Protein AF-0000000082421556 (afdb_homodimer)

InterPro domains:
  IPR002347 Short-chain dehydrogenase/reductase SDR [PF00106] (40-236)
  IPR002347 Short-chain dehydrogenase/reductase SDR [PR00080] (119-130)
  IPR002347 Short-chain dehydrogenase/reductase SDR [PR00080] (172-180)
  IPR002347 Short-chain dehydrogenase/reductase SDR [PR00080] (192-211)
  IPR002347 Short-chain dehydrogenase/reductase SDR [PR00081] (41-58)
  IPR002347 Short-chain dehydrogenase/reductase SDR [PR00081] (119-130)
  IPR002347 Short-chain dehydrogenase/reductase SDR [PR00081] (166-182)
  IPR002347 Short-chain dehydrogenase/reductase SDR [PR00081] (192-211)
  IPR002347 Short-chain dehydrogenase/reductase SDR [PR00081] (214-231)
  IPR020904 Short-chain dehydrogenase/reductase, conserved site [PS00061] (179-207)
  IPR036291 NAD(P)-binding domain superfamily [SSF51735] (36-304)
  IPR053011 Dehydrogenase/reductase SDR family member 7 [PTHR44269] (34-312)

Solvent-accessible surface area (backbone atoms only — not comparable to full-atom values): 42767 Å² total; per-residue (Å²): 133,52,64,49,85,58,71,69,68,43,39,52,60,37,42,56,40,62,64,49,69,82,69,56,38,56,48,46,48,46,46,52,27,34,66,60,40,39,71,34,33,37,37,34,30,34,22,53,45,44,53,31,29,42,37,49,42,54,39,24,57,41,47,27,28,35,36,40,21,24,73,53,53,69,44,38,52,52,48,50,53,51,28,43,71,67,26,89,55,54,76,88,39,46,44,82,42,74,42,56,51,69,48,58,86,49,34,56,60,52,49,49,51,48,32,70,74,68,70,50,65,41,29,42,36,44,48,45,65,56,53,43,55,35,49,73,93,66,34,43,68,67,38,44,53,51,37,37,38,36,44,29,53,17,46,53,50,43,45,50,55,51,46,56,54,20,60,75,68,46,35,28,35,43,34,37,54,54,24,45,42,31,76,39,47,43,52,35,21,30,53,37,12,11,24,25,10,18,45,47,16,24,49,51,4,47,50,22,65,38,64,91,29,78,54,44,44,59,25,37,35,18,41,43,66,54,42,50,87,69,49,59,62,29,39,31,36,38,86,86,45,61,54,86,73,72,54,86,50,81,80,32,41,55,33,64,60,55,29,52,54,49,48,46,34,59,56,64,64,40,55,58,34,57,50,52,57,83,67,60,41,54,49,52,50,30,44,48,72,35,43,55,59,31,51,53,48,41,38,59,49,20,52,52,28,51,49,29,43,75,70,74,42,44,48,66,56,77,79,52,67,67,80,73,66,69,75,70,72,78,72,70,72,77,81,70,83,78,78,74,77,74,70,82,64,67,79,74,74,77,82,79,81,70,75,75,72,75,69,78,68,71,72,84,65,86,72,84,67,84,81,76,89,78,90,76,88,87,73,92,71,92,73,83,91,78,90,71,95,86,134,121,71,58,43,79,45,66,70,64,46,39,52,60,42,44,56,38,62,65,48,68,84,71,56,35,57,46,45,49,47,46,52,27,33,67,61,39,38,70,33,31,34,38,33,30,32,24,54,46,46,52,31,30,42,36,50,41,54,40,23,57,42,46,26,29,35,37,39,21,24,73,52,54,70,43,38,52,51,49,49,54,51,27,44,70,66,26,88,53,54,75,88,39,46,44,82,44,72,41,55,51,69,47,60,86,49,34,56,61,52,49,49,51,48,32,70,73,67,70,48,66,42,29,41,35,46,47,45,67,55,53,44,56,36,48,73,93,65,35,42,69,64,37,45,50,52,39,35,39,36,44,29,52,17,46,54,49,42,46,50,56,51,45,55,54,20,59,74,68,47,36,28,34,43,34,36,54,55,25,45,42,30,78,38,48,43,51,34,20,30,52,36,12,11,24,24,10,18,45,48,15,24,50,51,4,48,49,22,66,37,64,91,30,78,54,43,43,59,26,39,36,18,41,44,66,55,42,50,88,69,50,60,58,28,41,32,37,37,86,86,44,62,53,86,73,74,54,86,50,81,82,34,42,56,33,63,59,54,30,51,54,50,47,46,35,60,54,63,65,40,55,52,38,43,46,46,56,82,67,59,43,55,50,53,50,28,44,46,73,35,45,59,59,31,53,54,49,41,38,60,49,22,53,53,28,51,49,27,43,76,69,73,41,43,48,66,57,78,79,53,68,67,79,75,67,71,76,71,74,79,74,70,73,75,83,70,82,77,77,77,72,75,72,84,64,68,80,72,75,76,82,79,79,73,75,76,73,78,73,66,82,75,72,90,69,89,71,88,71,89,92,85,86,94,85,92,86,91,78,93,76,96,81,84,94,82,85,89,91,88,133

Structure (mmCIF, N/CA/C/O backbone):
data_AF-0000000082421556-model_v1
#
loop_
_entity.id
_entity.type
_entity.pdbx_description
1 polymer 'Dehydrogenase/reductase SDR family member 7'
#
loop_
_atom_site.group_PDB
_atom_site.id
_atom_site.type_symbol
_atom_site.label_atom_id
_atom_site.label_alt_id
_atom_site.label_comp_id
_atom_site.label_asym_id
_atom_site.label_entity_id
_atom_site.label_seq_id
_atom_site.pdbx_PDB_ins_code
_atom_site.Cartn_x
_atom_site.Cartn_y
_atom_site.Cartn_z
_atom_site.occupancy
_atom_site.B_iso_or_equiv
_atom_site.auth_seq_id
_atom_site.auth_comp_id
_atom_site.auth_asym_id
_atom_site.auth_atom_id
_atom_site.pdbx_PDB_model_num
ATOM 1 N N . MET A 1 1 ? 5.141 24.812 -11 1 21.94 1 MET A N 1
ATOM 2 C CA . MET A 1 1 ? 3.713 24.625 -10.758 1 21.94 1 MET A CA 1
ATOM 3 C C . MET A 1 1 ? 3.369 23.141 -10.633 1 21.94 1 MET A C 1
ATOM 5 O O . MET A 1 1 ? 3.85 22.328 -11.414 1 21.94 1 MET A O 1
ATOM 9 N N . VAL A 1 2 ? 2.598 22.766 -9.484 1 32.03 2 VAL A N 1
ATOM 10 C CA . VAL A 1 2 ? 2.359 21.641 -8.578 1 32.03 2 VAL A CA 1
ATOM 11 C C . VAL A 1 2 ? 1.288 20.719 -9.164 1 32.03 2 VAL A C 1
ATOM 13 O O . VAL A 1 2 ? 0.97 19.688 -8.586 1 32.03 2 VAL A O 1
ATOM 16 N N . VAL A 1 3 ? 0.206 21.25 -9.891 1 31.28 3 VAL A N 1
ATOM 17 C CA . VAL A 1 3 ? -0.8 20.234 -10.172 1 31.28 3 VAL A CA 1
ATOM 18 C C . VAL A 1 3 ? -0.165 19.078 -10.938 1 31.28 3 VAL A C 1
ATOM 20 O O . VAL A 1 3 ? 0.344 19.266 -12.047 1 31.28 3 VAL A O 1
ATOM 23 N N . HIS A 1 4 ? 0.408 18.312 -10.883 1 32.22 4 HIS A N 1
ATOM 24 C CA . HIS A 1 4 ? 0.378 17.453 -12.055 1 32.22 4 HIS A CA 1
ATOM 25 C C . HIS A 1 4 ? -0.972 16.766 -12.195 1 32.22 4 HIS A C 1
ATOM 27 O O . HIS A 1 4 ? -1.429 16.5 -13.312 1 32.22 4 HIS A O 1
ATOM 33 N N . HIS A 1 5 ? -1.738 15.898 -11.617 1 33.72 5 HIS A N 1
ATOM 34 C CA . HIS A 1 5 ? -2.205 14.93 -12.594 1 33.72 5 HIS A CA 1
ATOM 35 C C . HIS A 1 5 ? -3.182 15.562 -13.578 1 33.72 5 HIS A C 1
ATOM 37 O O . HIS A 1 5 ? -3.561 14.938 -14.57 1 33.72 5 HIS A O 1
ATOM 43 N N . GLY A 1 6 ? -4.461 16.109 -13.109 1 30.66 6 GLY A N 1
ATOM 44 C CA . GLY A 1 6 ? -5.492 16.656 -13.984 1 30.66 6 GLY A CA 1
ATOM 45 C C . GLY A 1 6 ? -4.988 17.75 -14.891 1 30.66 6 GLY A C 1
ATOM 46 O O . GLY A 1 6 ? -4.488 18.781 -14.414 1 30.66 6 GLY A O 1
ATOM 47 N N . VAL A 1 7 ? -4.617 17.625 -16.219 1 30.66 7 VAL A N 1
ATOM 48 C CA . VAL A 1 7 ? -4.094 18.516 -17.266 1 30.66 7 VAL A CA 1
ATOM 49 C C . VAL A 1 7 ? -4.793 19.859 -17.172 1 30.66 7 VAL A C 1
ATOM 51 O O . VAL A 1 7 ? -4.141 20.906 -17.219 1 30.66 7 VAL A O 1
ATOM 54 N N . GLY A 1 8 ? -6.207 19.984 -17.391 1 28.83 8 GLY A N 1
ATOM 55 C CA . GLY A 1 8 ? -6.898 21.203 -17.766 1 28.83 8 GLY A CA 1
ATOM 56 C C . GLY A 1 8 ? -6.922 22.234 -16.656 1 28.83 8 GLY A C 1
ATOM 57 O O . GLY A 1 8 ? -6.746 23.438 -16.906 1 28.83 8 GLY A O 1
ATOM 58 N N . MET A 1 9 ? -7.5 21.859 -15.5 1 28.67 9 MET A N 1
ATOM 59 C CA . MET A 1 9 ? -7.801 22.953 -14.594 1 28.67 9 MET A CA 1
ATOM 60 C C . MET A 1 9 ? -6.531 23.484 -13.938 1 28.67 9 MET A C 1
ATOM 62 O O . MET A 1 9 ? -6.496 24.625 -13.477 1 28.67 9 MET A O 1
ATOM 66 N N . ILE A 1 10 ? -5.598 22.703 -13.727 1 33.53 10 ILE A N 1
ATOM 67 C CA . ILE A 1 10 ? -4.469 23.344 -13.062 1 33.53 10 ILE A CA 1
ATOM 68 C C . ILE A 1 10 ? -3.709 24.203 -14.07 1 33.53 10 ILE A C 1
ATOM 70 O O . ILE A 1 10 ? -2.809 24.953 -13.688 1 33.53 10 ILE A O 1
ATOM 74 N N . VAL A 1 11 ? -3.906 23.969 -15.328 1 30.27 11 VAL A N 1
ATOM 75 C CA . VAL A 1 11 ? -3.266 24.938 -16.234 1 30.27 11 VAL A CA 1
ATOM 76 C C . VAL A 1 11 ? -3.797 26.328 -15.953 1 30.27 11 VAL A C 1
ATOM 78 O O . VAL A 1 11 ? -3.037 27.312 -15.969 1 30.27 11 VAL A O 1
ATOM 81 N N . ASP A 1 12 ? -5.125 26.359 -15.781 1 30.05 12 ASP A N 1
ATOM 82 C CA . ASP A 1 12 ? -5.625 27.734 -15.789 1 30.05 12 ASP A CA 1
ATOM 83 C C . ASP A 1 12 ? -5.164 28.5 -14.547 1 30.05 12 ASP A C 1
ATOM 85 O O . ASP A 1 12 ? -4.723 29.641 -14.641 1 30.05 12 ASP A O 1
ATOM 89 N N . LYS A 1 13 ? -5.352 27.844 -13.305 1 32.72 13 LYS A N 1
ATOM 90 C CA . LYS A 1 13 ? -4.938 28.688 -12.195 1 32.72 13 LYS A CA 1
ATOM 91 C C . LYS A 1 13 ? -3.416 28.719 -12.07 1 32.72 13 LYS A C 1
ATOM 93 O O . LYS A 1 13 ? -2.844 29.766 -11.719 1 32.72 13 LYS A O 1
ATOM 98 N N . TRP A 1 14 ? -2.77 27.547 -12.367 1 32.47 14 TRP A N 1
ATOM 99 C CA . TRP A 1 14 ? -1.311 27.594 -12.375 1 32.47 14 TRP A CA 1
ATOM 100 C C . TRP A 1 14 ? -0.802 28.391 -13.578 1 32.47 14 TRP A C 1
ATOM 102 O O . TRP A 1 14 ? 0.146 29.172 -13.461 1 32.47 14 TRP A O 1
ATOM 112 N N . GLU A 1 15 ? -1.258 28.062 -14.781 1 32.19 15 GLU A N 1
ATOM 113 C CA . GLU A 1 15 ? -0.904 28.938 -15.891 1 32.19 15 GLU A CA 1
ATOM 114 C C . GLU A 1 15 ? -1.267 30.391 -15.594 1 32.19 15 GLU A C 1
ATOM 116 O O . GLU A 1 15 ? -0.528 31.312 -15.961 1 32.19 15 GLU A O 1
ATOM 121 N N . GLN A 1 16 ? -2.438 30.547 -15.094 1 30.45 16 GLN A N 1
ATOM 122 C CA . GLN A 1 16 ? -2.664 31.922 -14.656 1 30.45 16 GLN A CA 1
ATOM 123 C C . GLN A 1 16 ? -1.648 32.344 -13.594 1 30.45 16 GLN A C 1
ATOM 125 O O . GLN A 1 16 ? -1.215 33.5 -13.562 1 30.45 16 GLN A O 1
ATOM 130 N N . ALA A 1 17 ? -1.314 31.328 -12.703 1 30.91 17 ALA A N 1
ATOM 131 C CA . ALA A 1 17 ? -0.295 31.734 -11.742 1 30.91 17 ALA A CA 1
ATOM 132 C C . ALA A 1 17 ? 1.082 31.797 -12.398 1 30.91 17 ALA A C 1
ATOM 134 O O . ALA A 1 17 ? 1.901 32.656 -12.047 1 30.91 17 ALA A O 1
ATOM 135 N N . LEU A 1 18 ? 1.42 30.781 -13.258 1 31.25 18 LEU A N 1
ATOM 136 C CA . LEU A 1 18 ? 2.76 30.844 -13.836 1 31.25 18 LEU A CA 1
ATOM 137 C C . LEU A 1 18 ? 2.883 31.984 -14.82 1 31.25 18 LEU A C 1
ATOM 139 O O . LEU A 1 18 ? 3.99 32.469 -15.102 1 31.25 18 LEU A O 1
ATOM 143 N N . SER A 1 19 ? 2.029 32.094 -15.633 1 29.03 19 SER A N 1
ATOM 144 C CA . SER A 1 19 ? 2.334 33.094 -16.656 1 29.03 19 SER A CA 1
ATOM 145 C C . SER A 1 19 ? 2.48 34.5 -16.047 1 29.03 19 SER A C 1
ATOM 147 O O . SER A 1 19 ? 2.793 35.438 -16.75 1 29.03 19 SER A O 1
ATOM 149 N N . ALA A 1 20 ? 1.714 34.938 -15.07 1 26.95 20 ALA A N 1
ATOM 150 C CA . ALA A 1 20 ? 1.894 36.375 -14.867 1 26.95 20 ALA A CA 1
ATOM 151 C C . ALA A 1 20 ? 3.309 36.688 -14.398 1 26.95 20 ALA A C 1
ATOM 153 O O . ALA A 1 20 ? 4.008 35.812 -13.883 1 26.95 20 ALA A O 1
ATOM 154 N N . GLU A 1 21 ? 3.857 38 -14.156 1 30.45 21 GLU A N 1
ATOM 155 C CA . GLU A 1 21 ? 5.074 38.625 -13.672 1 30.45 21 GLU A CA 1
ATOM 156 C C . GLU A 1 21 ? 5.621 37.938 -12.438 1 30.45 21 GLU A C 1
ATOM 158 O O . GLU A 1 21 ? 4.852 37.469 -11.594 1 30.45 21 GLU A O 1
ATOM 163 N N . GLU A 1 22 ? 6.973 37.406 -12.305 1 37.06 22 GLU A N 1
ATOM 164 C CA . GLU A 1 22 ? 7.812 36.75 -11.312 1 37.06 22 GLU A CA 1
ATOM 165 C C . GLU A 1 22 ? 7.355 37.062 -9.891 1 37.06 22 GLU A C 1
ATOM 167 O O . GLU A 1 22 ? 7.379 36.188 -9.016 1 37.06 22 GLU A O 1
ATOM 172 N N . TYR A 1 23 ? 7.391 38.406 -9.508 1 35.5 23 TYR A N 1
ATOM 173 C CA . TYR A 1 23 ? 7.07 38.969 -8.195 1 35.5 23 TYR A CA 1
ATOM 174 C C . TYR A 1 23 ? 5.734 38.406 -7.688 1 35.5 23 TYR A C 1
ATOM 176 O O . TYR A 1 23 ? 5.609 38.062 -6.52 1 35.5 23 TYR A O 1
ATOM 184 N N . THR A 1 24 ? 4.527 38.625 -8.406 1 42.56 24 THR A N 1
ATOM 185 C CA . THR A 1 24 ? 3.16 38.812 -7.938 1 42.56 24 THR A CA 1
ATOM 186 C C . THR A 1 24 ? 2.512 37.5 -7.605 1 42.56 24 THR A C 1
ATOM 188 O O . THR A 1 24 ? 1.737 37.375 -6.648 1 42.56 24 THR A O 1
ATOM 191 N N . GLU A 1 25 ? 2.67 36.531 -8.336 1 42.5 25 GLU A N 1
ATOM 192 C CA . GLU A 1 25 ? 1.974 35.281 -8.102 1 42.5 25 GLU A CA 1
ATOM 193 C C . GLU A 1 25 ? 2.551 34.531 -6.891 1 42.5 25 GLU A C 1
ATOM 195 O O . GLU A 1 25 ? 1.807 33.969 -6.09 1 42.5 25 GLU A O 1
ATOM 200 N N . GLN A 1 26 ? 3.971 34.531 -6.895 1 50.16 26 GLN A N 1
ATOM 201 C CA . GLN A 1 26 ? 4.582 33.969 -5.695 1 50.16 26 GLN A CA 1
ATOM 202 C C . GLN A 1 26 ? 4.102 34.688 -4.441 1 50.16 26 GLN A C 1
ATOM 204 O O . GLN A 1 26 ? 3.863 34.062 -3.41 1 50.16 26 GLN A O 1
ATOM 209 N N . ASP A 1 27 ? 4.105 36.031 -4.742 1 50.75 27 ASP A N 1
ATOM 210 C CA . ASP A 1 27 ? 3.637 36.812 -3.604 1 50.75 27 ASP A CA 1
ATOM 211 C C . ASP A 1 27 ? 2.18 36.5 -3.277 1 50.75 27 ASP A C 1
ATOM 213 O O . ASP A 1 27 ? 1.804 36.406 -2.107 1 50.75 27 ASP A O 1
ATOM 217 N N . ALA A 1 28 ? 1.426 36.312 -4.387 1 48.62 28 ALA A N 1
ATOM 218 C CA . ALA A 1 28 ? 0.016 36 -4.18 1 48.62 28 ALA A CA 1
ATOM 219 C C . ALA A 1 28 ? -0.148 34.594 -3.562 1 48.62 28 ALA A C 1
ATOM 221 O O . ALA A 1 28 ? -0.976 34.406 -2.67 1 48.62 28 ALA A O 1
ATOM 222 N N . LEU A 1 29 ? 0.657 33.719 -3.988 1 57.75 29 LEU A N 1
ATOM 223 C CA . LEU A 1 29 ? 0.629 32.344 -3.438 1 57.75 29 LEU A CA 1
ATOM 224 C C . LEU A 1 29 ? 1.067 32.344 -1.978 1 57.75 29 LEU A C 1
ATOM 226 O O . LEU A 1 29 ? 0.479 31.656 -1.149 1 57.75 29 LEU A O 1
ATOM 230 N N . ASN A 1 30 ? 1.984 33.219 -1.865 1 64.44 30 ASN A N 1
ATOM 231 C CA . ASN A 1 30 ? 2.469 33.344 -0.494 1 64.44 30 ASN A CA 1
ATOM 232 C C . ASN A 1 30 ? 1.43 34 0.414 1 64.44 30 ASN A C 1
ATOM 234 O O . ASN A 1 30 ? 1.252 33.594 1.56 1 64.44 30 ASN A O 1
ATOM 238 N N . PHE A 1 31 ? 0.765 34.969 -0.278 1 64.62 31 PHE A N 1
ATOM 239 C CA . PHE A 1 31 ? -0.247 35.656 0.518 1 64.62 31 PHE A CA 1
ATOM 240 C C . PHE A 1 31 ? -1.407 34.719 0.84 1 64.62 31 PHE A C 1
ATOM 242 O O . PHE A 1 31 ? -1.89 34.688 1.974 1 64.62 31 PHE A O 1
ATOM 249 N N . SER A 1 32 ? -1.819 34 -0.097 1 75.12 32 SER A N 1
ATOM 250 C CA . SER A 1 32 ? -2.93 33.062 0.118 1 75.12 32 SER A CA 1
ATOM 251 C C . SER A 1 32 ? -2.553 31.969 1.11 1 75.12 32 SER A C 1
ATOM 253 O O . SER A 1 32 ? -3.352 31.609 1.978 1 75.12 32 SER A O 1
ATOM 255 N N . THR A 1 33 ? -1.363 31.594 1.096 1 83.94 33 THR A N 1
ATOM 256 C CA . THR A 1 33 ? -0.878 30.578 2.016 1 83.94 33 THR A CA 1
ATOM 257 C C . THR A 1 33 ? -0.815 31.109 3.441 1 83.94 33 THR A C 1
ATOM 259 O O . THR A 1 33 ? -1.215 30.438 4.387 1 83.94 33 THR A O 1
ATOM 262 N N . GLU A 1 34 ? -0.324 32.406 3.457 1 83 34 GLU A N 1
ATOM 263 C CA . GLU A 1 34 ? -0.219 33.031 4.77 1 83 34 GLU A CA 1
ATOM 264 C C . GLU A 1 34 ? -1.593 33.219 5.406 1 83 34 GLU A C 1
ATOM 266 O O . GLU A 1 34 ? -1.784 32.906 6.586 1 83 34 GLU A O 1
ATOM 271 N N . HIS A 1 35 ? -2.48 33.625 4.609 1 85.25 35 HIS A N 1
ATOM 272 C CA . HIS A 1 35 ? -3.82 33.875 5.125 1 85.25 35 HIS A CA 1
ATOM 273 C C . HIS A 1 35 ? -4.484 32.562 5.57 1 85.25 35 HIS A C 1
ATOM 275 O O . HIS A 1 35 ? -5.191 32.531 6.582 1 85.25 35 HIS A O 1
ATOM 281 N N . GLU A 1 36 ? -4.207 31.562 4.91 1 91.06 36 GLU A N 1
ATOM 282 C CA . GLU A 1 36 ? -4.879 30.297 5.168 1 91.06 36 GLU A CA 1
ATOM 283 C C . GLU A 1 36 ? -4.266 29.578 6.371 1 91.06 36 GLU A C 1
ATOM 285 O O . GLU A 1 36 ? -4.953 28.844 7.078 1 91.06 36 GLU A O 1
ATOM 290 N N . LEU A 1 37 ? -2.975 29.844 6.68 1 96.56 37 LEU A N 1
ATOM 291 C CA . LEU A 1 37 ? -2.285 29 7.664 1 96.56 37 LEU A CA 1
ATOM 292 C C . LEU A 1 37 ? -2.014 29.797 8.945 1 96.56 37 LEU A C 1
ATOM 294 O O . LEU A 1 37 ? -1.749 29.203 9.992 1 96.56 37 LEU A O 1
ATOM 298 N N . ARG A 1 38 ? -2.068 31.156 8.859 1 96.81 38 ARG A N 1
ATOM 299 C CA . ARG A 1 38 ? -1.822 31.969 10.039 1 96.81 38 ARG A CA 1
ATOM 300 C C . ARG A 1 38 ? -2.82 31.656 11.148 1 96.81 38 ARG A C 1
ATOM 302 O O . ARG A 1 38 ? -4.027 31.594 10.906 1 96.81 38 ARG A O 1
ATOM 309 N N . GLY A 1 39 ? -2.342 31.406 12.328 1 97.56 39 GLY A N 1
ATOM 310 C CA . GLY A 1 39 ? -3.193 31.188 13.484 1 97.56 39 GLY A CA 1
ATOM 311 C C . GLY A 1 39 ? -3.729 29.766 13.555 1 97.56 39 GLY A C 1
ATOM 312 O O . GLY A 1 39 ? -4.363 29.391 14.547 1 97.56 39 GLY A O 1
ATOM 313 N N . LYS A 1 40 ? -3.514 28.984 12.539 1 98.56 40 LYS A N 1
ATOM 314 C CA . LYS A 1 40 ? -3.945 27.594 12.555 1 98.56 40 LYS A CA 1
ATOM 315 C C . LYS A 1 40 ? -3.023 26.734 13.43 1 98.56 40 LYS A C 1
ATOM 317 O O . LYS A 1 40 ? -1.823 27 13.516 1 98.56 40 LYS A O 1
ATOM 322 N N . VAL A 1 41 ? -3.598 25.75 14.062 1 98.88 41 VAL A N 1
ATOM 323 C CA . VAL A 1 41 ? -2.814 24.797 14.836 1 98.88 41 VAL A CA 1
ATOM 324 C C . VAL A 1 41 ? -2.393 23.625 13.938 1 98.88 41 VAL A C 1
ATOM 326 O O . VAL A 1 41 ? -3.234 22.859 13.477 1 98.88 41 VAL A O 1
ATOM 329 N N . VAL A 1 42 ? -1.082 23.5 13.719 1 98.94 42 VAL A N 1
ATOM 330 C CA . VAL A 1 42 ? -0.538 22.469 12.836 1 98.94 42 VAL A CA 1
ATOM 331 C C . VAL A 1 42 ? 0.314 21.5 13.648 1 98.94 42 VAL A C 1
ATOM 333 O O . VAL A 1 42 ? 1.23 21.906 14.359 1 98.94 42 VAL A O 1
ATOM 336 N N . TRP A 1 43 ? -0.03 20.234 13.641 1 98.94 43 TRP A N 1
ATOM 337 C CA . TRP A 1 43 ? 0.765 19.172 14.258 1 98.94 43 TRP A CA 1
ATOM 338 C C . TRP A 1 43 ? 1.614 18.453 13.211 1 98.94 43 TRP A C 1
ATOM 340 O O . TRP A 1 43 ? 1.081 17.797 12.32 1 98.94 43 TRP A O 1
ATOM 350 N N . VAL A 1 44 ? 2.943 18.562 13.312 1 98.94 44 VAL A N 1
ATOM 351 C CA . VAL A 1 44 ? 3.879 17.984 12.359 1 98.94 44 VAL A CA 1
ATOM 352 C C . VAL A 1 44 ? 4.621 16.812 13.016 1 98.94 44 VAL A C 1
ATOM 354 O O . VAL A 1 44 ? 5.316 17 14.016 1 98.94 44 VAL A O 1
ATOM 357 N N . THR A 1 45 ? 4.492 15.625 12.469 1 98.75 45 THR A N 1
ATOM 358 C CA . THR A 1 45 ? 5.301 14.5 12.914 1 98.75 45 THR A CA 1
ATOM 359 C C . THR A 1 45 ? 6.594 14.406 12.117 1 98.75 45 THR A C 1
ATOM 361 O O . THR A 1 45 ? 6.656 14.859 10.969 1 98.75 45 THR A O 1
ATOM 364 N N . GLY A 1 46 ? 7.617 13.766 12.695 1 97 46 GLY A N 1
ATOM 365 C CA . GLY A 1 46 ? 8.922 13.734 12.047 1 97 46 GLY A CA 1
ATOM 366 C C . GLY A 1 46 ? 9.531 15.117 11.883 1 97 46 GLY A C 1
ATOM 367 O O . GLY A 1 46 ? 10.094 15.43 10.828 1 97 46 GLY A O 1
ATOM 368 N N . ALA A 1 47 ? 9.422 15.93 12.867 1 97.81 47 ALA A N 1
ATOM 369 C CA . ALA A 1 47 ? 9.75 17.344 12.742 1 97.81 47 ALA A CA 1
ATOM 370 C C . ALA A 1 47 ? 11.203 17.609 13.133 1 97.81 47 ALA A C 1
ATOM 372 O O . ALA A 1 47 ? 11.68 18.734 13.055 1 97.81 47 ALA A O 1
ATOM 373 N N . SER A 1 48 ? 11.953 16.594 13.5 1 95.38 48 SER A N 1
ATOM 374 C CA . SER A 1 48 ? 13.297 16.797 14.031 1 95.38 48 SER A CA 1
ATOM 375 C C . SER A 1 48 ? 14.32 16.969 12.922 1 95.38 48 SER A C 1
ATOM 377 O O . SER A 1 48 ? 15.461 17.359 13.172 1 95.38 48 SER A O 1
ATOM 379 N N . SER A 1 49 ? 13.945 16.609 11.664 1 92.62 49 SER A N 1
ATOM 380 C CA . SER A 1 49 ? 14.891 16.703 10.555 1 92.62 49 SER A CA 1
ATOM 381 C C . SER A 1 49 ? 14.164 16.75 9.211 1 92.62 49 SER A C 1
ATOM 383 O O . SER A 1 49 ? 12.938 16.641 9.164 1 92.62 49 SER A O 1
ATOM 385 N N . GLY A 1 50 ? 14.906 17.125 8.219 1 92.94 50 GLY A N 1
ATOM 386 C CA . GLY A 1 50 ? 14.43 16.984 6.852 1 92.94 50 GLY A CA 1
ATOM 387 C C . GLY A 1 50 ? 13.242 17.875 6.543 1 92.94 50 GLY A C 1
ATOM 388 O O . GLY A 1 50 ? 13.242 19.062 6.879 1 92.94 50 GLY A O 1
ATOM 389 N N . ILE A 1 51 ? 12.336 17.281 5.871 1 95.75 51 ILE A N 1
ATOM 390 C CA . ILE A 1 51 ? 11.156 17.984 5.391 1 95.75 51 ILE A CA 1
ATOM 391 C C . ILE A 1 51 ? 10.352 18.5 6.582 1 95.75 51 ILE A C 1
ATOM 393 O O . ILE A 1 51 ? 9.898 19.656 6.578 1 95.75 51 ILE A O 1
ATOM 397 N N . GLY A 1 52 ? 10.195 17.672 7.625 1 97.25 52 GLY A N 1
ATOM 398 C CA . GLY A 1 52 ? 9.422 18.062 8.797 1 97.25 52 GLY A CA 1
ATOM 399 C C . GLY A 1 52 ? 10 19.266 9.516 1 97.25 52 GLY A C 1
ATOM 400 O O . GLY A 1 52 ? 9.258 20.156 9.953 1 97.25 52 GLY A O 1
ATOM 401 N N . GLU A 1 53 ? 11.297 19.266 9.594 1 97.25 53 GLU A N 1
ATOM 402 C CA . GLU A 1 53 ? 11.992 20.406 10.195 1 97.25 53 GLU A CA 1
ATOM 403 C C . GLU A 1 53 ? 11.758 21.688 9.398 1 97.25 53 GLU A C 1
ATOM 405 O O . GLU A 1 53 ? 11.398 22.719 9.961 1 97.25 53 GLU A O 1
ATOM 410 N N . GLU A 1 54 ? 11.938 21.578 8.117 1 97.62 54 GLU A N 1
ATOM 411 C CA . GLU A 1 54 ? 11.766 22.75 7.258 1 97.62 54 GLU A CA 1
ATOM 412 C C . GLU A 1 54 ? 10.312 23.203 7.234 1 97.62 54 GLU A C 1
ATOM 414 O O . GLU A 1 54 ? 10.039 24.406 7.191 1 97.62 54 GLU A O 1
ATOM 419 N N . LEU A 1 55 ? 9.391 22.266 7.25 1 98.31 55 LEU A N 1
ATOM 420 C CA . LEU A 1 55 ? 7.98 22.609 7.348 1 98.31 55 LEU A CA 1
ATOM 421 C C . LEU A 1 55 ? 7.707 23.422 8.617 1 98.31 55 LEU A C 1
ATOM 423 O O . LEU A 1 55 ? 6.98 24.422 8.578 1 98.31 55 LEU A O 1
ATOM 427 N N . SER A 1 56 ? 8.273 23 9.711 1 98.75 56 SER A N 1
ATOM 428 C CA . SER A 1 56 ? 8.094 23.703 10.977 1 98.75 56 SER A CA 1
ATOM 429 C C . SER A 1 56 ? 8.586 25.141 10.898 1 98.75 56 SER A C 1
ATOM 431 O O . SER A 1 56 ? 7.914 26.062 11.359 1 98.75 56 SER A O 1
ATOM 433 N N . TYR A 1 57 ? 9.742 25.344 10.266 1 98.62 57 TYR A N 1
ATOM 434 C CA . TYR A 1 57 ? 10.297 26.688 10.117 1 98.62 57 TYR A CA 1
ATOM 435 C C . TYR A 1 57 ? 9.375 27.578 9.305 1 98.62 57 TYR A C 1
ATOM 437 O O . TYR A 1 57 ? 9.062 28.703 9.719 1 98.62 57 TYR A O 1
ATOM 445 N N . GLN A 1 58 ? 8.922 27.062 8.195 1 98.19 58 GLN A N 1
ATOM 446 C 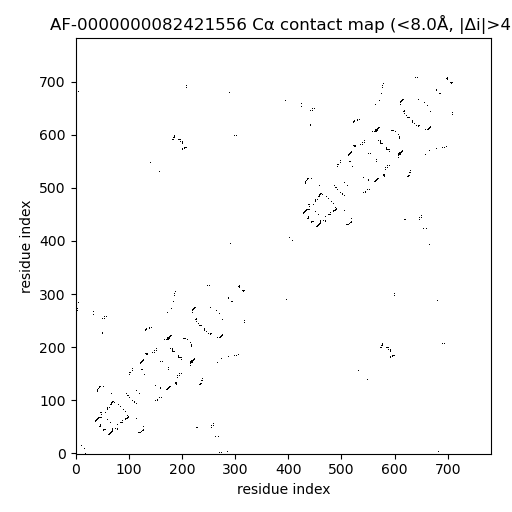CA . GLN A 1 58 ? 8.102 27.891 7.305 1 98.19 58 GLN A CA 1
ATOM 447 C C . GLN A 1 58 ? 6.723 28.141 7.898 1 98.19 58 GLN A C 1
ATOM 449 O O . GLN A 1 58 ? 6.164 29.234 7.75 1 98.19 58 GLN A O 1
ATOM 454 N N . LEU A 1 59 ? 6.199 27.188 8.586 1 98.62 59 LEU A N 1
ATOM 455 C CA . LEU A 1 59 ? 4.922 27.359 9.266 1 98.62 59 LEU A CA 1
ATOM 456 C C . LEU A 1 59 ? 5.031 28.406 10.367 1 98.62 59 LEU A C 1
ATOM 458 O O . LEU A 1 59 ? 4.133 29.234 10.531 1 98.62 59 LEU A O 1
ATOM 462 N N . ALA A 1 60 ? 6.121 28.375 11.102 1 98.5 60 ALA A N 1
ATOM 463 C CA . ALA A 1 60 ? 6.355 29.375 12.141 1 98.5 60 ALA A CA 1
ATOM 464 C C . ALA A 1 60 ? 6.406 30.781 11.555 1 98.5 60 ALA A C 1
ATOM 466 O O . ALA A 1 60 ? 5.789 31.703 12.086 1 98.5 60 ALA A O 1
ATOM 467 N N . LYS A 1 61 ? 7.117 30.891 10.438 1 97.69 61 LYS A N 1
ATOM 468 C CA . LYS A 1 61 ? 7.242 32.188 9.766 1 97.69 61 LYS A CA 1
ATOM 469 C C . LYS A 1 61 ? 5.879 32.688 9.32 1 97.69 61 LYS A C 1
ATOM 471 O O . LYS A 1 61 ? 5.645 33.906 9.297 1 97.69 61 LYS A O 1
ATOM 476 N N . LEU A 1 62 ? 5.008 31.781 9.016 1 96.88 62 LEU A N 1
ATOM 477 C CA . LEU A 1 62 ? 3.68 32.156 8.531 1 96.88 62 LEU A CA 1
ATOM 478 C C . LEU A 1 62 ? 2.748 32.469 9.695 1 96.88 62 LEU A C 1
ATOM 480 O O . LEU A 1 62 ? 1.621 32.906 9.484 1 96.88 62 LEU A O 1
ATOM 484 N N . GLY A 1 63 ? 3.164 32.156 10.93 1 97.69 63 GLY A N 1
ATOM 485 C CA . GLY A 1 63 ? 2.377 32.5 12.102 1 97.69 63 GLY A CA 1
ATOM 486 C C . GLY A 1 63 ? 1.465 31.391 12.555 1 97.69 63 GLY A C 1
ATOM 487 O O . GLY A 1 63 ? 0.508 31.625 13.297 1 97.69 63 GLY A O 1
ATOM 488 N N . ALA A 1 64 ? 1.671 30.188 12.125 1 98.5 64 ALA A N 1
ATOM 489 C CA . ALA A 1 64 ? 0.913 29.031 12.609 1 98.5 64 ALA A CA 1
ATOM 490 C C . ALA A 1 64 ? 1.376 28.609 14 1 98.5 64 ALA A C 1
ATOM 492 O O . ALA A 1 64 ? 2.541 28.797 14.352 1 98.5 64 ALA A O 1
ATOM 493 N N . LEU A 1 65 ? 0.44 28.109 14.773 1 98.75 65 LEU A N 1
ATOM 494 C CA . LEU A 1 65 ? 0.789 27.469 16.031 1 98.75 65 LEU A CA 1
ATOM 495 C C . LEU A 1 65 ? 1.22 26.016 15.797 1 98.75 65 LEU A C 1
ATOM 497 O O . LEU A 1 65 ? 0.645 25.328 14.961 1 98.75 65 LEU A O 1
ATOM 501 N N . LEU A 1 66 ? 2.264 25.609 16.562 1 98.88 66 LEU A N 1
ATOM 502 C CA . LEU A 1 66 ? 2.91 24.359 16.141 1 98.88 66 LEU A CA 1
ATOM 503 C C . LEU A 1 66 ? 2.939 23.359 17.281 1 98.88 66 LEU A C 1
ATOM 505 O O . LEU A 1 66 ? 3.26 23.703 18.422 1 98.88 66 LEU A O 1
ATOM 509 N N . ALA A 1 67 ? 2.516 22.172 17.047 1 98.94 67 ALA A N 1
ATOM 510 C CA . ALA A 1 67 ? 2.953 20.984 17.766 1 98.94 67 ALA A CA 1
ATOM 511 C C . ALA A 1 67 ? 3.951 20.172 16.938 1 98.94 67 ALA A C 1
ATOM 513 O O . ALA A 1 67 ? 3.67 19.812 15.789 1 98.94 67 ALA A O 1
ATOM 514 N N . ILE A 1 68 ? 5.148 19.953 17.453 1 98.94 68 ILE A N 1
ATOM 515 C CA . ILE A 1 68 ? 6.172 19.25 16.703 1 98.94 68 ILE A CA 1
ATOM 516 C C . ILE A 1 68 ? 6.559 17.969 17.438 1 98.94 68 ILE A C 1
ATOM 518 O O . ILE A 1 68 ? 6.781 17.984 18.656 1 98.94 68 ILE A O 1
ATOM 522 N N . SER A 1 69 ? 6.555 16.859 16.688 1 98.88 69 SER A N 1
ATOM 523 C CA . SER A 1 69 ? 6.793 15.562 17.328 1 98.88 69 SER A CA 1
ATOM 524 C C . SER A 1 69 ? 7.844 14.758 16.562 1 98.88 69 SER A C 1
ATOM 526 O O . SER A 1 69 ? 7.922 14.828 15.336 1 98.88 69 SER A O 1
ATOM 528 N N . ALA A 1 70 ? 8.602 14.047 17.219 1 97.75 70 ALA A N 1
ATOM 529 C CA . ALA A 1 70 ? 9.594 13.055 16.812 1 97.75 70 ALA A CA 1
ATOM 530 C C . ALA A 1 70 ? 10.094 12.25 18.016 1 97.75 70 ALA A C 1
ATOM 532 O O . ALA A 1 70 ? 9.602 12.43 19.141 1 97.75 70 ALA A O 1
ATOM 533 N N . ARG A 1 71 ? 10.992 11.383 17.766 1 95.81 71 ARG A N 1
ATOM 534 C CA . ARG A 1 71 ? 11.516 10.562 18.844 1 95.81 71 ARG A CA 1
ATOM 535 C C . ARG A 1 71 ? 12.609 11.289 19.609 1 95.81 71 ARG A C 1
ATOM 537 O O . ARG A 1 71 ? 12.797 11.062 20.812 1 95.81 71 ARG A O 1
ATOM 544 N N . ARG A 1 72 ? 13.359 12.148 18.953 1 94.75 72 ARG A N 1
ATOM 545 C CA . ARG A 1 72 ? 14.5 12.836 19.547 1 94.75 72 ARG A CA 1
ATOM 546 C C . ARG A 1 72 ? 14.086 14.203 20.094 1 94.75 72 ARG A C 1
ATOM 548 O O . ARG A 1 72 ? 14.102 15.195 19.375 1 94.75 72 ARG A O 1
ATOM 555 N N . GLU A 1 73 ? 13.945 14.25 21.344 1 97.19 73 GLU A N 1
ATOM 556 C CA . GLU A 1 73 ? 13.406 15.453 21.969 1 97.19 73 GLU A CA 1
ATOM 557 C C . GLU A 1 73 ? 14.398 16.609 21.891 1 97.19 73 GLU A C 1
ATOM 559 O O . GLU A 1 73 ? 14 17.766 21.734 1 97.19 73 GLU A O 1
ATOM 564 N N . ASP A 1 74 ? 15.68 16.328 22.016 1 97.69 74 ASP A N 1
ATOM 565 C CA . ASP A 1 74 ? 16.688 17.375 21.953 1 97.69 74 ASP A CA 1
ATOM 566 C C . ASP A 1 74 ? 16.656 18.078 20.594 1 97.69 74 ASP A C 1
ATOM 568 O O . ASP A 1 74 ? 16.781 19.297 20.516 1 97.69 74 ASP A O 1
ATOM 572 N N . GLU A 1 75 ? 16.5 17.281 19.594 1 96.88 75 GLU A N 1
ATOM 573 C CA . GLU A 1 75 ? 16.406 17.859 18.25 1 96.88 75 GLU A CA 1
ATOM 574 C C . GLU A 1 75 ? 15.133 18.688 18.094 1 96.88 75 GLU A C 1
ATOM 576 O O . GLU A 1 75 ? 15.133 19.703 17.391 1 96.88 75 GLU A O 1
ATOM 581 N N . LEU A 1 76 ? 14.094 18.281 18.734 1 98.5 76 LEU A N 1
ATOM 582 C CA . LEU A 1 76 ? 12.852 19.031 18.688 1 98.5 76 LEU A CA 1
ATOM 583 C C . LEU A 1 76 ? 13.016 20.391 19.375 1 98.5 76 LEU A C 1
ATOM 585 O O . LEU A 1 76 ? 12.5 21.406 18.891 1 98.5 76 LEU A O 1
ATOM 589 N N . GLN A 1 77 ? 13.727 20.375 20.453 1 98.62 77 GLN A N 1
ATOM 590 C CA . GLN A 1 77 ? 13.984 21.641 21.156 1 98.62 77 GLN A CA 1
ATOM 591 C C . GLN A 1 77 ? 14.836 22.578 20.312 1 98.62 77 GLN A C 1
ATOM 593 O O . GLN A 1 77 ? 14.617 23.797 20.312 1 98.62 77 GLN A O 1
ATOM 598 N N . ARG A 1 78 ? 15.766 21.969 19.609 1 98.5 78 ARG A N 1
ATOM 599 C CA . ARG A 1 78 ? 16.562 22.766 18.672 1 98.5 78 ARG A CA 1
ATOM 600 C C . ARG A 1 78 ? 15.68 23.391 17.594 1 98.5 78 ARG A C 1
ATOM 602 O O . ARG A 1 78 ? 15.82 24.578 17.281 1 98.5 78 ARG A O 1
ATOM 609 N N . VAL A 1 79 ? 14.781 22.625 17.047 1 98.56 79 VAL A N 1
ATOM 610 C CA . VAL A 1 79 ? 13.867 23.125 16.016 1 98.56 79 VAL A CA 1
ATOM 611 C C . VAL A 1 79 ? 12.977 24.219 16.594 1 98.56 79 VAL A C 1
ATOM 613 O O . VAL A 1 79 ? 12.766 25.25 15.969 1 98.56 79 VAL A O 1
ATOM 616 N N . LYS A 1 80 ? 12.484 24.016 17.812 1 98.81 80 LYS A N 1
ATOM 617 C CA . LYS A 1 80 ? 11.656 25.016 18.469 1 98.81 80 LYS A CA 1
ATOM 618 C C . LYS A 1 80 ? 12.422 26.328 18.641 1 98.81 80 LYS A C 1
ATOM 620 O O . LYS A 1 80 ? 11.883 27.406 18.359 1 98.81 80 LYS A O 1
ATOM 625 N N . LYS A 1 81 ? 13.609 26.25 19.109 1 98.75 81 LYS A N 1
ATOM 626 C CA . LYS A 1 81 ? 14.43 27.438 19.312 1 98.75 81 LYS A CA 1
ATOM 627 C C . LYS A 1 81 ? 14.594 28.234 18.016 1 98.75 81 LYS A C 1
ATOM 629 O O . LYS A 1 81 ? 14.469 29.453 18.016 1 98.75 81 LYS A O 1
ATOM 634 N N . LYS A 1 82 ? 14.891 27.484 16.969 1 98.69 82 LYS A N 1
ATOM 635 C CA . LYS A 1 82 ? 15.055 28.141 15.664 1 98.69 82 LYS A CA 1
ATOM 636 C C . LYS A 1 82 ? 13.742 28.781 15.203 1 98.69 82 LYS A C 1
ATOM 638 O O . LYS A 1 82 ? 13.734 29.891 14.664 1 98.69 82 LYS A O 1
ATOM 643 N N . CYS A 1 83 ? 12.648 28.094 15.352 1 98.75 83 CYS A N 1
ATOM 644 C CA . CYS A 1 83 ? 11.344 28.641 15 1 98.75 83 CYS A CA 1
ATOM 645 C C . CYS A 1 83 ? 11.086 29.953 15.727 1 98.75 83 CYS A C 1
ATOM 647 O O . CYS A 1 83 ? 10.609 30.906 15.125 1 98.75 83 CYS A O 1
ATOM 649 N N . LEU A 1 84 ? 11.422 30.016 17.016 1 98.62 84 LEU A N 1
ATOM 650 C CA . LEU A 1 84 ? 11.203 31.203 17.828 1 98.62 84 LEU A CA 1
ATOM 651 C C . LEU A 1 84 ? 12.102 32.344 17.359 1 98.62 84 LEU A C 1
ATOM 653 O O . LEU A 1 84 ? 11.688 33.5 17.375 1 98.62 84 LEU A O 1
ATOM 657 N N . GLN A 1 85 ? 13.234 32.031 16.875 1 98.44 85 GLN A N 1
ATOM 658 C CA . GLN A 1 85 ? 14.203 33 16.406 1 98.44 85 GLN A CA 1
ATOM 659 C C . GLN A 1 85 ? 13.75 33.656 15.102 1 98.44 85 GLN A C 1
ATOM 661 O O . GLN A 1 85 ? 13.969 34.844 14.867 1 98.44 85 GLN A O 1
ATOM 666 N N . ILE A 1 86 ? 13.109 32.906 14.266 1 98.06 86 ILE A N 1
ATOM 667 C CA . ILE A 1 86 ? 12.898 33.344 12.898 1 98.06 86 ILE A CA 1
ATOM 668 C C . ILE A 1 86 ? 11.453 33.812 12.727 1 98.06 86 ILE A C 1
ATOM 670 O O . ILE A 1 86 ? 11.023 34.125 11.617 1 98.06 86 ILE A O 1
ATOM 674 N N . SER A 1 87 ? 10.703 33.781 13.812 1 97.25 87 SER A N 1
ATOM 675 C CA . SER A 1 87 ? 9.289 34.125 13.719 1 97.25 87 SER A CA 1
ATOM 676 C C . SER A 1 87 ? 8.859 35 14.883 1 97.25 87 SER A C 1
ATOM 678 O O . SER A 1 87 ? 9.672 35.375 15.727 1 97.25 87 SER A O 1
ATOM 680 N N . SER A 1 88 ? 7.531 35.406 14.867 1 96.69 88 SER A N 1
ATOM 681 C CA . SER A 1 88 ? 6.984 36.25 15.938 1 96.69 88 SER A CA 1
ATOM 682 C C . SER A 1 88 ? 6.281 35.406 17 1 96.69 88 SER A C 1
ATOM 684 O O . SER A 1 88 ? 5.594 35.938 17.859 1 96.69 88 SER A O 1
ATOM 686 N N . LEU A 1 89 ? 6.469 34.094 16.938 1 97.94 89 LEU A N 1
ATOM 687 C CA . LEU A 1 89 ? 5.797 33.188 17.859 1 97.94 89 LEU A CA 1
ATOM 688 C C . LEU A 1 89 ? 6.43 33.25 19.25 1 97.94 89 LEU A C 1
ATOM 690 O O . LEU A 1 89 ? 7.609 33.594 19.375 1 97.94 89 LEU A O 1
ATOM 694 N N . SER A 1 90 ? 5.621 32.938 20.234 1 98.06 90 SER A N 1
ATOM 695 C CA . SER A 1 90 ? 6.094 32.812 21.609 1 98.06 90 SER A CA 1
ATOM 696 C C . SER A 1 90 ? 6.262 31.359 22 1 98.06 90 SER A C 1
ATOM 698 O O . SER A 1 90 ? 5.871 30.453 21.266 1 98.06 90 SER A O 1
ATOM 700 N N . GLU A 1 91 ? 6.801 31.109 23.141 1 97.94 91 GLU A N 1
ATOM 701 C CA . GLU A 1 91 ? 7.086 29.781 23.656 1 97.94 91 GLU A CA 1
ATOM 702 C C . GLU A 1 91 ? 5.828 28.922 23.688 1 97.94 91 GLU A C 1
ATOM 704 O O . GLU A 1 91 ? 5.875 27.734 23.391 1 97.94 91 GLU A O 1
ATOM 709 N N . ASN A 1 92 ? 4.711 29.562 24 1 98.06 92 ASN A N 1
ATOM 710 C CA . ASN A 1 92 ? 3.467 28.828 24.172 1 98.06 92 ASN A CA 1
ATOM 711 C C . ASN A 1 92 ? 2.818 28.516 22.828 1 98.06 92 ASN A C 1
ATOM 713 O O . ASN A 1 92 ? 1.872 27.734 22.75 1 98.06 92 ASN A O 1
ATOM 717 N N . ASP A 1 93 ? 3.355 29.094 21.781 1 98.75 93 ASP A N 1
ATOM 718 C CA . ASP A 1 93 ? 2.811 28.875 20.438 1 98.75 93 ASP A CA 1
ATOM 719 C C . ASP A 1 93 ? 3.402 27.625 19.812 1 98.75 93 ASP A C 1
ATOM 721 O O . ASP A 1 93 ? 2.961 27.188 18.75 1 98.75 93 ASP A O 1
ATOM 725 N N . ILE A 1 94 ? 4.391 27.031 20.469 1 98.88 94 ILE A N 1
ATOM 726 C CA . ILE A 1 94 ? 5.035 25.828 19.969 1 98.88 94 ILE A CA 1
ATOM 727 C C . ILE A 1 94 ? 5.074 24.766 21.062 1 98.88 94 ILE A C 1
ATOM 729 O O . ILE A 1 94 ? 5.664 24.984 22.125 1 98.88 94 ILE A O 1
ATOM 733 N N . LEU A 1 95 ? 4.473 23.672 20.844 1 98.88 95 LEU A N 1
ATOM 734 C CA . LEU A 1 95 ? 4.469 22.531 21.766 1 98.88 95 LEU A CA 1
ATOM 735 C C . LEU A 1 95 ? 5.398 21.438 21.266 1 98.88 95 LEU A C 1
ATOM 737 O O . LEU A 1 95 ? 5.215 20.906 20.172 1 98.88 95 LEU A O 1
ATOM 741 N N . VAL A 1 96 ? 6.402 21.172 22.031 1 98.88 96 VAL A N 1
ATOM 742 C CA . VAL A 1 96 ? 7.258 20.016 21.766 1 98.88 96 VAL A CA 1
ATOM 743 C C . VAL A 1 96 ? 6.652 18.766 22.406 1 98.88 96 VAL A C 1
ATOM 745 O O . VAL A 1 96 ? 6.445 18.719 23.609 1 98.88 96 VAL A O 1
ATOM 748 N N . LEU A 1 97 ? 6.328 17.797 21.609 1 98.69 97 LEU A N 1
ATOM 749 C CA . LEU A 1 97 ? 5.723 16.547 22.078 1 98.69 97 LEU A CA 1
ATOM 750 C C . LEU A 1 97 ? 6.484 15.344 21.547 1 98.69 97 LEU A C 1
ATOM 752 O O . LEU A 1 97 ? 6.367 15 20.359 1 98.69 97 LEU A O 1
ATOM 756 N N . ARG A 1 98 ? 7.285 14.727 22.406 1 98.44 98 ARG A N 1
ATOM 757 C CA . ARG A 1 98 ? 7.988 13.516 22 1 98.44 98 ARG A CA 1
ATOM 758 C C . ARG A 1 98 ? 7.004 12.414 21.609 1 98.44 98 ARG A C 1
ATOM 760 O O . ARG A 1 98 ? 6.031 12.164 22.328 1 98.44 98 ARG A O 1
ATOM 767 N N . LEU A 1 99 ? 7.254 11.773 20.469 1 98.38 99 LEU A N 1
ATOM 768 C CA . LEU A 1 99 ? 6.309 10.773 19.984 1 98.38 99 LEU A CA 1
ATOM 769 C C . LEU A 1 99 ? 7.027 9.695 19.172 1 98.38 99 LEU A C 1
ATOM 771 O O . LEU A 1 99 ? 7.816 10.016 18.281 1 98.38 99 LEU A O 1
ATOM 775 N N . ASP A 1 100 ? 6.84 8.469 19.562 1 97.94 100 ASP A N 1
ATOM 776 C CA . ASP A 1 100 ? 7.199 7.305 18.766 1 97.94 100 ASP A CA 1
ATOM 777 C C . ASP A 1 100 ? 5.984 6.758 18.016 1 97.94 100 ASP A C 1
ATOM 779 O O . ASP A 1 100 ? 5.086 6.172 18.625 1 97.94 100 ASP A O 1
ATOM 783 N N . LEU A 1 101 ? 6.035 6.855 16.734 1 97.75 101 LEU A N 1
ATOM 784 C CA . LEU A 1 101 ? 4.883 6.484 15.906 1 97.75 101 LEU A CA 1
ATOM 785 C C . LEU A 1 101 ? 4.602 4.988 16.016 1 97.75 101 LEU A C 1
ATOM 787 O O . LEU A 1 101 ? 3.496 4.539 15.711 1 97.75 101 LEU A O 1
ATOM 791 N N . THR A 1 102 ? 5.562 4.191 16.375 1 97.62 102 THR A N 1
ATOM 792 C CA . THR A 1 102 ? 5.355 2.75 16.469 1 97.62 102 THR A CA 1
ATOM 793 C C . THR A 1 102 ? 4.684 2.391 17.797 1 97.62 102 THR A C 1
ATOM 795 O O . THR A 1 102 ? 4.184 1.276 17.969 1 97.62 102 THR A O 1
ATOM 798 N N . ASP A 1 103 ? 4.684 3.318 18.75 1 98.25 103 ASP A N 1
ATOM 799 C CA . ASP A 1 103 ? 3.957 3.121 20 1 98.25 103 ASP A CA 1
ATOM 800 C C . ASP A 1 103 ? 2.518 3.619 19.875 1 98.25 103 ASP A C 1
ATOM 802 O O . ASP A 1 103 ? 2.168 4.664 20.438 1 98.25 103 ASP A O 1
ATOM 806 N N . ARG A 1 104 ? 1.727 2.85 19.344 1 97.94 104 ARG A N 1
ATOM 807 C CA . ARG A 1 104 ? 0.373 3.256 18.984 1 97.94 104 ARG A CA 1
ATOM 808 C C . ARG A 1 104 ? -0.479 3.498 20.219 1 97.94 104 ARG A C 1
ATOM 810 O O . ARG A 1 104 ? -1.449 4.258 20.188 1 97.94 104 ARG A O 1
ATOM 817 N N . SER A 1 105 ? -0.145 2.92 21.328 1 97.44 105 SER A N 1
ATOM 818 C CA . SER A 1 105 ? -0.893 3.1 22.562 1 97.44 105 SER A CA 1
ATOM 819 C C . SER A 1 105 ? -0.749 4.52 23.094 1 97.44 105 SER A C 1
ATOM 821 O O . SER A 1 105 ? -1.546 4.965 23.922 1 97.44 105 SER A O 1
ATOM 823 N N . SER A 1 106 ? 0.247 5.266 22.609 1 98.31 106 SER A N 1
ATOM 824 C CA . SER A 1 106 ? 0.516 6.613 23.109 1 98.31 106 SER A CA 1
ATOM 825 C C . SER A 1 106 ? -0.212 7.664 22.281 1 98.31 106 SER A C 1
ATOM 827 O O . SER A 1 106 ? -0.269 8.836 22.656 1 98.31 106 SER A O 1
ATOM 829 N N . HIS A 1 107 ? -0.829 7.344 21.203 1 98.69 107 HIS A N 1
ATOM 830 C CA . HIS A 1 107 ? -1.309 8.312 20.234 1 98.69 107 HIS A CA 1
ATOM 831 C C . HIS A 1 107 ? -2.52 9.07 20.75 1 98.69 107 HIS A C 1
ATOM 833 O O . HIS A 1 107 ? -2.676 10.266 20.469 1 98.69 107 HIS A O 1
ATOM 839 N N . GLU A 1 108 ? -3.342 8.383 21.453 1 98.38 108 GLU A N 1
ATOM 840 C CA . GLU A 1 108 ? -4.496 9.055 22.031 1 98.38 108 GLU A CA 1
ATOM 841 C C . GLU A 1 108 ? -4.066 10.125 23.031 1 98.38 108 GLU A C 1
ATOM 843 O O . GLU A 1 108 ? -4.547 11.258 22.984 1 98.38 108 GLU A O 1
ATOM 848 N N . ALA A 1 109 ? -3.213 9.711 23.922 1 98.62 109 ALA A N 1
ATOM 849 C CA . ALA A 1 109 ? -2.713 10.656 24.922 1 98.62 109 ALA A CA 1
ATOM 850 C C . ALA A 1 109 ? -1.994 11.828 24.266 1 98.62 109 ALA A C 1
ATOM 852 O O . ALA A 1 109 ? -2.111 12.969 24.719 1 98.62 109 ALA A O 1
ATOM 853 N N . ALA A 1 110 ? -1.21 11.547 23.25 1 98.81 110 ALA A N 1
ATOM 854 C CA . ALA A 1 110 ? -0.52 12.609 22.516 1 98.81 110 ALA A CA 1
ATOM 855 C C . ALA A 1 110 ? -1.514 13.586 21.891 1 98.81 110 ALA A C 1
ATOM 857 O O . ALA A 1 110 ? -1.337 14.805 21.984 1 98.81 110 ALA A O 1
ATOM 858 N N . THR A 1 111 ? -2.551 13.039 21.266 1 98.88 111 THR A N 1
ATOM 859 C CA . THR A 1 111 ? -3.59 13.875 20.672 1 98.88 111 THR A CA 1
ATOM 860 C C . THR A 1 111 ? -4.258 14.75 21.719 1 98.88 111 THR A C 1
ATOM 862 O O . THR A 1 111 ? -4.445 15.945 21.516 1 98.88 111 THR A O 1
ATOM 865 N N . ASN A 1 112 ? -4.535 14.172 22.828 1 98.75 112 ASN A N 1
ATOM 866 C CA . ASN A 1 112 ? -5.156 14.906 23.922 1 98.75 112 ASN A CA 1
ATOM 867 C C . ASN A 1 112 ? -4.25 16.031 24.438 1 98.75 112 ASN A C 1
ATOM 869 O O . ASN A 1 112 ? -4.73 17.094 24.828 1 98.75 112 ASN A O 1
ATOM 873 N N . SER A 1 113 ? -2.971 15.805 24.438 1 98.81 113 SER A N 1
ATOM 874 C CA . SER A 1 113 ? -2.021 16.828 24.875 1 98.81 113 SER A CA 1
ATOM 875 C C . SER A 1 113 ? -2.055 18.047 23.953 1 98.81 113 SER A C 1
ATOM 877 O O . SER A 1 113 ? -2.02 19.188 24.422 1 98.81 113 SER A O 1
ATOM 879 N N . VAL A 1 114 ? -2.119 17.781 22.688 1 98.88 114 VAL A N 1
ATOM 880 C CA . VAL A 1 114 ? -2.182 18.875 21.734 1 98.88 114 VAL A CA 1
ATOM 881 C C . VAL A 1 114 ? -3.498 19.641 21.891 1 98.88 114 VAL A C 1
ATOM 883 O O . VAL A 1 114 ? -3.518 20.859 21.906 1 98.88 114 VAL A O 1
ATOM 886 N N . LEU A 1 115 ? -4.586 18.922 22.094 1 98.75 115 LEU A N 1
ATOM 887 C CA . LEU A 1 115 ? -5.906 19.516 22.266 1 98.75 115 LEU A CA 1
ATOM 888 C C . LEU A 1 115 ? -5.977 20.328 23.562 1 98.75 115 LEU A C 1
ATOM 890 O O . LEU A 1 115 ? -6.578 21.406 23.594 1 98.75 115 LEU A O 1
ATOM 894 N N . LYS A 1 116 ? -5.387 19.797 24.578 1 98.69 116 LYS A N 1
ATOM 895 C CA . LYS A 1 116 ? -5.363 20.5 25.844 1 98.69 116 LYS A CA 1
ATOM 896 C C . LYS A 1 116 ? -4.586 21.812 25.734 1 98.69 116 LYS A C 1
ATOM 898 O O . LYS A 1 116 ? -4.973 22.828 26.328 1 98.69 116 LYS A O 1
ATOM 903 N N . HIS A 1 117 ? -3.543 21.797 24.984 1 98.75 117 HIS A N 1
ATOM 904 C CA . HIS A 1 117 ? -2.66 22.953 24.875 1 98.75 117 HIS A CA 1
ATOM 905 C C . HIS A 1 117 ? -3.264 24.016 23.984 1 98.75 117 HIS A C 1
ATOM 907 O O . HIS A 1 117 ? -3.217 25.203 24.312 1 98.75 117 HIS A O 1
ATOM 913 N N . PHE A 1 118 ? -3.877 23.625 22.828 1 98.69 118 PHE A N 1
ATOM 914 C CA . PHE A 1 118 ? -4.266 24.609 21.812 1 98.69 118 PHE A CA 1
ATOM 915 C C . PHE A 1 118 ? -5.781 24.688 21.703 1 98.69 118 PHE A C 1
ATOM 917 O O . PHE A 1 118 ? -6.312 25.625 21.094 1 98.69 118 PHE A O 1
ATOM 924 N N . GLY A 1 119 ? -6.516 23.625 22.188 1 98.25 119 GLY A N 1
ATOM 925 C CA . GLY A 1 119 ? -7.969 23.578 22.094 1 98.25 119 GLY A CA 1
ATOM 926 C C . GLY A 1 119 ? -8.461 22.938 20.812 1 98.25 119 GLY A C 1
ATOM 927 O O . GLY A 1 119 ? -9.633 22.562 20.719 1 98.25 119 GLY A O 1
ATOM 928 N N . LYS A 1 120 ? -7.582 22.828 19.828 1 98.5 120 LYS A N 1
ATOM 929 C CA . LYS A 1 120 ? -7.957 22.25 18.531 1 98.5 120 LYS A CA 1
ATOM 930 C C . LYS A 1 120 ? -6.723 21.797 17.75 1 98.5 120 LYS A C 1
ATOM 932 O O . LYS A 1 120 ? -5.594 22.109 18.141 1 98.5 120 LYS A O 1
ATOM 937 N N . ILE A 1 121 ? -6.961 21.016 16.766 1 98.88 121 ILE A N 1
ATOM 938 C CA . ILE A 1 121 ? -5.988 20.672 15.727 1 98.88 121 ILE A CA 1
ATOM 939 C C . ILE A 1 121 ? -6.57 20.969 14.352 1 98.88 121 ILE A C 1
ATOM 941 O O . ILE A 1 121 ? -7.496 20.297 13.898 1 98.88 121 ILE A O 1
ATOM 945 N N . ASP A 1 122 ? -6.012 21.938 13.68 1 98.88 122 ASP A N 1
ATOM 946 C CA . ASP A 1 122 ? -6.531 22.328 12.375 1 98.88 122 ASP A CA 1
ATOM 947 C C . ASP A 1 122 ? -5.941 21.453 11.266 1 98.88 122 ASP A C 1
ATOM 949 O O . ASP A 1 122 ? -6.633 21.109 10.305 1 98.88 122 ASP A O 1
ATOM 953 N N . ILE A 1 123 ? -4.645 21.156 11.391 1 98.94 123 ILE A N 1
ATOM 954 C CA . ILE A 1 123 ? -3.934 20.422 10.352 1 98.94 123 ILE A CA 1
ATOM 955 C C . ILE A 1 123 ? -3.016 19.391 10.992 1 98.94 123 ILE A C 1
ATOM 957 O O . ILE A 1 123 ? -2.223 19.703 11.875 1 98.94 123 ILE A O 1
ATOM 961 N N . LEU A 1 124 ? -3.197 18.141 10.641 1 98.94 124 LEU A N 1
ATOM 962 C CA . LEU A 1 124 ? -2.234 17.094 10.945 1 98.94 124 LEU A CA 1
ATOM 963 C C . LEU A 1 124 ? -1.343 16.797 9.75 1 98.94 124 LEU A C 1
ATOM 965 O O . LEU A 1 124 ? -1.837 16.469 8.664 1 98.94 124 LEU A O 1
ATOM 969 N N . VAL A 1 125 ? -0.045 17.016 9.906 1 98.94 125 VAL A N 1
ATOM 970 C CA . VAL A 1 125 ? 0.92 16.672 8.867 1 98.94 125 VAL A CA 1
ATOM 971 C C . VAL A 1 125 ? 1.639 15.375 9.234 1 98.94 125 VAL A C 1
ATOM 973 O O . VAL A 1 125 ? 2.596 15.383 10.016 1 98.94 125 VAL A O 1
ATOM 976 N N . ASN A 1 126 ? 1.133 14.305 8.656 1 98.88 126 ASN A N 1
ATOM 977 C CA . ASN A 1 126 ? 1.82 13.023 8.75 1 98.88 126 ASN A CA 1
ATOM 978 C C . ASN A 1 126 ? 3.08 12.992 7.895 1 98.88 126 ASN A C 1
ATOM 980 O O . ASN A 1 126 ? 3.014 12.703 6.695 1 98.88 126 ASN A O 1
ATOM 984 N N . ASN A 1 127 ? 4.18 13.219 8.531 1 98.25 127 ASN A N 1
ATOM 985 C CA . ASN A 1 127 ? 5.441 13.312 7.805 1 98.25 127 ASN A CA 1
ATOM 986 C C . ASN A 1 127 ? 6.453 12.289 8.305 1 98.25 127 ASN A C 1
ATOM 988 O O . ASN A 1 127 ? 7.402 11.945 7.594 1 98.25 127 ASN A O 1
ATOM 992 N N . GLY A 1 128 ? 6.219 11.766 9.484 1 95.94 128 GLY A N 1
ATOM 993 C CA . GLY A 1 128 ? 7.141 10.781 10.023 1 95.94 128 GLY A CA 1
ATOM 994 C C . GLY A 1 128 ? 7.219 9.516 9.195 1 95.94 128 GLY A C 1
ATOM 995 O O . GLY A 1 128 ? 6.203 9.039 8.688 1 95.94 128 GLY A O 1
ATOM 996 N N . GLY A 1 129 ? 8.391 8.969 9.031 1 94.56 129 GLY A N 1
ATOM 997 C CA . GLY A 1 129 ? 8.641 7.75 8.281 1 94.56 129 GLY A CA 1
ATOM 998 C C . GLY A 1 129 ? 10.109 7.523 7.984 1 94.56 129 GLY A C 1
ATOM 999 O O . GLY A 1 129 ? 10.953 8.359 8.32 1 94.56 129 GLY A O 1
ATOM 1000 N N . ARG A 1 130 ? 10.383 6.352 7.41 1 93.94 130 ARG A N 1
ATOM 1001 C CA . ARG A 1 130 ? 11.742 5.996 7.027 1 93.94 130 ARG A CA 1
ATOM 1002 C C . ARG A 1 130 ? 11.766 5.277 5.68 1 93.94 130 ARG A C 1
ATOM 1004 O O . ARG A 1 130 ? 10.875 4.48 5.383 1 93.94 130 ARG A O 1
ATOM 1011 N N . SER A 1 131 ? 12.781 5.598 4.934 1 94.12 131 SER A N 1
ATOM 1012 C CA . SER A 1 131 ? 12.977 4.965 3.633 1 94.12 131 SER A CA 1
ATOM 1013 C C . SER A 1 131 ? 13.75 3.662 3.76 1 94.12 131 SER A C 1
ATOM 1015 O O . SER A 1 131 ? 13.977 3.17 4.867 1 94.12 131 SER A O 1
ATOM 1017 N N . GLN A 1 132 ? 14.07 3.064 2.557 1 95.06 132 GLN A N 1
ATOM 1018 C CA . GLN A 1 132 ? 14.766 1.783 2.484 1 95.06 132 GLN A CA 1
ATOM 1019 C C . GLN A 1 132 ? 15.82 1.795 1.387 1 95.06 132 GLN A C 1
ATOM 1021 O O . GLN A 1 132 ? 15.641 2.424 0.344 1 95.06 132 GLN A O 1
ATOM 1026 N N . ARG A 1 133 ? 16.938 1.089 1.654 1 93.5 133 ARG A N 1
ATOM 1027 C CA . ARG A 1 133 ? 17.953 0.862 0.635 1 93.5 133 ARG A CA 1
ATOM 1028 C C . ARG A 1 133 ? 18.516 -0.551 0.729 1 93.5 133 ARG A C 1
ATOM 1030 O O . ARG A 1 133 ? 19.562 -0.771 1.362 1 93.5 133 ARG A O 1
ATOM 1037 N N . SER A 1 134 ? 17.969 -1.436 0.046 1 95.5 134 SER A N 1
ATOM 1038 C CA . SER A 1 134 ? 18.422 -2.822 0.009 1 95.5 134 SER A CA 1
ATOM 1039 C C . SER A 1 134 ? 17.609 -3.641 -0.99 1 95.5 134 SER A C 1
ATOM 1041 O O . SER A 1 134 ? 16.469 -3.301 -1.296 1 95.5 134 SER A O 1
ATOM 1043 N N . LEU A 1 135 ? 18.188 -4.66 -1.527 1 96.81 135 LEU A N 1
ATOM 1044 C CA . LEU A 1 135 ? 17.5 -5.605 -2.4 1 96.81 135 LEU A CA 1
ATOM 1045 C C . LEU A 1 135 ? 16.625 -6.562 -1.59 1 96.81 135 LEU A C 1
ATOM 1047 O O . LEU A 1 135 ? 17.016 -6.969 -0.489 1 96.81 135 LEU A O 1
ATOM 1051 N N . PHE A 1 136 ? 15.531 -7.016 -2.143 1 98.31 136 PHE A N 1
ATOM 1052 C CA . PHE A 1 136 ? 14.602 -7.891 -1.446 1 98.31 136 PHE A CA 1
ATOM 1053 C C . PHE A 1 136 ? 15.281 -9.18 -1.01 1 98.31 136 PHE A C 1
ATOM 1055 O O . PHE A 1 136 ? 15.141 -9.609 0.137 1 98.31 136 PHE A O 1
ATOM 1062 N N . VAL A 1 137 ? 16.109 -9.711 -1.852 1 96.81 137 VAL A N 1
ATOM 1063 C CA . VAL A 1 137 ? 16.719 -11.008 -1.607 1 96.81 137 VAL A CA 1
ATOM 1064 C C . VAL A 1 137 ? 17.688 -10.906 -0.433 1 96.81 137 VAL A C 1
ATOM 1066 O O . VAL A 1 137 ? 17.922 -11.891 0.269 1 96.81 137 VAL A O 1
ATOM 1069 N N . ASP A 1 138 ? 18.141 -9.695 -0.161 1 96.31 138 ASP A N 1
ATOM 1070 C CA . ASP A 1 138 ? 19.156 -9.492 0.87 1 96.31 138 ASP A CA 1
ATOM 1071 C C . ASP A 1 138 ? 18.547 -8.922 2.145 1 96.31 138 ASP A C 1
ATOM 1073 O O . ASP A 1 138 ? 19.234 -8.703 3.137 1 96.31 138 ASP A O 1
ATOM 1077 N N . THR A 1 139 ? 17.266 -8.641 2.139 1 97.81 139 THR A N 1
ATOM 1078 C CA . THR A 1 139 ? 16.641 -7.906 3.232 1 97.81 139 THR A CA 1
ATOM 1079 C C . THR A 1 139 ? 15.883 -8.852 4.156 1 97.81 139 THR A C 1
ATOM 1081 O O . THR A 1 139 ? 15.086 -9.672 3.693 1 97.81 139 THR A O 1
ATOM 1084 N N . ASN A 1 140 ? 16.141 -8.711 5.406 1 97.62 140 ASN A N 1
ATOM 1085 C CA . ASN A 1 140 ? 15.391 -9.492 6.395 1 97.62 140 ASN A CA 1
ATOM 1086 C C . ASN A 1 140 ? 13.922 -9.086 6.434 1 97.62 140 ASN A C 1
ATOM 1088 O O . ASN A 1 140 ? 13.594 -7.906 6.324 1 97.62 140 ASN A O 1
ATOM 1092 N N . LEU A 1 141 ? 13.07 -10.039 6.734 1 97.69 141 LEU A N 1
ATOM 1093 C CA . LEU A 1 141 ? 11.633 -9.797 6.742 1 97.69 141 LEU A CA 1
ATOM 1094 C C . LEU A 1 141 ? 11.25 -8.836 7.863 1 97.69 141 LEU A C 1
ATOM 1096 O O . LEU A 1 141 ? 10.258 -8.109 7.75 1 97.69 141 LEU A O 1
ATOM 1100 N N . ASP A 1 142 ? 12 -8.859 8.922 1 97.62 142 ASP A N 1
ATOM 1101 C CA . ASP A 1 142 ? 11.688 -7.965 10.031 1 97.62 142 ASP A CA 1
ATOM 1102 C C . ASP A 1 142 ? 11.797 -6.5 9.609 1 97.62 142 ASP A C 1
ATOM 1104 O O . ASP A 1 142 ? 11.164 -5.629 10.203 1 97.62 142 ASP A O 1
ATOM 1108 N N . VAL A 1 143 ? 12.648 -6.184 8.609 1 98 143 VAL A N 1
ATOM 1109 C CA . VAL A 1 143 ? 12.758 -4.832 8.07 1 98 143 VAL A CA 1
ATOM 1110 C C . VAL A 1 143 ? 11.43 -4.414 7.449 1 98 143 VAL A C 1
ATOM 1112 O O . VAL A 1 143 ? 10.969 -3.289 7.652 1 98 143 VAL A O 1
ATOM 1115 N N . TYR A 1 144 ? 10.812 -5.316 6.734 1 98.62 144 TYR A N 1
ATOM 1116 C CA . TYR A 1 144 ? 9.523 -5.035 6.125 1 98.62 144 TYR A CA 1
ATOM 1117 C C . TYR A 1 144 ? 8.461 -4.789 7.191 1 98.62 144 TYR A C 1
ATOM 1119 O O . TYR A 1 144 ? 7.617 -3.902 7.039 1 98.62 144 TYR A O 1
ATOM 1127 N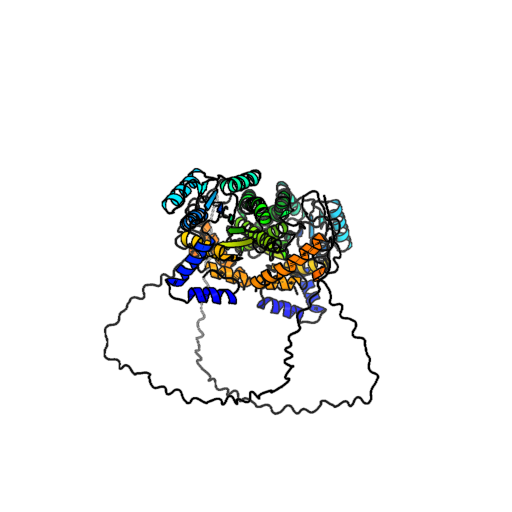 N . ASN A 1 145 ? 8.516 -5.551 8.25 1 98.19 145 ASN A N 1
ATOM 1128 C CA . ASN A 1 145 ? 7.625 -5.328 9.383 1 98.19 145 ASN A CA 1
ATOM 1129 C C . ASN A 1 145 ? 7.84 -3.947 10 1 98.19 145 ASN A C 1
ATOM 1131 O O . ASN A 1 145 ? 6.875 -3.24 10.297 1 98.19 145 ASN A O 1
ATOM 1135 N N . ALA A 1 146 ? 9.062 -3.602 10.164 1 97.88 146 ALA A N 1
ATOM 1136 C CA . ALA A 1 146 ? 9.398 -2.318 10.781 1 97.88 146 ALA A CA 1
ATOM 1137 C C . ALA A 1 146 ? 8.922 -1.155 9.914 1 97.88 146 ALA A C 1
ATOM 1139 O O . ALA A 1 146 ? 8.367 -0.179 10.422 1 97.88 146 ALA A O 1
ATOM 1140 N N . ILE A 1 147 ? 9.062 -1.273 8.633 1 98.31 147 ILE A N 1
ATOM 1141 C CA . ILE A 1 147 ? 8.703 -0.207 7.703 1 98.31 147 ILE A CA 1
ATOM 1142 C C . ILE A 1 147 ? 7.191 -0.006 7.715 1 98.31 147 ILE A C 1
ATOM 1144 O O . ILE A 1 147 ? 6.707 1.122 7.844 1 98.31 147 ILE A O 1
ATOM 1148 N N . ILE A 1 148 ? 6.453 -1.085 7.621 1 98.75 148 ILE A N 1
ATOM 1149 C CA . ILE A 1 148 ? 5.004 -0.978 7.516 1 98.75 148 ILE A CA 1
ATOM 1150 C C . ILE A 1 148 ? 4.422 -0.516 8.852 1 98.75 148 ILE A C 1
ATOM 1152 O O . ILE A 1 148 ? 3.424 0.208 8.883 1 98.75 148 ILE A O 1
ATOM 1156 N N . GLU A 1 149 ? 5.027 -0.904 9.945 1 98.44 149 GLU A N 1
ATOM 1157 C CA . GLU A 1 149 ? 4.605 -0.483 11.273 1 98.44 149 GLU A CA 1
ATOM 1158 C C . GLU A 1 149 ? 4.773 1.022 11.461 1 98.44 149 GLU A C 1
ATOM 1160 O O . GLU A 1 149 ? 3.881 1.691 11.984 1 98.44 149 GLU A O 1
ATOM 1165 N N . LEU A 1 150 ? 5.824 1.492 11.031 1 98 150 LEU A N 1
ATOM 1166 C CA . LEU A 1 150 ? 6.16 2.898 11.219 1 98 150 LEU A CA 1
ATOM 1167 C C . LEU A 1 150 ? 5.441 3.77 10.195 1 98 150 LEU A C 1
ATOM 1169 O O . LEU A 1 150 ? 4.688 4.672 10.562 1 98 150 LEU A O 1
ATOM 1173 N N . ASN A 1 151 ? 5.664 3.484 8.883 1 98.5 151 ASN A N 1
ATOM 1174 C CA . ASN A 1 151 ? 5.223 4.359 7.805 1 98.5 151 ASN A CA 1
ATOM 1175 C C . ASN A 1 151 ? 3.705 4.32 7.641 1 98.5 151 ASN A C 1
ATOM 1177 O O . ASN A 1 151 ? 3.1 5.305 7.215 1 98.5 151 ASN A O 1
ATOM 1181 N N . TYR A 1 152 ? 3.119 3.221 7.961 1 98.81 152 TYR A N 1
ATOM 1182 C CA . TYR A 1 152 ? 1.702 3.047 7.664 1 98.81 152 TYR A CA 1
ATOM 1183 C C . TYR A 1 152 ? 0.886 2.938 8.945 1 98.81 152 TYR A C 1
ATOM 1185 O O . TYR A 1 152 ? 0.135 3.854 9.289 1 98.81 152 TYR A O 1
ATOM 1193 N N . LEU A 1 153 ? 1.088 1.883 9.781 1 98.88 153 LEU A N 1
ATOM 1194 C CA . LEU A 1 153 ? 0.237 1.639 10.938 1 98.88 153 LEU A CA 1
ATOM 1195 C C . LEU A 1 153 ? 0.345 2.783 11.945 1 98.88 153 LEU A C 1
ATOM 1197 O O . LEU A 1 153 ? -0.662 3.219 12.508 1 98.88 153 LEU A O 1
ATOM 1201 N N . GLY A 1 154 ? 1.556 3.215 12.188 1 98.81 154 GLY A N 1
ATOM 1202 C CA . GLY A 1 154 ? 1.727 4.363 13.062 1 98.81 154 GLY A CA 1
ATOM 1203 C C . GLY A 1 154 ? 0.998 5.602 12.57 1 98.81 154 GLY A C 1
ATOM 1204 O O . GLY A 1 154 ? 0.367 6.309 13.359 1 98.81 154 GLY A O 1
ATOM 1205 N N . THR A 1 155 ? 1.043 5.84 11.281 1 98.88 155 THR A N 1
ATOM 1206 C CA . THR A 1 155 ? 0.435 7.008 10.656 1 98.88 155 THR A CA 1
ATOM 1207 C C . THR A 1 155 ? -1.086 6.957 10.781 1 98.88 155 THR A C 1
ATOM 1209 O O . THR A 1 155 ? -1.716 7.938 11.18 1 98.88 155 THR A O 1
ATOM 1212 N N . ILE A 1 156 ? -1.696 5.812 10.477 1 98.69 156 ILE A N 1
ATOM 1213 C CA . ILE A 1 156 ? -3.154 5.766 10.469 1 98.69 156 ILE A CA 1
ATOM 1214 C C . ILE A 1 156 ? -3.678 5.754 11.906 1 98.69 156 ILE A C 1
ATOM 1216 O O . ILE A 1 156 ? -4.766 6.266 12.18 1 98.69 156 ILE A O 1
ATOM 1220 N N . SER A 1 157 ? -2.861 5.215 12.828 1 98.75 157 SER A N 1
ATOM 1221 C CA . SER A 1 157 ? -3.244 5.25 14.234 1 98.75 157 SER A CA 1
ATOM 1222 C C . SER A 1 157 ? -3.371 6.684 14.734 1 98.75 157 SER A C 1
ATOM 1224 O O . SER A 1 157 ? -4.391 7.055 15.32 1 98.75 157 SER A O 1
ATOM 1226 N N . LEU A 1 158 ? -2.365 7.449 14.508 1 98.88 158 LEU A N 1
ATOM 1227 C CA . LEU A 1 158 ? -2.408 8.844 14.93 1 98.88 158 LEU A CA 1
ATOM 1228 C C . LEU A 1 158 ? -3.547 9.586 14.234 1 98.88 158 LEU A C 1
ATOM 1230 O O . LEU A 1 158 ? -4.273 10.352 14.875 1 98.88 158 LEU A O 1
ATOM 1234 N N . THR A 1 159 ? -3.697 9.359 12.938 1 98.94 159 THR A N 1
ATOM 1235 C CA . THR A 1 159 ? -4.746 9.977 12.141 1 98.94 159 THR A CA 1
ATOM 1236 C C . THR A 1 159 ? -6.121 9.695 12.742 1 98.94 159 THR A C 1
ATOM 1238 O O . THR A 1 159 ? -6.984 10.578 12.766 1 98.94 159 THR A O 1
ATOM 1241 N N . LYS A 1 160 ? -6.328 8.484 13.211 1 98.75 160 LYS A N 1
ATOM 1242 C CA . LYS A 1 160 ? -7.633 8.102 13.75 1 98.75 160 LYS A CA 1
ATOM 1243 C C . LYS A 1 160 ? -8.039 9.008 14.906 1 98.75 160 LYS A C 1
ATOM 1245 O O . LYS A 1 160 ? -9.172 9.5 14.945 1 98.75 160 LYS A O 1
ATOM 1250 N N . HIS A 1 161 ? -7.172 9.234 15.828 1 98.56 161 HIS A N 1
ATOM 1251 C CA . HIS A 1 161 ? -7.484 10.023 17.016 1 98.56 161 HIS A CA 1
ATOM 1252 C C . HIS A 1 161 ? -7.699 11.492 16.656 1 98.56 161 HIS A C 1
ATOM 1254 O O . HIS A 1 161 ? -8.609 12.141 17.172 1 98.56 161 HIS A O 1
ATOM 1260 N N . VAL A 1 162 ? -6.938 12.008 15.719 1 98.88 162 VAL A N 1
ATOM 1261 C CA . VAL A 1 162 ? -7.074 13.406 15.312 1 98.88 162 VAL A CA 1
ATOM 1262 C C . VAL A 1 162 ? -8.352 13.578 14.492 1 98.88 162 VAL A C 1
ATOM 1264 O O . VAL A 1 162 ? -9.078 14.562 14.672 1 98.88 162 VAL A O 1
ATOM 1267 N N . LEU A 1 163 ? -8.586 12.602 13.586 1 98.81 163 LEU A N 1
ATOM 1268 C CA . LEU A 1 163 ? -9.75 12.664 12.711 1 98.81 163 LEU A CA 1
ATOM 1269 C C . LEU A 1 163 ? -11.039 12.688 13.531 1 98.81 163 LEU A C 1
ATOM 1271 O O . LEU A 1 163 ? -11.984 13.398 13.188 1 98.81 163 LEU A O 1
ATOM 1275 N N . ASN A 1 164 ? -11.109 11.891 14.586 1 98 164 ASN A N 1
ATOM 1276 C CA . ASN A 1 164 ? -12.281 11.883 15.453 1 98 164 ASN A CA 1
ATOM 1277 C C . ASN A 1 164 ? -12.609 13.281 15.969 1 98 164 ASN A C 1
ATOM 1279 O O . ASN A 1 164 ? -13.773 13.68 15.984 1 98 164 ASN A O 1
ATOM 1283 N N . HIS A 1 165 ? -11.625 13.992 16.281 1 97.88 165 HIS A N 1
ATOM 1284 C CA . HIS A 1 165 ? -11.805 15.367 16.75 1 97.88 165 HIS A CA 1
ATOM 1285 C C . HIS A 1 165 ? -12.234 16.281 15.617 1 97.88 165 HIS A C 1
ATOM 1287 O O . HIS A 1 165 ? -13.078 17.172 15.812 1 97.88 165 HIS A O 1
ATOM 1293 N N . MET A 1 166 ? -11.656 16.094 14.469 1 98.69 166 MET A N 1
ATOM 1294 C CA . MET A 1 166 ? -11.992 16.906 13.305 1 98.69 166 MET A CA 1
ATOM 1295 C C . MET A 1 166 ? -13.43 16.688 12.867 1 98.69 166 MET A C 1
ATOM 1297 O O . MET A 1 166 ? -14.102 17.609 12.406 1 98.69 166 MET A O 1
ATOM 1301 N N . ILE A 1 167 ? -13.852 15.461 12.969 1 98.12 167 ILE A N 1
ATOM 1302 C CA . ILE A 1 167 ? -15.227 15.117 12.609 1 98.12 167 ILE A CA 1
ATOM 1303 C C . ILE A 1 167 ? -16.203 15.82 13.547 1 98.12 167 ILE A C 1
ATOM 1305 O O . ILE A 1 167 ? -17.219 16.359 13.109 1 98.12 167 ILE A O 1
ATOM 1309 N N . GLN A 1 168 ? -15.883 15.867 14.812 1 97.44 168 GLN A N 1
ATOM 1310 C CA . GLN A 1 168 ? -16.719 16.547 15.789 1 97.44 168 GLN A CA 1
ATOM 1311 C C . GLN A 1 168 ? -16.828 18.047 15.477 1 97.44 168 GLN A C 1
ATOM 1313 O O . GLN A 1 168 ? -17.891 18.641 15.594 1 97.44 168 GLN A O 1
ATOM 1318 N N . ARG A 1 169 ? -15.797 18.594 15.016 1 97.69 169 ARG A N 1
ATOM 1319 C CA . ARG A 1 169 ? -15.758 20.016 14.688 1 97.69 169 ARG A CA 1
ATOM 1320 C C . ARG A 1 169 ? -16.172 20.25 13.234 1 97.69 169 ARG A C 1
ATOM 1322 O O . ARG A 1 169 ? -16.359 21.406 12.828 1 97.69 169 ARG A O 1
ATOM 1329 N N . ARG A 1 170 ? -16.188 19.172 12.438 1 98.06 170 ARG A N 1
ATOM 1330 C CA . ARG A 1 170 ? -16.547 19.172 11.023 1 98.06 170 ARG A CA 1
ATOM 1331 C C . ARG A 1 170 ? -15.586 20.016 10.203 1 98.06 170 ARG A C 1
ATOM 1333 O O . ARG A 1 170 ? -15.992 20.703 9.266 1 98.06 170 ARG A O 1
ATOM 1340 N N . LYS A 1 171 ? -14.352 20.078 10.68 1 98.44 171 LYS A N 1
ATOM 1341 C CA . LYS A 1 171 ? -13.328 20.875 10 1 98.44 171 LYS A CA 1
ATOM 1342 C C . LYS A 1 171 ? -11.93 20.344 10.297 1 98.44 171 LYS A C 1
ATOM 1344 O O . LYS A 1 171 ? -11.641 19.938 11.43 1 98.44 171 LYS A O 1
ATOM 1349 N N . GLY A 1 172 ? -11.07 20.375 9.32 1 98.56 172 GLY A N 1
ATOM 1350 C CA . GLY A 1 172 ? -9.695 19.969 9.516 1 98.56 172 GLY A CA 1
ATOM 1351 C C . GLY A 1 172 ? -9.008 19.516 8.234 1 98.56 172 GLY A C 1
ATOM 1352 O O . GLY A 1 172 ? -9.656 19.406 7.191 1 98.56 172 GLY A O 1
ATOM 1353 N N . LYS A 1 173 ? -7.668 19.406 8.258 1 98.75 173 LYS A N 1
ATOM 1354 C CA . LYS A 1 173 ? -6.879 18.906 7.137 1 98.75 173 LYS A CA 1
ATOM 1355 C C . LYS A 1 173 ? -5.945 17.781 7.586 1 98.75 173 LYS A C 1
ATOM 1357 O O . LYS A 1 173 ? -5.234 17.922 8.586 1 98.75 173 LYS A O 1
ATOM 1362 N N . ILE A 1 174 ? -6.066 16.688 6.953 1 98.88 174 ILE A N 1
ATOM 1363 C CA . ILE A 1 174 ? -5.102 15.609 7.113 1 98.88 174 ILE A CA 1
ATOM 1364 C C . ILE A 1 174 ? -4.141 15.594 5.93 1 98.88 174 ILE A C 1
ATOM 1366 O O . ILE A 1 174 ? -4.535 15.289 4.801 1 98.88 174 ILE A O 1
ATOM 1370 N N . VAL A 1 175 ? -2.924 15.977 6.18 1 98.88 175 VAL A N 1
ATOM 1371 C CA . VAL A 1 175 ? -1.864 16.016 5.176 1 98.88 175 VAL A CA 1
ATOM 1372 C C . VAL A 1 175 ? -0.91 14.844 5.391 1 98.88 175 VAL A C 1
ATOM 1374 O O . VAL A 1 175 ? -0.378 14.656 6.488 1 98.88 175 VAL A O 1
ATOM 1377 N N . THR A 1 176 ? -0.754 14.023 4.395 1 98.88 176 THR A N 1
ATOM 1378 C CA . THR A 1 176 ? 0.165 12.891 4.496 1 98.88 176 THR A CA 1
ATOM 1379 C C . THR A 1 176 ? 1.282 13.008 3.463 1 98.88 176 THR A C 1
ATOM 1381 O O . THR A 1 176 ? 1.017 13.141 2.266 1 98.88 176 THR A O 1
ATOM 1384 N N . VAL A 1 177 ? 2.52 13 4.012 1 98.31 177 VAL A N 1
ATOM 1385 C CA . VAL A 1 177 ? 3.688 13.008 3.135 1 98.31 177 VAL A CA 1
ATOM 1386 C C . VAL A 1 177 ? 4.008 11.578 2.695 1 98.31 177 VAL A C 1
ATOM 1388 O O . VAL A 1 177 ? 4.609 10.812 3.451 1 98.31 177 VAL A O 1
ATOM 1391 N N . SER A 1 178 ? 3.584 11.281 1.543 1 97.75 178 SER A N 1
ATOM 1392 C CA . SER A 1 178 ? 3.926 10.016 0.897 1 97.75 178 SER A CA 1
ATOM 1393 C C . SER A 1 178 ? 5.242 10.125 0.134 1 97.75 178 SER A C 1
ATOM 1395 O O . SER A 1 178 ? 6.262 10.523 0.698 1 97.75 178 SER A O 1
ATOM 1397 N N . SER A 1 179 ? 5.27 9.781 -1.141 1 97 179 SER A N 1
ATOM 1398 C CA . SER A 1 179 ? 6.418 9.812 -2.039 1 97 179 SER A CA 1
ATOM 1399 C C . SER A 1 179 ? 6.004 9.508 -3.475 1 97 179 SER A C 1
ATOM 1401 O O . SER A 1 179 ? 4.953 8.914 -3.713 1 97 179 SER A O 1
ATOM 1403 N N . VAL A 1 180 ? 6.844 9.961 -4.371 1 94.94 180 VAL A N 1
ATOM 1404 C CA . VAL A 1 180 ? 6.645 9.492 -5.738 1 94.94 180 VAL A CA 1
ATOM 1405 C C . VAL A 1 180 ? 6.754 7.969 -5.781 1 94.94 180 VAL A C 1
ATOM 1407 O O . VAL A 1 180 ? 6.184 7.324 -6.664 1 94.94 180 VAL A O 1
ATOM 1410 N N . MET A 1 181 ? 7.355 7.418 -4.797 1 96 181 MET A N 1
ATOM 1411 C CA . MET A 1 181 ? 7.477 5.965 -4.691 1 96 181 MET A CA 1
ATOM 1412 C C . MET A 1 181 ? 6.191 5.352 -4.152 1 96 181 MET A C 1
ATOM 1414 O O . MET A 1 181 ? 6.098 4.133 -3.996 1 96 181 MET A O 1
ATOM 1418 N N . GLY A 1 182 ? 5.219 6.148 -3.822 1 96.69 182 GLY A N 1
ATOM 1419 C CA . GLY A 1 182 ? 3.863 5.691 -3.561 1 96.69 182 GLY A CA 1
ATOM 1420 C C . GLY A 1 182 ? 3.021 5.57 -4.816 1 96.69 182 GLY A C 1
ATOM 1421 O O . GLY A 1 182 ? 1.888 5.086 -4.766 1 96.69 182 GLY A O 1
ATOM 1422 N N . ILE A 1 183 ? 3.623 6 -5.887 1 92.38 183 ILE A N 1
ATOM 1423 C CA . ILE A 1 183 ? 2.977 5.977 -7.191 1 92.38 183 ILE A CA 1
ATOM 1424 C C . ILE A 1 183 ? 3.67 4.957 -8.094 1 92.38 183 ILE A C 1
ATOM 1426 O O . ILE A 1 183 ? 3.01 4.156 -8.758 1 92.38 183 ILE A O 1
ATOM 1430 N N . MET A 1 184 ? 4.961 4.918 -7.984 1 92.69 184 MET A N 1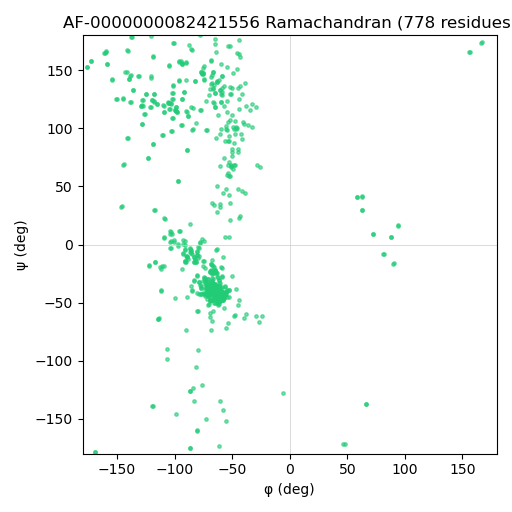
ATOM 1431 C CA . MET A 1 184 ? 5.738 4.035 -8.852 1 92.69 184 MET A CA 1
ATOM 1432 C C . MET A 1 184 ? 6.508 3.004 -8.031 1 92.69 184 MET A C 1
ATOM 1434 O O . MET A 1 184 ? 6.68 3.168 -6.824 1 92.69 184 MET A O 1
ATOM 1438 N N . GLY A 1 185 ? 6.945 1.913 -8.719 1 93.25 185 GLY A N 1
ATOM 1439 C CA . GLY A 1 185 ? 7.859 0.947 -8.133 1 93.25 185 GLY A CA 1
ATOM 1440 C C . GLY A 1 185 ? 9.312 1.199 -8.5 1 93.25 185 GLY A C 1
ATOM 1441 O O . GLY A 1 185 ? 9.617 1.581 -9.633 1 93.25 185 GLY A O 1
ATOM 1442 N N . ALA A 1 186 ? 10.203 1 -7.539 1 93.31 186 ALA A N 1
ATOM 1443 C CA . ALA A 1 186 ? 11.633 1.205 -7.77 1 93.31 186 ALA A CA 1
ATOM 1444 C C . ALA A 1 186 ? 12.461 0.147 -7.051 1 93.31 186 ALA A C 1
ATOM 1446 O O . ALA A 1 186 ? 12.094 -0.301 -5.961 1 93.31 186 ALA A O 1
ATOM 1447 N N . PRO A 1 187 ? 13.609 -0.234 -7.605 1 95.5 187 PRO A N 1
ATOM 1448 C CA . PRO A 1 187 ? 14.469 -1.201 -6.926 1 95.5 187 PRO A CA 1
ATOM 1449 C C . PRO A 1 187 ? 15.094 -0.638 -5.652 1 95.5 187 PRO A C 1
ATOM 1451 O O . PRO A 1 187 ? 15.125 0.581 -5.461 1 95.5 187 PRO A O 1
ATOM 1454 N N . LEU A 1 188 ? 15.516 -1.501 -4.754 1 95.5 188 LEU A N 1
ATOM 1455 C CA . LEU A 1 188 ? 16.219 -1.192 -3.514 1 95.5 188 LEU A CA 1
ATOM 1456 C C . LEU A 1 188 ? 15.273 -0.552 -2.498 1 95.5 188 LEU A C 1
ATOM 1458 O O . LEU A 1 188 ? 15.727 -0.015 -1.482 1 95.5 188 LEU A O 1
ATOM 1462 N N . ALA A 1 189 ? 13.953 -0.548 -2.822 1 97.06 189 ALA A N 1
ATOM 1463 C CA . ALA A 1 189 ? 13 0.138 -1.954 1 97.06 189 ALA A CA 1
ATOM 1464 C C . ALA A 1 189 ? 11.656 -0.587 -1.933 1 97.06 189 ALA A C 1
ATOM 1466 O O . ALA A 1 189 ? 10.602 0.048 -1.857 1 97.06 189 ALA A O 1
ATOM 1467 N N . THR A 1 190 ? 11.648 -1.897 -2.049 1 98.56 190 THR A N 1
ATOM 1468 C CA . THR A 1 190 ? 10.422 -2.674 -2.178 1 98.56 190 THR A CA 1
ATOM 1469 C C . THR A 1 190 ? 9.508 -2.438 -0.979 1 98.56 190 THR A C 1
ATOM 1471 O O . THR A 1 190 ? 8.305 -2.221 -1.144 1 98.56 190 THR A O 1
ATOM 1474 N N . GLY A 1 191 ? 10.102 -2.494 0.267 1 98.69 191 GLY A N 1
ATOM 1475 C CA . GLY A 1 191 ? 9.305 -2.262 1.464 1 98.69 191 GLY A CA 1
ATOM 1476 C C . GLY A 1 191 ? 8.828 -0.828 1.592 1 98.69 191 GLY A C 1
ATOM 1477 O O . GLY A 1 191 ? 7.691 -0.583 2.008 1 98.69 191 GLY A O 1
ATOM 1478 N N . TYR A 1 192 ? 9.695 0.106 1.268 1 98.19 192 TYR A N 1
ATOM 1479 C CA . TYR A 1 192 ? 9.328 1.518 1.297 1 98.19 192 TYR A CA 1
ATOM 1480 C C . TYR A 1 192 ? 8.219 1.812 0.298 1 98.19 192 TYR A C 1
ATOM 1482 O O . TYR A 1 192 ? 7.219 2.445 0.643 1 98.19 192 TYR A O 1
ATOM 1490 N N . CYS A 1 193 ? 8.359 1.329 -0.977 1 98.5 193 CYS A N 1
ATOM 1491 C CA . CYS A 1 193 ? 7.316 1.497 -1.986 1 98.5 193 CYS A CA 1
ATOM 1492 C C . CYS A 1 193 ? 5.996 0.898 -1.516 1 98.5 193 CYS A C 1
ATOM 1494 O O . CYS A 1 193 ? 4.941 1.515 -1.668 1 98.5 193 CYS A O 1
ATOM 1496 N N . ALA A 1 194 ? 6.059 -0.251 -0.938 1 98.88 194 ALA A N 1
ATOM 1497 C CA . ALA A 1 194 ? 4.852 -0.893 -0.422 1 98.88 194 ALA A CA 1
ATOM 1498 C C . ALA A 1 194 ? 4.16 -0.008 0.61 1 98.88 194 ALA A C 1
ATOM 1500 O O . ALA A 1 194 ? 2.945 0.203 0.541 1 98.88 194 ALA A O 1
ATOM 1501 N N . SER A 1 195 ? 4.902 0.522 1.542 1 98.81 195 SER A N 1
ATOM 1502 C CA . SER A 1 195 ? 4.336 1.309 2.631 1 98.81 195 SER A CA 1
ATOM 1503 C C . SER A 1 195 ? 3.713 2.602 2.113 1 98.81 195 SER A C 1
ATOM 1505 O O . SER A 1 195 ? 2.646 3.014 2.576 1 98.81 195 SER A O 1
ATOM 1507 N N . LYS A 1 196 ? 4.391 3.236 1.171 1 98.75 196 LYS A N 1
ATOM 1508 C CA . LYS A 1 196 ? 3.873 4.492 0.633 1 98.75 196 LYS A CA 1
ATOM 1509 C C . LYS A 1 196 ? 2.676 4.246 -0.279 1 98.75 196 LYS A C 1
ATOM 1511 O O . LYS A 1 196 ? 1.753 5.062 -0.335 1 98.75 196 LYS A O 1
ATOM 1516 N N . HIS A 1 197 ? 2.678 3.129 -0.991 1 98.62 197 HIS A N 1
ATOM 1517 C CA . HIS A 1 197 ? 1.471 2.727 -1.706 1 98.62 197 HIS A CA 1
ATOM 1518 C C . HIS A 1 197 ? 0.319 2.467 -0.742 1 98.62 197 HIS A C 1
ATOM 1520 O O . HIS A 1 197 ? -0.83 2.805 -1.035 1 98.62 197 HIS A O 1
ATOM 1526 N N . ALA A 1 198 ? 0.624 1.828 0.34 1 98.88 198 ALA A N 1
ATOM 1527 C CA . ALA A 1 198 ? -0.412 1.581 1.341 1 98.88 198 ALA A CA 1
ATOM 1528 C C . ALA A 1 198 ? -1.062 2.887 1.791 1 98.88 198 ALA A C 1
ATOM 1530 O O . ALA A 1 198 ? -2.285 2.965 1.929 1 98.88 198 ALA A O 1
ATOM 1531 N N . LEU A 1 199 ? -0.243 3.898 1.989 1 98.81 199 LEU A N 1
ATOM 1532 C CA . LEU A 1 199 ? -0.765 5.207 2.369 1 98.81 199 LEU A CA 1
ATOM 1533 C C . LEU A 1 199 ? -1.683 5.762 1.284 1 98.81 199 LEU A C 1
ATOM 1535 O O . LEU A 1 199 ? -2.75 6.301 1.585 1 98.81 199 LEU A O 1
ATOM 1539 N N . GLN A 1 200 ? -1.268 5.598 0.038 1 98.06 200 GLN A N 1
ATOM 1540 C CA . GLN A 1 200 ? -2.084 6.07 -1.075 1 98.06 200 GLN A CA 1
ATOM 1541 C C . GLN A 1 200 ? -3.443 5.375 -1.094 1 98.06 200 GLN A C 1
ATOM 1543 O O . GLN A 1 200 ? -4.48 6.035 -1.21 1 98.06 200 GLN A O 1
ATOM 1548 N N . GLY A 1 201 ? -3.406 4.125 -0.961 1 98.31 201 GLY A N 1
ATOM 1549 C CA . GLY A 1 201 ? -4.652 3.373 -0.949 1 98.31 201 GLY A CA 1
ATOM 1550 C C . GLY A 1 201 ? -5.559 3.736 0.212 1 98.31 201 GLY A C 1
ATOM 1551 O O . GLY A 1 201 ? -6.766 3.9 0.035 1 98.31 201 GLY A O 1
ATOM 1552 N N . PHE A 1 202 ? -4.988 3.896 1.414 1 98.88 202 PHE A N 1
ATOM 1553 C CA . PHE A 1 202 ? -5.754 4.199 2.617 1 98.88 202 PHE A CA 1
ATOM 1554 C C . PHE A 1 202 ? -6.41 5.57 2.512 1 98.88 202 PHE A C 1
ATOM 1556 O O . PHE A 1 202 ? -7.629 5.691 2.654 1 98.88 202 PHE A O 1
ATOM 1563 N N . PHE A 1 203 ? -5.645 6.543 2.166 1 98.62 203 PHE A N 1
ATOM 1564 C CA . PHE A 1 203 ? -6.145 7.906 2.27 1 98.62 203 PHE A CA 1
ATOM 1565 C C . PHE A 1 203 ? -7.059 8.242 1.096 1 98.62 203 PHE A C 1
ATOM 1567 O O . PHE A 1 203 ? -8.008 9.016 1.24 1 98.62 203 PHE A O 1
ATOM 1574 N N . ASN A 1 204 ? -6.805 7.684 -0.076 1 97.12 204 ASN A N 1
ATOM 1575 C CA . ASN A 1 204 ? -7.766 7.82 -1.164 1 97.12 204 ASN A CA 1
ATOM 1576 C C . ASN A 1 204 ? -9.109 7.199 -0.806 1 97.12 204 ASN A C 1
ATOM 1578 O O . ASN A 1 204 ? -10.156 7.691 -1.228 1 97.12 204 ASN A O 1
ATOM 1582 N N . SER A 1 205 ? -9.07 6.109 -0.081 1 97.94 205 SER A N 1
ATOM 1583 C CA . SER A 1 205 ? -10.297 5.469 0.365 1 97.94 205 SER A CA 1
ATOM 1584 C C . SER A 1 205 ? -10.969 6.273 1.473 1 97.94 205 SER A C 1
ATOM 1586 O O . SER A 1 205 ? -12.195 6.418 1.487 1 97.94 205 SER A O 1
ATOM 1588 N N . LEU A 1 206 ? -10.148 6.773 2.391 1 98.31 206 LEU A N 1
ATOM 1589 C CA . LEU A 1 206 ? -10.672 7.57 3.496 1 98.31 206 LEU A CA 1
ATOM 1590 C C . LEU A 1 206 ? -11.422 8.797 2.98 1 98.31 206 LEU A C 1
ATOM 1592 O O . LEU A 1 206 ? -12.469 9.156 3.518 1 98.31 206 LEU A O 1
ATOM 1596 N N . ARG A 1 207 ? -10.906 9.438 1.964 1 96.75 207 ARG A N 1
ATOM 1597 C CA . ARG A 1 207 ? -11.523 10.625 1.388 1 96.75 207 ARG A CA 1
ATOM 1598 C C . ARG A 1 207 ? -12.984 10.367 1.027 1 96.75 207 ARG A C 1
ATOM 1600 O O . ARG A 1 207 ? -13.852 11.211 1.278 1 96.75 207 ARG A O 1
ATOM 1607 N N . THR A 1 208 ? -13.266 9.188 0.521 1 95.88 208 THR A N 1
ATOM 1608 C CA . THR A 1 208 ? -14.617 8.859 0.071 1 95.88 208 THR A CA 1
ATOM 1609 C C . THR A 1 208 ? -15.531 8.602 1.262 1 95.88 208 THR A C 1
ATOM 1611 O O . THR A 1 208 ? -16.75 8.594 1.117 1 95.88 208 THR A O 1
ATOM 1614 N N . GLU A 1 209 ? -14.992 8.43 2.389 1 96.88 209 GLU A N 1
ATOM 1615 C CA . GLU A 1 209 ? -15.789 8.195 3.586 1 96.88 209 GLU A CA 1
ATOM 1616 C C . GLU A 1 209 ? -16.156 9.508 4.27 1 96.88 209 GLU A C 1
ATOM 1618 O O . GLU A 1 209 ? -16.969 9.531 5.191 1 96.88 209 GLU A O 1
ATOM 1623 N N . LEU A 1 210 ? -15.547 10.57 3.822 1 96.38 210 LEU A N 1
ATOM 1624 C CA . LEU A 1 210 ? -15.703 11.844 4.516 1 96.38 210 LEU A CA 1
ATOM 1625 C C . LEU A 1 210 ? -16.547 12.812 3.688 1 96.38 210 LEU A C 1
ATOM 1627 O O . LEU A 1 210 ? -16.484 14.023 3.893 1 96.38 210 LEU A O 1
ATOM 1631 N N . THR A 1 211 ? -17.344 12.328 2.818 1 92.19 211 THR A N 1
ATOM 1632 C CA . THR A 1 211 ? -18.125 13.164 1.924 1 92.19 211 THR A CA 1
ATOM 1633 C C . THR A 1 211 ? -19.141 13.984 2.709 1 92.19 211 THR A C 1
ATOM 1635 O O . THR A 1 211 ? -19.531 15.078 2.285 1 92.19 211 THR A O 1
ATOM 1638 N N . ASP A 1 212 ? -19.531 13.523 3.889 1 92.25 212 ASP A N 1
ATOM 1639 C CA . ASP A 1 212 ? -20.469 14.258 4.738 1 92.25 212 ASP A CA 1
ATOM 1640 C C . ASP A 1 212 ? -19.766 15.367 5.504 1 92.25 212 ASP A C 1
ATOM 1642 O O . ASP A 1 212 ? -20.406 16.172 6.188 1 92.25 212 ASP A O 1
ATOM 1646 N N . TYR A 1 213 ? -18.5 15.406 5.375 1 95.56 213 TYR A N 1
ATOM 1647 C CA . TYR A 1 213 ? -17.688 16.422 6.02 1 95.56 213 TYR A CA 1
ATOM 1648 C C . TYR A 1 213 ? -16.859 17.188 4.996 1 95.56 213 TYR A C 1
ATOM 1650 O O . TYR A 1 213 ? -15.633 17.062 4.973 1 95.56 213 TYR A O 1
ATOM 1658 N N . PRO A 1 214 ? -17.438 18.047 4.234 1 93.62 214 PRO A N 1
ATOM 1659 C CA . PRO A 1 214 ? -16.766 18.672 3.098 1 93.62 214 PRO A CA 1
ATOM 1660 C C . PRO A 1 214 ? -15.625 19.609 3.527 1 93.62 214 PRO A C 1
ATOM 1662 O O . PRO A 1 214 ? -14.766 19.953 2.715 1 93.62 214 PRO A O 1
ATOM 1665 N N . GLU A 1 215 ? -15.625 20.016 4.789 1 97.69 215 GLU A N 1
ATOM 1666 C CA . GLU A 1 215 ? -14.586 20.938 5.25 1 97.69 215 GLU A CA 1
ATOM 1667 C C . GLU A 1 215 ? -13.398 20.172 5.832 1 97.69 215 GLU A C 1
ATOM 1669 O O . GLU A 1 215 ? -12.469 20.766 6.375 1 97.69 215 GLU A O 1
ATOM 1674 N N . ILE A 1 216 ? -13.406 18.875 5.789 1 98.25 216 ILE A N 1
ATOM 1675 C CA . ILE A 1 216 ? -12.25 18.047 6.129 1 98.25 216 ILE A CA 1
ATOM 1676 C C . ILE A 1 216 ? -11.547 17.609 4.852 1 98.25 216 ILE A C 1
ATOM 1678 O O . ILE A 1 216 ? -12.125 16.891 4.031 1 98.25 216 ILE A O 1
ATOM 1682 N N . SER A 1 217 ? -10.328 18.062 4.691 1 98 217 SER A N 1
ATOM 1683 C CA . SER A 1 217 ? -9.547 17.75 3.5 1 98 217 SER A CA 1
ATOM 1684 C C . SER A 1 217 ? -8.539 16.641 3.781 1 98 217 SER A C 1
ATOM 1686 O O . SER A 1 217 ? -7.941 16.594 4.859 1 98 217 SER A O 1
ATOM 1688 N N . VAL A 1 218 ? -8.438 15.719 2.867 1 98.19 218 VAL A N 1
ATOM 1689 C CA . VAL A 1 218 ? -7.387 14.711 2.854 1 98.19 218 VAL A CA 1
ATOM 1690 C C . VAL A 1 218 ? -6.414 14.992 1.711 1 98.19 218 VAL A C 1
ATOM 1692 O O . VAL A 1 218 ? -6.789 14.93 0.538 1 98.19 218 VAL A O 1
ATOM 1695 N N . ILE A 1 219 ? -5.152 15.344 2.057 1 98.12 219 ILE A N 1
ATOM 1696 C CA . ILE A 1 219 ? -4.168 15.812 1.09 1 98.12 219 ILE A CA 1
ATOM 1697 C C . ILE A 1 219 ? -2.959 14.875 1.09 1 98.12 219 ILE A C 1
ATOM 1699 O O . ILE A 1 219 ? -2.387 14.594 2.145 1 98.12 219 ILE A O 1
ATOM 1703 N N . GLN A 1 220 ? -2.619 14.344 -0.05 1 97.88 220 GLN A N 1
ATOM 1704 C CA . GLN A 1 220 ? -1.431 13.516 -0.196 1 97.88 220 GLN A CA 1
ATOM 1705 C C . GLN A 1 220 ? -0.315 14.266 -0.916 1 97.88 220 GLN A C 1
ATOM 1707 O O . GLN A 1 220 ? -0.505 14.742 -2.035 1 97.88 220 GLN A O 1
ATOM 1712 N N . ILE A 1 221 ? 0.839 14.391 -0.276 1 98.31 221 ILE A N 1
ATOM 1713 C CA . ILE A 1 221 ? 2.035 15.008 -0.841 1 98.31 221 ILE A CA 1
ATOM 1714 C C . ILE A 1 221 ? 3.014 13.922 -1.284 1 98.31 221 ILE A C 1
ATOM 1716 O O . ILE A 1 221 ? 3.371 13.039 -0.499 1 98.31 221 ILE A O 1
ATOM 1720 N N . CYS A 1 222 ? 3.42 13.938 -2.488 1 97.38 222 CYS A N 1
ATOM 1721 C CA . CYS A 1 222 ? 4.328 12.938 -3.035 1 97.38 222 CYS A CA 1
ATOM 1722 C C . CYS A 1 222 ? 5.625 13.578 -3.508 1 97.38 222 CYS A C 1
ATOM 1724 O O . CYS A 1 222 ? 5.805 13.82 -4.703 1 97.38 222 CYS A O 1
ATOM 1726 N N . PRO A 1 223 ? 6.598 13.734 -2.596 1 96.81 223 PRO A N 1
ATOM 1727 C CA . PRO A 1 223 ? 7.887 14.305 -2.992 1 96.81 223 PRO A CA 1
ATOM 1728 C C . PRO A 1 223 ? 8.766 13.305 -3.748 1 96.81 223 PRO A C 1
ATOM 1730 O O . PRO A 1 223 ? 8.68 12.094 -3.506 1 96.81 223 PRO A O 1
ATOM 1733 N N . GLY A 1 224 ? 9.539 13.852 -4.684 1 94.12 224 GLY A N 1
ATOM 1734 C CA . GLY A 1 224 ? 10.672 13.109 -5.207 1 94.12 224 GLY A CA 1
ATOM 1735 C C . GLY A 1 224 ? 11.891 13.164 -4.301 1 94.12 224 GLY A C 1
ATOM 1736 O O . GLY A 1 224 ? 11.766 13.383 -3.096 1 94.12 224 GLY A O 1
ATOM 1737 N N . PRO A 1 225 ? 13.047 12.898 -4.801 1 91.12 225 PRO A N 1
ATOM 1738 C CA . PRO A 1 225 ? 14.258 12.992 -3.982 1 91.12 225 PRO A CA 1
ATOM 1739 C C . PRO A 1 225 ? 14.492 14.391 -3.414 1 91.12 225 PRO A C 1
ATOM 1741 O O . PRO A 1 225 ? 14.508 15.367 -4.164 1 91.12 225 PRO A O 1
ATOM 1744 N N . VAL A 1 226 ? 14.578 14.438 -2.125 1 92.25 226 VAL A N 1
ATOM 1745 C CA . VAL A 1 226 ? 14.789 15.695 -1.421 1 92.25 226 VAL A CA 1
ATOM 1746 C C . VAL A 1 226 ? 16.078 15.625 -0.609 1 92.25 226 VAL A C 1
ATOM 1748 O O . VAL A 1 226 ? 16.391 14.586 -0.022 1 92.25 226 VAL A O 1
ATOM 1751 N N . GLN A 1 227 ? 16.75 16.719 -0.557 1 86.75 227 GLN A N 1
ATOM 1752 C CA . GLN A 1 227 ? 17.969 16.781 0.234 1 86.75 227 GLN A CA 1
ATOM 1753 C C . GLN A 1 227 ? 17.672 16.625 1.724 1 86.75 227 GLN A C 1
ATOM 1755 O O . GLN A 1 227 ? 16.688 17.188 2.223 1 86.75 227 GLN A O 1
ATOM 1760 N N . SER A 1 228 ? 18.266 15.648 2.309 1 75.69 228 SER A N 1
ATOM 1761 C CA . SER A 1 228 ? 18.078 15.492 3.746 1 75.69 228 SER A CA 1
ATOM 1762 C C . SER A 1 228 ? 19.391 15.188 4.453 1 75.69 228 SER A C 1
ATOM 1764 O O . SER A 1 228 ? 20.281 14.586 3.869 1 75.69 228 SER A O 1
ATOM 1766 N N . GLN A 1 229 ? 19.578 15.891 5.5 1 64.19 229 GLN A N 1
ATOM 1767 C CA . GLN A 1 229 ? 20.766 15.609 6.285 1 64.19 229 GLN A CA 1
ATOM 1768 C C . GLN A 1 229 ? 20.688 14.234 6.941 1 64.19 229 GLN A C 1
ATOM 1770 O O . GLN A 1 229 ? 21.703 13.672 7.352 1 64.19 229 GLN A O 1
ATOM 1775 N N . ILE A 1 230 ? 19.484 13.758 7.145 1 56.62 230 ILE A N 1
ATOM 1776 C CA . ILE A 1 230 ? 19.391 12.57 7.988 1 56.62 230 ILE A CA 1
ATOM 1777 C C . ILE A 1 230 ? 19.312 11.32 7.113 1 56.62 230 ILE A C 1
ATOM 1779 O O . ILE A 1 230 ? 18.234 10.844 6.777 1 56.62 230 ILE A O 1
ATOM 1783 N N . ILE A 1 231 ? 20.219 11.055 6.195 1 54.81 231 ILE A N 1
ATOM 1784 C CA . ILE A 1 231 ? 20.281 9.812 5.434 1 54.81 231 ILE A CA 1
ATOM 1785 C C . ILE A 1 231 ? 20.562 8.648 6.379 1 54.81 231 ILE A C 1
ATOM 1787 O O . ILE A 1 231 ? 20.25 7.5 6.07 1 54.81 231 ILE A O 1
ATOM 1791 N N . GLN A 1 232 ? 20.812 8.953 7.723 1 60.5 232 GLN A N 1
ATOM 1792 C CA . GLN A 1 232 ? 21.203 7.902 8.656 1 60.5 232 GLN A CA 1
ATOM 1793 C C . GLN A 1 232 ? 19.984 7.074 9.086 1 60.5 232 GLN A C 1
ATOM 1795 O O . GLN A 1 232 ? 20.141 5.961 9.594 1 60.5 232 GLN A O 1
ATOM 1800 N N . ASN A 1 233 ? 18.844 7.363 8.57 1 75.88 233 ASN A N 1
ATOM 1801 C CA . ASN A 1 233 ? 17.688 6.668 9.109 1 75.88 233 ASN A CA 1
ATOM 1802 C C . ASN A 1 233 ? 17 5.812 8.047 1 75.88 233 ASN A C 1
ATOM 1804 O O . ASN A 1 233 ? 15.812 5.484 8.18 1 75.88 233 ASN A O 1
ATOM 1808 N N . VAL A 1 234 ? 17.812 5.375 7.141 1 87.56 234 VAL A N 1
ATOM 1809 C CA . VAL A 1 234 ? 17.281 4.516 6.09 1 87.56 234 VAL A CA 1
ATOM 1810 C C . VAL A 1 234 ? 17.406 3.053 6.5 1 87.56 234 VAL A C 1
ATOM 1812 O O . VAL A 1 234 ? 18.453 2.645 7.031 1 87.56 234 VAL A O 1
ATOM 1815 N N . PHE A 1 235 ? 16.344 2.305 6.359 1 92.31 235 PHE A N 1
ATOM 1816 C CA . PHE A 1 235 ? 16.438 0.868 6.582 1 92.31 235 PHE A CA 1
ATOM 1817 C C . PHE A 1 235 ? 17.281 0.207 5.5 1 92.31 235 PHE A C 1
ATOM 1819 O O . PHE A 1 235 ? 17.188 0.561 4.324 1 92.31 235 PHE A O 1
ATOM 1826 N N . THR A 1 236 ? 18.094 -0.687 5.938 1 93.69 236 THR A N 1
ATOM 1827 C CA . THR A 1 236 ? 18.875 -1.467 4.988 1 93.69 236 THR A CA 1
ATOM 1828 C C . THR A 1 236 ? 18.547 -2.951 5.102 1 93.69 236 THR A C 1
ATOM 1830 O O . THR A 1 236 ? 17.375 -3.326 5.227 1 93.69 236 THR A O 1
ATOM 1833 N N . GLU A 1 237 ? 19.484 -3.793 5.035 1 93.62 237 GLU A N 1
ATOM 1834 C CA . GLU A 1 237 ? 19.219 -5.227 4.945 1 93.62 237 GLU A CA 1
ATOM 1835 C C . GLU A 1 237 ? 18.75 -5.789 6.277 1 93.62 237 GLU A C 1
ATOM 1837 O O . GLU A 1 237 ? 18.078 -6.824 6.32 1 93.62 237 GLU A O 1
ATOM 1842 N N . ASN A 1 238 ? 19.172 -5.195 7.305 1 93.5 238 ASN A N 1
ATOM 1843 C CA . ASN A 1 238 ? 18.688 -5.559 8.633 1 93.5 238 ASN A CA 1
ATOM 1844 C C . ASN A 1 238 ? 18.5 -4.324 9.516 1 93.5 238 ASN A C 1
ATOM 1846 O O . ASN A 1 238 ? 18.906 -3.225 9.148 1 93.5 238 ASN A O 1
ATOM 1850 N N . LEU A 1 239 ? 17.859 -4.426 10.617 1 90.38 239 LEU A N 1
ATOM 1851 C CA . LEU A 1 239 ? 17.438 -3.299 11.438 1 90.38 239 LEU A CA 1
ATOM 1852 C C . LEU A 1 239 ? 18.625 -2.609 12.086 1 90.38 239 LEU A C 1
ATOM 1854 O O . LEU A 1 239 ? 18.578 -1.42 12.398 1 90.38 239 LEU A O 1
ATOM 1858 N N . ALA A 1 240 ? 19.703 -3.289 12.234 1 84.62 240 ALA A N 1
ATOM 1859 C CA . ALA A 1 240 ? 20.875 -2.781 12.961 1 84.62 240 ALA A CA 1
ATOM 1860 C C . ALA A 1 240 ? 21.844 -2.068 12.016 1 84.62 240 ALA A C 1
ATOM 1862 O O . ALA A 1 240 ? 22.703 -1.319 12.461 1 84.62 240 ALA A O 1
ATOM 1863 N N . LYS A 1 241 ? 21.656 -2.262 10.727 1 83.19 241 LYS A N 1
ATOM 1864 C CA . LYS A 1 241 ? 22.594 -1.731 9.75 1 83.19 241 LYS A CA 1
ATOM 1865 C C . LYS A 1 241 ? 22.156 -0.37 9.227 1 83.19 241 LYS A C 1
ATOM 1867 O O . LYS A 1 241 ? 20.984 -0.191 8.875 1 83.19 241 LYS A O 1
ATOM 1872 N N . SER A 1 242 ? 23 0.65 9.312 1 77.81 242 SER A N 1
ATOM 1873 C CA . SER A 1 242 ? 22.703 1.984 8.797 1 77.81 242 SER A CA 1
ATOM 1874 C C . SER A 1 242 ? 23.469 2.258 7.508 1 77.81 242 SER A C 1
ATOM 1876 O O . SER A 1 242 ? 24.453 1.578 7.215 1 77.81 242 SER A O 1
ATOM 1878 N N . LEU A 1 243 ? 22.906 3.154 6.719 1 74.56 243 LEU A N 1
ATOM 1879 C CA . LEU A 1 243 ? 23.594 3.578 5.508 1 74.56 243 LEU A CA 1
ATOM 1880 C C . LEU A 1 243 ? 24.703 4.582 5.836 1 74.56 243 LEU A C 1
ATOM 1882 O O . LEU A 1 243 ? 24.469 5.551 6.562 1 74.56 243 LEU A O 1
ATOM 1886 N N . GLU A 1 244 ? 25.922 4.289 5.617 1 64.38 244 GLU A N 1
ATOM 1887 C CA . GLU A 1 244 ? 27.078 5.098 6.02 1 64.38 244 GLU A CA 1
ATOM 1888 C C . GLU A 1 244 ? 27.172 6.367 5.18 1 64.38 244 GLU A C 1
ATOM 1890 O O . GLU A 1 244 ? 27.547 7.426 5.688 1 64.38 244 GLU A O 1
ATOM 1895 N N . ASN A 1 245 ? 26.969 6.301 3.832 1 64.44 245 ASN A N 1
ATOM 1896 C CA . ASN A 1 245 ? 27.25 7.465 3.002 1 64.44 245 ASN A CA 1
ATOM 1897 C C . ASN A 1 245 ? 26.062 7.828 2.117 1 64.44 245 ASN A C 1
ATOM 1899 O O . ASN A 1 245 ? 25.5 6.965 1.439 1 64.44 245 ASN A O 1
ATOM 1903 N N . SER A 1 246 ? 25.562 9.109 2.361 1 61.47 246 SER A N 1
ATOM 1904 C CA . SER A 1 246 ? 24.438 9.547 1.541 1 61.47 246 SER A CA 1
ATOM 1905 C C . SER A 1 246 ? 24.906 9.93 0.136 1 61.47 246 SER A C 1
ATOM 1907 O O . SER A 1 246 ? 24.094 9.93 -0.802 1 61.47 246 SER A O 1
ATOM 1909 N N . GLY A 1 247 ? 26.047 9.758 -0.167 1 65.44 247 GLY A N 1
ATOM 1910 C CA . GLY A 1 247 ? 26.594 10.195 -1.44 1 65.44 247 GLY A CA 1
ATOM 1911 C C . GLY A 1 247 ? 26.203 11.609 -1.807 1 65.44 247 GLY A C 1
ATOM 1912 O O . GLY A 1 247 ? 25.688 12.352 -0.97 1 65.44 247 GLY A O 1
ATOM 1913 N N . ASP A 1 248 ? 26.469 12.141 -3.021 1 71.75 248 ASP A N 1
ATOM 1914 C CA . ASP A 1 248 ? 26.156 13.453 -3.576 1 71.75 248 ASP A CA 1
ATOM 1915 C C . ASP A 1 248 ? 24.656 13.648 -3.711 1 71.75 248 ASP A C 1
ATOM 1917 O O . ASP A 1 248 ? 23.969 12.844 -4.344 1 71.75 248 ASP A O 1
ATOM 1921 N N . GLN A 1 249 ? 24.156 14.672 -2.979 1 78.31 249 GLN A N 1
ATOM 1922 C CA . GLN A 1 249 ? 22.719 14.93 -2.982 1 78.31 249 GLN A CA 1
ATOM 1923 C C . GLN A 1 249 ? 22.375 16.125 -3.855 1 78.31 249 GLN A C 1
ATOM 1925 O O . GLN A 1 249 ? 21.25 16.641 -3.812 1 78.31 249 GLN A O 1
ATOM 1930 N N . SER A 1 250 ? 23.297 16.578 -4.605 1 76.25 250 SER A N 1
ATOM 1931 C CA . SER A 1 250 ? 23.125 17.828 -5.355 1 76.25 250 SER A CA 1
ATOM 1932 C C . SER A 1 250 ? 22.016 17.688 -6.398 1 76.25 250 SER A C 1
ATOM 1934 O O . SER A 1 250 ? 21.422 18.688 -6.805 1 76.25 250 SER A O 1
ATOM 1936 N N . HIS A 1 251 ? 21.703 16.547 -6.781 1 78.81 251 HIS A N 1
ATOM 1937 C CA . HIS A 1 251 ? 20.703 16.344 -7.816 1 78.81 251 HIS A CA 1
ATOM 1938 C C . HIS A 1 251 ? 19.297 16.297 -7.215 1 78.81 251 HIS A C 1
ATOM 1940 O O . HIS A 1 251 ? 18.312 16.328 -7.941 1 78.81 251 HIS A O 1
ATOM 1946 N N . LYS A 1 252 ? 19.266 16.375 -5.926 1 87.56 252 LYS A N 1
ATOM 1947 C CA . LYS A 1 252 ? 17.969 16.281 -5.242 1 87.56 252 LYS A CA 1
ATOM 1948 C C . LYS A 1 252 ? 17.375 17.656 -5 1 87.56 252 LYS A C 1
ATOM 1950 O O . LYS A 1 252 ? 18.109 18.656 -4.926 1 87.56 252 LYS A O 1
ATOM 1955 N N . MET A 1 253 ? 16.109 17.766 -4.875 1 90.81 253 MET A N 1
ATOM 1956 C CA . MET A 1 253 ? 15.414 19.016 -4.598 1 90.81 253 MET A CA 1
ATOM 1957 C C . MET A 1 253 ? 15.75 19.531 -3.201 1 90.81 253 MET A C 1
ATOM 1959 O O . MET A 1 253 ? 15.781 18.75 -2.244 1 90.81 253 MET A O 1
ATOM 1963 N N . PRO A 1 254 ? 16.047 20.859 -3.127 1 91.81 254 PRO A N 1
ATOM 1964 C CA . PRO A 1 254 ? 16.266 21.422 -1.79 1 91.81 254 PRO A CA 1
ATOM 1965 C C . PRO A 1 254 ? 15.039 21.25 -0.888 1 91.81 254 PRO A C 1
ATOM 1967 O O . PRO A 1 254 ? 13.906 21.375 -1.354 1 91.81 254 PRO A O 1
ATOM 1970 N N . THR A 1 255 ? 15.281 21.047 0.35 1 94.38 255 THR A N 1
ATOM 1971 C CA . THR A 1 255 ? 14.234 20.781 1.326 1 94.38 255 THR A CA 1
ATOM 1972 C C . THR A 1 255 ? 13.297 21.984 1.455 1 94.38 255 THR A C 1
ATOM 1974 O O . THR A 1 255 ? 12.094 21.828 1.642 1 94.38 255 THR A O 1
ATOM 1977 N N . ASP A 1 256 ? 13.844 23.188 1.351 1 94.81 256 ASP A N 1
ATOM 1978 C CA . ASP A 1 256 ? 13.055 24.406 1.49 1 94.81 256 ASP A CA 1
ATOM 1979 C C . ASP A 1 256 ? 12.008 24.516 0.38 1 94.81 256 ASP A C 1
ATOM 1981 O O . ASP A 1 256 ? 10.867 24.906 0.63 1 94.81 256 ASP A O 1
ATOM 1985 N N . ARG A 1 257 ? 12.391 24.156 -0.85 1 94.38 257 ARG A N 1
ATOM 1986 C CA . ARG A 1 257 ? 11.461 24.188 -1.97 1 94.38 257 ARG A CA 1
ATOM 1987 C C . ARG A 1 257 ? 10.344 23.156 -1.773 1 94.38 257 ARG A C 1
ATOM 1989 O O . ARG A 1 257 ? 9.172 23.453 -2.006 1 94.38 257 ARG A O 1
ATOM 1996 N N . CYS A 1 258 ? 10.703 21.984 -1.35 1 95.25 258 CYS A N 1
ATOM 1997 C CA . CYS A 1 258 ? 9.719 20.953 -1.091 1 95.25 258 CYS A CA 1
ATOM 1998 C C . CYS A 1 258 ? 8.711 21.406 -0.044 1 95.25 258 CYS A C 1
ATOM 2000 O O . CYS A 1 258 ? 7.5 21.25 -0.237 1 95.25 258 CYS A O 1
ATOM 2002 N N . ALA A 1 259 ? 9.18 21.984 1.03 1 96.88 259 ALA A N 1
ATOM 2003 C CA . ALA A 1 259 ? 8.32 22.453 2.111 1 96.88 259 ALA A CA 1
ATOM 2004 C C . ALA A 1 259 ? 7.383 23.547 1.624 1 96.88 259 ALA A C 1
ATOM 2006 O O . ALA A 1 259 ? 6.188 23.531 1.927 1 96.88 259 ALA A O 1
ATOM 2007 N N . ARG A 1 260 ? 7.898 24.469 0.856 1 95.75 260 ARG A N 1
ATOM 2008 C CA . ARG A 1 260 ? 7.102 25.578 0.337 1 95.75 260 ARG A CA 1
ATOM 2009 C C . ARG A 1 260 ? 5.957 25.062 -0.531 1 95.75 260 ARG A C 1
ATOM 2011 O O . ARG A 1 260 ? 4.809 25.484 -0.368 1 95.75 260 ARG A O 1
ATOM 2018 N N . LEU A 1 261 ? 6.273 24.156 -1.399 1 95 261 LEU A N 1
ATOM 2019 C CA . LEU A 1 261 ? 5.262 23.625 -2.307 1 95 261 LEU A CA 1
ATOM 2020 C C . LEU A 1 261 ? 4.246 22.781 -1.548 1 95 261 LEU A C 1
ATOM 2022 O O . LEU A 1 261 ? 3.066 22.75 -1.904 1 95 261 LEU A O 1
ATOM 2026 N N . THR A 1 262 ? 4.699 22.094 -0.525 1 97.44 262 THR A N 1
ATOM 2027 C CA . THR A 1 262 ? 3.785 21.359 0.346 1 97.44 262 THR A CA 1
ATOM 2028 C C . THR A 1 262 ? 2.779 22.312 0.989 1 97.44 262 THR A C 1
ATOM 2030 O O . THR A 1 262 ? 1.572 22.062 0.944 1 97.44 262 THR A O 1
ATOM 2033 N N . LEU A 1 263 ? 3.252 23.453 1.519 1 97.56 263 LEU A N 1
ATOM 2034 C CA . LEU A 1 263 ? 2.379 24.391 2.219 1 97.56 263 LEU A CA 1
ATOM 2035 C C . LEU A 1 263 ? 1.413 25.062 1.248 1 97.56 263 LEU A C 1
ATOM 2037 O O . LEU A 1 263 ? 0.257 25.328 1.595 1 97.56 263 LEU A O 1
ATOM 2041 N N . VAL A 1 264 ? 1.847 25.328 0.02 1 95.31 264 VAL A N 1
ATOM 2042 C CA . VAL A 1 264 ? 0.955 25.859 -1.004 1 95.31 264 VAL A CA 1
ATOM 2043 C C . VAL A 1 264 ? -0.155 24.859 -1.299 1 95.31 264 VAL A C 1
ATOM 2045 O O . VAL A 1 264 ? -1.322 25.234 -1.432 1 95.31 264 VAL A O 1
ATOM 2048 N N . SER A 1 265 ? 0.237 23.578 -1.369 1 95.88 265 SER A N 1
ATOM 2049 C CA . SER A 1 265 ? -0.735 22.531 -1.633 1 95.88 265 SER A CA 1
ATOM 2050 C C . SER A 1 265 ? -1.75 22.406 -0.5 1 95.88 265 SER A C 1
ATOM 2052 O O . SER A 1 265 ? -2.945 22.234 -0.745 1 95.88 265 SER A O 1
ATOM 2054 N N . VAL A 1 266 ? -1.263 22.531 0.671 1 97.25 266 VAL A N 1
ATOM 2055 C CA . VAL A 1 266 ? -2.115 22.438 1.852 1 97.25 266 VAL A CA 1
ATOM 2056 C C . VAL A 1 266 ? -3.092 23.609 1.881 1 97.25 266 VAL A C 1
ATOM 2058 O O . VAL A 1 266 ? -4.293 23.422 2.096 1 97.25 266 VAL A O 1
ATOM 2061 N N . ALA A 1 267 ? -2.604 24.828 1.631 1 95.56 267 ALA A N 1
ATOM 2062 C CA . ALA A 1 267 ? -3.416 26.031 1.672 1 95.56 267 ALA A CA 1
ATOM 2063 C C . ALA A 1 267 ? -4.516 26 0.612 1 95.56 267 ALA A C 1
ATOM 2065 O O . ALA A 1 267 ? -5.582 26.594 0.792 1 95.56 267 ALA A O 1
ATOM 2066 N N . ASN A 1 268 ? -4.262 25.219 -0.423 1 93.38 268 ASN A N 1
ATOM 2067 C CA . ASN A 1 268 ? -5.207 25.203 -1.534 1 93.38 268 ASN A CA 1
ATOM 2068 C C . ASN A 1 268 ? -5.977 23.891 -1.597 1 93.38 268 ASN A C 1
ATOM 2070 O O . ASN A 1 268 ? -6.66 23.609 -2.584 1 93.38 268 ASN A O 1
ATOM 2074 N N . ASP A 1 269 ? -5.852 23.016 -0.684 1 94.88 269 ASP A N 1
ATOM 2075 C CA . ASP A 1 269 ? -6.574 21.75 -0.533 1 94.88 269 ASP A CA 1
ATOM 2076 C C . ASP A 1 269 ? -6.387 20.859 -1.757 1 94.88 269 ASP A C 1
ATOM 2078 O O . ASP A 1 269 ? -7.348 20.281 -2.266 1 94.88 269 ASP A O 1
ATOM 2082 N N . VAL A 1 270 ? -5.152 20.875 -2.236 1 93.62 270 VAL A N 1
ATOM 2083 C CA . VAL A 1 270 ? -4.844 19.969 -3.338 1 93.62 270 VAL A CA 1
ATOM 2084 C C . VAL A 1 270 ? -4.957 18.516 -2.859 1 93.62 270 VAL A C 1
ATOM 2086 O O . VAL A 1 270 ? -4.395 18.156 -1.824 1 93.62 270 VAL A O 1
ATOM 2089 N N . LYS A 1 271 ? -5.684 17.672 -3.592 1 94.69 271 LYS A N 1
ATOM 2090 C CA . LYS A 1 271 ? -5.902 16.297 -3.137 1 94.69 271 LYS A CA 1
ATOM 2091 C C . LYS A 1 271 ? -4.609 15.492 -3.186 1 94.69 271 LYS A C 1
ATOM 2093 O O . LYS A 1 271 ? -4.336 14.695 -2.289 1 94.69 271 LYS A O 1
ATOM 2098 N N . GLU A 1 272 ? -3.859 15.656 -4.215 1 95.31 272 GLU A N 1
ATOM 2099 C CA . GLU A 1 272 ? -2.582 14.969 -4.406 1 95.31 272 GLU A CA 1
ATOM 2100 C C . GLU A 1 272 ? -1.578 15.875 -5.121 1 95.31 272 GLU A C 1
ATOM 2102 O O . GLU A 1 272 ? -1.873 16.422 -6.184 1 95.31 272 GLU A O 1
ATOM 2107 N N . ALA A 1 273 ? -0.396 16.078 -4.551 1 95.75 273 ALA A N 1
ATOM 2108 C CA . ALA A 1 273 ? 0.647 16.922 -5.133 1 95.75 273 ALA A CA 1
ATOM 2109 C C . ALA A 1 273 ? 1.927 16.125 -5.367 1 95.75 273 ALA A C 1
ATOM 2111 O O . ALA A 1 273 ? 2.473 15.531 -4.434 1 95.75 273 ALA A O 1
ATOM 2112 N N . TRP A 1 274 ? 2.355 16.016 -6.59 1 95.31 274 TRP A N 1
ATOM 2113 C CA . TRP A 1 274 ? 3.668 15.469 -6.926 1 95.31 274 TRP A CA 1
ATOM 2114 C C . TRP A 1 274 ? 4.73 16.562 -6.922 1 95.31 274 TRP A C 1
ATOM 2116 O O . TRP A 1 274 ? 4.723 17.453 -7.785 1 95.31 274 TRP A O 1
ATOM 2126 N N . ILE A 1 275 ? 5.613 16.531 -5.973 1 94.62 275 ILE A N 1
ATOM 2127 C CA . ILE A 1 275 ? 6.617 17.578 -5.793 1 94.62 275 ILE A CA 1
ATOM 2128 C C . ILE A 1 275 ? 8 17.031 -6.148 1 94.62 275 ILE A C 1
ATOM 2130 O O . ILE A 1 275 ? 8.656 16.406 -5.316 1 94.62 275 ILE A O 1
ATOM 2134 N N . SER A 1 276 ? 8.375 17.234 -7.336 1 91.62 276 SER A N 1
ATOM 2135 C CA . SER A 1 276 ? 9.656 16.719 -7.797 1 91.62 276 SER A CA 1
ATOM 2136 C C . SER A 1 276 ? 10.156 17.469 -9.023 1 91.62 276 SER A C 1
ATOM 2138 O O . SER A 1 276 ? 9.359 18.078 -9.75 1 91.62 276 SER A O 1
ATOM 2140 N N . ASP A 1 277 ? 11.445 17.438 -9.188 1 86.94 277 ASP A N 1
ATOM 2141 C CA . ASP A 1 277 ? 12.047 17.922 -10.422 1 86.94 277 ASP A CA 1
ATOM 2142 C C . ASP A 1 277 ? 12.07 16.844 -11.492 1 86.94 277 ASP A C 1
ATOM 2144 O O . ASP A 1 277 ? 11.789 15.672 -11.203 1 86.94 277 ASP A O 1
ATOM 2148 N N . HIS A 1 278 ? 12.367 17.344 -12.742 1 85.56 278 HIS A N 1
ATOM 2149 C CA . HIS A 1 278 ? 12.656 16.375 -13.789 1 85.56 278 HIS A CA 1
ATOM 2150 C C . HIS A 1 278 ? 14.039 15.758 -13.602 1 85.56 278 HIS A C 1
ATOM 2152 O O . HIS A 1 278 ? 14.945 16.406 -13.07 1 85.56 278 HIS A O 1
ATOM 2158 N N . PRO A 1 279 ? 14.219 14.484 -13.867 1 85.38 279 PRO A N 1
ATOM 2159 C CA . PRO A 1 279 ? 13.352 13.633 -14.68 1 85.38 279 PRO A CA 1
ATOM 2160 C C . PRO A 1 279 ? 12.375 12.812 -13.844 1 85.38 279 PRO A C 1
ATOM 2162 O O . PRO A 1 279 ? 11.539 12.094 -14.398 1 85.38 279 PRO A O 1
ATOM 2165 N N . TYR A 1 280 ? 12.375 12.914 -12.562 1 84.88 280 TYR A N 1
ATOM 2166 C CA . TYR A 1 280 ? 11.539 12.086 -11.703 1 84.88 280 TYR A CA 1
ATOM 2167 C C . TYR A 1 280 ? 10.062 12.367 -11.938 1 84.88 280 TYR A C 1
ATOM 2169 O O . TYR A 1 280 ? 9.242 11.453 -11.961 1 84.88 280 TYR A O 1
ATOM 2177 N N . LEU A 1 281 ? 9.789 13.586 -12.125 1 88.5 281 LEU A N 1
ATOM 2178 C CA . LEU A 1 281 ? 8.406 13.961 -12.375 1 88.5 281 LEU A CA 1
ATOM 2179 C C . LEU A 1 281 ? 7.898 13.336 -13.68 1 88.5 281 LEU A C 1
ATOM 2181 O O . LEU A 1 281 ? 6.75 12.891 -13.75 1 88.5 281 LEU A O 1
ATOM 2185 N N . ALA A 1 282 ? 8.781 13.297 -14.664 1 88.75 282 ALA A N 1
ATOM 2186 C CA . ALA A 1 282 ? 8.422 12.688 -15.945 1 88.75 282 ALA A CA 1
ATOM 2187 C C . ALA A 1 282 ? 8.102 11.203 -15.773 1 88.75 282 ALA A C 1
ATOM 2189 O O . ALA A 1 282 ? 7.188 10.68 -16.406 1 88.75 282 ALA A O 1
ATOM 2190 N N . VAL A 1 283 ? 8.844 10.617 -14.945 1 89.38 283 VAL A N 1
ATOM 2191 C CA . VAL A 1 283 ? 8.633 9.195 -14.703 1 89.38 283 VAL A CA 1
ATOM 2192 C C . VAL A 1 283 ? 7.277 8.977 -14.039 1 89.38 283 VAL A C 1
ATOM 2194 O O . VAL A 1 283 ? 6.574 8.016 -14.352 1 89.38 283 VAL A O 1
ATOM 2197 N N . CYS A 1 284 ? 6.898 9.82 -13.133 1 89.56 284 CYS A N 1
ATOM 2198 C CA . CYS A 1 284 ? 5.586 9.734 -12.5 1 89.56 284 CYS A CA 1
ATOM 2199 C C . CYS A 1 284 ? 4.473 9.852 -13.531 1 89.56 284 CYS A C 1
ATOM 2201 O O . CYS A 1 284 ? 3.502 9.094 -13.5 1 89.56 284 CYS A O 1
ATOM 2203 N N . TYR A 1 285 ? 4.66 10.789 -14.484 1 89.81 285 TYR A N 1
ATOM 2204 C CA . TYR A 1 285 ? 3.668 10.953 -15.539 1 89.81 285 TYR A CA 1
ATOM 2205 C C . TYR A 1 285 ? 3.598 9.703 -16.422 1 89.81 285 TYR A C 1
ATOM 2207 O O . TYR A 1 285 ? 2.512 9.273 -16.812 1 89.81 285 TYR A O 1
ATOM 2215 N N . LEU A 1 286 ? 4.738 9.195 -16.688 1 91.31 286 LEU A N 1
ATOM 2216 C CA . LEU A 1 286 ? 4.762 7.98 -17.5 1 91.31 286 LEU A CA 1
ATOM 2217 C C . LEU A 1 286 ? 4.043 6.84 -16.781 1 91.31 286 LEU A C 1
ATOM 2219 O O . LEU A 1 286 ? 3.289 6.09 -17.406 1 91.31 286 LEU A O 1
ATOM 2223 N N . TRP A 1 287 ? 4.273 6.77 -15.5 1 90.31 287 TRP A N 1
ATOM 2224 C CA . TRP A 1 287 ? 3.639 5.711 -14.719 1 90.31 287 TRP A CA 1
ATOM 2225 C C . TRP A 1 287 ? 2.121 5.859 -14.734 1 90.31 287 TRP A C 1
ATOM 2227 O O . TRP A 1 287 ? 1.393 4.867 -14.797 1 90.31 287 TRP A O 1
ATOM 2237 N N . GLN A 1 288 ? 1.665 7.078 -14.695 1 88.69 288 GLN A N 1
ATOM 2238 C CA . GLN A 1 288 ? 0.237 7.367 -14.625 1 88.69 288 GLN A CA 1
ATOM 2239 C C . GLN A 1 288 ? -0.427 7.184 -15.992 1 88.69 288 GLN A C 1
ATOM 2241 O O . GLN A 1 288 ? -1.502 6.586 -16.094 1 88.69 288 GLN A O 1
ATOM 2246 N N . TYR A 1 289 ? 0.267 7.555 -17.078 1 88.75 289 TYR A N 1
ATOM 2247 C CA . TYR A 1 289 ? -0.458 7.691 -18.328 1 88.75 289 TYR A CA 1
ATOM 2248 C C . TYR A 1 289 ? 0.053 6.695 -19.375 1 88.75 289 TYR A C 1
ATOM 2250 O O . TYR A 1 289 ? -0.596 6.465 -20.391 1 88.75 289 TYR A O 1
ATOM 2258 N N . ALA A 1 290 ? 1.235 6.152 -19.062 1 90.88 290 ALA A N 1
ATOM 2259 C CA . ALA A 1 290 ? 1.807 5.141 -19.938 1 90.88 290 ALA A CA 1
ATOM 2260 C C . ALA A 1 290 ? 2.549 4.07 -19.141 1 90.88 290 ALA A C 1
ATOM 2262 O O . ALA A 1 290 ? 3.758 3.895 -19.312 1 90.88 290 ALA A O 1
ATOM 2263 N N . PRO A 1 291 ? 1.815 3.275 -18.406 1 88.62 291 PRO A N 1
ATOM 2264 C CA . PRO A 1 291 ? 2.436 2.35 -17.453 1 88.62 291 PRO A CA 1
ATOM 2265 C C . PRO A 1 291 ? 3.332 1.318 -18.141 1 88.62 291 PRO A C 1
ATOM 2267 O O . PRO A 1 291 ? 4.367 0.933 -17.594 1 88.62 291 PRO A O 1
ATOM 2270 N N . THR A 1 292 ? 3.027 0.857 -19.266 1 88.75 292 THR A N 1
ATOM 2271 C CA . THR A 1 292 ? 3.863 -0.107 -19.984 1 88.75 292 THR A CA 1
ATOM 2272 C C . THR A 1 292 ? 5.246 0.477 -20.25 1 88.75 292 THR A C 1
ATOM 2274 O O . THR A 1 292 ? 6.262 -0.195 -20.047 1 88.75 292 THR A O 1
ATOM 2277 N N . TRP A 1 293 ? 5.195 1.734 -20.688 1 90.38 293 TRP A N 1
ATOM 2278 C CA . TRP A 1 293 ? 6.461 2.41 -20.938 1 90.38 293 TRP A CA 1
ATOM 2279 C C . TRP A 1 293 ? 7.215 2.676 -19.641 1 90.38 293 TRP A C 1
ATOM 2281 O O . TRP A 1 293 ? 8.445 2.619 -19.609 1 90.38 293 TRP A O 1
ATOM 2291 N N . ALA A 1 294 ? 6.453 2.959 -18.672 1 91.44 294 ALA A N 1
ATOM 2292 C CA . ALA A 1 294 ? 7.074 3.174 -17.375 1 91.44 294 ALA A CA 1
ATOM 2293 C C . ALA A 1 294 ? 7.777 1.91 -16.875 1 91.44 294 ALA A C 1
ATOM 2295 O O . ALA A 1 294 ? 8.914 1.97 -16.391 1 91.44 294 ALA A O 1
ATOM 2296 N N . TRP A 1 295 ? 7.102 0.757 -17.047 1 90.31 295 TRP A N 1
ATOM 2297 C CA . TRP A 1 295 ? 7.691 -0.513 -16.625 1 90.31 295 TRP A CA 1
ATOM 2298 C C . TRP A 1 295 ? 8.961 -0.805 -17.422 1 90.31 295 TRP A C 1
ATOM 2300 O O . TRP A 1 295 ? 9.969 -1.231 -16.844 1 90.31 295 TRP A O 1
ATOM 2310 N N . TRP A 1 296 ? 8.875 -0.562 -18.672 1 89.75 296 TRP A N 1
ATOM 2311 C CA . TRP A 1 296 ? 10.031 -0.77 -19.531 1 89.75 296 TRP A CA 1
ATOM 2312 C C . TRP A 1 296 ? 11.195 0.122 -19.094 1 89.75 296 TRP A C 1
ATOM 2314 O O . TRP A 1 296 ? 12.328 -0.349 -18.953 1 89.75 296 TRP A O 1
ATOM 2324 N N . LEU A 1 297 ? 10.922 1.361 -18.891 1 89.88 297 LEU A N 1
ATOM 2325 C CA . LEU A 1 297 ? 11.93 2.33 -18.484 1 89.88 297 LEU A CA 1
ATOM 2326 C C . LEU A 1 297 ? 12.531 1.959 -17.141 1 89.88 297 LEU A C 1
ATOM 2328 O O . LEU A 1 297 ? 13.75 2.014 -16.953 1 89.88 297 LEU A O 1
ATOM 2332 N N . MET A 1 298 ? 11.711 1.604 -16.203 1 89.88 298 MET A N 1
ATOM 2333 C CA . MET A 1 298 ? 12.18 1.294 -14.859 1 89.88 298 MET A CA 1
ATOM 2334 C C . MET A 1 298 ? 13.031 0.031 -14.852 1 89.88 298 MET A C 1
ATOM 2336 O O . MET A 1 298 ? 13.977 -0.084 -14.062 1 89.88 298 MET A O 1
ATOM 2340 N N . ASN A 1 299 ? 12.656 -0.938 -15.703 1 89.06 299 ASN A N 1
ATOM 2341 C CA . ASN A 1 299 ? 13.484 -2.129 -15.836 1 89.06 299 ASN A CA 1
ATOM 2342 C C . ASN A 1 299 ? 14.875 -1.787 -16.359 1 89.06 299 ASN A C 1
ATOM 2344 O O . ASN A 1 299 ? 15.875 -2.307 -15.867 1 89.06 299 ASN A O 1
ATOM 2348 N N . ARG A 1 300 ? 14.93 -0.899 -17.266 1 88.25 300 ARG A N 1
ATOM 2349 C CA . ARG A 1 300 ? 16.203 -0.484 -17.828 1 88.25 300 ARG A CA 1
ATOM 2350 C C . ARG A 1 300 ? 17.031 0.313 -16.828 1 88.25 300 ARG A C 1
ATOM 2352 O O . ARG A 1 300 ? 18.219 0.054 -16.641 1 88.25 300 ARG A O 1
ATOM 2359 N N . MET A 1 301 ? 16.406 1.182 -16.172 1 87.44 301 MET A N 1
ATOM 2360 C CA . MET A 1 301 ? 17.062 2.037 -15.195 1 87.44 301 MET A CA 1
ATOM 2361 C C . MET A 1 301 ? 17.406 1.253 -13.93 1 87.44 301 MET A C 1
ATOM 2363 O O . MET A 1 301 ? 18.391 1.566 -13.25 1 87.44 301 MET A O 1
ATOM 2367 N N . GLY A 1 302 ? 16.594 0.285 -13.672 1 86.5 302 GLY A N 1
ATOM 2368 C CA . GLY A 1 302 ? 16.781 -0.508 -12.469 1 86.5 302 GLY A CA 1
ATOM 2369 C C . GLY A 1 302 ? 18.109 -1.253 -12.453 1 86.5 302 GLY A C 1
ATOM 2370 O O . GLY A 1 302 ? 18.766 -1.328 -11.414 1 86.5 302 GLY A O 1
ATOM 2371 N N . LYS A 1 303 ? 18.5 -1.704 -13.539 1 87.88 303 LYS A N 1
ATOM 2372 C CA . LYS A 1 303 ? 19.766 -2.402 -13.641 1 87.88 303 LYS A CA 1
ATOM 2373 C C . LYS A 1 303 ? 20.938 -1.484 -13.266 1 87.88 303 LYS A C 1
ATOM 2375 O O . LYS A 1 303 ? 21.812 -1.868 -12.492 1 87.88 303 LYS A O 1
ATOM 2380 N N . ARG A 1 304 ? 20.859 -0.35 -13.781 1 86.44 304 ARG A N 1
ATOM 2381 C CA . ARG A 1 304 ? 21.906 0.621 -13.5 1 86.44 304 ARG A CA 1
ATOM 2382 C C . ARG A 1 304 ? 21.891 1.042 -12.039 1 86.44 304 ARG A C 1
ATOM 2384 O O . ARG A 1 304 ? 22.953 1.182 -11.414 1 86.44 304 ARG A O 1
ATOM 2391 N N . ARG A 1 305 ? 20.75 1.242 -11.531 1 87.19 305 ARG A N 1
ATOM 2392 C CA . ARG A 1 305 ? 20.594 1.637 -10.141 1 87.19 305 ARG A CA 1
ATOM 2393 C C . ARG A 1 305 ? 21.156 0.574 -9.203 1 87.19 305 ARG A C 1
ATOM 2395 O O . ARG A 1 305 ? 21.844 0.896 -8.234 1 87.19 305 ARG A O 1
ATOM 2402 N N . ILE A 1 306 ? 20.969 -0.621 -9.539 1 89.62 306 ILE A N 1
ATOM 2403 C CA . ILE A 1 306 ? 21.422 -1.734 -8.719 1 89.62 306 ILE A CA 1
ATOM 2404 C C . ILE A 1 306 ? 22.953 -1.85 -8.828 1 89.62 306 ILE A C 1
ATOM 2406 O O . ILE A 1 306 ? 23.625 -2.076 -7.824 1 89.62 306 ILE A O 1
ATOM 2410 N N . GLN A 1 307 ? 23.406 -1.614 -9.992 1 87.88 307 GLN A N 1
ATOM 2411 C CA . GLN A 1 307 ? 24.844 -1.648 -10.188 1 87.88 307 GLN A CA 1
ATOM 2412 C C . GLN A 1 307 ? 25.531 -0.538 -9.398 1 87.88 307 GLN A C 1
ATOM 2414 O O . GLN A 1 307 ? 26.578 -0.765 -8.781 1 87.88 307 GLN A O 1
ATOM 2419 N N . ASN A 1 308 ? 24.938 0.604 -9.492 1 82.38 308 ASN A N 1
ATOM 2420 C CA . ASN A 1 308 ? 25.469 1.718 -8.719 1 82.38 308 ASN A CA 1
ATOM 2421 C C . ASN A 1 308 ? 25.469 1.405 -7.223 1 82.38 308 ASN A C 1
ATOM 2423 O O . ASN A 1 308 ? 26.469 1.646 -6.535 1 82.38 308 ASN A O 1
ATOM 2427 N N . PHE A 1 309 ? 24.5 0.844 -6.816 1 82.94 309 PHE A N 1
ATOM 2428 C CA . PHE A 1 309 ? 24.359 0.49 -5.406 1 82.94 309 PHE A CA 1
ATOM 2429 C C . PHE A 1 309 ? 25.406 -0.541 -5.004 1 82.94 309 PHE A C 1
ATOM 2431 O O . PHE A 1 309 ? 26.078 -0.392 -3.973 1 82.94 309 PHE A O 1
ATOM 2438 N N . LYS A 1 310 ? 25.609 -1.487 -5.742 1 85.5 310 LYS A N 1
ATOM 2439 C CA . LYS A 1 310 ? 26.578 -2.541 -5.453 1 85.5 310 LYS A CA 1
ATOM 2440 C C . LYS A 1 310 ? 28 -2.004 -5.504 1 85.5 310 LYS A C 1
ATOM 2442 O O . LYS A 1 310 ? 28.891 -2.531 -4.832 1 85.5 310 LYS A O 1
ATOM 2447 N N . SER A 1 311 ? 28.125 -0.899 -6.246 1 82.25 311 SER A N 1
ATOM 2448 C CA . SER A 1 311 ? 29.453 -0.306 -6.395 1 82.25 311 SER A CA 1
ATOM 2449 C C . SER A 1 311 ? 29.719 0.732 -5.309 1 82.25 311 SER A C 1
ATOM 2451 O O . SER A 1 311 ? 30.781 1.359 -5.285 1 82.25 311 SER A O 1
ATOM 2453 N N . GLY A 1 312 ? 28.719 0.989 -4.5 1 76.38 312 GLY A N 1
ATOM 2454 C CA . GLY A 1 312 ? 28.906 1.903 -3.385 1 76.38 312 GLY A CA 1
ATOM 2455 C C . GLY A 1 312 ? 28.641 3.354 -3.75 1 76.38 312 GLY A C 1
ATOM 2456 O O . GLY A 1 312 ? 29.016 4.262 -3.008 1 76.38 312 GLY A O 1
ATOM 2457 N N . ILE A 1 313 ? 28.172 3.592 -4.918 1 73.94 313 ILE A N 1
ATOM 2458 C CA . ILE A 1 313 ? 27.828 4.945 -5.34 1 73.94 313 ILE A CA 1
ATOM 2459 C C . ILE A 1 313 ? 26.328 5.191 -5.121 1 73.94 313 ILE A C 1
ATOM 2461 O O . ILE A 1 313 ? 25.562 4.242 -4.961 1 73.94 313 ILE A O 1
ATOM 2465 N N . ASP A 1 314 ? 26.016 6.484 -5.008 1 73.62 314 ASP A N 1
ATOM 2466 C CA . ASP A 1 314 ? 24.594 6.805 -4.871 1 73.62 314 ASP A CA 1
ATOM 2467 C C . ASP A 1 314 ? 23.766 6.125 -5.961 1 73.62 314 ASP A C 1
ATOM 2469 O O . ASP A 1 314 ? 24.094 6.234 -7.148 1 73.62 314 ASP A O 1
ATOM 2473 N N . ALA A 1 315 ? 22.797 5.492 -5.582 1 72.31 315 ALA A N 1
ATOM 2474 C CA . ALA A 1 315 ? 21.969 4.719 -6.5 1 72.31 315 ALA A CA 1
ATOM 2475 C C . ALA A 1 315 ? 21.375 5.609 -7.59 1 72.31 315 ALA A C 1
ATOM 2477 O O . ALA A 1 315 ? 21.109 5.145 -8.703 1 72.31 315 ALA A O 1
ATOM 2478 N N . ASP A 1 316 ? 21.188 6.883 -7.305 1 70.44 316 ASP A N 1
ATOM 2479 C CA . ASP A 1 316 ? 20.531 7.785 -8.242 1 70.44 316 ASP A CA 1
ATOM 2480 C C . ASP A 1 316 ? 21.547 8.688 -8.945 1 70.44 316 ASP A C 1
ATOM 2482 O O . ASP A 1 316 ? 21.172 9.633 -9.633 1 70.44 316 ASP A O 1
ATOM 2486 N N . ALA A 1 317 ? 22.812 8.461 -8.789 1 60.25 317 ALA A N 1
ATOM 2487 C CA . ALA A 1 317 ? 23.891 9.281 -9.344 1 60.25 317 ALA A CA 1
ATOM 2488 C C . ALA A 1 317 ? 23.828 9.32 -10.867 1 60.25 317 ALA A C 1
ATOM 2490 O O . ALA A 1 317 ? 24.141 10.344 -11.477 1 60.25 317 ALA A O 1
ATOM 2491 N N . SER A 1 318 ? 23.406 8.305 -11.484 1 54.34 318 SER A N 1
ATOM 2492 C CA . SER A 1 318 ? 23.484 8.18 -12.938 1 54.34 318 SER A CA 1
ATOM 2493 C C . SER A 1 318 ? 22.312 8.914 -13.609 1 54.34 318 SER A C 1
ATOM 2495 O O . SER A 1 318 ? 22.375 9.219 -14.805 1 54.34 318 SER A O 1
ATOM 2497 N N . TYR A 1 319 ? 21.406 9.242 -12.859 1 56.69 319 TYR A N 1
ATOM 2498 C CA . TYR A 1 319 ? 20.25 9.844 -13.508 1 56.69 319 TYR A CA 1
ATOM 2499 C C . TYR A 1 319 ? 20.406 11.352 -13.617 1 56.69 319 TYR A C 1
ATOM 2501 O O . TYR A 1 319 ? 19.625 12.016 -14.297 1 56.69 319 TYR A O 1
ATOM 2509 N N . SER A 1 320 ? 21.438 11.844 -12.922 1 49.59 320 SER A N 1
ATOM 2510 C CA . SER A 1 320 ? 21.656 13.281 -12.906 1 49.59 320 SER A CA 1
ATOM 2511 C C . SER A 1 320 ? 22.75 13.703 -13.875 1 49.59 320 SER A C 1
ATOM 2513 O O . SER A 1 320 ? 23.344 14.773 -13.719 1 49.59 320 SER A O 1
ATOM 2515 N N . ARG A 1 321 ? 23.406 12.898 -14.68 1 43.66 321 ARG A N 1
ATOM 2516 C CA . ARG A 1 321 ? 24.438 13.523 -15.492 1 43.66 321 ARG A CA 1
ATOM 2517 C C . ARG A 1 321 ? 23.891 14.719 -16.266 1 43.66 321 ARG A C 1
ATOM 2519 O O . ARG A 1 321 ? 23 14.57 -17.109 1 43.66 321 ARG A O 1
ATOM 2526 N N . LYS A 1 322 ? 24.016 15.719 -15.57 1 39.47 322 LYS A N 1
ATOM 2527 C CA . LYS A 1 322 ? 23.969 16.969 -16.328 1 39.47 322 LYS A CA 1
ATOM 2528 C C . LYS A 1 322 ? 24.859 16.891 -17.562 1 39.47 322 LYS A C 1
ATOM 2530 O O . LYS A 1 322 ? 25.969 16.359 -17.516 1 39.47 322 LYS A O 1
ATOM 2535 N N . ASN A 1 323 ? 24.375 16.625 -18.812 1 35.03 323 ASN A N 1
ATOM 2536 C CA . ASN A 1 323 ? 25.125 16.906 -20.031 1 35.03 323 ASN A CA 1
ATOM 2537 C C . ASN A 1 323 ? 26.125 18.031 -19.844 1 35.03 323 ASN A C 1
ATOM 2539 O O . ASN A 1 323 ? 25.75 19.203 -19.75 1 35.03 323 ASN A O 1
ATOM 2543 N N . ASN A 1 324 ? 27.094 17.906 -19.109 1 28.94 324 ASN A N 1
ATOM 2544 C CA . ASN A 1 324 ? 28.156 18.859 -19.375 1 28.94 324 ASN A CA 1
ATOM 2545 C C . ASN A 1 324 ? 28.562 18.859 -20.844 1 28.94 324 ASN A C 1
ATOM 2547 O O . ASN A 1 324 ? 29.328 18.016 -21.281 1 28.94 324 ASN A O 1
ATOM 2551 N N . LYS A 1 325 ? 27.797 19.109 -21.781 1 33.22 325 LYS A N 1
ATOM 2552 C CA . LYS A 1 325 ? 28.25 19.531 -23.094 1 33.22 325 LYS A CA 1
ATOM 2553 C C . LYS A 1 325 ? 29.5 20.406 -23 1 33.22 325 LYS A C 1
ATOM 2555 O O . LYS A 1 325 ? 29.578 21.281 -22.125 1 33.22 325 LYS A O 1
ATOM 2560 N N . LYS A 1 326 ? 30.578 19.938 -23.531 1 32.97 326 LYS A N 1
ATOM 2561 C CA . LYS A 1 326 ? 31.781 20.719 -23.781 1 32.97 326 LYS A CA 1
ATOM 2562 C C . LYS A 1 326 ? 31.438 22.188 -24.031 1 32.97 326 LYS A C 1
ATOM 2564 O O . LYS A 1 326 ? 30.469 22.5 -24.719 1 32.97 326 LYS A O 1
ATOM 2569 N N . PRO A 1 327 ? 31.891 23.078 -23.25 1 27.08 327 PRO A N 1
ATOM 2570 C CA . PRO A 1 327 ? 31.719 24.469 -23.688 1 27.08 327 PRO A CA 1
ATOM 2571 C C . PRO A 1 327 ? 32 24.656 -25.172 1 27.08 327 PRO A C 1
ATOM 2573 O O . PRO A 1 327 ? 33 24.125 -25.688 1 27.08 327 PRO A O 1
ATOM 2576 N N . VAL A 1 328 ? 30.984 24.531 -26.047 1 28.64 328 VAL A N 1
ATOM 2577 C CA . VAL A 1 328 ? 31.297 24.922 -27.422 1 28.64 328 VAL A CA 1
ATOM 2578 C C . VAL A 1 328 ? 32.312 26.062 -27.422 1 28.64 328 VAL A C 1
ATOM 2580 O O . VAL A 1 328 ? 32.156 27.031 -26.672 1 28.64 328 VAL A O 1
ATOM 2583 N N . PRO A 1 329 ? 33.531 25.719 -27.672 1 28.59 329 PRO A N 1
ATOM 2584 C CA . PRO A 1 329 ? 34.5 26.812 -27.75 1 28.59 329 PRO A CA 1
ATOM 2585 C C . PRO A 1 329 ? 33.938 28.047 -28.453 1 28.59 329 PRO A C 1
ATOM 2587 O O . PRO A 1 329 ? 33.156 27.922 -29.391 1 28.59 329 PRO A O 1
ATOM 2590 N N . ASN A 1 330 ? 33.594 29.031 -27.688 1 26.22 330 ASN A N 1
ATOM 2591 C CA . ASN A 1 330 ? 33.188 30.328 -28.234 1 26.22 330 ASN A CA 1
ATOM 2592 C C . ASN A 1 330 ? 34.031 30.719 -29.438 1 26.22 330 ASN A C 1
ATOM 2594 O O . ASN A 1 330 ? 35.156 31.234 -29.297 1 26.22 330 ASN A O 1
ATOM 2598 N N . LEU A 1 331 ? 34.281 29.766 -30.375 1 25.91 331 LEU A N 1
ATOM 2599 C CA . LEU A 1 331 ? 34.969 30.312 -31.531 1 25.91 331 LEU A CA 1
ATOM 2600 C C . LEU A 1 331 ? 34.281 31.562 -32.031 1 25.91 331 LEU A C 1
ATOM 2602 O O . LEU A 1 331 ? 33.219 31.484 -32.656 1 25.91 331 LEU A O 1
ATOM 2606 N N . LEU A 1 332 ? 34.281 32.656 -31.203 1 23.67 332 LEU A N 1
ATOM 2607 C CA . LEU A 1 332 ? 33.844 33.969 -31.672 1 23.67 332 LEU A CA 1
ATOM 2608 C C . LEU A 1 332 ? 34.5 34.344 -33 1 23.67 332 LEU A C 1
ATOM 2610 O O . LEU A 1 332 ? 35.719 34.5 -33.031 1 23.67 332 LEU A O 1
ATOM 2614 N N . PRO A 1 333 ? 34.156 33.656 -34.062 1 23.2 333 PRO A N 1
ATOM 2615 C CA . PRO A 1 333 ? 34.781 34.219 -35.281 1 23.2 333 PRO A CA 1
ATOM 2616 C C . PRO A 1 333 ? 34.719 35.75 -35.312 1 23.2 333 PRO A C 1
ATOM 2618 O O . PRO A 1 333 ? 33.844 36.344 -34.656 1 23.2 333 PRO A O 1
ATOM 2621 N N . ALA A 1 334 ? 35.812 36.406 -35.688 1 23.98 334 ALA A N 1
ATOM 2622 C CA . ALA A 1 334 ? 36.062 37.844 -35.844 1 23.98 334 ALA A CA 1
ATOM 2623 C C . ALA A 1 334 ? 34.938 38.531 -36.594 1 23.98 334 ALA A C 1
ATOM 2625 O O . ALA A 1 334 ? 34.156 37.844 -37.281 1 23.98 334 ALA A O 1
ATOM 2626 N N . GLU A 1 335 ? 34.812 39.812 -36.594 1 24.16 335 GLU A N 1
ATOM 2627 C CA . GLU A 1 335 ? 33.906 40.906 -36.875 1 24.16 335 GLU A CA 1
ATOM 2628 C C . GLU A 1 335 ? 33.531 40.938 -38.375 1 24.16 335 GLU A C 1
ATOM 2630 O O . GLU A 1 335 ? 32.875 41.875 -38.812 1 24.16 335 GLU A O 1
ATOM 2635 N N . GLY A 1 336 ? 33.531 39.812 -39.094 1 20.42 336 GLY A N 1
ATOM 2636 C CA . GLY A 1 336 ? 33.531 40.25 -40.5 1 20.42 336 GLY A CA 1
ATOM 2637 C C . GLY A 1 336 ? 32.438 41.25 -40.812 1 20.42 336 GLY A C 1
ATOM 2638 O O . GLY A 1 336 ? 31.484 41.375 -40.031 1 20.42 336 GLY A O 1
ATOM 2639 N N . PRO A 1 337 ? 32.5 41.875 -42.094 1 21.73 337 PRO A N 1
ATOM 2640 C CA . PRO A 1 337 ? 31.938 43.125 -42.594 1 21.73 337 PRO A CA 1
ATOM 2641 C C . PRO A 1 337 ? 30.422 43.219 -42.406 1 21.73 337 PRO A C 1
ATOM 2643 O O . PRO A 1 337 ? 29.781 42.25 -42 1 21.73 337 PRO A O 1
ATOM 2646 N N . GLY A 1 338 ? 29.703 44 -43.312 1 20.23 338 GLY A N 1
ATOM 2647 C CA . GLY A 1 338 ? 28.594 44.938 -43.438 1 20.23 338 GLY A CA 1
ATOM 2648 C C . GLY A 1 338 ? 27.25 44.219 -43.625 1 20.23 338 GLY A C 1
ATOM 2649 O O . GLY A 1 338 ? 26.25 44.875 -43.938 1 20.23 338 GLY A O 1
ATOM 2650 N N . GLN A 1 339 ? 27.172 42.969 -43.312 1 19.62 339 GLN A N 1
ATOM 2651 C CA . GLN A 1 339 ? 26.078 42.312 -44.031 1 19.62 339 GLN A CA 1
ATOM 2652 C C . GLN A 1 339 ? 24.75 43.031 -43.812 1 19.62 339 GLN A C 1
ATOM 2654 O O . GLN A 1 339 ? 24.422 43.375 -42.688 1 19.62 339 GLN A O 1
ATOM 2659 N N . HIS A 1 340 ? 24.219 43.625 -44.938 1 19.94 340 HIS A N 1
ATOM 2660 C CA . HIS A 1 340 ? 23.047 44.375 -45.344 1 19.94 340 HIS A CA 1
ATOM 2661 C C . HIS A 1 340 ? 21.766 43.719 -44.844 1 19.94 340 HIS A C 1
ATOM 2663 O O . HIS A 1 340 ? 21.672 42.469 -44.844 1 19.94 340 HIS A O 1
ATOM 2669 N N . HIS A 1 341 ? 21.156 44.312 -43.844 1 19.72 341 HIS A N 1
ATOM 2670 C CA . HIS A 1 341 ? 19.922 44.094 -43.125 1 19.72 341 HIS A CA 1
ATOM 2671 C C . HIS A 1 341 ? 18.75 43.812 -44.062 1 19.72 341 HIS A C 1
ATOM 2673 O O . HIS A 1 341 ? 18.234 44.75 -44.656 1 19.72 341 HIS A O 1
ATOM 2679 N N . LEU A 1 342 ? 19.094 42.812 -45.062 1 18.7 342 LEU A N 1
ATOM 2680 C CA . LEU A 1 342 ? 17.953 42.688 -45.969 1 18.7 342 LEU A CA 1
ATOM 2681 C C . LEU A 1 342 ? 16.641 42.531 -45.188 1 18.7 342 LEU A C 1
ATOM 2683 O O . LEU A 1 342 ? 16.516 41.625 -44.344 1 18.7 342 LEU A O 1
ATOM 2687 N N . CYS A 1 343 ? 16.094 43.719 -44.875 1 18.95 343 CYS A N 1
ATOM 2688 C CA . CYS A 1 343 ? 14.805 43.938 -44.219 1 18.95 343 CYS A CA 1
ATOM 2689 C C . CYS A 1 343 ? 13.727 43.062 -44.812 1 18.95 343 CYS A C 1
ATOM 2691 O O . CYS A 1 343 ? 13.469 43.094 -46.031 1 18.95 343 CYS A O 1
ATOM 2693 N N . ALA A 1 344 ? 13.773 41.812 -44.344 1 18.59 344 ALA A N 1
ATOM 2694 C CA . ALA A 1 344 ? 12.805 40.781 -44.719 1 18.59 344 ALA A CA 1
ATOM 2695 C C . ALA A 1 344 ? 11.383 41.344 -44.719 1 18.59 344 ALA A C 1
ATOM 2697 O O . ALA A 1 344 ? 10.578 41.031 -43.844 1 18.59 344 ALA A O 1
ATOM 2698 N N . LYS A 1 345 ? 11.297 42.688 -44.906 1 20.17 345 LYS A N 1
ATOM 2699 C CA . LYS A 1 345 ? 9.969 43.25 -44.625 1 20.17 345 LYS A CA 1
ATOM 2700 C C . LYS A 1 345 ? 8.914 42.594 -45.531 1 20.17 345 LYS A C 1
ATOM 2702 O O . LYS A 1 345 ? 7.73 42.562 -45.188 1 20.17 345 LYS A O 1
ATOM 2707 N N . ASP A 1 346 ? 9.219 42.406 -46.75 1 19.12 346 ASP A N 1
ATOM 2708 C CA . ASP A 1 346 ? 8.141 42.812 -47.688 1 19.12 346 ASP A CA 1
ATOM 2709 C C . ASP A 1 346 ? 7.07 41.719 -47.75 1 19.12 346 ASP A C 1
ATOM 2711 O O . ASP A 1 346 ? 6.191 41.781 -48.625 1 19.12 346 ASP A O 1
ATOM 2715 N N . MET A 1 347 ? 7.348 40.531 -47.188 1 19.42 347 MET A N 1
ATOM 2716 C CA . MET A 1 347 ? 6.473 39.594 -47.906 1 19.42 347 MET A CA 1
ATOM 2717 C C . MET A 1 347 ? 5.008 40 -47.719 1 19.42 347 MET A C 1
ATOM 2719 O O . MET A 1 347 ? 4.551 40.156 -46.594 1 19.42 347 MET A O 1
ATOM 2723 N N . HIS A 1 348 ? 4.391 40.688 -48.688 1 18.66 348 HIS A N 1
ATOM 2724 C CA . HIS A 1 348 ? 3.043 41.219 -48.875 1 18.66 348 HIS A CA 1
ATOM 2725 C C . HIS A 1 348 ? 1.997 40.125 -48.656 1 18.66 348 HIS A C 1
ATOM 2727 O O . HIS A 1 348 ? 1.988 39.125 -49.375 1 18.66 348 HIS A O 1
ATOM 2733 N N . TRP A 1 349 ? 1.788 39.688 -47.469 1 18.97 349 TRP A N 1
ATOM 2734 C CA . TRP A 1 349 ? 0.802 38.656 -47.188 1 18.97 349 TRP A CA 1
ATOM 2735 C C . TRP A 1 349 ? -0.538 39 -47.844 1 18.97 349 TRP A C 1
ATOM 2737 O O . TRP A 1 349 ? -1.034 40.125 -47.719 1 18.97 349 TRP A O 1
ATOM 2747 N N . PRO A 1 350 ? -0.805 38.375 -48.938 1 19.12 350 PRO A N 1
ATOM 2748 C CA . PRO A 1 350 ? -1.993 38.719 -49.719 1 19.12 350 PRO A CA 1
ATOM 2749 C C . PRO A 1 350 ? -3.236 38.906 -48.875 1 19.12 350 PRO A C 1
ATOM 2751 O O . PRO A 1 350 ? -3.24 38.5 -47.688 1 19.12 350 PRO A O 1
ATOM 2754 N N . GLY A 1 351 ? -4.391 39.312 -49.5 1 17.12 351 GLY A N 1
ATOM 2755 C CA . GLY A 1 351 ? -5.637 40.031 -49.281 1 17.12 351 GLY A CA 1
ATOM 2756 C C . GLY A 1 351 ? -6.586 39.281 -48.344 1 17.12 351 GLY A C 1
ATOM 2757 O O . GLY A 1 351 ? -6.438 38.094 -48.125 1 17.12 351 GLY A O 1
ATOM 2758 N N . THR A 1 352 ? -7.324 40.031 -47.5 1 18.94 352 THR A N 1
ATOM 2759 C CA . THR A 1 352 ? -8.289 40.031 -46.406 1 18.94 352 THR A CA 1
ATOM 2760 C C . THR A 1 352 ? -9.562 39.281 -46.812 1 18.94 352 THR A C 1
ATOM 2762 O O . THR A 1 352 ? -10.57 39.938 -47.156 1 18.94 352 THR A O 1
ATOM 2765 N N . ALA A 1 353 ? -9.469 38.094 -47.469 1 18.22 353 ALA A N 1
ATOM 2766 C CA . ALA A 1 353 ? -10.781 37.719 -47.969 1 18.22 353 ALA A CA 1
ATOM 2767 C C . ALA A 1 353 ? -11.82 37.688 -46.844 1 18.22 353 ALA A C 1
ATOM 2769 O O . ALA A 1 353 ? -11.594 37.094 -45.781 1 18.22 353 ALA A O 1
ATOM 2770 N N . THR A 1 354 ? -12.641 38.75 -46.781 1 18.53 354 THR A N 1
ATOM 2771 C CA . THR A 1 354 ? -13.734 39.219 -45.938 1 18.53 354 THR A CA 1
ATOM 2772 C C . THR A 1 354 ? -14.82 38.156 -45.844 1 18.53 354 THR A C 1
ATOM 2774 O O . THR A 1 354 ? -15.445 37.781 -46.844 1 18.53 354 THR A O 1
ATOM 2777 N N . LEU A 1 355 ? -14.469 36.969 -45.344 1 18.03 355 LEU A N 1
ATOM 2778 C CA . LEU A 1 355 ? -15.586 36.031 -45.344 1 18.03 355 LEU A CA 1
ATOM 2779 C C . LEU A 1 355 ? -16.844 36.719 -44.781 1 18.03 355 LEU A C 1
ATOM 2781 O O . LEU A 1 355 ? -16.797 37.281 -43.688 1 18.03 355 LEU A O 1
ATOM 2785 N N . ARG A 1 356 ? -17.719 37.125 -45.656 1 17.36 356 ARG A N 1
ATOM 2786 C CA . ARG A 1 356 ? -19.016 37.781 -45.469 1 17.36 356 ARG A CA 1
ATOM 2787 C C . ARG A 1 356 ? -19.891 36.969 -44.531 1 17.36 356 ARG A C 1
ATOM 2789 O O . ARG A 1 356 ? -20.234 35.812 -44.844 1 17.36 356 ARG A O 1
ATOM 2796 N N . VAL A 1 357 ? -19.516 36.906 -43.281 1 18.22 357 VAL A N 1
ATOM 2797 C CA . VAL A 1 357 ? -20.406 36.25 -42.312 1 18.22 357 VAL A CA 1
ATOM 2798 C C . VAL A 1 357 ? -21.812 36.812 -42.438 1 18.22 357 VAL A C 1
ATOM 2800 O O . VAL A 1 357 ? -22.031 38.031 -42.375 1 18.22 357 VAL A O 1
ATOM 2803 N N . THR A 1 358 ? -22.531 36.344 -43.531 1 17.66 358 THR A N 1
ATOM 2804 C CA . THR A 1 358 ? -23.906 36.781 -43.688 1 17.66 358 THR A CA 1
ATOM 2805 C C . THR A 1 358 ? -24.641 36.719 -42.344 1 17.66 358 THR A C 1
ATOM 2807 O O . THR A 1 358 ? -24.453 35.781 -41.562 1 17.66 358 THR A O 1
ATOM 2810 N N . PRO A 1 359 ? -25.078 37.906 -41.844 1 18.61 359 PRO A N 1
ATOM 2811 C CA . PRO A 1 359 ? -25.719 38.312 -40.562 1 18.61 359 PRO A CA 1
ATOM 2812 C C . PRO A 1 359 ? -27 37.531 -40.281 1 18.61 359 PRO A C 1
ATOM 2814 O O . PRO A 1 359 ? -27.594 37.688 -39.219 1 18.61 359 PRO A O 1
ATOM 2817 N N . ASP A 1 360 ? -27.328 36.531 -41.094 1 17.81 360 ASP A N 1
ATOM 2818 C CA . ASP A 1 360 ? -28.781 36.531 -41.062 1 17.81 360 ASP A CA 1
ATOM 2819 C C . ASP A 1 360 ? -29.312 36.125 -39.688 1 17.81 360 ASP A C 1
ATOM 2821 O O . ASP A 1 360 ? -29.375 34.938 -39.344 1 17.81 360 ASP A O 1
ATOM 2825 N N . LEU A 1 361 ? -28.641 36.5 -38.625 1 17.67 361 LEU A N 1
ATOM 2826 C CA . LEU A 1 361 ? -29.25 36.125 -37.375 1 17.67 361 LEU A CA 1
ATOM 2827 C C . LEU A 1 361 ? -30.719 36.562 -37.312 1 17.67 361 LEU A C 1
ATOM 2829 O O . LEU A 1 361 ? -31 37.781 -37.25 1 17.67 361 LEU A O 1
ATOM 2833 N N . GLN A 1 362 ? -31.5 36.062 -38.281 1 16.25 362 GLN A N 1
ATOM 2834 C CA . GLN A 1 362 ? -32.906 36.5 -38.188 1 16.25 362 GLN A CA 1
ATOM 2835 C C . GLN A 1 362 ? -33.375 36.562 -36.75 1 16.25 362 GLN A C 1
ATOM 2837 O O . GLN A 1 362 ? -32.844 35.812 -35.906 1 16.25 362 GLN A O 1
ATOM 2842 N N . ARG A 1 363 ? -34.188 37.688 -36.438 1 17.55 363 ARG A N 1
ATOM 2843 C CA . ARG A 1 363 ? -34.969 38.344 -35.406 1 17.55 363 ARG A CA 1
ATOM 2844 C C . ARG A 1 363 ? -35.969 37.375 -34.781 1 17.55 363 ARG A C 1
ATOM 2846 O O . ARG A 1 363 ? -37.156 37.438 -35.031 1 17.55 363 ARG A O 1
ATOM 2853 N N . MET A 1 364 ? -35.594 36.094 -34.625 1 16.52 364 MET A N 1
ATOM 2854 C CA . MET A 1 364 ? -36.875 35.5 -34.25 1 16.52 364 MET A CA 1
ATOM 2855 C C . MET A 1 364 ? -37.5 36.281 -33.094 1 16.52 364 MET A C 1
ATOM 2857 O O . MET A 1 364 ? -36.875 36.5 -32.062 1 16.52 364 MET A O 1
ATOM 2861 N N . GLU A 1 365 ? -38.594 37.094 -33.375 1 16.2 365 GLU A N 1
ATOM 2862 C CA . GLU A 1 365 ? -39.531 38.031 -32.781 1 16.2 365 GLU A CA 1
ATOM 2863 C C . GLU A 1 365 ? -40.156 37.469 -31.5 1 16.2 365 GLU A C 1
ATOM 2865 O O . GLU A 1 365 ? -40.625 38.219 -30.641 1 16.2 365 GLU A O 1
ATOM 2870 N N . GLY A 1 366 ? -40.281 36.156 -31.297 1 16.28 366 GLY A N 1
ATOM 2871 C CA . GLY A 1 366 ? -41.625 36.062 -30.781 1 16.28 366 GLY A CA 1
ATOM 2872 C C . GLY A 1 366 ? -41.875 36.875 -29.547 1 16.28 366 GLY A C 1
ATOM 2873 O O . GLY A 1 366 ? -40.969 37.156 -28.766 1 16.28 366 GLY A O 1
ATOM 2874 N N . ALA A 1 367 ? -43.094 37.625 -29.484 1 16.03 367 ALA A N 1
ATOM 2875 C CA . ALA A 1 367 ? -43.875 38.688 -28.875 1 16.03 367 ALA A CA 1
ATOM 2876 C C . ALA A 1 367 ? -44.062 38.438 -27.391 1 16.03 367 ALA A C 1
ATOM 2878 O O . ALA A 1 367 ? -44 39.375 -26.578 1 16.03 367 ALA A O 1
ATOM 2879 N N . GLN A 1 368 ? -44.469 37.219 -26.891 1 16.34 368 GLN A N 1
ATOM 2880 C CA . GLN A 1 368 ? -45.719 37.469 -26.172 1 16.34 368 GLN A CA 1
ATOM 2881 C C . GLN A 1 368 ? -45.469 38.25 -24.891 1 16.34 368 GLN A C 1
ATOM 2883 O O . GLN A 1 368 ? -44.438 38.062 -24.234 1 16.34 368 GLN A O 1
ATOM 2888 N N . THR A 1 369 ? -46.219 39.375 -24.672 1 15.72 369 THR A N 1
ATOM 2889 C CA . THR A 1 369 ? -46.469 40.469 -23.75 1 15.72 369 THR A CA 1
ATOM 2890 C C . THR A 1 369 ? -46.719 39.969 -22.344 1 15.72 369 THR A C 1
ATOM 2892 O O . THR A 1 369 ? -46.781 40.75 -21.391 1 15.72 369 THR A O 1
ATOM 2895 N N . PHE A 1 370 ? -46.344 38.75 -21.844 1 16.53 370 PHE A N 1
ATOM 2896 C CA . PHE A 1 370 ? -47.281 38.562 -20.75 1 16.53 370 PHE A CA 1
ATOM 2897 C C . PHE A 1 370 ? -47.281 39.781 -19.828 1 16.53 370 PHE A C 1
ATOM 2899 O O . PHE A 1 370 ? -46.25 40.406 -19.609 1 16.53 370 PHE A O 1
ATOM 2906 N N . ASP A 1 371 ? -48.562 40.188 -19.469 1 15.59 371 ASP A N 1
ATOM 2907 C CA . ASP A 1 371 ? -49.312 41.25 -18.797 1 15.59 371 ASP A CA 1
ATOM 2908 C C . ASP A 1 371 ? -48.688 41.562 -17.438 1 15.59 371 ASP A C 1
ATOM 2910 O O . ASP A 1 371 ? -48.062 40.719 -16.828 1 15.59 371 ASP A O 1
ATOM 2914 N N . SER A 1 372 ? -48.844 42.875 -17.125 1 15.74 372 SER A N 1
ATOM 2915 C CA . SER A 1 372 ? -48.469 43.938 -16.203 1 15.74 372 SER A CA 1
ATOM 2916 C C . SER A 1 372 ? -49 43.656 -14.797 1 15.74 372 SER A C 1
ATOM 2918 O O . SER A 1 372 ? -48.562 44.312 -13.844 1 15.74 372 SER A O 1
ATOM 2920 N N . HIS A 1 373 ? -50.062 42.75 -14.57 1 16.16 373 HIS A N 1
ATOM 2921 C CA . HIS A 1 373 ? -51 43.406 -13.664 1 16.16 373 HIS A CA 1
ATOM 2922 C C . HIS A 1 373 ? -50.344 43.781 -12.352 1 16.16 373 HIS A C 1
ATOM 2924 O O . HIS A 1 373 ? -49.469 43.062 -11.859 1 16.16 373 HIS A O 1
ATOM 2930 N N . HIS A 1 374 ? -50.562 45.094 -11.914 1 15.93 374 HIS A N 1
ATOM 2931 C CA . HIS A 1 374 ? -50.281 46.125 -10.93 1 15.93 374 HIS A CA 1
ATOM 2932 C C . HIS A 1 374 ? -50.594 45.656 -9.523 1 15.93 374 HIS A C 1
ATOM 2934 O O . HIS A 1 374 ? -49.781 45.812 -8.602 1 15.93 374 HIS A O 1
ATOM 2940 N N . ALA A 1 375 ? -52 45.5 -9.148 1 15.56 375 ALA A N 1
ATOM 2941 C CA . ALA A 1 375 ? -52.656 46.469 -8.281 1 15.56 375 ALA A CA 1
ATOM 2942 C C . ALA A 1 375 ? -52.281 46.25 -6.82 1 15.56 375 ALA A C 1
ATOM 2944 O O . ALA A 1 375 ? -51.781 45.156 -6.453 1 15.56 375 ALA A O 1
ATOM 2945 N N . GLY A 1 376 ? -52.875 47.156 -5.883 1 15.55 376 GLY A N 1
ATOM 2946 C CA . GLY A 1 376 ? -52.938 48.062 -4.734 1 15.55 376 GLY A CA 1
ATOM 2947 C C . GLY A 1 376 ? -53.375 47.344 -3.455 1 15.55 376 GLY A C 1
ATOM 2948 O O . GLY A 1 376 ? -53.344 47.938 -2.379 1 15.55 376 GLY A O 1
ATOM 2949 N N . ASP A 1 377 ? -54.031 46.188 -3.447 1 15.34 377 ASP A N 1
ATOM 2950 C CA . ASP A 1 377 ? -55.125 46.312 -2.512 1 15.34 377 ASP A CA 1
ATOM 2951 C C . ASP A 1 377 ? -54.656 46.625 -1.101 1 15.34 377 ASP A C 1
ATOM 2953 O O . ASP A 1 377 ? -53.531 46.219 -0.732 1 15.34 377 ASP A O 1
ATOM 2957 N N . LYS A 1 378 ? -55.625 47.312 -0.201 1 15.86 378 LYS A N 1
ATOM 2958 C CA . LYS A 1 378 ? -56.156 48.094 0.914 1 15.86 378 LYS A CA 1
ATOM 2959 C C . LYS A 1 378 ? -55.844 47.438 2.25 1 15.86 378 LYS A C 1
ATOM 2961 O O . LYS A 1 378 ? -55.531 46.25 2.291 1 15.86 378 LYS A O 1
ATOM 2966 N N . ASP A 1 379 ? -56.469 48.094 3.311 1 14.91 379 ASP A N 1
ATOM 2967 C CA . ASP A 1 379 ? -56.469 48.625 4.66 1 14.91 379 ASP A CA 1
ATOM 2968 C C . ASP A 1 379 ? -56.938 47.594 5.68 1 14.91 379 ASP A C 1
ATOM 2970 O O . ASP A 1 379 ? -57.062 47.906 6.867 1 14.91 379 ASP A O 1
ATOM 2974 N N . LYS A 1 380 ? -57.469 46.438 5.352 1 15.64 380 LYS A N 1
ATOM 2975 C CA . LYS A 1 380 ? -58.594 46.156 6.266 1 15.64 380 LYS A CA 1
ATOM 2976 C C . LYS A 1 380 ? -58.156 46.344 7.719 1 15.64 380 LYS A C 1
ATOM 2978 O O . LYS A 1 380 ? -57.062 45.938 8.109 1 15.64 380 LYS A O 1
ATOM 2983 N N . ALA A 1 381 ? -59.031 47.094 8.695 1 14.63 381 ALA A N 1
ATOM 2984 C CA . ALA A 1 381 ? -59.656 47.75 9.844 1 14.63 381 ALA A CA 1
ATOM 2985 C C . ALA A 1 381 ? -59.594 46.875 11.078 1 14.63 381 ALA A C 1
ATOM 2987 O O . ALA A 1 381 ? -59.5 47.344 12.203 1 14.63 381 ALA A O 1
ATOM 2988 N N . GLY A 1 382 ? -60.031 45.562 11.117 1 15.02 382 GLY A N 1
ATOM 2989 C CA . GLY A 1 382 ? -61.062 45.469 12.133 1 15.02 382 GLY A CA 1
ATOM 2990 C C . GLY A 1 382 ? -60.562 45.781 13.531 1 15.02 382 GLY A C 1
ATOM 2991 O O . GLY A 1 382 ? -59.375 45.594 13.82 1 15.02 382 GLY A O 1
ATOM 2992 N N . ARG A 1 383 ? -61.375 46.594 14.523 1 15.12 383 ARG A N 1
ATOM 2993 C CA . ARG A 1 383 ? -61.812 47.219 15.773 1 15.12 383 ARG A CA 1
ATOM 2994 C C . ARG A 1 383 ? -61.719 46.25 16.938 1 15.12 383 ARG A C 1
ATOM 2996 O O . ARG A 1 383 ? -61.531 46.625 18.078 1 15.12 383 ARG A O 1
ATOM 3003 N N . ALA A 1 384 ? -62.156 45 16.969 1 15.12 384 ALA A N 1
ATOM 3004 C CA . ALA A 1 384 ? -63.094 44.875 18.078 1 15.12 384 ALA A CA 1
ATOM 3005 C C . ALA A 1 384 ? -62.406 45.188 19.406 1 15.12 384 ALA A C 1
ATOM 3007 O O . ALA A 1 384 ? -61.188 45.312 19.484 1 15.12 384 ALA A O 1
ATOM 3008 N N . ILE A 1 385 ? -62.656 44.312 20.484 1 16.23 385 ILE A N 1
ATOM 3009 C CA . ILE A 1 385 ? -63.469 44.406 21.688 1 16.23 385 ILE A CA 1
ATOM 3010 C C . ILE A 1 385 ? -62.656 44.906 22.859 1 16.23 385 ILE A C 1
ATOM 3012 O O . ILE A 1 385 ? -61.438 44.719 22.891 1 16.23 385 ILE A O 1
ATOM 3016 N N . ALA A 1 386 ? -63.344 45.562 23.969 1 15.68 386 ALA A N 1
ATOM 3017 C CA . ALA A 1 386 ? -63.844 46.156 25.203 1 15.68 386 ALA A CA 1
ATOM 3018 C C . ALA A 1 386 ? -63.281 45.469 26.422 1 15.68 386 ALA A C 1
ATOM 3020 O O . ALA A 1 386 ? -62.969 46.094 27.438 1 15.68 386 ALA A O 1
ATOM 3021 N N . GLU A 1 387 ? -63.562 44.25 26.734 1 17.8 387 GLU A N 1
ATOM 3022 C CA . GLU A 1 387 ? -64.188 44.25 28.078 1 17.8 387 GLU A CA 1
ATOM 3023 C C . GLU A 1 387 ? -63.125 44.531 29.141 1 17.8 387 GLU A C 1
ATOM 3025 O O . GLU A 1 387 ? -61.906 44.5 28.875 1 17.8 387 GLU A O 1
ATOM 3030 N N . GLU A 1 388 ? -63.188 44.031 30.484 1 17.83 388 GLU A N 1
ATOM 3031 C CA . GLU A 1 388 ? -63.531 44.281 31.875 1 17.83 388 GLU A CA 1
ATOM 3032 C C . GLU A 1 388 ? -62.281 44.281 32.75 1 17.83 388 GLU A C 1
ATOM 3034 O O . GLU A 1 388 ? -62.188 45.031 33.719 1 17.83 388 GLU A O 1
ATOM 3039 N N . ARG A 1 389 ? -61.312 43.344 33.094 1 20.95 389 ARG A N 1
ATOM 3040 C CA . ARG A 1 389 ? -61.312 43.062 34.531 1 20.95 389 ARG A CA 1
ATOM 3041 C C . ARG A 1 389 ? -60.844 44.281 35.312 1 20.95 389 ARG A C 1
ATOM 3043 O O . ARG A 1 389 ? -60.094 45.094 34.812 1 20.95 389 ARG A O 1
ATOM 3050 N N . ARG A 1 390 ? -61.469 44.594 36.75 1 21.08 390 ARG A N 1
ATO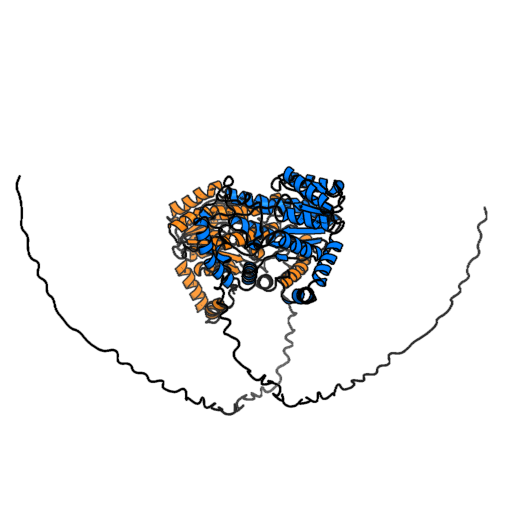M 3051 C CA . ARG A 1 390 ? -61.531 44.844 38.188 1 21.08 390 ARG A CA 1
ATOM 3052 C C . ARG A 1 390 ? -60.156 44.656 38.844 1 21.08 390 ARG A C 1
ATOM 3054 O O . ARG A 1 390 ? -59.219 44.125 38.219 1 21.08 390 ARG A O 1
ATOM 3061 N N . ALA A 1 391 ? -60 43.719 40.094 1 21.62 391 ALA A N 1
ATOM 3062 C CA . ALA A 1 391 ? -59.25 43.75 41.344 1 21.62 391 ALA A CA 1
ATOM 3063 C C . ALA A 1 391 ? -57.781 43.438 41.125 1 21.62 391 ALA A C 1
ATOM 3065 O O . ALA A 1 391 ? -57.438 42.594 40.312 1 21.62 391 ALA A O 1
ATOM 3066 N N . MET B 1 1 ? -12.602 -9.133 -21.875 1 22.36 1 MET B N 1
ATOM 3067 C CA . MET B 1 1 ? -11.516 -8.273 -22.344 1 22.36 1 MET B CA 1
ATOM 3068 C C . MET B 1 1 ? -10.586 -7.91 -21.188 1 22.36 1 MET B C 1
ATOM 3070 O O . MET B 1 1 ? -11.023 -7.344 -20.188 1 22.36 1 MET B O 1
ATOM 3074 N N . VAL B 1 2 ? -9.695 -8.727 -20.984 1 31.78 2 VAL B N 1
ATOM 3075 C CA . VAL B 1 2 ? -8.594 -8.539 -20.047 1 31.78 2 VAL B CA 1
ATOM 3076 C C . VAL B 1 2 ? -7.766 -7.32 -20.453 1 31.78 2 VAL B C 1
ATOM 3078 O O . VAL B 1 2 ? -7.176 -7.297 -21.531 1 31.78 2 VAL B O 1
ATOM 3081 N N . VAL B 1 3 ? -8.219 -6.066 -20.406 1 32.16 3 VAL B N 1
ATOM 3082 C CA . VAL B 1 3 ? -7.582 -4.863 -20.922 1 32.16 3 VAL B CA 1
ATOM 3083 C C . VAL B 1 3 ? -6.277 -4.602 -20.172 1 32.16 3 VAL B C 1
ATOM 3085 O O . VAL B 1 3 ? -6.262 -4.523 -18.953 1 32.16 3 VAL B O 1
ATOM 3088 N N . HIS B 1 4 ? -5.227 -5.152 -20.75 1 36.19 4 HIS B N 1
ATOM 3089 C CA . HIS B 1 4 ? -3.879 -4.734 -20.375 1 36.19 4 HIS B CA 1
ATOM 3090 C C . HIS B 1 4 ? -3.715 -3.225 -20.516 1 36.19 4 HIS B C 1
ATOM 3092 O O . HIS B 1 4 ? -4.285 -2.609 -21.422 1 36.19 4 HIS B O 1
ATOM 3098 N N . HIS B 1 5 ? -3.381 -2.496 -19.641 1 36.81 5 HIS B N 1
ATOM 3099 C CA . HIS B 1 5 ? -3.172 -1.065 -19.828 1 36.81 5 HIS B CA 1
ATOM 3100 C C . HIS B 1 5 ? -2.332 -0.789 -21.078 1 36.81 5 HIS B C 1
ATOM 3102 O O . HIS B 1 5 ? -1.958 0.358 -21.328 1 36.81 5 HIS B O 1
ATOM 3108 N N . GLY B 1 6 ? -1.277 -1.561 -21.469 1 31.23 6 GLY B N 1
ATOM 3109 C CA . GLY B 1 6 ? -0.697 -1.202 -22.75 1 31.23 6 GLY B CA 1
ATOM 3110 C C . GLY B 1 6 ? -1.703 -1.22 -23.875 1 31.23 6 GLY B C 1
ATOM 3111 O O . GLY B 1 6 ? -2.244 -2.273 -24.219 1 31.23 6 GLY B O 1
ATOM 3112 N N . VAL B 1 7 ? -2.441 -0.186 -24.219 1 30.69 7 VAL B N 1
ATOM 3113 C CA . VAL B 1 7 ? -3.391 -0.024 -25.312 1 30.69 7 VAL B CA 1
ATOM 3114 C C . VAL B 1 7 ? -2.871 -0.741 -26.547 1 30.69 7 VAL B C 1
ATOM 3116 O O . VAL B 1 7 ? -3.617 -1.462 -27.219 1 30.69 7 VAL B O 1
ATOM 3119 N N . GLY B 1 8 ? -1.653 -0.371 -27.109 1 28.89 8 GLY B N 1
ATOM 3120 C CA . GLY B 1 8 ? -1.286 -0.772 -28.453 1 28.89 8 GLY B CA 1
ATOM 3121 C C . GLY B 1 8 ? -1.069 -2.268 -28.594 1 28.89 8 GLY B C 1
ATOM 3122 O O . GLY B 1 8 ? -1.469 -2.867 -29.594 1 28.89 8 GLY B O 1
ATOM 3123 N N . MET B 1 9 ? -0.147 -2.816 -27.797 1 28.31 9 MET B N 1
ATOM 3124 C CA . MET B 1 9 ? 0.23 -4.172 -28.188 1 28.31 9 MET B CA 1
ATOM 3125 C C . MET B 1 9 ? -0.857 -5.172 -27.797 1 28.31 9 MET B C 1
ATOM 3127 O O . MET B 1 9 ? -0.941 -6.258 -28.375 1 28.31 9 MET B O 1
ATOM 3131 N N . ILE B 1 10 ? -1.528 -4.934 -26.781 1 34.38 10 ILE B N 1
ATOM 3132 C CA . ILE B 1 10 ? -2.496 -5.996 -26.531 1 34.38 10 ILE B CA 1
ATOM 3133 C C . ILE B 1 10 ? -3.637 -5.906 -27.547 1 34.38 10 ILE B C 1
ATOM 3135 O O . ILE B 1 10 ? -4.488 -6.797 -27.594 1 34.38 10 ILE B O 1
ATOM 3139 N N . VAL B 1 11 ? -3.816 -4.785 -28.156 1 30.62 11 VAL B N 1
ATOM 3140 C CA . VAL B 1 11 ? -4.836 -4.832 -29.188 1 30.62 11 VAL B CA 1
ATOM 3141 C C . VAL B 1 11 ? -4.461 -5.879 -30.234 1 30.62 11 VAL B C 1
ATOM 3143 O O . VAL B 1 11 ? -5.324 -6.602 -30.734 1 30.62 11 VAL B O 1
ATOM 3146 N N . ASP B 1 12 ? -3.166 -5.844 -30.531 1 29.89 12 ASP B N 1
ATOM 3147 C CA . ASP B 1 12 ? -2.896 -6.684 -31.688 1 29.89 12 ASP B CA 1
ATOM 3148 C C . ASP B 1 12 ? -3.09 -8.164 -31.359 1 29.89 12 ASP B C 1
ATOM 3150 O O . ASP B 1 12 ? -3.705 -8.906 -32.125 1 29.89 12 ASP B O 1
ATOM 3154 N N . LYS B 1 13 ? -2.463 -8.609 -30.156 1 32.66 13 LYS B N 1
ATOM 3155 C CA . LYS B 1 13 ? -2.652 -10.047 -29.984 1 32.66 13 LYS B CA 1
ATOM 3156 C C . LYS B 1 13 ? -4.059 -10.352 -29.469 1 32.66 13 LYS B C 1
ATOM 3158 O O . LYS B 1 13 ? -4.637 -11.383 -29.828 1 32.66 13 LYS B O 1
ATOM 3163 N N . TRP B 1 14 ? -4.582 -9.445 -28.609 1 33.09 14 TRP B N 1
ATOM 3164 C CA . TRP B 1 14 ? -5.969 -9.656 -28.203 1 33.09 14 TRP B CA 1
ATOM 3165 C C . TRP B 1 14 ? -6.926 -9.383 -29.359 1 33.09 14 TRP B C 1
ATOM 3167 O O . TRP B 1 14 ? -7.898 -10.117 -29.562 1 33.09 14 TRP B O 1
ATOM 3177 N N . GLU B 1 15 ? -6.805 -8.211 -30.016 1 32.34 15 GLU B N 1
ATOM 3178 C CA . GLU B 1 15 ? -7.594 -8.023 -31.219 1 32.34 15 GLU B CA 1
ATOM 3179 C C . GLU B 1 15 ? -7.359 -9.156 -32.219 1 32.34 15 GLU B C 1
ATOM 3181 O O . GLU B 1 15 ? -8.289 -9.602 -32.906 1 32.34 15 GLU B O 1
ATOM 3186 N N . GLN B 1 16 ? -6.113 -9.461 -32.375 1 30.36 16 GLN B N 1
ATOM 3187 C CA . GLN B 1 16 ? -5.957 -10.664 -33.188 1 30.36 16 GLN B CA 1
ATOM 3188 C C . GLN B 1 16 ? -6.668 -11.859 -32.562 1 30.36 16 GLN B C 1
ATOM 3190 O O . GLN B 1 16 ? -7.23 -12.695 -33.25 1 30.36 16 GLN B O 1
ATOM 3195 N N . ALA B 1 17 ? -6.605 -11.883 -31.172 1 31.06 17 ALA B N 1
ATOM 3196 C CA . ALA B 1 17 ? -7.34 -12.992 -30.578 1 31.06 17 ALA B CA 1
ATOM 3197 C C . ALA B 1 17 ? -8.844 -12.742 -30.609 1 31.06 17 ALA B C 1
ATOM 3199 O O . ALA B 1 17 ? -9.633 -13.68 -30.781 1 31.06 17 ALA B O 1
ATOM 3200 N N . LEU B 1 18 ? -9.297 -11.484 -30.312 1 31.45 18 LEU B N 1
ATOM 3201 C CA . LEU B 1 18 ? -10.742 -11.266 -30.297 1 31.45 18 LEU B CA 1
ATOM 3202 C C . LEU B 1 18 ? -11.305 -11.344 -31.719 1 31.45 18 LEU B C 1
ATOM 3204 O O . LEU B 1 18 ? -12.492 -11.625 -31.906 1 31.45 18 LEU B O 1
ATOM 3208 N N . SER B 1 19 ? -10.727 -10.727 -32.562 1 29.11 19 SER B N 1
ATOM 3209 C CA . SER B 1 19 ? -11.438 -10.695 -33.844 1 29.11 19 SER B CA 1
ATOM 3210 C C . SER B 1 19 ? -11.57 -12.094 -34.438 1 29.11 19 SER B C 1
ATOM 3212 O O . SER B 1 19 ? -12.18 -12.273 -35.469 1 29.11 19 SER B O 1
ATOM 3214 N N . ALA B 1 20 ? -10.633 -13.016 -34.344 1 27.47 20 ALA B N 1
ATOM 3215 C CA . ALA B 1 20 ? -10.93 -14.172 -35.188 1 27.47 20 ALA B CA 1
ATOM 3216 C C . ALA B 1 20 ? -12.18 -14.898 -34.719 1 27.47 20 ALA B C 1
ATOM 3218 O O . ALA B 1 20 ? -12.578 -14.773 -33.562 1 27.47 20 ALA B O 1
ATOM 3219 N N . GLU B 1 21 ? -12.867 -15.969 -35.344 1 30.72 21 GLU B N 1
ATOM 3220 C CA . GLU B 1 21 ? -14 -16.875 -35.156 1 30.72 21 GLU B CA 1
ATOM 3221 C C . GLU B 1 21 ? -14.062 -17.359 -33.719 1 30.72 21 GLU B C 1
ATOM 3223 O O . GLU B 1 21 ? -13.031 -17.578 -33.062 1 30.72 21 GLU B O 1
ATOM 3228 N N . GLU B 1 22 ? -15.25 -17.312 -32.875 1 37.31 22 GLU B N 1
ATOM 3229 C CA . GLU B 1 22 ? -15.656 -17.688 -31.516 1 37.31 22 GLU B CA 1
ATOM 3230 C C . GLU B 1 22 ? -14.844 -18.875 -31.016 1 37.31 22 GLU B C 1
ATOM 3232 O O . GLU B 1 22 ? -14.484 -18.938 -29.828 1 37.31 22 GLU B O 1
ATOM 3237 N N . TYR B 1 23 ? -14.961 -20.094 -31.75 1 35.66 23 TYR B N 1
ATOM 3238 C CA . TYR B 1 23 ? -14.32 -21.375 -31.438 1 35.66 23 TYR B CA 1
ATOM 3239 C C . TYR B 1 23 ? -12.836 -21.172 -31.141 1 35.66 23 TYR B C 1
ATOM 3241 O O . TYR B 1 23 ? -12.297 -21.766 -30.203 1 35.66 23 TYR B O 1
ATOM 3249 N N . THR B 1 24 ? -11.961 -20.625 -32.125 1 43.09 24 THR B N 1
ATOM 3250 C CA . THR B 1 24 ? -10.555 -20.875 -32.406 1 43.09 24 THR B CA 1
ATOM 3251 C C . THR B 1 24 ? -9.656 -20.141 -31.422 1 43.09 24 THR B C 1
ATOM 3253 O O . THR B 1 24 ? -8.609 -20.656 -31.031 1 43.09 24 THR B O 1
ATOM 3256 N N . GLU B 1 25 ? -9.922 -19 -31.109 1 42.84 25 GLU B N 1
ATOM 3257 C CA . GLU B 1 25 ? -9.031 -18.219 -30.25 1 42.84 25 GLU B CA 1
ATOM 3258 C C . GLU B 1 25 ? -9.078 -18.719 -28.812 1 42.84 25 GLU B C 1
ATOM 3260 O O . GLU B 1 25 ? -8.047 -18.812 -28.141 1 42.84 25 GLU B O 1
ATOM 3265 N N . GLN B 1 26 ? -10.414 -18.906 -28.359 1 50.31 26 GLN B N 1
ATOM 3266 C CA . GLN B 1 26 ? -10.523 -19.5 -27.031 1 50.31 26 GLN B CA 1
ATOM 3267 C C . GLN B 1 26 ? -9.781 -20.828 -26.969 1 50.31 26 GLN B C 1
ATOM 3269 O O . GLN B 1 26 ? -9.133 -21.141 -25.953 1 50.31 26 GLN B O 1
ATOM 3274 N N . ASP B 1 27 ? -10.07 -21.5 -28.125 1 51.09 27 ASP B N 1
ATOM 3275 C CA . ASP B 1 27 ? -9.383 -22.781 -28.156 1 51.09 27 ASP B CA 1
ATOM 3276 C C . ASP B 1 27 ? -7.871 -22.594 -28.188 1 51.09 27 ASP B C 1
ATOM 3278 O O . ASP B 1 27 ? -7.133 -23.344 -27.531 1 51.09 27 ASP B O 1
ATOM 3282 N N . ALA B 1 28 ? -7.48 -21.562 -28.969 1 49.19 28 ALA B N 1
ATOM 3283 C CA . ALA B 1 28 ? -6.051 -21.297 -29.047 1 49.19 28 ALA B CA 1
ATOM 3284 C C . ALA B 1 28 ? -5.504 -20.797 -27.719 1 49.19 28 ALA B C 1
ATOM 3286 O O . ALA B 1 28 ? -4.418 -21.203 -27.297 1 49.19 28 ALA B O 1
ATOM 3287 N N . LEU B 1 29 ? -6.266 -20 -27.062 1 57.66 29 LEU B N 1
ATOM 3288 C CA . LEU B 1 29 ? -5.875 -19.5 -25.75 1 57.66 29 LEU B CA 1
ATOM 3289 C C . LEU B 1 29 ? -5.82 -20.625 -24.734 1 57.66 29 LEU B C 1
ATOM 3291 O O . LEU B 1 29 ? -4.902 -20.688 -23.906 1 57.66 29 LEU B O 1
ATOM 3295 N N . ASN B 1 30 ? -6.773 -21.422 -25.031 1 64.56 30 ASN B N 1
ATOM 3296 C CA . ASN B 1 30 ? -6.809 -22.578 -24.125 1 64.56 30 ASN B CA 1
ATOM 3297 C C . ASN B 1 30 ? -5.637 -23.531 -24.391 1 64.56 30 ASN B C 1
ATOM 3299 O O . ASN B 1 30 ? -5.051 -24.062 -23.453 1 64.56 30 ASN B O 1
ATOM 3303 N N . PHE B 1 31 ? -5.375 -23.578 -25.734 1 64.94 31 PHE B N 1
ATOM 3304 C CA . PHE B 1 31 ? -4.273 -24.469 -26.078 1 64.94 31 PHE B CA 1
ATOM 3305 C C . PHE B 1 31 ? -2.947 -23.906 -25.562 1 64.94 31 PHE B C 1
ATOM 3307 O O . PHE B 1 31 ? -2.133 -24.656 -25 1 64.94 31 PHE B O 1
ATOM 3314 N N . SER B 1 32 ? -2.75 -22.672 -25.719 1 75.19 32 SER B N 1
ATOM 3315 C CA . SER B 1 32 ? -1.51 -22.047 -25.266 1 75.19 32 SER B CA 1
ATOM 3316 C C . SER B 1 32 ? -1.39 -22.109 -23.734 1 75.19 32 SER B C 1
ATOM 3318 O O . SER B 1 32 ? -0.314 -22.375 -23.203 1 75.19 32 SER B O 1
ATOM 3320 N N . THR B 1 33 ? -2.461 -22.016 -23.109 1 83.88 33 THR B N 1
ATOM 3321 C CA . THR B 1 33 ? -2.477 -22.078 -21.656 1 83.88 33 THR B CA 1
ATOM 3322 C C . THR B 1 33 ? -2.166 -23.484 -21.172 1 83.88 33 THR B C 1
ATOM 3324 O O . THR B 1 33 ? -1.39 -23.672 -20.219 1 83.88 33 THR B O 1
ATOM 3327 N N . GLU B 1 34 ? -2.811 -24.422 -21.938 1 83.06 34 GLU B N 1
ATOM 3328 C CA . GLU B 1 34 ? -2.588 -25.812 -21.562 1 83.06 34 GLU B CA 1
ATOM 3329 C C . GLU B 1 34 ? -1.125 -26.219 -21.75 1 83.06 34 GLU B C 1
ATOM 3331 O O . GLU B 1 34 ? -0.528 -26.844 -20.875 1 83.06 34 GLU B O 1
ATOM 3336 N N . HIS B 1 35 ? -0.606 -25.781 -22.812 1 85.25 35 HIS B N 1
ATOM 3337 C CA . HIS B 1 35 ? 0.779 -26.125 -23.109 1 85.25 35 HIS B CA 1
ATOM 3338 C C . HIS B 1 35 ? 1.732 -25.5 -22.109 1 85.25 35 HIS B C 1
ATOM 3340 O O . HIS B 1 35 ? 2.719 -26.109 -21.703 1 85.25 35 HIS B O 1
ATOM 3346 N N . GLU B 1 36 ? 1.408 -24.375 -21.672 1 91 36 GLU B N 1
ATOM 3347 C CA . GLU B 1 36 ? 2.307 -23.625 -20.812 1 91 36 GLU B CA 1
ATOM 3348 C C . GLU B 1 36 ? 2.215 -24.125 -19.359 1 91 36 GLU B C 1
ATOM 3350 O O . GLU B 1 36 ? 3.193 -24.047 -18.625 1 91 36 GLU B O 1
ATOM 3355 N N . LEU B 1 37 ? 1.067 -24.688 -18.953 1 96.5 37 LEU B N 1
ATOM 3356 C CA . LEU B 1 37 ? 0.852 -24.953 -17.531 1 96.5 37 LEU B CA 1
ATOM 3357 C C . LEU B 1 37 ? 0.891 -26.453 -17.25 1 96.5 37 LEU B C 1
ATOM 3359 O O . LEU B 1 37 ? 1.062 -26.859 -16.094 1 96.5 37 LEU B O 1
ATOM 3363 N N . ARG B 1 38 ? 0.714 -27.281 -18.312 1 96.81 38 ARG B N 1
ATOM 3364 C CA . ARG B 1 38 ? 0.738 -28.734 -18.125 1 96.81 38 ARG B CA 1
ATOM 3365 C C . ARG B 1 38 ? 2.072 -29.188 -17.531 1 96.81 38 ARG B C 1
ATOM 3367 O O . ARG B 1 38 ? 3.135 -28.797 -18.016 1 96.81 38 ARG B O 1
ATOM 3374 N N . GLY B 1 39 ? 2.031 -29.953 -16.484 1 97.56 39 GLY B N 1
ATOM 3375 C CA . GLY B 1 39 ? 3.229 -30.531 -15.891 1 97.56 39 GLY B CA 1
ATOM 3376 C C . GLY B 1 39 ? 3.961 -29.562 -14.984 1 97.56 39 GLY B C 1
ATOM 3377 O O . GLY B 1 39 ? 4.922 -29.938 -14.312 1 97.56 39 GLY B O 1
ATOM 3378 N N . LYS B 1 40 ? 3.553 -28.312 -14.961 1 98.56 40 LYS B N 1
ATOM 3379 C CA . LYS B 1 40 ? 4.168 -27.344 -14.07 1 98.56 40 LYS B CA 1
ATOM 3380 C C . LYS B 1 40 ? 3.703 -27.547 -12.633 1 98.56 40 LYS B C 1
ATOM 3382 O O . LYS B 1 40 ? 2.566 -27.953 -12.391 1 98.56 40 LYS B O 1
ATOM 3387 N N . VAL B 1 41 ? 4.582 -27.266 -11.703 1 98.88 41 VAL B N 1
ATOM 3388 C CA . VAL B 1 41 ? 4.234 -27.297 -10.289 1 98.88 41 VAL B CA 1
ATOM 3389 C C . VAL B 1 41 ? 3.723 -25.938 -9.844 1 98.88 41 VAL B C 1
ATOM 3391 O O . VAL B 1 41 ? 4.477 -24.953 -9.828 1 98.88 41 VAL B O 1
ATOM 3394 N N . VAL B 1 42 ? 2.443 -25.875 -9.469 1 98.94 42 VAL B N 1
ATOM 3395 C CA . VAL B 1 42 ? 1.804 -24.625 -9.07 1 98.94 42 VAL B CA 1
ATOM 3396 C C . VAL B 1 42 ? 1.404 -24.688 -7.602 1 98.94 42 VAL B C 1
ATOM 3398 O O . VAL B 1 42 ? 0.712 -25.625 -7.18 1 98.94 42 VAL B O 1
ATOM 3401 N N . TRP B 1 43 ? 1.917 -23.781 -6.801 1 98.94 43 TRP B N 1
ATOM 3402 C CA . TRP B 1 43 ? 1.521 -23.641 -5.402 1 98.94 43 TRP B CA 1
ATOM 3403 C C . TRP B 1 43 ? 0.499 -22.531 -5.234 1 98.94 43 TRP B C 1
ATOM 3405 O O . TRP B 1 43 ? 0.811 -21.359 -5.461 1 98.94 43 TRP B O 1
ATOM 3415 N N . VAL B 1 44 ? -0.732 -22.859 -4.836 1 98.94 44 VAL B N 1
ATOM 3416 C CA . VAL B 1 44 ? -1.829 -21.922 -4.688 1 98.94 44 VAL B CA 1
ATOM 3417 C C . VAL B 1 44 ? -2.152 -21.719 -3.207 1 98.94 44 VAL B C 1
ATOM 3419 O O . VAL B 1 44 ? -2.514 -22.688 -2.516 1 98.94 44 VAL B O 1
ATOM 3422 N N . THR B 1 45 ? -2.033 -20.516 -2.711 1 98.75 45 THR B N 1
ATOM 3423 C CA . THR B 1 45 ? -2.48 -20.203 -1.357 1 98.75 45 THR B CA 1
ATOM 3424 C C . THR B 1 45 ? -3.936 -19.75 -1.359 1 98.75 45 THR B C 1
ATOM 3426 O O . THR B 1 45 ? -4.426 -19.219 -2.363 1 98.75 45 THR B O 1
ATOM 3429 N N . GLY B 1 46 ? -4.613 -19.906 -0.218 1 97 46 GLY B N 1
ATOM 3430 C CA . GLY B 1 46 ? -6.035 -19.594 -0.174 1 97 46 GLY B CA 1
ATOM 3431 C C . GLY B 1 46 ? -6.863 -20.484 -1.088 1 97 46 GLY B C 1
ATOM 3432 O O . GLY B 1 46 ? -7.777 -20.016 -1.76 1 97 46 GLY B O 1
ATOM 3433 N N . ALA B 1 47 ? -6.562 -21.719 -1.127 1 97.81 47 ALA B N 1
ATOM 3434 C CA . ALA B 1 47 ? -7.121 -22.625 -2.131 1 97.81 47 ALA B CA 1
ATOM 3435 C C . ALA B 1 47 ? -8.398 -23.281 -1.624 1 97.81 47 ALA B C 1
ATOM 3437 O O . ALA B 1 47 ? -9.039 -24.062 -2.348 1 97.81 47 ALA B O 1
ATOM 3438 N N . SER B 1 48 ? -8.828 -22.984 -0.424 1 95.44 48 SER B N 1
ATOM 3439 C CA . SER B 1 48 ? -9.938 -23.719 0.179 1 95.44 48 SER B CA 1
ATOM 3440 C C . SER B 1 48 ? -11.281 -23.172 -0.298 1 95.44 48 SER B C 1
ATOM 3442 O O . SER B 1 48 ? -12.32 -23.781 -0.062 1 95.44 48 SER B O 1
ATOM 3444 N N . SER B 1 49 ? -11.289 -21.953 -0.912 1 92.69 49 SER B N 1
ATOM 3445 C CA . SER B 1 49 ? -12.539 -21.359 -1.356 1 92.69 49 SER B CA 1
ATOM 3446 C C . SER B 1 49 ? -12.289 -20.297 -2.428 1 92.69 49 SER B C 1
ATOM 3448 O O . SER B 1 49 ? -11.141 -20 -2.766 1 92.69 49 SER B O 1
ATOM 3450 N N . GLY B 1 50 ? -13.352 -19.922 -3.061 1 92.94 50 GLY B N 1
ATOM 3451 C CA . GLY B 1 50 ? -13.312 -18.75 -3.936 1 92.94 50 GLY B CA 1
ATOM 3452 C C . GLY B 1 50 ? -12.43 -18.953 -5.152 1 92.94 50 GLY B C 1
ATOM 3453 O O . GLY B 1 50 ? -12.492 -19.984 -5.812 1 92.94 50 GLY B O 1
ATOM 3454 N N . ILE B 1 51 ? -11.711 -17.938 -5.406 1 95.75 51 ILE B N 1
ATOM 3455 C CA . ILE B 1 51 ? -10.867 -17.891 -6.594 1 95.75 51 ILE B CA 1
ATOM 3456 C C . ILE B 1 51 ? -9.805 -18.984 -6.512 1 95.75 51 ILE B C 1
ATOM 3458 O O . ILE B 1 51 ? -9.555 -19.688 -7.492 1 95.75 51 ILE B O 1
ATOM 3462 N N . GLY B 1 52 ? -9.203 -19.156 -5.32 1 97.31 52 GLY B N 1
ATOM 3463 C CA . GLY B 1 52 ? -8.164 -20.172 -5.145 1 97.31 52 GLY B CA 1
ATOM 3464 C C . GLY B 1 52 ? -8.656 -21.578 -5.406 1 97.31 52 GLY B C 1
ATOM 3465 O O . GLY B 1 52 ? -7.953 -22.391 -6.02 1 97.31 52 GLY B O 1
ATOM 3466 N N . GLU B 1 53 ? -9.844 -21.828 -4.941 1 97.25 53 GLU B N 1
ATOM 3467 C CA . GLU B 1 53 ? -10.469 -23.125 -5.184 1 97.25 53 GLU B CA 1
ATOM 3468 C C . GLU B 1 53 ? -10.688 -23.359 -6.676 1 97.25 53 GLU B C 1
ATOM 3470 O O . GLU B 1 53 ? -10.328 -24.422 -7.203 1 97.25 53 GLU B O 1
ATOM 3475 N N . GLU B 1 54 ? -11.25 -22.391 -7.312 1 97.62 54 GLU B N 1
ATOM 3476 C CA . GLU B 1 54 ? -11.531 -22.516 -8.742 1 97.62 54 GLU B CA 1
ATOM 3477 C C . GLU B 1 54 ? -10.242 -22.594 -9.555 1 97.62 54 GLU B C 1
ATOM 3479 O O . GLU B 1 54 ? -10.172 -23.328 -10.547 1 97.62 54 GLU B O 1
ATOM 3484 N N . LEU B 1 55 ? -9.242 -21.844 -9.156 1 98.31 55 LEU B N 1
ATOM 3485 C CA . LEU B 1 55 ? -7.941 -21.938 -9.805 1 98.31 55 LEU B CA 1
ATOM 3486 C C . LEU B 1 55 ? -7.398 -23.359 -9.711 1 98.31 55 LEU B C 1
ATOM 3488 O O . LEU B 1 55 ? -6.879 -23.906 -10.695 1 98.31 55 LEU B O 1
ATOM 3492 N N . SER B 1 56 ? -7.512 -23.969 -8.57 1 98.75 56 SER B N 1
ATOM 3493 C CA . SER B 1 56 ? -7.039 -25.328 -8.359 1 98.75 56 SER B CA 1
ATOM 3494 C C . SER B 1 56 ? -7.738 -26.312 -9.305 1 98.75 56 SER B C 1
ATOM 3496 O O . SER B 1 56 ? -7.094 -27.156 -9.914 1 98.75 56 SER B O 1
ATOM 3498 N N . TYR B 1 57 ? -9.047 -26.156 -9.484 1 98.62 57 TYR B N 1
ATOM 3499 C CA . TYR B 1 57 ? -9.812 -27.031 -10.367 1 98.62 57 TYR B CA 1
ATOM 3500 C C . TYR B 1 57 ? -9.336 -26.891 -11.805 1 98.62 57 TYR B C 1
ATOM 3502 O O . TYR B 1 57 ? -9.07 -27.891 -12.477 1 98.62 57 TYR B O 1
ATOM 3510 N N . GLN B 1 58 ? -9.195 -25.672 -12.242 1 98.19 58 GLN B N 1
ATOM 3511 C CA . GLN B 1 58 ? -8.828 -25.438 -13.641 1 98.19 58 GLN B CA 1
ATOM 3512 C C . GLN B 1 58 ? -7.387 -25.844 -13.906 1 98.19 58 GLN B C 1
ATOM 3514 O O . GLN B 1 58 ? -7.07 -26.391 -14.969 1 98.19 58 GLN B O 1
ATOM 3519 N N . LEU B 1 59 ? -6.535 -25.625 -12.961 1 98.62 59 LEU B N 1
ATOM 3520 C CA . LEU B 1 59 ? -5.148 -26.062 -13.086 1 98.62 59 LEU B CA 1
ATOM 3521 C C . LEU B 1 59 ? -5.055 -27.578 -13.148 1 98.62 59 LEU B C 1
ATOM 3523 O O . LEU B 1 59 ? -4.281 -28.125 -13.945 1 98.62 59 LEU B O 1
ATOM 3527 N N . ALA B 1 60 ? -5.828 -28.25 -12.336 1 98.5 60 ALA B N 1
ATOM 3528 C CA . ALA B 1 60 ? -5.859 -29.719 -12.359 1 98.5 60 ALA B CA 1
ATOM 3529 C C . ALA B 1 60 ? -6.305 -30.234 -13.727 1 98.5 60 ALA B C 1
ATOM 3531 O O . ALA B 1 60 ? -5.688 -31.141 -14.273 1 98.5 60 ALA B O 1
ATOM 3532 N N . LYS B 1 61 ? -7.344 -29.594 -14.25 1 97.69 61 LYS B N 1
ATOM 3533 C CA . LYS B 1 61 ? -7.863 -29.984 -15.555 1 97.69 61 LYS B CA 1
ATOM 3534 C C . LYS B 1 61 ? -6.805 -29.797 -16.641 1 97.69 61 LYS B C 1
ATOM 3536 O O . LYS B 1 61 ? -6.773 -30.562 -17.609 1 97.69 61 LYS B O 1
ATOM 3541 N N . LEU B 1 62 ? -5.949 -28.844 -16.438 1 96.88 62 LEU B N 1
ATOM 3542 C CA . LEU B 1 62 ? -4.914 -28.547 -17.422 1 96.88 62 LEU B CA 1
ATOM 3543 C C . LEU B 1 62 ? -3.717 -29.484 -17.25 1 96.88 62 LEU B C 1
ATOM 3545 O O . LEU B 1 62 ? -2.795 -29.469 -18.062 1 96.88 62 LEU B O 1
ATOM 3549 N N . GLY B 1 63 ? -3.674 -30.234 -16.156 1 97.69 63 GLY B N 1
ATOM 3550 C CA . GLY B 1 63 ? -2.611 -31.203 -15.953 1 97.69 63 GLY B CA 1
ATOM 3551 C C . GLY B 1 63 ? -1.451 -30.656 -15.148 1 97.69 63 GLY B C 1
ATOM 3552 O O . GLY B 1 63 ? -0.353 -31.219 -15.172 1 97.69 63 GLY B O 1
ATOM 3553 N N . ALA B 1 64 ? -1.608 -29.562 -14.453 1 98.5 64 ALA B N 1
ATOM 3554 C CA . ALA B 1 64 ? -0.581 -29.047 -13.562 1 98.5 64 ALA B CA 1
ATOM 3555 C C . ALA B 1 64 ? -0.512 -29.844 -12.266 1 98.5 64 ALA B C 1
ATOM 3557 O O . ALA B 1 64 ? -1.521 -30.391 -11.812 1 98.5 64 ALA B O 1
ATOM 3558 N N . LEU B 1 65 ? 0.686 -29.938 -11.727 1 98.75 65 LEU B N 1
ATOM 3559 C CA . LEU B 1 65 ? 0.854 -30.484 -10.383 1 98.75 65 LEU B CA 1
ATOM 3560 C C . LEU B 1 65 ? 0.584 -29.406 -9.328 1 98.75 65 LEU B C 1
ATOM 3562 O O . LEU B 1 65 ? 0.958 -28.25 -9.516 1 98.75 65 LEU B O 1
ATOM 3566 N N . LEU B 1 66 ? -0.09 -29.844 -8.234 1 98.88 66 LEU B N 1
ATOM 3567 C CA . LEU B 1 66 ? -0.648 -28.812 -7.375 1 98.88 66 LEU B CA 1
ATOM 3568 C C . LEU B 1 66 ? -0.162 -28.969 -5.938 1 98.88 66 LEU B C 1
ATOM 3570 O O . LEU B 1 66 ? -0.148 -30.078 -5.402 1 98.88 66 LEU B O 1
ATOM 3574 N N . ALA B 1 67 ? 0.33 -27.938 -5.359 1 98.94 67 ALA B N 1
ATOM 3575 C CA . ALA B 1 67 ? 0.325 -27.734 -3.914 1 98.94 67 ALA B CA 1
ATOM 3576 C C . ALA B 1 67 ? -0.756 -26.734 -3.506 1 98.94 67 ALA B C 1
ATOM 3578 O O . ALA B 1 67 ? -0.806 -25.609 -4.023 1 98.94 67 ALA B O 1
ATOM 3579 N N . ILE B 1 68 ? -1.684 -27.141 -2.66 1 98.94 68 ILE B N 1
ATOM 3580 C CA . ILE B 1 68 ? -2.777 -26.266 -2.264 1 98.94 68 ILE B CA 1
ATOM 3581 C C . ILE B 1 68 ? -2.717 -26 -0.759 1 98.94 68 ILE B C 1
ATOM 3583 O O . ILE B 1 68 ? -2.539 -26.938 0.028 1 98.94 68 ILE B O 1
ATOM 3587 N N . SER B 1 69 ? -2.787 -24.719 -0.408 1 98.88 69 SER B N 1
ATOM 3588 C CA . SER B 1 69 ? -2.623 -24.359 0.997 1 98.88 69 SER B CA 1
ATOM 3589 C C . SER B 1 69 ? -3.73 -23.422 1.462 1 98.88 69 SER B C 1
ATOM 3591 O O . SER B 1 69 ? -4.203 -22.578 0.694 1 98.88 69 SER B O 1
ATOM 3593 N N . ALA B 1 70 ? -4.133 -23.531 2.627 1 97.75 70 ALA B N 1
ATOM 3594 C CA . ALA B 1 70 ? -5.051 -22.719 3.42 1 97.75 70 ALA B CA 1
ATOM 3595 C C . ALA B 1 70 ? -5.023 -23.125 4.887 1 97.75 70 ALA B C 1
ATOM 3597 O O . ALA B 1 70 ? -4.238 -24 5.281 1 97.75 70 ALA B O 1
ATOM 3598 N N . ARG B 1 71 ? -5.812 -22.5 5.66 1 95.69 71 ARG B N 1
ATOM 3599 C CA . ARG B 1 71 ? -5.84 -22.828 7.086 1 95.69 71 ARG B CA 1
ATOM 3600 C C . ARG B 1 71 ? -6.734 -24.031 7.359 1 95.69 71 ARG B C 1
ATOM 3602 O O . ARG B 1 71 ? -6.496 -24.781 8.305 1 95.69 71 ARG B O 1
ATOM 3609 N N . ARG B 1 72 ? -7.777 -24.219 6.562 1 94.69 72 ARG B N 1
ATOM 3610 C CA . ARG B 1 72 ? -8.75 -25.281 6.785 1 94.69 72 ARG B CA 1
ATOM 3611 C C . ARG B 1 72 ? -8.391 -26.531 5.988 1 94.69 72 ARG B C 1
ATOM 3613 O O . ARG B 1 72 ? -8.773 -26.656 4.824 1 94.69 72 ARG B O 1
ATOM 3620 N N . GLU B 1 73 ? -7.867 -27.453 6.656 1 97.19 73 GLU B N 1
ATOM 3621 C CA . GLU B 1 73 ? -7.34 -28.641 5.988 1 97.19 73 GLU B CA 1
ATOM 3622 C C . GLU B 1 73 ? -8.461 -29.484 5.406 1 97.19 73 GLU B C 1
ATOM 3624 O O . GLU B 1 73 ? -8.312 -30.078 4.336 1 97.19 73 GLU B O 1
ATOM 3629 N N . ASP B 1 74 ? -9.578 -29.578 6.102 1 97.69 74 ASP B N 1
ATOM 3630 C CA . ASP B 1 74 ? -10.703 -30.375 5.621 1 97.69 74 ASP B CA 1
ATOM 3631 C C . ASP B 1 74 ? -11.203 -29.844 4.277 1 97.69 74 ASP B C 1
ATOM 3633 O O . ASP B 1 74 ? -11.516 -30.625 3.379 1 97.69 74 ASP B O 1
ATOM 3637 N N . GLU B 1 75 ? -11.25 -28.578 4.195 1 96.88 75 GLU B N 1
ATOM 3638 C CA . GLU B 1 75 ? -11.68 -27.969 2.939 1 96.88 75 GLU B CA 1
ATOM 3639 C C . GLU B 1 75 ? -10.656 -28.203 1.834 1 96.88 75 GLU B C 1
ATOM 3641 O O . GLU B 1 75 ? -11.023 -28.375 0.668 1 96.88 75 GLU B O 1
ATOM 3646 N N . LEU B 1 76 ? -9.422 -28.266 2.191 1 98.44 76 LEU B N 1
ATOM 3647 C CA . LEU B 1 76 ? -8.383 -28.547 1.211 1 98.44 76 LEU B CA 1
ATOM 3648 C C . LEU B 1 76 ? -8.516 -29.984 0.686 1 98.44 76 LEU B C 1
ATOM 3650 O O . LEU B 1 76 ? -8.336 -30.219 -0.51 1 98.44 76 LEU B O 1
ATOM 3654 N N . GLN B 1 77 ? -8.828 -30.859 1.575 1 98.62 77 GLN B N 1
ATOM 3655 C CA . GLN B 1 77 ? -9.023 -32.25 1.163 1 98.62 77 GLN B CA 1
ATOM 3656 C C . GLN B 1 77 ? -10.227 -32.375 0.232 1 98.62 77 GLN B C 1
ATOM 3658 O O . GLN B 1 77 ? -10.195 -33.156 -0.724 1 98.62 77 GLN B O 1
ATOM 3663 N N . ARG B 1 78 ? -11.234 -31.609 0.538 1 98.5 78 ARG B N 1
ATOM 3664 C CA . ARG B 1 78 ? -12.391 -31.562 -0.352 1 98.5 78 ARG B CA 1
ATOM 3665 C C . ARG B 1 78 ? -12 -31.078 -1.74 1 98.5 78 ARG B C 1
ATOM 3667 O O . ARG B 1 78 ? -12.406 -31.656 -2.748 1 98.5 78 ARG B O 1
ATOM 3674 N N . VAL B 1 79 ? -11.234 -30.016 -1.794 1 98.56 79 VAL B N 1
ATOM 3675 C CA . VAL B 1 79 ? -10.773 -29.469 -3.061 1 98.56 79 VAL B CA 1
ATOM 3676 C C . VAL B 1 79 ? -9.914 -30.5 -3.795 1 98.56 79 VAL B C 1
ATOM 3678 O O . VAL B 1 79 ? -10.07 -30.688 -5.004 1 98.56 79 VAL B O 1
ATOM 3681 N N . LYS B 1 80 ? -9.031 -31.172 -3.076 1 98.81 80 LYS B N 1
ATOM 3682 C CA . LYS B 1 80 ? -8.188 -32.188 -3.672 1 98.81 80 LYS B CA 1
ATOM 3683 C C . LYS B 1 80 ? -9.039 -33.312 -4.285 1 98.81 80 LYS B C 1
ATOM 3685 O O . LYS B 1 80 ? -8.781 -33.75 -5.41 1 98.81 80 LYS B O 1
ATOM 3690 N N . LYS B 1 81 ? -9.992 -33.781 -3.566 1 98.75 81 LYS B N 1
ATOM 3691 C CA . LYS B 1 81 ? -10.867 -34.844 -4.051 1 98.75 81 LYS B CA 1
ATOM 3692 C C . LYS B 1 81 ? -11.547 -34.438 -5.355 1 98.75 81 LYS B C 1
ATOM 3694 O O . LYS B 1 81 ? -11.609 -35.219 -6.301 1 98.75 81 LYS B O 1
ATOM 3699 N N . LYS B 1 82 ? -12.055 -33.219 -5.355 1 98.69 82 LYS B N 1
ATOM 3700 C CA . LYS B 1 82 ? -12.711 -32.75 -6.566 1 98.69 82 LYS B CA 1
ATOM 3701 C C . LYS B 1 82 ? -11.727 -32.625 -7.723 1 98.69 82 LYS B C 1
ATOM 3703 O O . LYS B 1 82 ? -12.055 -32.969 -8.859 1 98.69 82 LYS B O 1
ATOM 3708 N N . CYS B 1 83 ? -10.555 -32.125 -7.48 1 98.75 83 CYS B N 1
ATOM 3709 C CA . CYS B 1 83 ? -9.523 -32.031 -8.508 1 98.75 83 CYS B CA 1
ATOM 3710 C C . CYS B 1 83 ? -9.242 -33.406 -9.109 1 98.75 83 CYS B C 1
ATOM 3712 O O . CYS B 1 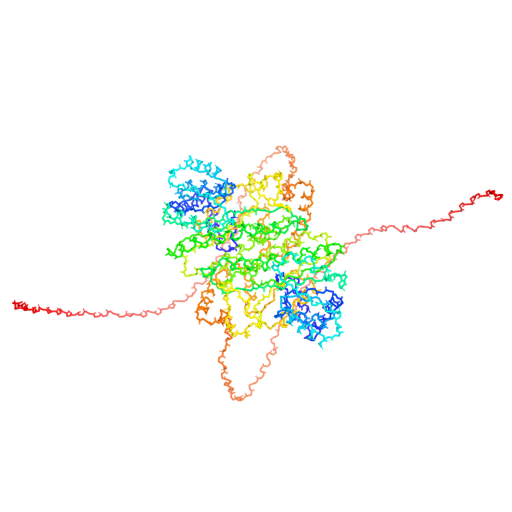83 ? -9.125 -33.531 -10.328 1 98.75 83 CYS B O 1
ATOM 3714 N N . LEU B 1 84 ? -9.148 -34.438 -8.266 1 98.62 84 LEU B N 1
ATOM 3715 C CA . LEU B 1 84 ? -8.859 -35.781 -8.719 1 98.62 84 LEU B CA 1
ATOM 3716 C C . LEU B 1 84 ? -10.016 -36.344 -9.555 1 98.62 84 LEU B C 1
ATOM 3718 O O . LEU B 1 84 ? -9.797 -37.062 -10.523 1 98.62 84 LEU B O 1
ATOM 3722 N N . GLN B 1 85 ? -11.188 -35.938 -9.242 1 98.44 85 GLN B N 1
ATOM 3723 C CA . GLN B 1 85 ? -12.375 -36.406 -9.938 1 98.44 85 GLN B CA 1
ATOM 3724 C C . GLN B 1 85 ? -12.461 -35.812 -11.344 1 98.44 85 GLN B C 1
ATOM 3726 O O . GLN B 1 85 ? -12.914 -36.469 -12.281 1 98.44 85 GLN B O 1
ATOM 3731 N N . ILE B 1 86 ? -12.023 -34.594 -11.492 1 98.06 86 ILE B N 1
ATOM 3732 C CA . ILE B 1 86 ? -12.328 -33.875 -12.727 1 98.06 86 ILE B CA 1
ATOM 3733 C C . ILE B 1 86 ? -11.094 -33.844 -13.625 1 98.06 86 ILE B C 1
ATOM 3735 O O . ILE B 1 86 ? -11.086 -33.188 -14.664 1 98.06 86 ILE B O 1
ATOM 3739 N N . SER B 1 87 ? -10.039 -34.5 -13.18 1 97.25 87 SER B N 1
ATOM 3740 C CA . SER B 1 87 ? -8.797 -34.469 -13.938 1 97.25 87 SER B CA 1
ATOM 3741 C C . SER B 1 87 ? -8.148 -35.844 -14.023 1 97.25 87 SER B C 1
ATOM 3743 O O . SER B 1 87 ? -8.695 -36.812 -13.508 1 97.25 87 SER B O 1
ATOM 3745 N N . SER B 1 88 ? -6.969 -35.906 -14.75 1 96.69 88 SER B N 1
ATOM 3746 C CA . SER B 1 88 ? -6.238 -37.156 -14.883 1 96.69 88 SER B CA 1
ATOM 3747 C C . SER B 1 88 ? -5.125 -37.281 -13.852 1 96.69 88 SER B C 1
ATOM 3749 O O . SER B 1 88 ? -4.273 -38.156 -13.93 1 96.69 88 SER B O 1
ATOM 3751 N N . LEU B 1 89 ? -5.125 -36.406 -12.867 1 97.88 89 LEU B N 1
ATOM 3752 C CA . LEU B 1 89 ? -4.074 -36.375 -11.859 1 97.88 89 LEU B CA 1
ATOM 3753 C C . LEU B 1 89 ? -4.234 -37.5 -10.867 1 97.88 89 LEU B C 1
ATOM 3755 O O . LEU B 1 89 ? -5.344 -38 -10.656 1 97.88 89 LEU B O 1
ATOM 3759 N N . SER B 1 90 ? -3.123 -37.906 -10.312 1 98.06 90 SER B N 1
ATOM 3760 C CA . SER B 1 90 ? -3.111 -38.875 -9.242 1 98.06 90 SER B CA 1
ATOM 3761 C C . SER B 1 90 ? -2.928 -38.219 -7.875 1 98.06 90 SER B C 1
ATOM 3763 O O . SER B 1 90 ? -2.66 -37.031 -7.793 1 98.06 90 SER B O 1
ATOM 3765 N N . GLU B 1 91 ? -3.037 -38.969 -6.836 1 97.94 91 GLU B N 1
ATOM 3766 C CA . GLU B 1 91 ? -2.947 -38.5 -5.457 1 97.94 91 GLU B CA 1
ATOM 3767 C C . GLU B 1 91 ? -1.629 -37.781 -5.211 1 97.94 91 GLU B C 1
ATOM 3769 O O . GLU B 1 91 ? -1.596 -36.781 -4.5 1 97.94 91 GLU B O 1
ATOM 3774 N N . ASN B 1 92 ? -0.579 -38.281 -5.855 1 98.06 92 ASN B N 1
ATOM 3775 C CA . ASN B 1 92 ? 0.748 -37.719 -5.609 1 98.06 92 ASN B CA 1
ATOM 3776 C C . ASN B 1 92 ? 0.971 -36.438 -6.402 1 98.06 92 ASN B C 1
ATOM 3778 O O . ASN B 1 92 ? 1.951 -35.719 -6.176 1 98.06 92 ASN B O 1
ATOM 3782 N N . ASP B 1 93 ? 0.061 -36.156 -7.289 1 98.75 93 ASP B N 1
ATOM 3783 C CA . ASP B 1 93 ? 0.176 -34.938 -8.109 1 98.75 93 ASP B CA 1
ATOM 3784 C C . ASP B 1 93 ? -0.395 -33.719 -7.379 1 98.75 93 ASP B C 1
ATOM 3786 O O . ASP B 1 93 ? -0.261 -32.594 -7.852 1 98.75 93 ASP B O 1
ATOM 3790 N N . ILE B 1 94 ? -1.03 -33.969 -6.246 1 98.88 94 ILE B N 1
ATOM 3791 C CA . ILE B 1 94 ? -1.62 -32.875 -5.461 1 98.88 94 ILE B CA 1
ATOM 3792 C C . ILE B 1 94 ? -1.153 -32.969 -4.012 1 98.88 94 ILE B C 1
ATOM 3794 O O . ILE B 1 94 ? -1.397 -34 -3.342 1 98.88 94 ILE B O 1
ATOM 3798 N N . LEU B 1 95 ? -0.5 -31.984 -3.533 1 98.88 95 LEU B N 1
ATOM 3799 C CA . LEU B 1 95 ? -0.041 -31.906 -2.15 1 98.88 95 LEU B CA 1
ATOM 3800 C C . LEU B 1 95 ? -0.911 -30.938 -1.348 1 98.88 95 LEU B C 1
ATOM 3802 O O . LEU B 1 95 ? -1.013 -29.766 -1.687 1 98.88 95 LEU B O 1
ATOM 3806 N N . VAL B 1 96 ? -1.584 -31.469 -0.377 1 98.88 96 VAL B N 1
ATOM 3807 C CA . VAL B 1 96 ? -2.305 -30.641 0.577 1 98.88 96 VAL B CA 1
ATOM 3808 C C . VAL B 1 96 ? -1.358 -30.172 1.684 1 98.88 96 VAL B C 1
ATOM 3810 O O . VAL B 1 96 ? -0.778 -31 2.393 1 98.88 96 VAL B O 1
ATOM 3813 N N . LEU B 1 97 ? -1.158 -28.906 1.809 1 98.69 97 LEU B N 1
ATOM 3814 C CA . LEU B 1 97 ? -0.265 -28.328 2.809 1 98.69 97 LEU B CA 1
ATOM 3815 C C . LEU B 1 97 ? -0.976 -27.234 3.611 1 98.69 97 LEU B C 1
ATOM 3817 O O . LEU B 1 97 ? -1.19 -26.125 3.111 1 98.69 97 LEU B O 1
ATOM 3821 N N . ARG B 1 98 ? -1.363 -27.578 4.84 1 98.44 98 ARG B N 1
ATOM 3822 C CA . ARG B 1 98 ? -1.974 -26.578 5.707 1 98.44 98 ARG B CA 1
ATOM 3823 C C . ARG B 1 98 ? -1.015 -25.422 5.965 1 98.44 98 ARG B C 1
ATOM 3825 O O . ARG B 1 98 ? 0.159 -25.625 6.273 1 98.44 98 ARG B O 1
ATOM 3832 N N . LEU B 1 99 ? -1.512 -24.188 5.832 1 98.38 99 LEU B N 1
ATOM 3833 C CA . LEU B 1 99 ? -0.638 -23.031 5.965 1 98.38 99 LEU B CA 1
ATOM 3834 C C . LEU B 1 99 ? -1.41 -21.828 6.488 1 98.38 99 LEU B C 1
ATOM 3836 O O . LEU B 1 99 ? -2.479 -21.5 5.969 1 98.38 99 LEU B O 1
ATOM 3840 N N . ASP B 1 100 ? -0.934 -21.266 7.559 1 97.88 100 ASP B N 1
ATOM 3841 C CA . ASP B 1 100 ? -1.358 -19.953 8.039 1 97.88 100 ASP B CA 1
ATOM 3842 C C . ASP B 1 100 ? -0.378 -18.875 7.605 1 97.88 100 ASP B C 1
ATOM 3844 O O . ASP B 1 100 ? 0.743 -18.797 8.117 1 97.88 100 ASP B O 1
ATOM 3848 N N . LEU B 1 101 ? -0.84 -18 6.773 1 97.75 101 LEU B N 1
ATOM 3849 C CA . LEU B 1 101 ? 0.03 -16.984 6.184 1 97.75 101 LEU B CA 1
ATOM 3850 C C . LEU B 1 101 ? 0.548 -16.031 7.254 1 97.75 101 LEU B C 1
ATOM 3852 O O . LEU B 1 101 ? 1.544 -15.336 7.039 1 97.75 101 LEU B O 1
ATOM 3856 N N . THR B 1 102 ? -0.127 -15.906 8.359 1 97.56 102 THR B N 1
ATOM 3857 C CA . THR B 1 102 ? 0.31 -14.984 9.406 1 97.56 102 THR B CA 1
ATOM 3858 C C . THR B 1 102 ? 1.414 -15.617 10.25 1 97.56 102 THR B C 1
ATOM 3860 O O . THR B 1 102 ? 2.096 -14.922 11.008 1 97.56 102 THR B O 1
ATOM 3863 N N . ASP B 1 103 ? 1.585 -16.922 10.141 1 98.19 103 ASP B N 1
ATOM 3864 C CA . ASP B 1 103 ? 2.693 -17.609 10.805 1 98.19 103 ASP B CA 1
ATOM 3865 C C . ASP B 1 103 ? 3.932 -17.641 9.914 1 98.19 103 ASP B C 1
ATOM 3867 O O . ASP B 1 103 ? 4.281 -18.688 9.367 1 98.19 103 ASP B O 1
ATOM 3871 N N . ARG B 1 104 ? 4.617 -16.625 9.898 1 97.88 104 ARG B N 1
ATOM 3872 C CA . ARG B 1 104 ? 5.711 -16.438 8.953 1 97.88 104 ARG B CA 1
ATOM 3873 C C . ARG B 1 104 ? 6.867 -17.375 9.25 1 97.88 104 ARG B C 1
ATOM 3875 O O . ARG B 1 104 ? 7.648 -17.719 8.359 1 97.88 104 ARG B O 1
ATOM 3882 N N . SER B 1 105 ? 6.988 -17.844 10.445 1 97.38 105 SER B N 1
ATOM 3883 C CA . SER B 1 105 ? 8.055 -18.766 10.82 1 97.38 105 SER B CA 1
ATOM 3884 C C . SER B 1 105 ? 7.883 -20.125 10.148 1 97.38 105 SER B C 1
ATOM 3886 O O . SER B 1 105 ? 8.828 -20.906 10.07 1 97.38 105 SER B O 1
ATOM 3888 N N . SER B 1 106 ? 6.695 -20.406 9.633 1 98.31 106 SER B N 1
ATOM 3889 C CA . SER B 1 106 ? 6.406 -21.703 9.031 1 98.31 106 SER B CA 1
ATOM 3890 C C . SER B 1 106 ? 6.668 -21.703 7.531 1 98.31 106 SER B C 1
ATOM 3892 O O . SER B 1 106 ? 6.672 -22.75 6.887 1 98.31 106 SER B O 1
ATOM 3894 N N . HIS B 1 107 ? 6.945 -20.609 6.926 1 98.69 107 HIS B N 1
ATOM 3895 C CA . HIS B 1 107 ? 6.941 -20.469 5.473 1 98.69 107 HIS B CA 1
ATOM 3896 C C . HIS B 1 107 ? 8.133 -21.188 4.848 1 98.69 107 HIS B C 1
ATOM 3898 O O . HIS B 1 107 ? 8.016 -21.766 3.762 1 98.69 107 HIS B O 1
ATOM 3904 N N . GLU B 1 108 ? 9.219 -21.109 5.512 1 98.31 108 GLU B N 1
ATOM 3905 C CA . GLU B 1 108 ? 10.391 -21.812 5 1 98.31 108 GLU B CA 1
ATOM 3906 C C . GLU B 1 108 ? 10.148 -23.328 4.961 1 98.31 108 GLU B C 1
ATOM 3908 O O . GLU B 1 108 ? 10.422 -23.984 3.953 1 98.31 108 GLU B O 1
ATOM 3913 N N . ALA B 1 109 ? 9.695 -23.828 6.074 1 98.62 109 ALA B N 1
ATOM 3914 C CA . ALA B 1 109 ? 9.406 -25.25 6.152 1 98.62 109 ALA B CA 1
ATOM 3915 C C . ALA B 1 109 ? 8.352 -25.656 5.125 1 98.62 109 ALA B C 1
ATOM 3917 O O . ALA B 1 109 ? 8.445 -26.734 4.527 1 98.62 109 ALA B O 1
ATOM 3918 N N . ALA B 1 110 ? 7.344 -24.859 4.957 1 98.81 110 ALA B N 1
ATOM 3919 C CA . ALA B 1 110 ? 6.309 -25.125 3.963 1 98.81 110 ALA B CA 1
ATOM 3920 C C . ALA B 1 110 ? 6.902 -25.188 2.557 1 98.81 110 ALA B C 1
ATOM 3922 O O . ALA B 1 110 ? 6.59 -26.094 1.781 1 98.81 110 ALA B O 1
ATOM 3923 N N . THR B 1 111 ? 7.75 -24.219 2.25 1 98.88 111 THR B N 1
ATOM 3924 C CA . THR B 1 111 ? 8.414 -24.172 0.951 1 98.88 111 THR B CA 1
ATOM 3925 C C . THR B 1 111 ? 9.25 -25.438 0.736 1 98.88 111 THR B C 1
ATOM 3927 O O . THR B 1 111 ? 9.18 -26.062 -0.327 1 98.88 111 THR B O 1
ATOM 3930 N N . ASN B 1 112 ? 9.938 -25.812 1.74 1 98.75 112 ASN B N 1
ATOM 3931 C CA . ASN B 1 112 ? 10.758 -27.016 1.665 1 98.75 112 ASN B CA 1
ATOM 3932 C C . ASN B 1 112 ? 9.906 -28.266 1.443 1 98.75 112 ASN B C 1
ATOM 3934 O O . ASN B 1 112 ? 10.328 -29.203 0.75 1 98.75 112 ASN B O 1
ATOM 3938 N N . SER B 1 113 ? 8.75 -28.312 2.012 1 98.81 113 SER B N 1
ATOM 3939 C CA . SER B 1 113 ? 7.848 -29.453 1.832 1 98.81 113 SER B CA 1
ATOM 3940 C C . SER B 1 113 ? 7.41 -29.578 0.377 1 98.81 113 SER B C 1
ATOM 3942 O O . SER B 1 113 ? 7.359 -30.688 -0.164 1 98.81 113 SER B O 1
ATOM 3944 N N . VAL B 1 114 ? 7.105 -28.453 -0.216 1 98.88 114 VAL B N 1
ATOM 3945 C CA . VAL B 1 114 ? 6.699 -28.484 -1.617 1 98.88 114 VAL B CA 1
ATOM 3946 C C . VAL B 1 114 ? 7.879 -28.922 -2.488 1 98.88 114 VAL B C 1
ATOM 3948 O O . VAL B 1 114 ? 7.719 -29.75 -3.389 1 98.88 114 VAL B O 1
ATOM 3951 N N . LEU B 1 115 ? 9.07 -28.438 -2.191 1 98.75 115 LEU B N 1
ATOM 3952 C CA . LEU B 1 115 ? 10.266 -28.766 -2.951 1 98.75 115 LEU B CA 1
ATOM 3953 C C . LEU B 1 115 ? 10.625 -30.234 -2.785 1 98.75 115 LEU B C 1
ATOM 3955 O O . LEU B 1 115 ? 11.039 -30.891 -3.744 1 98.75 115 LEU B O 1
ATOM 3959 N N . LYS B 1 116 ? 10.461 -30.719 -1.587 1 98.69 116 LYS B N 1
ATOM 3960 C CA . LYS B 1 116 ? 10.742 -32.125 -1.33 1 98.69 116 LYS B CA 1
ATOM 3961 C C . LYS B 1 116 ? 9.781 -33.031 -2.105 1 98.69 116 LYS B C 1
ATOM 3963 O O . LYS B 1 116 ? 10.18 -34.094 -2.619 1 98.69 116 LYS B O 1
ATOM 3968 N N . HIS B 1 117 ? 8.578 -32.625 -2.217 1 98.75 117 HIS B N 1
ATOM 3969 C CA . HIS B 1 117 ? 7.547 -33.438 -2.846 1 98.75 117 HIS B CA 1
ATOM 3970 C C . HIS B 1 117 ? 7.672 -33.406 -4.363 1 98.75 117 HIS B C 1
ATOM 3972 O O . HIS B 1 117 ? 7.555 -34.438 -5.02 1 98.75 117 HIS B O 1
ATOM 3978 N N . PHE B 1 118 ? 7.934 -32.219 -4.957 1 98.69 118 PHE B N 1
ATOM 3979 C CA . PHE B 1 118 ? 7.836 -32.062 -6.406 1 98.69 118 PHE B CA 1
ATOM 3980 C C . PHE B 1 118 ? 9.211 -31.828 -7.02 1 98.69 118 PHE B C 1
ATOM 3982 O O . PHE B 1 118 ? 9.375 -31.938 -8.234 1 98.69 118 PHE B O 1
ATOM 3989 N N . GLY B 1 119 ? 10.195 -31.359 -6.191 1 98.19 119 GLY B N 1
ATOM 3990 C CA . GLY B 1 119 ? 11.531 -31.062 -6.68 1 98.19 119 GLY B CA 1
ATOM 3991 C C . GLY B 1 119 ? 11.688 -29.625 -7.145 1 98.19 119 GLY B C 1
ATOM 3992 O O . GLY B 1 119 ? 12.805 -29.125 -7.301 1 98.19 119 GLY B O 1
ATOM 3993 N N . LYS B 1 120 ? 10.57 -28.953 -7.363 1 98.44 120 LYS B N 1
ATOM 3994 C CA . LYS B 1 120 ? 10.594 -27.578 -7.848 1 98.44 120 LYS B CA 1
ATOM 3995 C C . LYS B 1 120 ? 9.258 -26.875 -7.59 1 98.44 120 LYS B C 1
ATOM 3997 O O . LYS B 1 120 ? 8.273 -27.531 -7.23 1 98.44 120 LYS B O 1
ATOM 4002 N N . ILE B 1 121 ? 9.281 -25.594 -7.699 1 98.88 121 ILE B N 1
ATOM 4003 C CA . ILE B 1 121 ? 8.086 -24.75 -7.762 1 98.88 121 ILE B CA 1
ATOM 4004 C C . ILE B 1 121 ? 8.148 -23.859 -9 1 98.88 121 ILE B C 1
ATOM 4006 O O . ILE B 1 121 ? 8.977 -22.938 -9.078 1 98.88 121 ILE B O 1
ATOM 4010 N N . ASP B 1 122 ? 7.277 -24.109 -9.938 1 98.88 122 ASP B N 1
ATOM 4011 C CA . ASP B 1 122 ? 7.293 -23.328 -11.172 1 98.88 122 ASP B CA 1
ATOM 4012 C C . ASP B 1 122 ? 6.516 -22.031 -11.016 1 98.88 122 ASP B C 1
ATOM 4014 O O . ASP B 1 122 ? 6.906 -21 -11.57 1 98.88 122 ASP B O 1
ATOM 4018 N N . ILE B 1 123 ? 5.383 -22.109 -10.305 1 98.94 123 ILE B N 1
ATOM 4019 C CA . ILE B 1 123 ? 4.492 -20.953 -10.172 1 98.94 123 ILE B CA 1
ATOM 4020 C C . ILE B 1 123 ? 3.986 -20.859 -8.734 1 98.94 123 ILE B C 1
ATOM 4022 O O . ILE B 1 123 ? 3.475 -21.844 -8.188 1 98.94 123 ILE B O 1
ATOM 4026 N N . LEU B 1 124 ? 4.23 -19.75 -8.109 1 98.94 124 LEU B N 1
ATOM 4027 C CA . LEU B 1 124 ? 3.58 -19.406 -6.844 1 98.94 124 LEU B CA 1
ATOM 4028 C C . LEU B 1 124 ? 2.402 -18.469 -7.07 1 98.94 124 LEU B C 1
ATOM 4030 O O . LEU B 1 124 ? 2.568 -17.391 -7.645 1 98.94 124 LEU B O 1
ATOM 4034 N N . VAL B 1 125 ? 1.203 -18.922 -6.707 1 98.94 125 VAL B N 1
ATOM 4035 C CA . VAL B 1 125 ? 0.017 -18.062 -6.777 1 98.94 125 VAL B CA 1
ATOM 4036 C C . VAL B 1 125 ? -0.354 -17.578 -5.379 1 98.94 125 VAL B C 1
ATOM 4038 O O . VAL B 1 125 ? -1.01 -18.297 -4.621 1 98.94 125 VAL B O 1
ATOM 4041 N N . ASN B 1 126 ? 0.103 -16.375 -5.109 1 98.88 126 ASN B N 1
ATOM 4042 C CA . ASN B 1 126 ? -0.323 -15.688 -3.895 1 98.88 126 ASN B CA 1
ATOM 4043 C C . ASN B 1 126 ? -1.774 -15.227 -3.992 1 98.88 126 ASN B C 1
ATOM 4045 O O . ASN B 1 126 ? -2.053 -14.148 -4.527 1 98.88 126 ASN B O 1
ATOM 4049 N N . ASN B 1 127 ? -2.637 -15.992 -3.434 1 98.25 127 ASN B N 1
ATOM 4050 C CA . ASN B 1 127 ? -4.062 -15.703 -3.539 1 98.25 127 ASN B CA 1
ATOM 4051 C C . ASN B 1 127 ? -4.703 -15.539 -2.166 1 98.25 127 ASN B C 1
ATOM 4053 O O . ASN B 1 127 ? -5.773 -14.938 -2.047 1 98.25 127 ASN B O 1
ATOM 4057 N N . GLY B 1 128 ? -4.031 -16.016 -1.146 1 95.88 128 GLY B N 1
ATOM 4058 C CA . GLY B 1 128 ? -4.578 -15.883 0.195 1 95.88 128 GLY B CA 1
ATOM 4059 C C . GLY B 1 128 ? -4.738 -14.445 0.644 1 95.88 128 GLY B C 1
ATOM 4060 O O . GLY B 1 128 ? -3.887 -13.602 0.351 1 95.88 128 GLY B O 1
ATOM 4061 N N . GLY B 1 129 ? -5.801 -14.133 1.323 1 94.56 129 GLY B N 1
ATOM 4062 C CA . GLY B 1 129 ? -6.098 -12.805 1.838 1 94.56 129 GLY B CA 1
ATOM 4063 C C . GLY B 1 129 ? -7.539 -12.648 2.291 1 94.56 129 GLY B C 1
ATOM 4064 O O . GLY B 1 129 ? -8.344 -13.578 2.154 1 94.56 129 GLY B O 1
ATOM 4065 N N . ARG B 1 130 ? -7.805 -11.5 2.889 1 94 130 ARG B N 1
ATOM 4066 C CA . ARG B 1 130 ? -9.148 -11.18 3.35 1 94 130 ARG B CA 1
ATOM 4067 C C . ARG B 1 130 ? -9.492 -9.727 3.064 1 94 130 ARG B C 1
ATOM 4069 O O . ARG B 1 130 ? -8.641 -8.844 3.182 1 94 130 ARG B O 1
ATOM 4076 N N . SER B 1 131 ? -10.742 -9.539 2.697 1 94.19 131 SER B N 1
ATOM 4077 C CA . SER B 1 131 ? -11.242 -8.195 2.436 1 94.19 131 SER B CA 1
ATOM 4078 C C . SER B 1 131 ? -11.742 -7.535 3.713 1 94.19 131 SER B C 1
ATOM 4080 O O . SER B 1 131 ? -11.523 -8.047 4.812 1 94.19 131 SER B O 1
ATOM 4082 N N . GLN B 1 132 ? -12.328 -6.301 3.525 1 95.06 132 GLN B N 1
ATOM 4083 C CA . GLN B 1 132 ? -12.82 -5.496 4.641 1 95.06 132 GLN B CA 1
ATOM 4084 C C . GLN B 1 132 ? -14.164 -4.855 4.309 1 95.06 132 GLN B C 1
ATOM 4086 O O . GLN B 1 132 ? -14.414 -4.48 3.16 1 95.06 132 GLN B O 1
ATOM 4091 N N . ARG B 1 133 ? -15.016 -4.734 5.34 1 93.56 133 ARG B N 1
ATOM 4092 C CA . ARG B 1 133 ? -16.266 -3.982 5.219 1 93.56 133 ARG B CA 1
ATOM 4093 C C . ARG B 1 133 ? -16.547 -3.191 6.492 1 93.56 133 ARG B C 1
ATOM 4095 O O . ARG B 1 133 ? -17.281 -3.666 7.371 1 93.56 133 ARG B O 1
ATOM 4102 N N . SER B 1 134 ? -16.125 -2.021 6.551 1 95.56 134 SER B N 1
ATOM 4103 C CA . SER B 1 134 ? -16.359 -1.136 7.684 1 95.56 134 SER B CA 1
ATOM 4104 C C . SER B 1 134 ? -15.805 0.259 7.418 1 95.56 134 SER B C 1
ATOM 4106 O O . SER B 1 134 ? -14.875 0.422 6.621 1 95.56 134 SER B O 1
ATOM 4108 N N . LEU B 1 135 ? -16.375 1.251 8.023 1 96.88 135 LEU B N 1
ATOM 4109 C CA . LEU B 1 135 ? -15.867 2.619 7.965 1 96.88 135 LEU B CA 1
ATOM 4110 C C . LEU B 1 135 ? -14.656 2.793 8.875 1 96.88 135 LEU B C 1
ATOM 4112 O O . LEU B 1 135 ? -14.602 2.209 9.961 1 96.88 135 LEU B O 1
ATOM 4116 N N . PHE B 1 136 ? -13.742 3.652 8.523 1 98.38 136 PHE B N 1
ATOM 4117 C CA . PHE B 1 136 ? -12.516 3.865 9.289 1 98.38 136 PHE B CA 1
ATOM 4118 C C . PHE B 1 136 ? -12.828 4.309 10.711 1 98.38 136 PHE B C 1
ATOM 4120 O O . PHE B 1 136 ? -12.266 3.781 11.672 1 98.38 136 PHE B O 1
ATOM 4127 N N . VAL B 1 137 ? -13.789 5.156 10.852 1 96.94 137 VAL B N 1
ATOM 4128 C CA . VAL B 1 137 ? -14.102 5.754 12.148 1 96.94 137 VAL B CA 1
ATOM 4129 C C . VAL B 1 137 ? -14.648 4.688 13.094 1 96.94 137 VAL B C 1
ATOM 4131 O O . VAL B 1 137 ? -14.5 4.797 14.312 1 96.94 137 VAL B O 1
ATOM 4134 N N . ASP B 1 138 ? -15.172 3.615 12.508 1 96.44 138 ASP B N 1
ATOM 4135 C CA . ASP B 1 138 ? -15.82 2.582 13.312 1 96.44 138 ASP B CA 1
ATOM 4136 C C . ASP B 1 138 ? -14.922 1.359 13.469 1 96.44 138 ASP B C 1
ATOM 4138 O O . ASP B 1 138 ? -15.289 0.386 14.125 1 96.44 138 ASP B O 1
ATOM 4142 N N . THR B 1 139 ? -13.766 1.355 12.852 1 97.88 139 THR B N 1
ATOM 4143 C CA . THR B 1 139 ? -12.938 0.158 12.773 1 97.88 139 THR B CA 1
ATOM 4144 C C . THR B 1 139 ? -11.797 0.227 13.781 1 97.88 139 THR B C 1
ATOM 4146 O O . THR B 1 139 ? -11.078 1.229 13.852 1 97.88 139 THR B O 1
ATOM 4149 N N . ASN B 1 140 ? -11.648 -0.819 14.516 1 97.69 140 ASN B N 1
ATOM 4150 C CA . ASN B 1 140 ? -10.531 -0.913 15.445 1 97.69 140 ASN B CA 1
ATOM 4151 C C . ASN B 1 140 ? -9.195 -1 14.711 1 97.69 140 ASN B C 1
ATOM 4153 O O . ASN B 1 140 ? -9.094 -1.66 13.672 1 97.69 140 ASN B O 1
ATOM 4157 N N . LEU B 1 141 ? -8.164 -0.467 15.312 1 97.75 141 LEU B N 1
ATOM 4158 C CA . LEU B 1 141 ? -6.852 -0.426 14.688 1 97.75 141 LEU B CA 1
ATOM 4159 C C . LEU B 1 141 ? -6.273 -1.83 14.547 1 97.75 141 LEU B C 1
ATOM 4161 O O . LEU B 1 141 ? -5.48 -2.09 13.633 1 97.75 141 LEU B O 1
ATOM 4165 N N . ASP B 1 142 ? -6.648 -2.699 15.43 1 97.69 142 ASP B N 1
ATOM 4166 C CA . ASP B 1 142 ? -6.133 -4.062 15.352 1 97.69 142 ASP B CA 1
ATOM 4167 C C . ASP B 1 142 ? -6.582 -4.742 14.062 1 97.69 142 ASP B C 1
ATOM 4169 O O . ASP B 1 142 ? -5.922 -5.668 13.578 1 97.69 142 ASP B O 1
ATOM 4173 N N . VAL B 1 143 ? -7.734 -4.34 13.5 1 98 143 VAL B N 1
ATOM 4174 C CA . VAL B 1 143 ? -8.203 -4.863 12.219 1 98 143 VAL B CA 1
ATOM 4175 C C . VAL B 1 143 ? -7.215 -4.496 11.117 1 98 143 VAL B C 1
ATOM 4177 O O . VAL B 1 143 ? -6.883 -5.328 10.266 1 98 143 VAL B O 1
ATOM 4180 N N . TYR B 1 144 ? -6.738 -3.289 11.148 1 98.62 144 TYR B N 1
ATOM 4181 C CA . TYR B 1 144 ? -5.758 -2.842 10.164 1 98.62 144 TYR B CA 1
ATOM 4182 C C . TYR B 1 144 ? -4.465 -3.633 10.289 1 98.62 144 TYR B C 1
ATOM 4184 O O . TYR B 1 144 ? -3.85 -3.992 9.281 1 98.62 144 TYR B O 1
ATOM 4192 N N . ASN B 1 145 ? -4.062 -3.896 11.5 1 98.25 145 ASN B N 1
ATOM 4193 C CA . ASN B 1 145 ? -2.904 -4.746 11.742 1 98.25 145 ASN B CA 1
ATOM 4194 C C . ASN B 1 145 ? -3.107 -6.148 11.172 1 98.25 145 ASN B C 1
ATOM 4196 O O . ASN B 1 145 ? -2.213 -6.695 10.523 1 98.25 145 ASN B O 1
ATOM 4200 N N . ALA B 1 146 ? -4.258 -6.68 11.406 1 97.94 146 ALA B N 1
ATOM 4201 C CA . ALA B 1 146 ? -4.562 -8.031 10.945 1 97.94 146 ALA B CA 1
ATOM 4202 C C . ALA B 1 146 ? -4.559 -8.102 9.422 1 97.94 146 ALA B C 1
ATOM 4204 O O . ALA B 1 146 ? -4.016 -9.047 8.836 1 97.94 146 ALA B O 1
ATOM 4205 N N . ILE B 1 147 ? -5.082 -7.109 8.781 1 98.38 147 ILE B N 1
ATOM 4206 C CA . ILE B 1 147 ? -5.191 -7.094 7.324 1 98.38 147 ILE B CA 1
ATOM 4207 C C . ILE B 1 147 ? -3.799 -7.016 6.703 1 98.38 147 ILE B C 1
ATOM 4209 O O . ILE B 1 147 ? -3.471 -7.793 5.805 1 98.38 147 ILE B O 1
ATOM 4213 N N . ILE B 1 148 ? -2.984 -6.125 7.191 1 98.75 148 ILE B N 1
ATOM 4214 C CA . ILE B 1 148 ? -1.675 -5.91 6.59 1 98.75 148 ILE B CA 1
ATOM 4215 C C . ILE B 1 148 ? -0.771 -7.105 6.875 1 98.75 148 ILE B C 1
ATOM 4217 O O . ILE B 1 148 ? 0.066 -7.473 6.051 1 98.75 148 ILE B O 1
ATOM 4221 N N . GLU B 1 149 ? -0.932 -7.734 8.023 1 98.44 149 GLU B N 1
ATOM 4222 C CA . GLU B 1 149 ? -0.172 -8.922 8.383 1 98.44 149 GLU B CA 1
ATOM 4223 C C . GLU B 1 149 ? -0.49 -10.086 7.449 1 98.44 149 GLU B C 1
ATOM 4225 O O . GLU B 1 149 ? 0.414 -10.789 7 1 98.44 149 GLU B O 1
ATOM 4230 N N . LEU B 1 150 ? -1.677 -10.234 7.184 1 98 150 LEU B N 1
ATOM 4231 C CA . LEU B 1 150 ? -2.135 -11.359 6.375 1 98 150 LEU B CA 1
ATOM 4232 C C . LEU B 1 150 ? -1.914 -11.094 4.891 1 98 150 LEU B C 1
ATOM 4234 O O . LEU B 1 150 ? -1.221 -11.859 4.215 1 98 150 LEU B O 1
ATOM 4238 N N . ASN B 1 151 ? -2.506 -9.977 4.379 1 98.56 151 ASN B N 1
ATOM 4239 C CA . ASN B 1 151 ? -2.562 -9.711 2.945 1 98.56 151 ASN B CA 1
ATOM 4240 C C . ASN B 1 151 ? -1.188 -9.344 2.389 1 98.56 151 ASN B C 1
ATOM 4242 O O . ASN B 1 151 ? -0.9 -9.602 1.219 1 98.56 151 ASN B O 1
ATOM 4246 N N . TYR B 1 152 ? -0.373 -8.758 3.191 1 98.81 152 TYR B N 1
ATOM 4247 C CA . TYR B 1 152 ? 0.886 -8.219 2.688 1 98.81 152 TYR B CA 1
ATOM 4248 C C . TYR B 1 152 ? 2.074 -8.969 3.283 1 98.81 152 TYR B C 1
ATOM 4250 O O . TYR B 1 152 ? 2.754 -9.727 2.586 1 98.81 152 TYR B O 1
ATOM 4258 N N . LEU B 1 153 ? 2.295 -8.898 4.625 1 98.88 153 LEU B N 1
ATOM 4259 C CA . LEU B 1 153 ? 3.498 -9.461 5.234 1 98.88 153 LEU B CA 1
ATOM 4260 C C . LEU B 1 153 ? 3.553 -10.969 5.039 1 98.88 153 LEU B C 1
ATOM 4262 O O . LEU B 1 153 ? 4.613 -11.523 4.734 1 98.88 153 LEU B O 1
ATOM 4266 N N . GLY B 1 154 ? 2.439 -11.617 5.254 1 98.81 154 GLY B N 1
ATOM 4267 C CA . GLY B 1 154 ? 2.395 -13.047 4.996 1 98.81 154 GLY B CA 1
ATOM 4268 C C . GLY B 1 154 ? 2.742 -13.406 3.566 1 98.81 154 GLY B C 1
ATOM 4269 O O . GLY B 1 154 ? 3.48 -14.367 3.324 1 98.81 154 GLY B O 1
ATOM 4270 N N . THR B 1 155 ? 2.254 -12.633 2.637 1 98.88 155 THR B N 1
ATOM 4271 C CA . THR B 1 155 ? 2.457 -12.867 1.212 1 98.88 155 THR B CA 1
ATOM 4272 C C . THR B 1 155 ? 3.928 -12.703 0.839 1 98.88 155 THR B C 1
ATOM 4274 O O . THR B 1 155 ? 4.504 -13.555 0.161 1 98.88 155 THR B O 1
ATOM 4277 N N . ILE B 1 156 ? 4.562 -11.625 1.295 1 98.69 156 ILE B N 1
ATOM 4278 C CA . ILE B 1 156 ? 5.93 -11.375 0.86 1 98.69 156 ILE B CA 1
ATOM 4279 C C . ILE B 1 156 ? 6.879 -12.344 1.567 1 98.69 156 ILE B C 1
ATOM 4281 O O . ILE B 1 156 ? 7.914 -12.719 1.014 1 98.69 156 ILE B O 1
ATOM 4285 N N . SER B 1 157 ? 6.492 -12.773 2.783 1 98.75 157 SER B N 1
ATOM 4286 C CA . SER B 1 157 ? 7.293 -13.766 3.486 1 98.75 157 SER B CA 1
ATOM 4287 C C . SER B 1 157 ? 7.363 -15.078 2.701 1 98.75 157 SER B C 1
ATOM 4289 O O . SER B 1 157 ? 8.453 -15.602 2.453 1 98.75 157 SER B O 1
ATOM 4291 N N . LEU B 1 158 ? 6.238 -15.562 2.316 1 98.88 158 LEU B N 1
ATOM 4292 C CA . LEU B 1 158 ? 6.211 -16.797 1.535 1 98.88 158 LEU B CA 1
ATOM 4293 C C . LEU B 1 158 ? 6.949 -16.609 0.214 1 98.88 158 LEU B C 1
ATOM 4295 O O . LEU B 1 158 ? 7.723 -17.484 -0.193 1 98.88 158 LEU B O 1
ATOM 4299 N N . THR B 1 159 ? 6.711 -15.5 -0.446 1 98.94 159 THR B N 1
ATOM 4300 C CA . THR B 1 159 ? 7.352 -15.172 -1.717 1 98.94 159 THR B CA 1
ATOM 4301 C C . THR B 1 159 ? 8.867 -15.227 -1.588 1 98.94 159 THR B C 1
ATOM 4303 O O . THR B 1 159 ? 9.555 -15.711 -2.494 1 98.94 159 THR B O 1
ATOM 4306 N N . LYS B 1 160 ? 9.391 -14.734 -0.485 1 98.75 160 LYS B N 1
ATOM 4307 C CA . LYS B 1 160 ? 10.836 -14.68 -0.294 1 98.75 160 LYS B CA 1
ATOM 4308 C C . LYS B 1 160 ? 11.461 -16.062 -0.389 1 98.75 160 LYS B C 1
ATOM 4310 O O . LYS B 1 160 ? 12.453 -16.266 -1.089 1 98.75 160 LYS B O 1
ATOM 4315 N N . HIS B 1 161 ? 10.906 -17.016 0.275 1 98.56 161 HIS B N 1
ATOM 4316 C CA . HIS B 1 161 ? 11.461 -18.375 0.31 1 98.56 161 HIS B CA 1
ATOM 4317 C C . HIS B 1 161 ? 11.336 -19.047 -1.047 1 98.56 161 HIS B C 1
ATOM 4319 O O . HIS B 1 161 ? 12.258 -19.734 -1.491 1 98.56 161 HIS B O 1
ATOM 4325 N N . VAL B 1 162 ? 10.25 -18.828 -1.735 1 98.88 162 VAL B N 1
ATOM 4326 C CA . VAL B 1 162 ? 10.039 -19.438 -3.045 1 98.88 162 VAL B CA 1
ATOM 4327 C C . VAL B 1 162 ? 10.945 -18.781 -4.074 1 98.88 162 VAL B C 1
ATOM 4329 O O . VAL B 1 162 ? 11.539 -19.453 -4.918 1 98.88 162 VAL B O 1
ATOM 4332 N N . LEU B 1 163 ? 11.016 -17.438 -3.986 1 98.81 163 LEU B N 1
ATOM 4333 C CA . LEU B 1 163 ? 11.828 -16.672 -4.93 1 98.81 163 LEU B CA 1
ATOM 4334 C C . LEU B 1 163 ? 13.289 -17.094 -4.863 1 98.81 163 LEU B C 1
ATOM 4336 O O . LEU B 1 163 ? 13.961 -17.172 -5.895 1 98.81 163 LEU B O 1
ATOM 4340 N N . ASN B 1 164 ? 13.805 -17.328 -3.662 1 98 164 ASN B N 1
ATOM 4341 C CA . ASN B 1 164 ? 15.188 -17.781 -3.51 1 98 164 ASN B CA 1
ATOM 4342 C C . ASN B 1 164 ? 15.453 -19.031 -4.324 1 98 164 ASN B C 1
ATOM 4344 O O . ASN B 1 164 ? 16.484 -19.156 -4.98 1 98 164 ASN B O 1
ATOM 4348 N N . HIS B 1 165 ? 14.523 -19.891 -4.336 1 97.88 165 HIS B N 1
ATOM 4349 C CA . HIS B 1 165 ? 14.641 -21.125 -5.109 1 97.88 165 HIS B CA 1
ATOM 4350 C C . HIS B 1 165 ? 14.555 -20.844 -6.605 1 97.88 165 HIS B C 1
ATOM 4352 O O . HIS B 1 165 ? 15.281 -21.453 -7.398 1 97.88 165 HIS B O 1
ATOM 4358 N N . MET B 1 166 ? 13.672 -19.953 -6.973 1 98.69 166 MET B N 1
ATOM 4359 C CA . MET B 1 166 ? 13.492 -19.594 -8.383 1 98.69 166 MET B CA 1
ATOM 4360 C C . MET B 1 166 ? 14.734 -18.922 -8.938 1 98.69 166 MET B C 1
ATOM 4362 O O . MET B 1 166 ? 15.086 -19.109 -10.102 1 98.69 166 MET B O 1
ATOM 4366 N N . ILE B 1 167 ? 15.344 -18.109 -8.117 1 98.12 167 ILE B N 1
ATOM 4367 C CA . ILE B 1 167 ? 16.562 -17.422 -8.516 1 98.12 167 ILE B CA 1
ATOM 4368 C C . ILE B 1 167 ? 17.672 -18.438 -8.773 1 98.12 167 ILE B C 1
ATOM 4370 O O . ILE B 1 167 ? 18.406 -18.328 -9.75 1 98.12 167 ILE B O 1
ATOM 4374 N N . GLN B 1 168 ? 17.766 -19.438 -7.941 1 97.38 168 GLN B N 1
ATOM 4375 C CA . GLN B 1 168 ? 18.75 -20.5 -8.117 1 97.38 168 GLN B CA 1
ATOM 4376 C C . GLN B 1 168 ? 18.531 -21.25 -9.43 1 97.38 168 GLN B C 1
ATOM 4378 O O . GLN B 1 168 ? 19.5 -21.578 -10.125 1 97.38 168 GLN B O 1
ATOM 4383 N N . ARG B 1 169 ? 17.344 -21.422 -9.781 1 97.69 169 ARG B N 1
ATOM 4384 C CA . ARG B 1 169 ? 17 -22.141 -11 1 97.69 169 ARG B CA 1
ATOM 4385 C C . ARG B 1 169 ? 16.891 -21.172 -12.188 1 97.69 169 ARG B C 1
ATOM 4387 O O . ARG B 1 169 ? 16.781 -21.609 -13.336 1 97.69 169 ARG B O 1
ATOM 4394 N N . ARG B 1 170 ? 16.812 -19.875 -11.891 1 98.06 170 ARG B N 1
ATOM 4395 C CA . ARG B 1 170 ? 16.703 -18.781 -12.852 1 98.06 170 ARG B CA 1
ATOM 4396 C C . ARG B 1 170 ? 15.414 -18.891 -13.656 1 98.06 170 ARG B C 1
ATOM 4398 O O . ARG B 1 170 ? 15.398 -18.594 -14.852 1 98.06 170 ARG B O 1
ATOM 4405 N N . LYS B 1 171 ? 14.398 -19.453 -13.039 1 98.44 171 LYS B N 1
ATOM 4406 C CA . LYS B 1 171 ? 13.109 -19.641 -13.703 1 98.44 171 LYS B CA 1
ATOM 4407 C C . LYS B 1 171 ? 11.969 -19.703 -12.688 1 98.44 171 LYS B C 1
ATOM 4409 O O . LYS B 1 171 ? 12.117 -20.312 -11.617 1 98.44 171 LYS B O 1
ATOM 4414 N N . GLY B 1 172 ? 10.867 -19.125 -13.039 1 98.56 172 GLY B N 1
ATOM 4415 C CA . GLY B 1 172 ? 9.695 -19.203 -12.18 1 98.56 172 GLY B CA 1
ATOM 4416 C C . GLY B 1 172 ? 8.711 -18.062 -12.406 1 98.56 172 GLY B C 1
ATOM 4417 O O . GLY B 1 172 ? 9 -17.141 -13.156 1 98.56 172 GLY B O 1
ATOM 4418 N N . LYS B 1 173 ? 7.473 -18.203 -11.875 1 98.75 173 LYS B N 1
ATOM 4419 C CA . LYS B 1 173 ? 6.453 -17.172 -11.93 1 98.75 173 LYS B CA 1
ATOM 4420 C C . LYS B 1 173 ? 5.883 -16.891 -10.539 1 98.75 173 LYS B C 1
ATOM 4422 O O . LYS B 1 173 ? 5.52 -17.812 -9.812 1 98.75 173 LYS B O 1
ATOM 4427 N N . ILE B 1 174 ? 5.957 -15.672 -10.18 1 98.88 174 ILE B N 1
ATOM 4428 C CA . ILE B 1 174 ? 5.266 -15.211 -8.984 1 98.88 174 ILE B CA 1
ATOM 4429 C C . ILE B 1 174 ? 3.986 -14.469 -9.383 1 98.88 174 ILE B C 1
ATOM 4431 O O . ILE B 1 174 ? 4.043 -13.383 -9.961 1 98.88 174 ILE B O 1
ATOM 4435 N N . VAL B 1 175 ? 2.871 -15.086 -9.117 1 98.88 175 VAL B N 1
ATOM 4436 C CA . VAL B 1 175 ? 1.556 -14.531 -9.414 1 98.88 175 VAL B CA 1
ATOM 4437 C C . VAL B 1 175 ? 0.901 -14.039 -8.125 1 98.88 175 VAL B C 1
ATOM 4439 O O . VAL B 1 175 ? 0.783 -14.797 -7.156 1 98.88 175 VAL B O 1
ATOM 4442 N N . THR B 1 176 ? 0.556 -12.797 -8.078 1 98.88 176 THR B N 1
ATOM 4443 C CA . THR B 1 176 ? -0.111 -12.25 -6.898 1 98.88 176 THR B CA 1
ATOM 4444 C C . THR B 1 176 ? -1.503 -11.734 -7.254 1 98.88 176 THR B C 1
ATOM 4446 O O . THR B 1 176 ? -1.654 -10.914 -8.164 1 98.88 176 THR B O 1
ATOM 4449 N N . VAL B 1 177 ? -2.48 -12.297 -6.527 1 98.31 177 VAL B N 1
ATOM 4450 C CA . VAL B 1 177 ? -3.854 -11.836 -6.688 1 98.31 177 VAL B CA 1
ATOM 4451 C C . VAL B 1 177 ? -4.094 -10.609 -5.809 1 98.31 177 VAL B C 1
ATOM 4453 O O . VAL B 1 177 ? -4.297 -10.734 -4.602 1 98.31 177 VAL B O 1
ATOM 4456 N N . SER B 1 178 ? -4.012 -9.508 -6.422 1 97.75 178 SER B N 1
ATOM 4457 C CA . SER B 1 178 ? -4.359 -8.242 -5.781 1 97.75 178 SER B CA 1
ATOM 4458 C C . SER B 1 178 ? -5.848 -7.949 -5.906 1 97.75 178 SER B C 1
ATOM 4460 O O . SER B 1 178 ? -6.684 -8.773 -5.535 1 97.75 178 SER B O 1
ATOM 4462 N N . SER B 1 179 ? -6.23 -6.793 -6.414 1 97 179 SER B N 1
ATOM 4463 C CA . SER B 1 179 ? -7.602 -6.324 -6.613 1 97 179 SER B CA 1
ATOM 4464 C C . SER B 1 179 ? -7.629 -5.012 -7.387 1 97 179 SER B C 1
ATOM 4466 O O . SER B 1 179 ? -6.633 -4.285 -7.426 1 97 179 SER B O 1
ATOM 4468 N N . VAL B 1 180 ? -8.766 -4.777 -7.992 1 94.94 180 VAL B N 1
ATOM 4469 C CA . VAL B 1 180 ? -8.953 -3.436 -8.539 1 94.94 180 VAL B CA 1
ATOM 4470 C C . VAL B 1 180 ? -8.844 -2.406 -7.414 1 94.94 180 VAL B C 1
ATOM 4472 O O . VAL B 1 180 ? -8.5 -1.248 -7.656 1 94.94 180 VAL B O 1
ATOM 4475 N N . MET B 1 181 ? -9.023 -2.854 -6.223 1 96 181 MET B N 1
ATOM 4476 C CA . MET B 1 181 ? -8.891 -1.986 -5.055 1 96 181 MET B CA 1
ATOM 4477 C C . MET B 1 181 ? -7.43 -1.775 -4.691 1 96 181 MET B C 1
ATOM 4479 O O . MET B 1 181 ? -7.117 -1.056 -3.738 1 96 181 MET B O 1
ATOM 4483 N N . GLY B 1 182 ? -6.527 -2.408 -5.387 1 96.75 182 GLY B N 1
ATOM 4484 C CA . GLY B 1 182 ? -5.109 -2.096 -5.32 1 96.75 182 GLY B CA 1
ATOM 4485 C C . GLY B 1 182 ? -4.699 -0.978 -6.262 1 96.75 182 GLY B C 1
ATOM 4486 O O . GLY B 1 182 ? -3.551 -0.532 -6.242 1 96.75 182 GLY B O 1
ATOM 4487 N N . ILE B 1 183 ? -5.672 -0.567 -7.027 1 92.44 183 ILE B N 1
ATOM 4488 C CA . ILE B 1 183 ? -5.477 0.496 -8.008 1 92.44 183 ILE B CA 1
ATOM 4489 C C . ILE B 1 183 ? -6.262 1.735 -7.586 1 92.44 183 ILE B C 1
ATOM 4491 O O . ILE B 1 183 ? -5.738 2.852 -7.613 1 92.44 183 ILE B O 1
ATOM 4495 N N . MET B 1 184 ? -7.438 1.495 -7.082 1 92.81 184 MET B N 1
ATOM 4496 C CA . MET B 1 184 ? -8.312 2.607 -6.719 1 92.81 184 MET B CA 1
ATOM 4497 C C . MET B 1 184 ? -8.617 2.59 -5.227 1 92.81 184 MET B C 1
ATOM 4499 O O . MET B 1 184 ? -8.422 1.572 -4.559 1 92.81 184 MET B O 1
ATOM 4503 N N . GLY B 1 185 ? -9.086 3.744 -4.707 1 93.44 185 GLY B N 1
ATOM 4504 C CA . GLY B 1 185 ? -9.617 3.83 -3.355 1 93.44 185 GLY B CA 1
ATOM 4505 C C . GLY B 1 185 ? -11.133 3.711 -3.299 1 93.44 185 GLY B C 1
ATOM 4506 O O . GLY B 1 185 ? -11.828 4.23 -4.168 1 93.44 185 GLY B O 1
ATOM 4507 N N . ALA B 1 186 ? -11.633 3.033 -2.283 1 93.44 186 ALA B N 1
ATOM 4508 C CA . ALA B 1 186 ? -13.07 2.852 -2.117 1 93.44 186 ALA B CA 1
ATOM 4509 C C . ALA B 1 186 ? -13.461 2.91 -0.645 1 93.44 186 ALA B C 1
ATOM 4511 O O . ALA B 1 186 ? -12.711 2.471 0.224 1 93.44 186 ALA B O 1
ATOM 4512 N N . PRO B 1 187 ? -14.664 3.4 -0.339 1 95.62 187 PRO B N 1
ATOM 4513 C CA . PRO B 1 187 ? -15.117 3.424 1.055 1 95.62 187 PRO B CA 1
ATOM 4514 C C . PRO B 1 187 ? -15.375 2.025 1.613 1 95.62 187 PRO B C 1
ATOM 4516 O O . PRO B 1 187 ? -15.523 1.068 0.85 1 95.62 187 PRO B O 1
ATOM 4519 N N . LEU B 1 188 ? -15.352 1.877 2.926 1 95.56 188 LEU B N 1
ATOM 4520 C CA . LEU B 1 188 ? -15.656 0.663 3.674 1 95.56 188 LEU B CA 1
ATOM 4521 C C . LEU B 1 188 ? -14.547 -0.369 3.516 1 95.56 188 LEU B C 1
ATOM 4523 O O . LEU B 1 188 ? -14.719 -1.536 3.871 1 95.56 188 LEU B O 1
ATOM 4527 N N . ALA B 1 189 ? -13.406 0.061 2.895 1 97.12 189 ALA B N 1
ATOM 4528 C CA . ALA B 1 189 ? -12.344 -0.893 2.611 1 97.12 189 ALA B CA 1
ATOM 4529 C C . ALA B 1 189 ? -10.969 -0.23 2.725 1 97.12 189 ALA B C 1
ATOM 4531 O O . ALA B 1 189 ? -10.055 -0.557 1.97 1 97.12 189 ALA B O 1
ATOM 4532 N N . THR B 1 190 ? -10.812 0.735 3.607 1 98.62 190 THR B N 1
ATOM 4533 C CA . THR B 1 190 ? -9.594 1.524 3.703 1 98.62 190 THR B CA 1
ATOM 4534 C C . THR B 1 190 ? -8.383 0.625 3.965 1 98.62 190 THR B C 1
ATOM 4536 O O . THR B 1 190 ? -7.34 0.779 3.33 1 98.62 190 THR B O 1
ATOM 4539 N N . GLY B 1 191 ? -8.547 -0.337 4.938 1 98.69 191 GLY B N 1
ATOM 4540 C CA . GLY B 1 191 ? -7.453 -1.251 5.238 1 98.69 191 GLY B CA 1
ATOM 4541 C C . GLY B 1 191 ? -7.168 -2.232 4.113 1 98.69 191 GLY B C 1
ATOM 4542 O O . GLY B 1 191 ? -6.012 -2.535 3.826 1 98.69 191 GLY B O 1
ATOM 4543 N N . TYR B 1 192 ? -8.219 -2.742 3.516 1 98.19 192 TYR B N 1
ATOM 4544 C CA . TYR B 1 192 ? -8.07 -3.65 2.385 1 98.19 192 TYR B CA 1
ATOM 4545 C C . TYR B 1 192 ? -7.387 -2.957 1.213 1 98.19 192 TYR B C 1
ATOM 4547 O O . TYR B 1 192 ? -6.43 -3.484 0.646 1 98.19 192 TYR B O 1
ATOM 4555 N N . CYS B 1 193 ? -7.859 -1.724 0.839 1 98.5 193 CYS B N 1
ATOM 4556 C CA . CYS B 1 193 ? -7.23 -0.948 -0.225 1 98.5 193 CYS B CA 1
ATOM 4557 C C . CYS B 1 193 ? -5.758 -0.702 0.078 1 98.5 193 CYS B C 1
ATOM 4559 O O . CYS B 1 193 ? -4.906 -0.849 -0.801 1 98.5 193 CYS B O 1
ATOM 4561 N N . ALA B 1 194 ? -5.461 -0.364 1.289 1 98.88 194 ALA B N 1
ATOM 4562 C CA . ALA B 1 194 ? -4.074 -0.136 1.685 1 98.88 194 ALA B CA 1
ATOM 4563 C C . ALA B 1 194 ? -3.223 -1.38 1.442 1 98.88 194 ALA B C 1
ATOM 4565 O O . ALA B 1 194 ? -2.141 -1.295 0.859 1 98.88 194 ALA B O 1
ATOM 4566 N N . SER B 1 195 ? -3.695 -2.52 1.858 1 98.81 195 SER B N 1
ATOM 4567 C CA . SER B 1 195 ? -2.93 -3.758 1.761 1 98.81 195 SER B CA 1
ATOM 4568 C C . SER B 1 195 ? -2.701 -4.152 0.306 1 98.81 195 SER B C 1
ATOM 4570 O O . SER B 1 195 ? -1.615 -4.613 -0.055 1 98.81 195 SER B O 1
ATOM 4572 N N . LYS B 1 196 ? -3.73 -3.994 -0.505 1 98.75 196 LYS B N 1
ATOM 4573 C CA . LYS B 1 196 ? -3.6 -4.363 -1.912 1 98.75 196 LYS B CA 1
ATOM 4574 C C . LYS B 1 196 ? -2.73 -3.359 -2.664 1 98.75 196 LYS B C 1
ATOM 4576 O O . LYS B 1 196 ? -2.004 -3.73 -3.588 1 98.75 196 LYS B O 1
ATOM 4581 N N . HIS B 1 197 ? -2.797 -2.092 -2.281 1 98.69 197 HIS B N 1
ATOM 4582 C CA . HIS B 1 197 ? -1.836 -1.128 -2.803 1 98.69 197 HIS B CA 1
ATOM 4583 C C . HIS B 1 197 ? -0.413 -1.494 -2.398 1 98.69 197 HIS B C 1
ATOM 4585 O O . HIS B 1 197 ? 0.521 -1.338 -3.188 1 98.69 197 HIS B O 1
ATOM 4591 N N . ALA B 1 198 ? -0.256 -1.898 -1.181 1 98.88 198 ALA B N 1
ATOM 4592 C CA . ALA B 1 198 ? 1.068 -2.314 -0.727 1 98.88 198 ALA B CA 1
ATOM 4593 C C . ALA B 1 198 ? 1.629 -3.424 -1.615 1 98.88 198 ALA B C 1
ATOM 4595 O O . ALA B 1 198 ? 2.809 -3.4 -1.978 1 98.88 198 ALA B O 1
ATOM 4596 N N . LEU B 1 199 ? 0.771 -4.355 -1.974 1 98.81 199 LEU B N 1
ATOM 4597 C CA . LEU B 1 199 ? 1.19 -5.43 -2.867 1 98.81 199 LEU B CA 1
ATOM 4598 C C . LEU B 1 199 ? 1.627 -4.875 -4.219 1 98.81 199 LEU B C 1
ATOM 4600 O O . LEU B 1 199 ? 2.645 -5.301 -4.77 1 98.81 199 LEU B O 1
ATOM 4604 N N . GLN B 1 200 ? 0.865 -3.918 -4.727 1 98 200 GLN B N 1
ATOM 4605 C CA . GLN B 1 200 ? 1.208 -3.303 -6.004 1 98 200 GLN B CA 1
ATOM 4606 C C . GLN B 1 200 ? 2.576 -2.631 -5.938 1 98 200 GLN B C 1
ATOM 4608 O O . GLN B 1 200 ? 3.416 -2.836 -6.816 1 98 200 GLN B O 1
ATOM 4613 N N . GLY B 1 201 ? 2.766 -1.887 -4.934 1 98.31 201 GLY B N 1
ATOM 4614 C CA . GLY B 1 201 ? 4.047 -1.214 -4.777 1 98.31 201 GLY B CA 1
ATOM 4615 C C . GLY B 1 201 ? 5.211 -2.174 -4.629 1 98.31 201 GLY B C 1
ATOM 4616 O O . GLY B 1 201 ? 6.266 -1.978 -5.234 1 98.31 201 GLY B O 1
ATOM 4617 N N . PHE B 1 202 ? 5.031 -3.252 -3.84 1 98.88 202 PHE B N 1
ATOM 4618 C CA . PHE B 1 202 ? 6.09 -4.219 -3.574 1 98.88 202 PHE B CA 1
ATOM 4619 C C . PHE B 1 202 ? 6.473 -4.965 -4.848 1 98.88 202 PHE B C 1
ATOM 4621 O O . PHE B 1 202 ? 7.641 -4.977 -5.238 1 98.88 202 PHE B O 1
ATOM 4628 N N . PHE B 1 203 ? 5.508 -5.469 -5.523 1 98.62 203 PHE B N 1
ATOM 4629 C CA . PHE B 1 203 ? 5.812 -6.387 -6.617 1 98.62 203 PHE B CA 1
ATOM 4630 C C . PHE B 1 203 ? 6.246 -5.617 -7.859 1 98.62 203 PHE B C 1
ATOM 4632 O O . PHE B 1 203 ? 7.07 -6.102 -8.641 1 98.62 203 PHE B O 1
ATOM 4639 N N . ASN B 1 204 ? 5.715 -4.426 -8.078 1 97.06 204 ASN B N 1
ATOM 4640 C CA . ASN B 1 204 ? 6.25 -3.582 -9.141 1 97.06 204 ASN B CA 1
ATOM 4641 C C . ASN B 1 204 ? 7.715 -3.234 -8.891 1 97.06 204 ASN B C 1
ATOM 4643 O O . ASN B 1 204 ? 8.492 -3.1 -9.844 1 97.06 204 ASN B O 1
ATOM 4647 N N . SER B 1 205 ? 8.062 -3.047 -7.652 1 97.88 20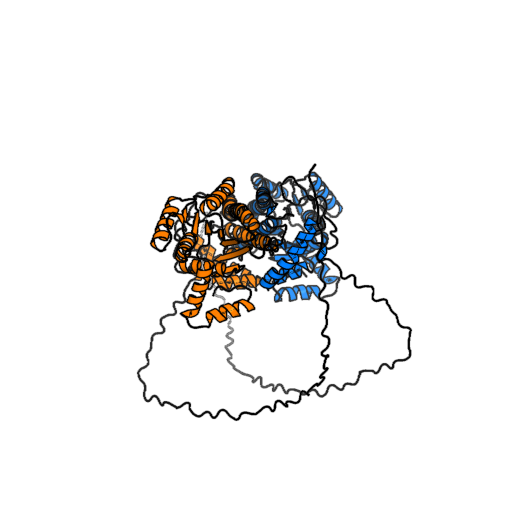5 SER B N 1
ATOM 4648 C CA . SER B 1 205 ? 9.453 -2.77 -7.305 1 97.88 205 SER B CA 1
ATOM 4649 C C . SER B 1 205 ? 10.32 -4.02 -7.438 1 97.88 205 SER B C 1
ATOM 4651 O O . SER B 1 205 ? 11.453 -3.951 -7.918 1 97.88 205 SER B O 1
ATOM 4653 N N . LEU B 1 206 ? 9.773 -5.137 -6.984 1 98.31 206 LEU B N 1
ATOM 4654 C CA . LEU B 1 206 ? 10.492 -6.402 -7.062 1 98.31 206 LEU B CA 1
ATOM 4655 C C . LEU B 1 206 ? 10.859 -6.73 -8.508 1 98.31 206 LEU B C 1
ATOM 4657 O O . LEU B 1 206 ? 11.961 -7.211 -8.781 1 98.31 206 LEU B O 1
ATOM 4661 N N . ARG B 1 207 ? 9.961 -6.496 -9.43 1 96.69 207 ARG B N 1
ATOM 4662 C CA . ARG B 1 207 ? 10.18 -6.777 -10.844 1 96.69 207 ARG B CA 1
ATOM 4663 C C . ARG B 1 207 ? 11.469 -6.133 -11.336 1 96.69 207 ARG B C 1
ATOM 4665 O O . ARG B 1 207 ? 12.242 -6.75 -12.078 1 96.69 207 ARG B O 1
ATOM 4672 N N . THR B 1 208 ? 11.734 -4.934 -10.875 1 95.75 208 THR B N 1
ATOM 4673 C CA . THR B 1 208 ? 12.906 -4.188 -11.336 1 95.75 208 THR B CA 1
ATOM 4674 C C . THR B 1 208 ? 14.18 -4.754 -10.719 1 95.75 208 THR B C 1
ATOM 4676 O O . THR B 1 208 ? 15.281 -4.473 -11.195 1 95.75 208 THR B O 1
ATOM 4679 N N . GLU B 1 209 ? 14.062 -5.539 -9.734 1 96.81 209 GLU B N 1
ATOM 4680 C CA . GLU B 1 209 ? 15.227 -6.141 -9.094 1 96.81 209 GLU B CA 1
ATOM 4681 C C . GLU B 1 209 ? 15.594 -7.469 -9.758 1 96.81 209 GLU B C 1
ATOM 4683 O O . GLU B 1 209 ? 16.656 -8.031 -9.477 1 96.81 209 GLU B O 1
ATOM 4688 N N . LEU B 1 210 ? 14.719 -7.938 -10.602 1 96.38 210 LEU B N 1
ATOM 4689 C CA . LEU B 1 210 ? 14.898 -9.266 -11.164 1 96.38 210 LEU B CA 1
ATOM 4690 C C . LEU B 1 210 ? 15.289 -9.188 -12.641 1 96.38 210 LEU B C 1
ATOM 4692 O O . LEU B 1 210 ? 15.125 -10.156 -13.383 1 96.38 210 LEU B O 1
ATOM 4696 N N . THR B 1 211 ? 15.82 -8.109 -13.062 1 92.12 211 THR B N 1
ATOM 4697 C CA . THR B 1 211 ? 16.156 -7.898 -14.469 1 92.12 211 THR B CA 1
ATOM 4698 C C . THR B 1 211 ? 17.234 -8.875 -14.914 1 92.12 211 THR B C 1
ATOM 4700 O O . THR B 1 211 ? 17.312 -9.234 -16.094 1 92.12 211 THR B O 1
ATOM 4703 N N . ASP B 1 212 ? 18.031 -9.375 -13.984 1 92.12 212 ASP B N 1
ATOM 4704 C CA . ASP B 1 212 ? 19.078 -10.352 -14.305 1 92.12 212 ASP B CA 1
ATOM 4705 C C . ASP B 1 212 ? 18.5 -11.758 -14.438 1 92.12 212 ASP B C 1
ATOM 4707 O O . ASP B 1 212 ? 19.203 -12.688 -14.82 1 92.12 212 ASP B O 1
ATOM 4711 N N . TYR B 1 213 ? 17.297 -11.859 -14.133 1 95.5 213 TYR B N 1
ATOM 4712 C CA . TYR B 1 213 ? 16.594 -13.133 -14.234 1 95.5 213 TYR B CA 1
ATOM 4713 C C . TYR B 1 213 ? 15.367 -13.016 -15.141 1 95.5 213 TYR B C 1
ATOM 4715 O O . TYR B 1 213 ? 14.234 -13.094 -14.672 1 95.5 213 TYR B O 1
ATOM 4723 N N . PRO B 1 214 ? 15.539 -12.945 -16.422 1 93.5 214 PRO B N 1
ATOM 4724 C CA . PRO B 1 214 ? 14.461 -12.641 -17.344 1 93.5 214 PRO B CA 1
ATOM 4725 C C . PRO B 1 214 ? 13.391 -13.734 -17.406 1 93.5 214 PRO B C 1
ATOM 4727 O O . PRO B 1 214 ? 12.281 -13.492 -17.875 1 93.5 214 PRO B O 1
ATOM 4730 N N . GLU B 1 215 ? 13.734 -14.938 -16.953 1 97.69 215 GLU B N 1
ATOM 4731 C CA . GLU B 1 215 ? 12.773 -16.031 -17 1 97.69 215 GLU B CA 1
ATOM 4732 C C . GLU B 1 215 ? 11.953 -16.109 -15.719 1 97.69 215 GLU B C 1
ATOM 4734 O O . GLU B 1 215 ? 11.164 -17.047 -15.539 1 97.69 215 GLU B O 1
ATOM 4739 N N . ILE B 1 216 ? 12.148 -15.211 -14.805 1 98.25 216 ILE B N 1
ATOM 4740 C CA . ILE B 1 216 ? 11.289 -15.078 -13.633 1 98.25 216 ILE B CA 1
ATOM 4741 C C . ILE B 1 216 ? 10.289 -13.953 -13.859 1 98.25 216 ILE B C 1
ATOM 4743 O O . ILE B 1 216 ? 10.672 -12.789 -14.016 1 98.25 216 ILE B O 1
ATOM 4747 N N . SER B 1 217 ? 9.031 -14.328 -13.898 1 98 217 SER B N 1
ATOM 4748 C CA . SER B 1 217 ? 7.969 -13.359 -14.141 1 98 217 SER B CA 1
ATOM 4749 C C . SER B 1 217 ? 7.273 -12.969 -12.836 1 98 217 SER B C 1
ATOM 4751 O O . SER B 1 217 ? 7.062 -13.812 -11.961 1 98 217 SER B O 1
ATOM 4753 N N . VAL B 1 218 ? 7.02 -11.703 -12.695 1 98.19 218 VAL B N 1
ATOM 4754 C CA . VAL B 1 218 ? 6.172 -11.172 -11.625 1 98.19 218 VAL B CA 1
ATOM 4755 C C . VAL B 1 218 ? 4.855 -10.664 -12.211 1 98.19 218 VAL B C 1
ATOM 4757 O O . VAL B 1 218 ? 4.84 -9.719 -13 1 98.19 218 VAL B O 1
ATOM 4760 N N . ILE B 1 219 ? 3.74 -11.336 -11.852 1 98.12 219 ILE B N 1
ATOM 4761 C CA . ILE B 1 219 ? 2.439 -11.086 -12.461 1 98.12 219 ILE B CA 1
ATOM 4762 C C . ILE B 1 219 ? 1.445 -10.633 -11.398 1 98.12 219 ILE B C 1
ATOM 4764 O O . ILE B 1 219 ? 1.286 -11.297 -10.367 1 98.12 219 ILE B O 1
ATOM 4768 N N . GLN B 1 220 ? 0.841 -9.5 -11.594 1 97.81 220 GLN B N 1
ATOM 4769 C CA . GLN B 1 220 ? -0.195 -9.008 -10.695 1 97.81 220 GLN B CA 1
ATOM 4770 C C . GLN B 1 220 ? -1.579 -9.141 -11.32 1 97.81 220 GLN B C 1
ATOM 4772 O O . GLN B 1 220 ? -1.825 -8.609 -12.406 1 97.81 220 GLN B O 1
ATOM 4777 N N . ILE B 1 221 ? -2.477 -9.859 -10.664 1 98.31 221 ILE B N 1
ATOM 4778 C CA . ILE B 1 221 ? -3.865 -10.031 -11.078 1 98.31 221 ILE B CA 1
ATOM 4779 C C . ILE B 1 221 ? -4.766 -9.125 -10.242 1 98.31 221 ILE B C 1
ATOM 4781 O O . ILE B 1 221 ? -4.723 -9.164 -9.008 1 98.31 221 ILE B O 1
ATOM 4785 N N . CYS B 1 222 ? -5.535 -8.312 -10.852 1 97.38 222 CYS B N 1
ATOM 4786 C CA . CYS B 1 222 ? -6.414 -7.379 -10.164 1 97.38 222 CYS B CA 1
ATOM 4787 C C . CYS B 1 222 ? -7.875 -7.645 -10.508 1 97.38 222 CYS B C 1
ATOM 4789 O O . CYS B 1 222 ? -8.453 -6.957 -11.344 1 97.38 222 CYS B O 1
ATOM 4791 N N . PRO B 1 223 ? -8.508 -8.555 -9.758 1 96.81 223 PRO B N 1
ATOM 4792 C CA . PRO B 1 223 ? -9.93 -8.828 -10.008 1 96.81 223 PRO B CA 1
ATOM 4793 C C . PRO B 1 223 ? -10.844 -7.738 -9.453 1 96.81 223 PRO B C 1
ATOM 4795 O O . PRO B 1 223 ? -10.508 -7.098 -8.453 1 96.81 223 PRO B O 1
ATOM 4798 N N . GLY B 1 224 ? -11.953 -7.535 -10.164 1 94.19 224 GLY B N 1
ATOM 4799 C CA . GLY B 1 224 ? -13.078 -6.824 -9.578 1 94.19 224 GLY B CA 1
ATOM 4800 C C . GLY B 1 224 ? -13.938 -7.699 -8.688 1 94.19 224 GLY B C 1
ATOM 4801 O O . GLY B 1 224 ? -13.469 -8.711 -8.164 1 94.19 224 GLY B O 1
ATOM 4802 N N . PRO B 1 225 ? -15.141 -7.328 -8.422 1 91.19 225 PRO B N 1
ATOM 4803 C CA . PRO B 1 225 ? -16.031 -8.164 -7.609 1 91.19 225 PRO B CA 1
ATOM 4804 C C . PRO B 1 225 ? -16.266 -9.539 -8.219 1 91.19 225 PRO B C 1
ATOM 4806 O O . PRO B 1 225 ? -16.656 -9.648 -9.383 1 91.19 225 PRO B O 1
ATOM 4809 N N . VAL B 1 226 ? -15.945 -10.531 -7.445 1 92.31 226 VAL B N 1
ATOM 4810 C CA . VAL B 1 226 ? -16.109 -11.914 -7.875 1 92.31 226 VAL B CA 1
ATOM 4811 C C . VAL B 1 226 ? -17.047 -12.648 -6.922 1 92.31 226 VAL B C 1
ATOM 4813 O O . VAL B 1 226 ? -17 -12.43 -5.707 1 92.31 226 VAL B O 1
ATOM 4816 N N . GLN B 1 227 ? -17.797 -13.508 -7.469 1 86.75 227 GLN B N 1
ATOM 4817 C CA . GLN B 1 227 ? -18.703 -14.305 -6.645 1 86.75 227 GLN B CA 1
ATOM 4818 C C . GLN B 1 227 ? -17.938 -15.25 -5.734 1 86.75 227 GLN B C 1
ATOM 4820 O O . GLN B 1 227 ? -16.938 -15.844 -6.152 1 86.75 227 GLN B O 1
ATOM 4825 N N . SER B 1 228 ? -18.172 -15.117 -4.473 1 75.88 228 SER B N 1
ATOM 4826 C CA . SER B 1 228 ? -17.5 -16.031 -3.549 1 75.88 228 SER B CA 1
ATOM 4827 C C . SER B 1 228 ? -18.469 -16.547 -2.484 1 75.88 228 SER B C 1
ATOM 4829 O O . SER B 1 228 ? -19.406 -15.844 -2.104 1 75.88 228 SER B O 1
ATOM 4831 N N . GLN B 1 229 ? -18.422 -17.797 -2.309 1 64.31 229 GLN B N 1
ATOM 4832 C CA . GLN B 1 229 ? -19.266 -18.359 -1.256 1 64.31 229 GLN B CA 1
ATOM 4833 C C . GLN B 1 229 ? -18.797 -17.922 0.125 1 64.31 229 GLN B C 1
ATOM 4835 O O . GLN B 1 229 ? -19.547 -17.984 1.097 1 64.31 229 GLN B O 1
ATOM 4840 N N . ILE B 1 230 ? -17.531 -17.609 0.229 1 56.56 230 ILE B N 1
ATOM 4841 C CA . ILE B 1 230 ? -17.016 -17.422 1.582 1 56.56 230 ILE B CA 1
ATOM 4842 C C . ILE B 1 230 ? -17 -15.938 1.934 1 56.56 230 ILE B C 1
ATOM 4844 O O . ILE B 1 230 ? -16 -15.25 1.732 1 56.56 230 ILE B O 1
ATOM 4848 N N . ILE B 1 231 ? -18.078 -15.188 1.838 1 54.88 231 ILE B N 1
ATOM 4849 C CA . ILE B 1 231 ? -18.172 -13.805 2.301 1 54.88 231 ILE B CA 1
ATOM 4850 C C . ILE B 1 231 ? -17.984 -13.758 3.814 1 54.88 231 ILE B C 1
ATOM 4852 O O . ILE B 1 231 ? -17.609 -12.711 4.363 1 54.88 231 ILE B O 1
ATOM 4856 N N . GLN B 1 232 ? -17.844 -14.961 4.492 1 60.78 232 GLN B N 1
ATOM 4857 C CA . GLN B 1 232 ? -17.766 -14.992 5.949 1 60.78 232 GLN B CA 1
ATOM 4858 C C . GLN B 1 232 ? -16.375 -14.578 6.43 1 60.78 232 GLN B C 1
ATOM 4860 O O . GLN B 1 232 ? -16.188 -14.234 7.598 1 60.78 232 GLN B O 1
ATOM 4865 N N . ASN B 1 233 ? -15.516 -14.242 5.543 1 76.06 233 ASN B N 1
ATOM 4866 C CA . ASN B 1 233 ? -14.156 -14.008 6.012 1 76.06 233 ASN B CA 1
ATOM 4867 C C . ASN B 1 233 ? -13.719 -12.562 5.777 1 76.06 233 ASN B C 1
ATOM 4869 O O . ASN B 1 233 ? -12.523 -12.273 5.707 1 76.06 233 ASN B O 1
ATOM 4873 N N . VAL B 1 234 ? -14.719 -11.727 5.809 1 87.69 234 VAL B N 1
ATOM 4874 C CA . VAL B 1 234 ? -14.422 -10.312 5.629 1 87.69 234 VAL B CA 1
ATOM 4875 C C . VAL B 1 234 ? -14.203 -9.648 6.988 1 87.69 234 VAL B C 1
ATOM 4877 O O . VAL B 1 234 ? -14.953 -9.914 7.938 1 87.69 234 VAL B O 1
ATOM 4880 N N . PHE B 1 235 ? -13.133 -8.898 7.113 1 92.44 235 PHE B N 1
ATOM 4881 C CA . PHE B 1 235 ? -12.945 -8.117 8.328 1 92.44 235 PHE B CA 1
ATOM 4882 C C . PHE B 1 235 ? -13.984 -7.008 8.422 1 92.44 235 PHE B C 1
ATOM 4884 O O . PHE B 1 235 ? -14.32 -6.375 7.422 1 92.44 235 PHE B O 1
ATOM 4891 N N . THR B 1 236 ? -14.469 -6.84 9.594 1 93.75 236 THR B N 1
ATOM 4892 C CA . THR B 1 236 ? -15.398 -5.742 9.836 1 93.75 236 THR B CA 1
ATOM 4893 C C . THR B 1 236 ? -14.844 -4.789 10.891 1 93.75 236 THR B C 1
ATOM 4895 O O . THR B 1 236 ? -13.656 -4.453 10.859 1 93.75 236 THR B O 1
ATOM 4898 N N . GLU B 1 237 ? -15.617 -4.316 11.758 1 93.88 237 GLU B N 1
ATOM 4899 C CA . GLU B 1 237 ? -15.203 -3.256 12.672 1 93.88 237 GLU B CA 1
ATOM 4900 C C . GLU B 1 237 ? -14.242 -3.789 13.734 1 93.88 237 GLU B C 1
ATOM 4902 O O . GLU B 1 237 ? -13.461 -3.031 14.305 1 93.88 237 GLU B O 1
ATOM 4907 N N . ASN B 1 238 ? -14.391 -4.984 14.062 1 93.69 238 ASN B N 1
ATOM 4908 C CA . ASN B 1 238 ? -13.477 -5.648 14.984 1 93.69 238 ASN B CA 1
ATOM 4909 C C . ASN B 1 238 ? -13.195 -7.086 14.555 1 93.69 238 ASN B C 1
ATOM 4911 O O . ASN B 1 238 ? -13.867 -7.617 13.672 1 93.69 238 ASN B O 1
ATOM 4915 N N . LEU B 1 239 ? -12.242 -7.738 15.07 1 90.75 239 LEU B N 1
ATOM 4916 C CA . LEU B 1 239 ? -11.742 -9.031 14.609 1 90.75 239 LEU B CA 1
ATOM 4917 C C . LEU B 1 239 ? -12.758 -10.133 14.883 1 90.75 239 LEU B C 1
ATOM 4919 O O . LEU B 1 239 ? -12.789 -11.148 14.18 1 90.75 239 LEU B O 1
ATOM 4923 N N . ALA B 1 240 ? -13.617 -9.938 15.828 1 85 240 ALA B N 1
ATOM 4924 C CA . ALA B 1 240 ? -14.547 -10.977 16.266 1 85 240 ALA B CA 1
ATOM 4925 C C . ALA B 1 240 ? -15.859 -10.898 15.477 1 85 240 ALA B C 1
ATOM 4927 O O . ALA B 1 240 ? -16.641 -11.852 15.484 1 85 240 ALA B O 1
ATOM 4928 N N . LYS B 1 241 ? -16.062 -9.805 14.781 1 83.69 241 LYS B N 1
ATOM 4929 C CA . LYS B 1 241 ? -17.328 -9.586 14.102 1 83.69 241 LYS B CA 1
ATOM 4930 C C . LYS B 1 241 ? -17.281 -10.055 12.656 1 83.69 241 LYS B C 1
ATOM 4932 O O . LYS B 1 241 ? -16.328 -9.734 11.93 1 83.69 241 LYS B O 1
ATOM 4937 N N . SER B 1 242 ? -18.188 -10.914 12.234 1 78.19 242 SER B N 1
ATOM 4938 C CA . SER B 1 242 ? -18.281 -11.391 10.859 1 78.19 242 SER B CA 1
ATOM 4939 C C . SER B 1 242 ? -19.438 -10.734 10.125 1 78.19 242 SER B C 1
ATOM 4941 O O . SER B 1 242 ? -20.359 -10.195 10.75 1 78.19 242 SER B O 1
ATOM 4943 N N . LEU B 1 243 ? -19.281 -10.672 8.805 1 75 243 LEU B N 1
ATOM 4944 C CA . LEU B 1 243 ? -20.375 -10.172 7.98 1 75 243 LEU B CA 1
ATOM 4945 C C . LEU B 1 243 ? -21.469 -11.227 7.801 1 75 243 LEU B C 1
ATOM 4947 O O . LEU B 1 243 ? -21.156 -12.375 7.457 1 75 243 LEU B O 1
ATOM 4951 N N . GLU B 1 244 ? -22.625 -11.039 8.258 1 64.69 244 GLU B N 1
ATOM 4952 C CA . GLU B 1 244 ? -23.703 -12.031 8.281 1 64.69 244 GLU B CA 1
ATOM 4953 C C . GLU B 1 244 ? -24.25 -12.289 6.879 1 64.69 244 GLU B C 1
ATOM 4955 O O . GLU B 1 244 ? -24.594 -13.422 6.547 1 64.69 244 GLU B O 1
ATOM 4960 N N . ASN B 1 245 ? -24.469 -11.242 6.047 1 64.69 245 ASN B N 1
ATOM 4961 C CA . ASN B 1 245 ? -25.156 -11.461 4.785 1 64.69 245 ASN B CA 1
ATOM 4962 C C . ASN B 1 245 ? -24.391 -10.875 3.607 1 64.69 245 ASN B C 1
ATOM 4964 O O . ASN B 1 245 ? -23.969 -9.719 3.65 1 64.69 245 ASN B O 1
ATOM 4968 N N . SER B 1 246 ? -24.016 -11.828 2.666 1 61.69 246 SER B N 1
ATOM 4969 C CA . SER B 1 246 ? -23.297 -11.359 1.494 1 61.69 246 SER B CA 1
ATOM 4970 C C . SER B 1 246 ? -24.219 -10.648 0.516 1 61.69 246 SER B C 1
ATOM 4972 O O . SER B 1 246 ? -23.781 -9.844 -0.302 1 61.69 246 SER B O 1
ATOM 4974 N N . GLY B 1 247 ? -25.375 -10.5 0.814 1 65.56 247 GLY B N 1
ATOM 4975 C CA . GLY B 1 247 ? -26.359 -9.938 -0.098 1 65.56 247 GLY B CA 1
ATOM 4976 C C . GLY B 1 247 ? -26.312 -10.562 -1.479 1 65.56 247 GLY B C 1
ATOM 4977 O O . GLY B 1 247 ? -25.672 -11.602 -1.678 1 65.56 247 GLY B O 1
ATOM 4978 N N . ASP B 1 248 ? -27.031 -10.062 -2.518 1 71.94 248 ASP B N 1
ATOM 4979 C CA . ASP B 1 248 ? -27.109 -10.492 -3.91 1 71.94 248 ASP B CA 1
ATOM 4980 C C . ASP B 1 248 ? -25.766 -10.312 -4.617 1 71.94 248 ASP B C 1
ATOM 4982 O O . ASP B 1 248 ? -25.203 -9.211 -4.621 1 71.94 248 ASP B O 1
ATOM 4986 N N . GLN B 1 249 ? -25.219 -11.453 -5.082 1 78.38 249 GLN B N 1
ATOM 4987 C CA . GLN B 1 249 ? -23.922 -11.406 -5.734 1 78.38 249 GLN B CA 1
ATOM 4988 C C . GLN B 1 249 ? -24.047 -11.523 -7.25 1 78.38 249 GLN B C 1
ATOM 4990 O O . GLN B 1 249 ? -23.062 -11.742 -7.953 1 78.38 249 GLN B O 1
ATOM 4995 N N . SER B 1 250 ? -25.203 -11.414 -7.738 1 76.44 250 SER B N 1
ATOM 4996 C CA . SER B 1 250 ? -25.469 -11.672 -9.148 1 76.44 250 SER B CA 1
ATOM 4997 C C . SER B 1 250 ? -24.75 -10.664 -10.039 1 76.44 250 SER B C 1
ATOM 4999 O O . SER B 1 250 ? -24.469 -10.953 -11.203 1 76.44 250 SER B O 1
ATOM 5001 N N . HIS B 1 251 ? -24.422 -9.578 -9.531 1 78.69 251 HIS B N 1
ATOM 5002 C CA . HIS B 1 251 ? -23.781 -8.539 -10.328 1 78.69 251 HIS B CA 1
ATOM 5003 C C . HIS B 1 251 ? -22.266 -8.742 -10.375 1 78.69 251 HIS B C 1
ATOM 5005 O O . HIS B 1 251 ? -21.578 -8.094 -11.164 1 78.69 251 HIS B O 1
ATOM 5011 N N . LYS B 1 252 ? -21.828 -9.719 -9.664 1 87.62 252 LYS B N 1
ATOM 5012 C CA . LYS B 1 252 ? -20.391 -9.969 -9.594 1 87.62 252 LYS B CA 1
ATOM 5013 C C . LYS B 1 252 ? -19.969 -10.984 -10.641 1 87.62 252 LYS B C 1
ATOM 5015 O O . LYS B 1 252 ? -20.766 -11.805 -11.086 1 87.62 252 LYS B O 1
ATOM 5020 N N . MET B 1 253 ? -18.734 -10.961 -11.055 1 90.81 253 MET B N 1
ATOM 5021 C CA . MET B 1 253 ? -18.172 -11.898 -12.023 1 90.81 253 MET B CA 1
ATOM 5022 C C . MET B 1 253 ? -18.125 -13.305 -11.445 1 90.81 253 MET B C 1
ATOM 5024 O O . MET B 1 253 ? -17.734 -13.492 -10.289 1 90.81 253 MET B O 1
ATOM 5028 N N . PRO B 1 254 ? -18.578 -14.297 -12.273 1 91.94 254 PRO B N 1
ATOM 5029 C CA . PRO B 1 254 ? -18.438 -15.68 -11.812 1 91.94 254 PRO B CA 1
ATOM 5030 C C . PRO B 1 254 ? -16.969 -16.047 -11.539 1 91.94 254 PRO B C 1
ATOM 5032 O O . PRO B 1 254 ? -16.078 -15.625 -12.273 1 91.94 254 PRO B O 1
ATOM 5035 N N . THR B 1 255 ? -16.766 -16.844 -10.562 1 94.38 255 THR B N 1
ATOM 5036 C CA . THR B 1 255 ? -15.438 -17.234 -10.117 1 94.38 255 THR B CA 1
ATOM 5037 C C . THR B 1 255 ? -14.695 -17.984 -11.219 1 94.38 255 THR B C 1
ATOM 5039 O O . THR B 1 255 ? -13.484 -17.844 -11.367 1 94.38 255 THR B O 1
ATOM 5042 N N . ASP B 1 256 ? -15.414 -18.797 -11.984 1 94.88 256 ASP B N 1
ATOM 5043 C CA . ASP B 1 256 ? -14.805 -19.594 -13.047 1 94.88 256 ASP B CA 1
ATOM 5044 C C . ASP B 1 256 ? -14.195 -18.703 -14.125 1 94.88 256 ASP B C 1
ATOM 5046 O O . ASP B 1 256 ? -13.102 -18.969 -14.625 1 94.88 256 ASP B O 1
ATOM 5050 N N . ARG B 1 257 ? -14.898 -17.625 -14.477 1 94.44 257 ARG B N 1
ATOM 5051 C CA . ARG B 1 257 ? -14.383 -16.688 -15.469 1 94.44 257 ARG B CA 1
ATOM 5052 C C . ARG B 1 257 ? -13.125 -15.984 -14.953 1 94.44 257 ARG B C 1
ATOM 5054 O O . ARG B 1 257 ? -12.148 -15.844 -15.688 1 94.44 257 ARG B O 1
ATOM 5061 N N . CYS B 1 258 ? -13.164 -15.562 -13.727 1 95.31 258 CYS B N 1
ATOM 5062 C CA . CYS B 1 258 ? -12.008 -14.914 -13.117 1 95.31 258 CYS B CA 1
ATOM 5063 C C . CYS B 1 258 ? -10.789 -15.836 -13.141 1 95.31 258 CYS B C 1
ATOM 5065 O O . CYS B 1 258 ? -9.695 -15.422 -13.531 1 95.31 258 CYS B O 1
ATOM 5067 N N . ALA B 1 259 ? -10.977 -17.078 -12.773 1 96.88 259 ALA B N 1
ATOM 5068 C CA . ALA B 1 259 ? -9.891 -18.047 -12.742 1 96.88 259 ALA B CA 1
ATOM 5069 C C . ALA B 1 259 ? -9.328 -18.297 -14.133 1 96.88 259 ALA B C 1
ATOM 5071 O O . ALA B 1 259 ? -8.109 -18.344 -14.32 1 96.88 259 ALA B O 1
ATOM 5072 N N . ARG B 1 260 ? -10.188 -18.438 -15.102 1 95.88 260 ARG B N 1
ATOM 5073 C CA . ARG B 1 260 ? -9.766 -18.672 -16.484 1 95.88 260 ARG B CA 1
ATOM 5074 C C . ARG B 1 260 ? -8.898 -17.531 -17 1 95.88 260 ARG B C 1
ATOM 5076 O O . ARG B 1 260 ? -7.828 -17.766 -17.562 1 95.88 260 ARG B O 1
ATOM 5083 N N . LEU B 1 261 ? -9.344 -16.344 -16.75 1 95 261 LEU B N 1
ATOM 5084 C CA . LEU B 1 261 ? -8.602 -15.172 -17.234 1 95 261 LEU B CA 1
ATOM 5085 C C . LEU B 1 261 ? -7.289 -15.016 -16.484 1 95 261 LEU B C 1
ATOM 5087 O O . LEU B 1 261 ? -6.293 -14.562 -17.047 1 95 261 LEU B O 1
ATOM 5091 N N . THR B 1 262 ? -7.289 -15.359 -15.219 1 97.44 262 THR B N 1
ATOM 5092 C CA . THR B 1 262 ? -6.051 -15.383 -14.453 1 97.44 262 THR B CA 1
ATOM 5093 C C . THR B 1 262 ? -5.039 -16.344 -15.078 1 97.44 262 THR B C 1
ATOM 5095 O O . THR B 1 262 ? -3.889 -15.969 -15.312 1 97.44 262 THR B O 1
ATOM 5098 N N . LEU B 1 263 ? -5.48 -17.562 -15.445 1 97.56 263 LEU B N 1
ATOM 5099 C CA . LEU B 1 263 ? -4.574 -18.562 -15.984 1 97.56 263 LEU B CA 1
ATOM 5100 C C . LEU B 1 263 ? -4.074 -18.172 -17.375 1 97.56 263 LEU B C 1
ATOM 5102 O O . LEU B 1 263 ? -2.918 -18.422 -17.719 1 97.56 263 LEU B O 1
ATOM 5106 N N . VAL B 1 264 ? -4.91 -17.516 -18.156 1 95.31 264 VAL B N 1
ATOM 5107 C CA . VAL B 1 264 ? -4.48 -17 -19.453 1 95.31 264 VAL B CA 1
ATOM 5108 C C . VAL B 1 264 ? -3.387 -15.945 -19.25 1 95.31 264 VAL B C 1
ATOM 5110 O O . VAL B 1 264 ? -2.389 -15.93 -19.969 1 95.31 264 VAL B O 1
ATOM 5113 N N . SER B 1 265 ? -3.598 -15.102 -18.234 1 95.94 265 SER B N 1
ATOM 5114 C CA . SER B 1 265 ? -2.617 -14.062 -17.938 1 95.94 265 SER B CA 1
ATOM 5115 C C . SER B 1 265 ? -1.291 -14.672 -17.5 1 95.94 265 SER B C 1
ATOM 5117 O O . SER B 1 265 ? -0.223 -14.203 -17.891 1 95.94 265 SER B O 1
ATOM 5119 N N . VAL B 1 266 ? -1.388 -15.672 -16.703 1 97.25 266 VAL B N 1
ATOM 5120 C CA . VAL B 1 266 ? -0.2 -16.344 -16.203 1 97.25 266 VAL B CA 1
ATOM 5121 C C . VAL B 1 266 ? 0.555 -17.016 -17.344 1 97.25 266 VAL B C 1
ATOM 5123 O O . VAL B 1 266 ? 1.774 -16.875 -17.469 1 97.25 266 VAL B O 1
ATOM 5126 N N . ALA B 1 267 ? -0.156 -17.703 -18.234 1 95.69 267 ALA B N 1
ATOM 5127 C CA . ALA B 1 267 ? 0.444 -18.438 -19.344 1 95.69 267 ALA B CA 1
ATOM 5128 C C . ALA B 1 267 ? 1.143 -17.469 -20.312 1 95.69 267 ALA B C 1
ATOM 5130 O O . ALA B 1 267 ? 2.113 -17.844 -20.969 1 95.69 267 ALA B O 1
ATOM 5131 N N . ASN B 1 268 ? 0.689 -16.234 -20.281 1 93.38 268 ASN B N 1
ATOM 5132 C CA . ASN B 1 268 ? 1.225 -15.273 -21.234 1 93.38 268 ASN B CA 1
ATOM 5133 C C . ASN B 1 268 ? 2.117 -14.242 -20.562 1 93.38 268 ASN B C 1
ATOM 5135 O O . ASN B 1 268 ? 2.486 -13.234 -21.172 1 93.38 268 ASN B O 1
ATOM 5139 N N . ASP B 1 269 ? 2.412 -14.344 -19.328 1 94.88 269 ASP B N 1
ATOM 5140 C CA . ASP B 1 269 ? 3.32 -13.516 -18.547 1 94.88 269 ASP B CA 1
ATOM 5141 C C . ASP B 1 269 ? 2.885 -12.047 -18.578 1 94.88 269 ASP B C 1
ATOM 5143 O O . ASP B 1 269 ? 3.709 -11.156 -18.766 1 94.88 269 ASP B O 1
ATOM 5147 N N . VAL B 1 270 ? 1.573 -11.883 -18.484 1 93.62 270 VAL B N 1
ATOM 5148 C CA . VAL B 1 270 ? 1.068 -10.516 -18.375 1 93.62 270 VAL B CA 1
ATOM 5149 C C . VAL B 1 270 ? 1.534 -9.883 -17.078 1 93.62 270 VAL B C 1
ATOM 5151 O O . VAL B 1 270 ? 1.389 -10.477 -16 1 93.62 270 VAL B O 1
ATOM 5154 N N . LYS B 1 271 ? 2.1 -8.68 -17.141 1 94.62 271 LYS B N 1
ATOM 5155 C CA . LYS B 1 271 ? 2.648 -8.062 -15.93 1 94.62 271 LYS B CA 1
ATOM 5156 C C . LYS B 1 271 ? 1.539 -7.676 -14.961 1 94.62 271 LYS B C 1
ATOM 5158 O O . LYS B 1 271 ? 1.689 -7.832 -13.742 1 94.62 271 LYS B O 1
ATOM 5163 N N . GLU B 1 272 ? 0.49 -7.141 -15.461 1 95.31 272 GLU B N 1
ATOM 5164 C CA . GLU B 1 272 ? -0.669 -6.73 -14.672 1 95.31 272 GLU B CA 1
ATOM 5165 C C . GLU B 1 272 ? -1.968 -6.957 -15.445 1 95.31 272 GLU B C 1
ATOM 5167 O O . GLU B 1 272 ? -2.107 -6.5 -16.578 1 95.31 272 GLU B O 1
ATOM 5172 N N . ALA B 1 273 ? -2.928 -7.684 -14.875 1 95.81 273 ALA B N 1
ATOM 5173 C CA . ALA B 1 273 ? -4.211 -7.969 -15.508 1 95.81 273 ALA B CA 1
ATOM 5174 C C . ALA B 1 273 ? -5.371 -7.449 -14.664 1 95.81 273 ALA B C 1
ATOM 5176 O O . ALA B 1 273 ? -5.5 -7.805 -13.492 1 95.81 273 ALA B O 1
ATOM 5177 N N . TRP B 1 274 ? -6.145 -6.547 -15.195 1 95.25 274 TRP B N 1
ATOM 5178 C CA . TRP B 1 274 ? -7.402 -6.129 -14.578 1 95.25 274 TRP B CA 1
ATOM 5179 C C . TRP B 1 274 ? -8.555 -7.012 -15.039 1 95.25 274 TRP B C 1
ATOM 5181 O O . TRP B 1 274 ? -8.953 -6.965 -16.203 1 95.25 274 TRP B O 1
ATOM 5191 N N . ILE B 1 275 ? -9.086 -7.812 -14.156 1 94.69 275 ILE B N 1
ATOM 5192 C CA . ILE B 1 275 ? -10.117 -8.781 -14.492 1 94.69 275 ILE B CA 1
ATOM 5193 C C . ILE B 1 275 ? -11.445 -8.359 -13.867 1 94.69 275 ILE B C 1
ATOM 5195 O O . ILE B 1 275 ? -11.703 -8.641 -12.695 1 94.69 275 ILE B O 1
ATOM 5199 N N . SER B 1 276 ? -12.211 -7.68 -14.609 1 91.69 276 SER B N 1
ATOM 5200 C CA . SER B 1 276 ? -13.484 -7.18 -14.102 1 91.69 276 SER B CA 1
ATOM 5201 C C . SER B 1 276 ? -14.445 -6.859 -15.234 1 91.69 276 SER B C 1
ATOM 5203 O O . SER B 1 276 ? -14.023 -6.609 -16.359 1 91.69 276 SER B O 1
ATOM 5205 N N . ASP B 1 277 ? -15.703 -6.902 -14.898 1 87.12 277 ASP B N 1
ATOM 5206 C CA . ASP B 1 277 ? -16.719 -6.406 -15.812 1 87.12 277 ASP B CA 1
ATOM 5207 C C . ASP B 1 277 ? -16.922 -4.902 -15.648 1 87.12 277 ASP B C 1
ATOM 5209 O O . ASP B 1 277 ? -16.391 -4.297 -14.719 1 87.12 277 ASP B O 1
ATOM 5213 N N . HIS B 1 278 ? -17.672 -4.379 -16.672 1 85.56 278 HIS B N 1
ATOM 5214 C CA . HIS B 1 278 ? -18.141 -3.006 -16.5 1 85.56 278 HIS B CA 1
ATOM 5215 C C . HIS B 1 278 ? -19.281 -2.932 -15.5 1 85.56 278 HIS B C 1
ATOM 5217 O O . HIS B 1 278 ? -20.047 -3.881 -15.359 1 85.56 278 HIS B O 1
ATOM 5223 N N . PRO B 1 279 ? -19.344 -1.921 -14.664 1 85.5 279 PRO B N 1
ATOM 5224 C CA . PRO B 1 279 ? -18.672 -0.628 -14.805 1 85.5 279 PRO B CA 1
ATOM 5225 C C . PRO B 1 279 ? -17.359 -0.554 -14.016 1 85.5 279 PRO B C 1
ATOM 5227 O O . PRO B 1 279 ? -16.656 0.449 -14.086 1 85.5 279 PRO B O 1
ATOM 5230 N N . TYR B 1 280 ? -16.969 -1.561 -13.312 1 84.94 280 TYR B N 1
ATOM 5231 C CA . TYR B 1 280 ? -15.797 -1.514 -12.453 1 84.94 280 TYR B CA 1
ATOM 5232 C C . TYR B 1 280 ? -14.531 -1.322 -13.281 1 84.94 280 TYR B C 1
ATOM 5234 O O . TYR B 1 280 ? -13.633 -0.577 -12.883 1 84.94 280 TYR B O 1
ATOM 5242 N N . LEU B 1 281 ? -14.516 -1.952 -14.375 1 88.5 281 LEU B N 1
ATOM 5243 C CA . LEU B 1 281 ? -13.352 -1.815 -15.242 1 88.5 281 LEU B CA 1
ATOM 5244 C C . LEU B 1 281 ? -13.203 -0.379 -15.734 1 88.5 281 LEU B C 1
ATOM 5246 O O . LEU B 1 281 ? -12.086 0.141 -15.82 1 88.5 281 LEU B O 1
ATOM 5250 N N . ALA B 1 282 ? -14.336 0.243 -16.016 1 88.94 282 ALA B N 1
ATOM 5251 C CA . ALA B 1 282 ? -14.32 1.636 -16.453 1 88.94 282 ALA B CA 1
ATOM 5252 C C . ALA B 1 282 ? -13.75 2.547 -15.375 1 88.94 282 ALA B C 1
ATOM 5254 O O . ALA B 1 282 ? -13.016 3.492 -15.664 1 88.94 282 ALA B O 1
ATOM 5255 N N . VAL B 1 283 ? -14.094 2.219 -14.203 1 89.5 283 VAL B N 1
ATOM 5256 C CA . VAL B 1 283 ? -13.617 3.018 -13.078 1 89.5 283 VAL B CA 1
ATOM 5257 C C . VAL B 1 283 ? -12.102 2.873 -12.953 1 89.5 283 VAL B C 1
ATOM 5259 O O . VAL B 1 283 ? -11.398 3.848 -12.664 1 89.5 283 VAL B O 1
ATOM 5262 N N . CYS B 1 284 ? -11.578 1.703 -13.156 1 89.69 284 CYS B N 1
ATOM 5263 C CA . CYS B 1 284 ? -10.133 1.489 -13.125 1 89.69 284 CYS B CA 1
ATOM 5264 C C . CYS B 1 284 ? -9.438 2.324 -14.195 1 89.69 284 CYS B C 1
ATOM 5266 O O . CYS B 1 284 ? -8.406 2.943 -13.93 1 89.69 284 CYS B O 1
ATOM 5268 N N . TYR B 1 285 ? -10.055 2.369 -15.383 1 89.88 285 TYR B N 1
ATOM 5269 C CA . TYR B 1 285 ? -9.484 3.182 -16.453 1 89.88 285 TYR B CA 1
ATOM 5270 C C . TYR B 1 285 ? -9.516 4.66 -16.094 1 89.88 285 TYR B C 1
ATOM 5272 O O . TYR B 1 285 ? -8.562 5.391 -16.359 1 89.88 285 TYR B O 1
ATOM 5280 N N . LEU B 1 286 ? -10.594 5.035 -15.523 1 91.25 286 LEU B N 1
ATOM 5281 C CA . LEU B 1 286 ? -10.695 6.43 -15.109 1 91.25 286 LEU B CA 1
ATOM 5282 C C . LEU B 1 286 ? -9.633 6.77 -14.078 1 91.25 286 LEU B C 1
ATOM 5284 O O . LEU B 1 286 ? -9.008 7.836 -14.148 1 91.25 286 LEU B O 1
ATOM 5288 N N . TRP B 1 287 ? -9.422 5.844 -13.172 1 90.38 287 TRP B N 1
ATOM 5289 C CA . TRP B 1 287 ? -8.422 6.07 -12.133 1 90.38 287 TRP B CA 1
ATOM 5290 C C . TRP B 1 287 ? -7.027 6.195 -12.742 1 90.38 287 TRP B C 1
ATOM 5292 O O . TRP B 1 287 ? -6.215 7.004 -12.289 1 90.38 287 TRP B O 1
ATOM 5302 N N . GLN B 1 288 ? -6.777 5.426 -13.758 1 88.75 288 GLN B N 1
ATOM 5303 C CA . GLN B 1 288 ? -5.465 5.387 -14.391 1 88.75 288 GLN B CA 1
ATOM 5304 C C . GLN B 1 288 ? -5.25 6.602 -15.289 1 88.75 288 GLN B C 1
ATOM 5306 O O . GLN B 1 288 ? -4.184 7.223 -15.258 1 88.75 288 GLN B O 1
ATOM 5311 N N . TYR B 1 289 ? -6.297 7.051 -15.992 1 88.62 289 TYR B N 1
ATOM 5312 C CA . TYR B 1 289 ? -6.039 7.988 -17.078 1 88.62 289 TYR B CA 1
ATOM 5313 C C . TYR B 1 289 ? -6.703 9.336 -16.812 1 88.62 289 TYR B C 1
ATOM 5315 O O . TYR B 1 289 ? -6.391 10.328 -17.469 1 88.62 289 TYR B O 1
ATOM 5323 N N . ALA B 1 290 ? -7.625 9.305 -15.836 1 90.94 290 ALA B N 1
ATOM 5324 C CA . ALA B 1 290 ? -8.289 10.539 -15.445 1 90.94 290 ALA B CA 1
ATOM 5325 C C . ALA B 1 290 ? -8.578 10.562 -13.953 1 90.94 290 ALA B C 1
ATOM 5327 O O . ALA B 1 290 ? -9.742 10.625 -13.539 1 90.94 290 ALA B O 1
ATOM 5328 N N . PRO B 1 291 ? -7.543 10.648 -13.156 1 88.75 291 PRO B N 1
ATOM 5329 C CA . PRO B 1 291 ? -7.691 10.477 -11.711 1 88.75 291 PRO B CA 1
ATOM 5330 C C . PRO B 1 291 ? -8.602 11.531 -11.086 1 88.75 291 PRO B C 1
ATOM 5332 O O . PRO B 1 291 ? -9.336 11.234 -10.141 1 88.75 291 PRO B O 1
ATOM 5335 N N . THR B 1 292 ? -8.609 12.727 -11.523 1 88.81 292 THR B N 1
ATOM 5336 C CA . THR B 1 292 ? -9.477 13.758 -10.977 1 88.81 292 THR B CA 1
ATOM 5337 C C . THR B 1 292 ? -10.945 13.375 -11.141 1 88.81 292 THR B C 1
ATOM 5339 O O . THR B 1 292 ? -11.742 13.531 -10.203 1 88.81 292 THR B O 1
ATOM 5342 N N . TRP B 1 293 ? -11.211 12.852 -12.344 1 90.5 293 TRP B N 1
ATOM 5343 C CA . TRP B 1 293 ? -12.578 12.406 -12.594 1 90.5 293 TRP B CA 1
ATOM 5344 C C . TRP B 1 293 ? -12.914 11.172 -11.758 1 90.5 293 TRP B C 1
ATOM 5346 O O . TRP B 1 293 ? -14.047 11.008 -11.305 1 90.5 293 TRP B O 1
ATOM 5356 N N . ALA B 1 294 ? -11.93 10.391 -11.617 1 91.69 294 ALA B N 1
ATOM 5357 C CA . ALA B 1 294 ? -12.133 9.203 -10.789 1 91.69 294 ALA B CA 1
ATOM 5358 C C . ALA B 1 294 ? -12.453 9.594 -9.344 1 91.69 294 ALA B C 1
ATOM 5360 O O . ALA B 1 294 ? -13.367 9.031 -8.734 1 91.69 294 ALA B O 1
ATOM 5361 N N . TRP B 1 295 ? -11.703 10.578 -8.828 1 90.5 295 TRP B N 1
ATOM 5362 C CA . TRP B 1 295 ? -11.938 11.039 -7.461 1 90.5 295 TRP B CA 1
ATOM 5363 C C . TRP B 1 295 ? -13.336 11.625 -7.32 1 90.5 295 TRP B C 1
ATOM 5365 O O . TRP B 1 295 ? -14.039 11.344 -6.344 1 90.5 295 TRP B O 1
ATOM 5375 N N . TRP B 1 296 ? -13.688 12.391 -8.273 1 89.81 296 TRP B N 1
ATOM 5376 C CA . TRP B 1 296 ? -15.023 12.984 -8.273 1 89.81 296 TRP B CA 1
ATOM 5377 C C . TRP B 1 296 ? -16.094 11.906 -8.289 1 89.81 296 TRP B C 1
ATOM 5379 O O . TRP B 1 296 ? -17.047 11.953 -7.496 1 89.81 296 TRP B O 1
ATOM 5389 N N . LEU B 1 297 ? -15.953 10.969 -9.164 1 90 297 LEU B N 1
ATOM 5390 C CA . LEU B 1 297 ? -16.922 9.883 -9.305 1 90 297 LEU B CA 1
ATOM 5391 C C . LEU B 1 297 ? -17 9.055 -8.023 1 90 297 LEU B C 1
ATOM 5393 O O . LEU B 1 297 ? -18.078 8.711 -7.566 1 90 297 LEU B O 1
ATOM 5397 N N . MET B 1 298 ? -15.875 8.727 -7.461 1 90.06 298 MET B N 1
ATOM 5398 C CA . MET B 1 298 ? -15.836 7.887 -6.27 1 90.06 298 MET B CA 1
ATOM 5399 C C . MET B 1 298 ? -16.453 8.602 -5.074 1 90.06 298 MET B C 1
ATOM 5401 O O . MET B 1 298 ? -17.062 7.973 -4.215 1 90.06 298 MET B O 1
ATOM 5405 N N . ASN B 1 299 ? -16.234 9.93 -5.004 1 89.19 299 ASN B N 1
ATOM 5406 C CA . ASN B 1 299 ? -16.875 10.703 -3.953 1 89.19 299 ASN B CA 1
ATOM 5407 C C . ASN B 1 299 ? -18.406 10.656 -4.082 1 89.19 299 ASN B C 1
ATOM 5409 O O . ASN B 1 299 ? -19.109 10.5 -3.084 1 89.19 299 ASN B O 1
ATOM 5413 N N . ARG B 1 300 ? -18.859 10.711 -5.258 1 88.5 300 ARG B N 1
ATOM 5414 C CA . ARG B 1 300 ? -20.297 10.672 -5.5 1 88.5 300 ARG B CA 1
ATOM 5415 C C . ARG B 1 300 ? -20.859 9.281 -5.211 1 88.5 300 ARG B C 1
ATOM 5417 O O . ARG B 1 300 ? -21.891 9.156 -4.535 1 88.5 300 ARG B O 1
ATOM 5424 N N . MET B 1 301 ? -20.203 8.32 -5.645 1 87.62 301 MET B N 1
ATOM 5425 C CA . MET B 1 301 ? -20.641 6.938 -5.465 1 87.62 301 MET B CA 1
ATOM 5426 C C . MET B 1 301 ? -20.438 6.488 -4.02 1 87.62 301 MET B C 1
ATOM 5428 O O . MET B 1 301 ? -21.188 5.633 -3.527 1 87.62 301 MET B O 1
ATOM 5432 N N . GLY B 1 302 ? -19.453 7.059 -3.43 1 86.69 302 GLY B N 1
ATOM 5433 C CA . GLY B 1 302 ? -19.141 6.68 -2.062 1 86.69 302 GLY B CA 1
ATOM 5434 C C . GLY B 1 302 ? -20.266 6.969 -1.087 1 86.69 302 GLY B C 1
ATOM 5435 O O . GLY B 1 302 ? -20.547 6.164 -0.198 1 86.69 302 GLY B O 1
ATOM 5436 N N . LYS B 1 303 ? -20.922 8.023 -1.282 1 88 303 LYS B N 1
ATOM 5437 C CA . LYS B 1 303 ? -22.047 8.375 -0.424 1 88 303 LYS B CA 1
ATOM 5438 C C . LYS B 1 303 ? -23.141 7.316 -0.502 1 88 303 LYS B C 1
ATOM 5440 O O . LYS B 1 303 ? -23.656 6.875 0.526 1 88 303 LYS B O 1
ATOM 5445 N N . ARG B 1 304 ? -23.406 6.938 -1.673 1 86.62 304 ARG B N 1
ATOM 5446 C CA . ARG B 1 304 ? -24.438 5.93 -1.88 1 86.62 304 ARG B CA 1
ATOM 5447 C C . ARG B 1 304 ? -24.016 4.582 -1.312 1 86.62 304 ARG B C 1
ATOM 5449 O O . ARG B 1 304 ? -24.828 3.875 -0.703 1 86.62 304 ARG B O 1
ATOM 5456 N N . ARG B 1 305 ? -22.812 4.242 -1.519 1 87.31 305 ARG B N 1
ATOM 5457 C CA . ARG B 1 305 ? -22.281 2.982 -1.016 1 87.31 305 ARG B CA 1
ATOM 5458 C C . ARG B 1 305 ? -22.359 2.922 0.506 1 87.31 305 ARG B C 1
ATOM 5460 O O . ARG B 1 305 ? -22.734 1.897 1.072 1 87.31 305 ARG B O 1
ATOM 5467 N N . ILE B 1 306 ? -22.109 3.992 1.117 1 89.94 306 ILE B N 1
ATOM 5468 C CA . ILE B 1 306 ? -22.125 4.062 2.574 1 89.94 306 ILE B CA 1
ATOM 5469 C C . ILE B 1 306 ? -23.562 3.996 3.078 1 89.94 306 ILE B C 1
ATOM 5471 O O . ILE B 1 306 ? -23.844 3.314 4.066 1 89.94 306 ILE B O 1
ATOM 5475 N N . GLN B 1 307 ? -24.406 4.621 2.355 1 88 307 GLN B N 1
ATOM 5476 C CA . GLN B 1 307 ? -25.812 4.578 2.721 1 88 307 GLN B CA 1
ATOM 5477 C C . GLN B 1 307 ? -26.375 3.16 2.602 1 88 307 GLN B C 1
ATOM 5479 O O . GLN B 1 307 ? -27.109 2.703 3.475 1 88 307 GLN B O 1
ATOM 5484 N N . ASN B 1 308 ? -26 2.559 1.516 1 82.75 308 ASN B N 1
ATOM 5485 C CA . ASN B 1 308 ? -26.406 1.169 1.341 1 82.75 308 ASN B CA 1
ATOM 5486 C C . ASN B 1 308 ? -25.891 0.284 2.471 1 82.75 308 ASN B C 1
ATOM 5488 O O . ASN B 1 308 ? -26.625 -0.527 3.021 1 82.75 308 ASN B O 1
ATOM 5492 N N . PHE B 1 309 ? -24.766 0.502 2.814 1 83.19 309 PHE B N 1
ATOM 5493 C CA . PHE B 1 309 ? -24.141 -0.269 3.879 1 83.19 309 PHE B CA 1
ATOM 5494 C C . PHE B 1 309 ? -24.844 -0.032 5.207 1 83.19 309 PHE B C 1
ATOM 5496 O O . PHE B 1 309 ? -25.156 -0.981 5.93 1 83.19 309 PHE B O 1
ATOM 5503 N N . LYS B 1 310 ? -25.125 1.115 5.52 1 85.56 310 LYS B N 1
ATOM 5504 C CA . LYS B 1 310 ? -25.797 1.466 6.77 1 85.56 310 LYS B CA 1
ATOM 5505 C C . LYS B 1 310 ? -27.219 0.934 6.801 1 85.56 310 LYS B C 1
ATOM 5507 O O . LYS B 1 310 ? -27.766 0.665 7.875 1 85.56 310 LYS B O 1
ATOM 5512 N N . SER B 1 311 ? -27.734 0.725 5.578 1 82.38 311 SER B N 1
ATOM 5513 C CA . SER B 1 311 ? -29.109 0.243 5.477 1 82.38 311 SER B CA 1
ATOM 5514 C C . SER B 1 311 ? -29.156 -1.28 5.457 1 82.38 311 SER B C 1
ATOM 5516 O O . SER B 1 311 ? -30.234 -1.869 5.348 1 82.38 311 SER B O 1
ATOM 5518 N N . GLY B 1 312 ? -28 -1.891 5.445 1 76.44 312 GLY B N 1
ATOM 5519 C CA . GLY B 1 312 ? -27.953 -3.344 5.512 1 76.44 312 GLY B CA 1
ATOM 5520 C C . GLY B 1 312 ? -28.031 -4.004 4.148 1 76.44 312 GLY B C 1
ATOM 5521 O O . GLY B 1 312 ? -28.281 -5.211 4.051 1 76.44 312 GLY B O 1
ATOM 5522 N N . ILE B 1 313 ? -28 -3.238 3.117 1 73.94 313 ILE B N 1
ATOM 5523 C CA . ILE B 1 313 ? -28.016 -3.789 1.766 1 73.94 313 ILE B CA 1
ATOM 5524 C C . ILE B 1 313 ? -26.578 -3.889 1.242 1 73.94 313 ILE B C 1
ATOM 5526 O O . ILE B 1 313 ? -25.672 -3.26 1.785 1 73.94 313 ILE B O 1
ATOM 5530 N N . ASP B 1 314 ? -26.438 -4.789 0.254 1 74 314 ASP B N 1
ATOM 5531 C CA . ASP B 1 314 ? -25.109 -4.891 -0.347 1 74 314 ASP B CA 1
ATOM 5532 C C . ASP B 1 314 ? -24.594 -3.521 -0.774 1 74 314 ASP B C 1
ATOM 5534 O O . ASP B 1 314 ? -25.281 -2.779 -1.472 1 74 314 ASP B O 1
ATOM 5538 N N . ALA B 1 315 ? -23.469 -3.223 -0.394 1 72.25 315 ALA B N 1
ATOM 5539 C CA . ALA B 1 315 ? -22.875 -1.913 -0.65 1 72.25 315 ALA B CA 1
ATOM 5540 C C . ALA B 1 315 ? -22.797 -1.629 -2.146 1 72.25 315 ALA B C 1
ATOM 5542 O O . ALA B 1 315 ? -22.859 -0.471 -2.568 1 72.25 315 ALA B O 1
ATOM 5543 N N . ASP B 1 316 ? -22.703 -2.672 -2.955 1 70.31 316 ASP B N 1
ATOM 5544 C CA . ASP B 1 316 ? -22.516 -2.498 -4.391 1 70.31 316 ASP B CA 1
ATOM 5545 C C . ASP B 1 316 ? -23.828 -2.73 -5.148 1 70.31 316 ASP B C 1
ATOM 5547 O O . ASP B 1 316 ? -23.828 -2.807 -6.375 1 70.31 316 ASP B O 1
ATOM 5551 N N . ALA B 1 317 ? -24.938 -2.865 -4.492 1 60.38 317 ALA B N 1
ATOM 5552 C CA . ALA B 1 317 ? -26.234 -3.162 -5.086 1 60.38 317 ALA B CA 1
ATOM 5553 C C . ALA B 1 317 ? -26.656 -2.062 -6.051 1 60.38 317 ALA B C 1
ATOM 5555 O O . ALA B 1 317 ? -27.312 -2.336 -7.066 1 60.38 317 ALA B O 1
ATOM 5556 N N . SER B 1 318 ? -26.312 -0.875 -5.812 1 54.41 318 SER B N 1
ATOM 5557 C CA . SER B 1 318 ? -26.828 0.26 -6.578 1 54.41 318 SER B CA 1
ATOM 5558 C C . SER B 1 318 ? -26.047 0.437 -7.879 1 54.41 318 SER B C 1
ATOM 5560 O O . SER B 1 318 ? -26.531 1.102 -8.805 1 54.41 318 SER B O 1
ATOM 5562 N N . TYR B 1 319 ? -25 -0.205 -7.961 1 56.62 319 TYR B N 1
ATOM 5563 C CA . TYR B 1 319 ? -24.203 0.037 -9.156 1 56.62 319 TYR B CA 1
ATOM 5564 C C . TYR B 1 319 ? -24.625 -0.895 -10.289 1 56.62 319 TYR B C 1
ATOM 5566 O O . TYR B 1 319 ? -24.219 -0.708 -11.438 1 56.62 319 TYR B O 1
ATOM 5574 N N . SER B 1 320 ? -25.438 -1.901 -9.906 1 49.44 320 SER B N 1
ATOM 5575 C CA . SER B 1 320 ? -25.828 -2.904 -10.891 1 49.44 320 SER B CA 1
ATOM 5576 C C . SER B 1 320 ? -27.234 -2.637 -11.422 1 49.44 320 SER B C 1
ATOM 5578 O O . SER B 1 320 ? -27.906 -3.551 -11.906 1 49.44 320 SER B O 1
ATOM 5580 N N . ARG B 1 321 ? -28 -1.603 -11.125 1 43.31 321 ARG B N 1
ATOM 5581 C CA . ARG B 1 321 ? -29.312 -1.572 -11.734 1 43.31 321 ARG B CA 1
ATOM 5582 C C . ARG B 1 321 ? -29.234 -1.713 -13.25 1 43.31 321 ARG B C 1
ATOM 5584 O O . ARG B 1 321 ? -28.672 -0.848 -13.922 1 43.31 321 ARG B O 1
ATOM 5591 N N . LYS B 1 322 ? -29.266 -2.895 -13.586 1 39.31 322 LYS B N 1
ATOM 5592 C CA . LYS B 1 322 ? -29.656 -3.152 -14.969 1 39.31 322 LYS B CA 1
ATOM 5593 C C . LYS B 1 322 ? -30.891 -2.328 -15.352 1 39.31 322 LYS B C 1
ATOM 5595 O O . LYS B 1 322 ? -31.844 -2.221 -14.57 1 39.31 322 LYS B O 1
ATOM 5600 N N . ASN B 1 323 ? -30.828 -1.176 -16.062 1 35.16 323 ASN B N 1
ATOM 5601 C CA . ASN B 1 323 ? -31.984 -0.585 -16.75 1 35.16 323 ASN B CA 1
ATOM 5602 C C . ASN B 1 323 ? -33 -1.65 -17.172 1 35.16 323 ASN B C 1
ATOM 5604 O O . ASN B 1 323 ? -32.719 -2.416 -18.094 1 35.16 323 ASN B O 1
ATOM 5608 N N . ASN B 1 324 ? -33.656 -2.262 -16.375 1 29.33 324 ASN B N 1
ATOM 5609 C CA . ASN B 1 324 ? -34.844 -2.879 -16.938 1 29.33 324 ASN B CA 1
ATOM 5610 C C . ASN B 1 324 ? -35.688 -1.875 -17.734 1 29.33 324 ASN B C 1
ATOM 5612 O O . ASN B 1 324 ? -36.406 -1.066 -17.156 1 29.33 324 ASN B O 1
ATOM 5616 N N . LYS B 1 325 ? -35.281 -1.355 -18.797 1 33.28 325 LYS B N 1
ATOM 5617 C CA . LYS B 1 325 ? -36.188 -0.755 -19.781 1 33.28 325 LYS B CA 1
ATOM 5618 C C . LYS B 1 325 ? -37.469 -1.556 -19.906 1 33.28 325 LYS B C 1
ATOM 5620 O O . LYS B 1 325 ? -37.438 -2.789 -19.922 1 33.28 325 LYS B O 1
ATOM 5625 N N . LYS B 1 326 ? -38.562 -0.963 -19.625 1 33.28 326 LYS B N 1
ATOM 5626 C CA . LYS B 1 326 ? -39.875 -1.439 -19.953 1 33.28 326 LYS B CA 1
ATOM 5627 C C . LYS B 1 326 ? -39.875 -2.219 -21.266 1 33.28 326 LYS B C 1
ATOM 5629 O O . LYS B 1 326 ? -39.219 -1.821 -22.234 1 33.28 326 LYS B O 1
ATOM 5634 N N . PRO B 1 327 ? -40.25 -3.434 -21.312 1 27.45 327 PRO B N 1
ATOM 5635 C CA . PRO B 1 327 ? -40.438 -4.066 -22.625 1 27.45 327 PRO B CA 1
ATOM 5636 C C . PRO B 1 327 ? -41.156 -3.15 -23.625 1 27.45 327 PRO B C 1
ATOM 5638 O O . PRO B 1 327 ? -42.125 -2.467 -23.25 1 27.45 327 PRO B O 1
ATOM 5641 N N . VAL B 1 328 ? -40.438 -2.408 -24.484 1 29.12 328 VAL B N 1
ATOM 5642 C CA . VAL B 1 328 ? -41.188 -1.717 -25.531 1 29.12 328 VAL B CA 1
ATOM 5643 C C . VAL B 1 328 ? -42.344 -2.578 -25.984 1 29.12 328 VAL B C 1
ATOM 5645 O O . VAL B 1 328 ? -42.188 -3.773 -26.25 1 29.12 328 VAL B O 1
ATOM 5648 N N . PRO B 1 329 ? -43.531 -2.25 -25.547 1 28.41 329 PRO B N 1
ATOM 5649 C CA . PRO B 1 329 ? -44.656 -3 -26.078 1 28.41 329 PRO B CA 1
ATOM 5650 C C . PRO B 1 329 ? -44.531 -3.287 -27.578 1 28.41 329 PRO B C 1
ATOM 5652 O O . PRO B 1 329 ? -44.062 -2.438 -28.328 1 28.41 329 PRO B O 1
ATOM 5655 N N . ASN B 1 330 ? -44.219 -4.492 -27.938 1 26.25 330 ASN B N 1
ATOM 5656 C CA . ASN B 1 330 ? -44.219 -4.969 -29.328 1 26.25 330 ASN B CA 1
ATOM 5657 C C . ASN B 1 330 ? -45.438 -4.445 -30.094 1 26.25 330 ASN B C 1
ATOM 5659 O O . ASN B 1 330 ? -46.531 -5.02 -30 1 26.25 330 ASN B O 1
ATOM 5663 N N . LEU B 1 331 ? -45.781 -3.135 -30 1 25.53 331 LEU B N 1
ATOM 5664 C CA . LEU B 1 331 ? -46.844 -2.76 -30.922 1 25.53 331 LEU B CA 1
ATOM 5665 C C . LEU B 1 331 ? -46.531 -3.209 -32.344 1 25.53 331 LEU B C 1
ATOM 5667 O O . LEU B 1 331 ? -45.656 -2.629 -33 1 25.53 331 LEU B O 1
ATOM 5671 N N . LEU B 1 332 ? -46.531 -4.57 -32.562 1 23.48 332 LEU B N 1
ATOM 5672 C CA . LEU B 1 332 ? -46.469 -5.172 -33.906 1 23.48 332 LEU B CA 1
ATOM 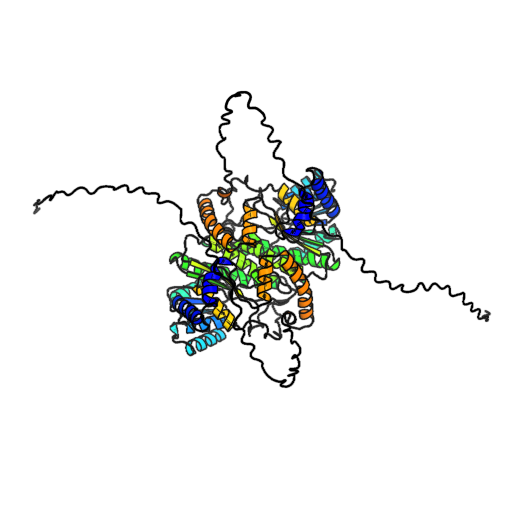5673 C C . LEU B 1 332 ? -47.469 -4.512 -34.844 1 23.48 332 LEU B C 1
ATOM 5675 O O . LEU B 1 332 ? -48.688 -4.602 -34.625 1 23.48 332 LEU B O 1
ATOM 5679 N N . PRO B 1 333 ? -47.219 -3.209 -35.188 1 23.12 333 PRO B N 1
ATOM 5680 C CA . PRO B 1 333 ? -48.219 -2.822 -36.188 1 23.12 333 PRO B CA 1
ATOM 5681 C C . PRO B 1 333 ? -48.438 -3.877 -37.281 1 23.12 333 PRO B C 1
ATOM 5683 O O . PRO B 1 333 ? -47.531 -4.676 -37.531 1 23.12 333 PRO B O 1
ATOM 5686 N N . ALA B 1 334 ? -49.656 -4.16 -37.594 1 23.8 334 ALA B N 1
ATOM 5687 C CA . ALA B 1 334 ? -50.219 -5.094 -38.594 1 23.8 334 ALA B CA 1
ATOM 5688 C C . ALA B 1 334 ? -49.469 -5.004 -39.906 1 23.8 334 ALA B C 1
ATOM 5690 O O . ALA B 1 334 ? -48.812 -3.992 -40.188 1 23.8 334 ALA B O 1
ATOM 5691 N N . GLU B 1 335 ? -49.562 -5.953 -40.75 1 23.75 335 GLU B N 1
ATOM 5692 C CA . GLU B 1 335 ? -48.969 -6.531 -41.969 1 23.75 335 GLU B CA 1
ATOM 5693 C C . GLU B 1 335 ? -49.031 -5.543 -43.125 1 23.75 335 GLU B C 1
ATOM 5695 O O . GLU B 1 335 ? -49 -5.945 -44.281 1 23.75 335 GLU B O 1
ATOM 5700 N N . GLY B 1 336 ? -48.875 -4.168 -42.875 1 20.64 336 GLY B N 1
ATOM 5701 C CA . GLY B 1 336 ? -49.312 -3.525 -44.094 1 20.64 336 GLY B CA 1
ATOM 5702 C C . GLY B 1 336 ? -48.625 -4.035 -45.344 1 20.64 336 GLY B C 1
ATOM 5703 O O . GLY B 1 336 ? -47.562 -4.695 -45.25 1 20.64 336 GLY B O 1
ATOM 5704 N N . PRO B 1 337 ? -49.125 -3.621 -46.594 1 21.86 337 PRO B N 1
ATOM 5705 C CA . PRO B 1 337 ? -49.031 -4.262 -47.906 1 21.86 337 PRO B CA 1
ATOM 5706 C C . PRO B 1 337 ? -47.562 -4.496 -48.344 1 21.86 337 PRO B C 1
ATOM 5708 O O . PRO B 1 337 ? -46.625 -4.066 -47.656 1 21.86 337 PRO B O 1
ATOM 5711 N N . GLY B 1 338 ? -47.281 -4.312 -49.656 1 20.45 338 GLY B N 1
ATOM 5712 C CA . GLY B 1 338 ? -46.531 -4.879 -50.75 1 20.45 338 GLY B CA 1
ATOM 5713 C C . GLY B 1 338 ? -45.062 -4.477 -50.719 1 20.45 338 GLY B C 1
ATOM 5714 O O . GLY B 1 338 ? -44.75 -3.316 -50.469 1 20.45 338 GLY B O 1
ATOM 5715 N N . GLN B 1 339 ? -44.188 -5.281 -50.344 1 20.5 339 GLN B N 1
ATOM 5716 C CA . GLN B 1 339 ? -42.812 -5.098 -49.906 1 20.5 339 GLN B CA 1
ATOM 5717 C C . GLN B 1 339 ? -41.938 -4.516 -51 1 20.5 339 GLN B C 1
ATOM 5719 O O . GLN B 1 339 ? -41.406 -5.25 -51.844 1 20.5 339 GLN B O 1
ATOM 5724 N N . HIS B 1 340 ? -42.438 -3.328 -51.656 1 19.48 340 HIS B N 1
ATOM 5725 C CA . HIS B 1 340 ? -41.75 -3.158 -52.938 1 19.48 340 HIS B CA 1
ATOM 5726 C C . HIS B 1 340 ? -40.219 -3.176 -52.75 1 19.48 340 HIS B C 1
ATOM 5728 O O . HIS B 1 340 ? -39.719 -2.594 -51.781 1 19.48 340 HIS B O 1
ATOM 5734 N N . HIS B 1 341 ? -39.594 -4.266 -53.125 1 19.31 341 HIS B N 1
ATOM 5735 C CA . HIS B 1 341 ? -38.219 -4.73 -53.156 1 19.31 341 HIS B CA 1
ATOM 5736 C C . HIS B 1 341 ? -37.312 -3.717 -53.875 1 19.31 341 HIS B C 1
ATOM 5738 O O . HIS B 1 341 ? -37.312 -3.641 -55.094 1 19.31 341 HIS B O 1
ATOM 5744 N N . LEU B 1 342 ? -37.594 -2.377 -53.5 1 18.55 342 LEU B N 1
ATOM 5745 C CA . LEU B 1 342 ? -36.781 -1.509 -54.375 1 18.55 342 LEU B CA 1
ATOM 5746 C C . LEU B 1 342 ? -35.312 -1.918 -54.344 1 18.55 342 LEU B C 1
ATOM 5748 O O . LEU B 1 342 ? -34.719 -2.055 -53.281 1 18.55 342 LEU B O 1
ATOM 5752 N N . CYS B 1 343 ? -34.969 -2.785 -55.344 1 18.97 343 CYS B N 1
ATOM 5753 C CA . CYS B 1 343 ? -33.719 -3.354 -55.781 1 18.97 343 CYS B CA 1
ATOM 5754 C C . CYS B 1 343 ? -32.625 -2.287 -55.844 1 18.97 343 CYS B C 1
ATOM 5756 O O . CYS B 1 343 ? -32.781 -1.278 -56.531 1 18.97 343 CYS B O 1
ATOM 5758 N N . ALA B 1 344 ? -32.094 -2.066 -54.656 1 18.88 344 ALA B N 1
ATOM 5759 C CA . ALA B 1 344 ? -31.016 -1.117 -54.344 1 18.88 344 ALA B CA 1
ATOM 5760 C C . ALA B 1 344 ? -29.906 -1.2 -55.375 1 18.88 344 ALA B C 1
ATOM 5762 O O . ALA B 1 344 ? -28.797 -1.683 -55.062 1 18.88 344 ALA B O 1
ATOM 5763 N N . LYS B 1 345 ? -30.359 -1.722 -56.594 1 19.27 345 LYS B N 1
ATOM 5764 C CA . LYS B 1 345 ? -29.25 -2.049 -57.5 1 19.27 345 LYS B CA 1
ATOM 5765 C C . LYS B 1 345 ? -28.328 -0.857 -57.688 1 19.27 345 LYS B C 1
ATOM 5767 O O . LYS B 1 345 ? -27.094 -1.015 -57.688 1 19.27 345 LYS B O 1
ATOM 5772 N N . ASP B 1 346 ? -28.812 0.158 -58.312 1 18.78 346 ASP B N 1
ATOM 5773 C CA . ASP B 1 346 ? -28.078 0.71 -59.469 1 18.78 346 ASP B CA 1
ATOM 5774 C C . ASP B 1 346 ? -27.031 1.726 -59 1 18.78 346 ASP B C 1
ATOM 5776 O O . ASP B 1 346 ? -26.469 2.453 -59.812 1 18.78 346 ASP B O 1
ATOM 5780 N N . MET B 1 347 ? -27.016 2.066 -57.688 1 19.14 347 MET B N 1
ATOM 5781 C CA . MET B 1 347 ? -26.375 3.379 -57.688 1 19.14 347 MET B CA 1
ATOM 5782 C C . MET B 1 347 ? -24.953 3.287 -58.25 1 19.14 347 MET B C 1
ATOM 5784 O O . MET B 1 347 ? -24.156 2.477 -57.781 1 19.14 347 MET B O 1
ATOM 5788 N N . HIS B 1 348 ? -24.766 3.557 -59.531 1 18.53 348 HIS B N 1
ATOM 5789 C CA . HIS B 1 348 ? -23.594 3.605 -60.406 1 18.53 348 HIS B CA 1
ATOM 5790 C C . HIS B 1 348 ? -22.484 4.449 -59.781 1 18.53 348 HIS B C 1
ATOM 5792 O O . HIS B 1 348 ? -22.688 5.621 -59.469 1 18.53 348 HIS B O 1
ATOM 5798 N N . TRP B 1 349 ? -21.734 3.809 -58.875 1 18.84 349 TRP B N 1
ATOM 5799 C CA . TRP B 1 349 ? -20.578 4.391 -58.188 1 18.84 349 TRP B CA 1
ATOM 5800 C C . TRP B 1 349 ? -19.641 5.082 -59.188 1 18.84 349 TRP B C 1
ATOM 5802 O O . TRP B 1 349 ? -19.266 4.5 -60.188 1 18.84 349 TRP B O 1
ATOM 5812 N N . PRO B 1 350 ? -19.859 6.367 -59.312 1 19.19 350 PRO B N 1
ATOM 5813 C CA . PRO B 1 350 ? -19.078 7.051 -60.344 1 19.19 350 PRO B CA 1
ATOM 5814 C C . PRO B 1 350 ? -17.609 6.648 -60.344 1 19.19 350 PRO B C 1
ATOM 5816 O O . PRO B 1 350 ? -17.125 6.074 -59.375 1 19.19 350 PRO B O 1
ATOM 5819 N N . GLY B 1 351 ? -16.844 6.957 -61.469 1 17.12 351 GLY B N 1
ATOM 5820 C CA . GLY B 1 351 ? -15.633 6.582 -62.188 1 17.12 351 GLY B CA 1
ATOM 5821 C C . GLY B 1 351 ? -14.367 6.758 -61.375 1 17.12 351 GLY B C 1
ATOM 5822 O O . GLY B 1 351 ? -14.367 7.473 -60.344 1 17.12 351 GLY B O 1
ATOM 5823 N N . THR B 1 352 ? -13.383 5.812 -61.5 1 18.69 352 THR B N 1
ATOM 5824 C CA . THR B 1 352 ? -12.086 5.316 -61.062 1 18.69 352 THR B CA 1
ATOM 5825 C C . THR B 1 352 ? -11.023 6.402 -61.188 1 18.69 352 THR B C 1
ATOM 5827 O O . THR B 1 352 ? -10.586 6.73 -62.281 1 18.69 352 THR B O 1
ATOM 5830 N N . ALA B 1 353 ? -11.266 7.633 -60.719 1 18.3 353 ALA B N 1
ATOM 5831 C CA . ALA B 1 353 ? -10.234 8.562 -61.156 1 18.3 353 ALA B CA 1
ATOM 5832 C C . ALA B 1 353 ? -8.844 8.07 -60.75 1 18.3 353 ALA B C 1
ATOM 5834 O O . ALA B 1 353 ? -8.609 7.734 -59.594 1 18.3 353 ALA B O 1
ATOM 5835 N N . THR B 1 354 ? -8.117 7.43 -61.719 1 18.5 354 THR B N 1
ATOM 5836 C CA . THR B 1 354 ? -6.816 6.781 -61.812 1 18.5 354 THR B CA 1
ATOM 5837 C C . THR B 1 354 ? -5.707 7.715 -61.344 1 18.5 354 THR B C 1
ATOM 5839 O O . THR B 1 354 ? -5.488 8.773 -61.938 1 18.5 354 THR B O 1
ATOM 5842 N N . LEU B 1 355 ? -5.754 8.117 -60.094 1 17.95 355 LEU B N 1
ATOM 5843 C CA . LEU B 1 355 ? -4.668 9.039 -59.75 1 17.95 355 LEU B CA 1
ATOM 5844 C C . LEU B 1 355 ? -3.328 8.492 -60.219 1 17.95 355 LEU B C 1
ATOM 5846 O O . LEU B 1 355 ? -2.975 7.348 -59.938 1 17.95 355 LEU B O 1
ATOM 5850 N N . ARG B 1 356 ? -2.85 8.961 -61.344 1 17.34 356 ARG B N 1
ATOM 5851 C CA . ARG B 1 356 ? -1.614 8.711 -62.094 1 17.34 356 ARG B CA 1
ATOM 5852 C C . ARG B 1 356 ? -0.398 8.859 -61.188 1 17.34 356 ARG B C 1
ATOM 5854 O O . ARG B 1 356 ? -0.139 9.938 -60.656 1 17.34 356 ARG B O 1
ATOM 5861 N N . VAL B 1 357 ? -0.239 7.914 -60.219 1 18.34 357 VAL B N 1
ATOM 5862 C CA . VAL B 1 357 ? 0.977 7.891 -59.406 1 18.34 357 VAL B CA 1
ATOM 5863 C C . VAL B 1 357 ? 2.201 7.945 -60.344 1 18.34 357 VAL B C 1
ATOM 5865 O O . VAL B 1 357 ? 2.355 7.109 -61.219 1 18.34 357 VAL B O 1
ATOM 5868 N N . THR B 1 358 ? 2.568 9.125 -60.844 1 17.64 358 THR B N 1
ATOM 5869 C CA . THR B 1 358 ? 3.758 9.219 -61.688 1 17.64 358 THR B CA 1
ATOM 5870 C C . THR B 1 358 ? 4.945 8.523 -61 1 17.64 358 THR B C 1
ATOM 5872 O O . THR B 1 358 ? 5.168 8.688 -59.812 1 17.64 358 THR B O 1
ATOM 5875 N N . PRO B 1 359 ? 5.418 7.348 -61.562 1 18.72 359 PRO B N 1
ATOM 5876 C CA . PRO B 1 359 ? 6.453 6.359 -61.25 1 18.72 359 PRO B CA 1
ATOM 5877 C C . PRO B 1 359 ? 7.824 6.996 -61.031 1 18.72 359 PRO B C 1
ATOM 5879 O O . PRO B 1 359 ? 8.789 6.297 -60.719 1 18.72 359 PRO B O 1
ATOM 5882 N N . ASP B 1 360 ? 8.016 8.289 -61 1 17.45 360 ASP B N 1
ATOM 5883 C CA . ASP B 1 360 ? 9.328 8.594 -61.562 1 17.45 360 ASP B CA 1
ATOM 5884 C C . ASP B 1 360 ? 10.445 8.062 -60.656 1 17.45 360 ASP B C 1
ATOM 5886 O O . ASP B 1 360 ? 11.625 8.25 -60.938 1 17.45 360 ASP B O 1
ATOM 5890 N N . LEU B 1 361 ? 10.18 7.676 -59.438 1 18 361 LEU B N 1
ATOM 5891 C CA . LEU B 1 361 ? 11.453 7.855 -58.75 1 18 361 LEU B CA 1
ATOM 5892 C C . LEU B 1 361 ? 12.539 6.977 -59.344 1 18 361 LEU B C 1
ATOM 5894 O O . LEU B 1 361 ? 12.352 5.766 -59.5 1 18 361 LEU B O 1
ATOM 5898 N N . GLN B 1 362 ? 13.523 7.555 -60 1 16.33 362 GLN B N 1
ATOM 5899 C CA . GLN B 1 362 ? 14.719 7.172 -60.75 1 16.33 362 GLN B CA 1
ATOM 5900 C C . GLN B 1 362 ? 15.508 6.105 -60 1 16.33 362 GLN B C 1
ATOM 5902 O O . GLN B 1 362 ? 15.398 5.984 -58.781 1 16.33 362 GLN B O 1
ATOM 5907 N N . ARG B 1 363 ? 16.266 5.215 -60.781 1 17.45 363 ARG B N 1
ATOM 5908 C CA . ARG B 1 363 ? 17.109 4.043 -60.938 1 17.45 363 ARG B CA 1
ATOM 5909 C C . ARG B 1 363 ? 18.391 4.191 -60.125 1 17.45 363 ARG B C 1
ATOM 5911 O O . ARG B 1 363 ? 19.469 3.762 -60.562 1 17.45 363 ARG B O 1
ATOM 5918 N N . MET B 1 364 ? 18.469 4.855 -58.969 1 16.94 364 MET B N 1
ATOM 5919 C CA . MET B 1 364 ? 19.891 5.035 -58.781 1 16.94 364 MET B CA 1
ATOM 5920 C C . MET B 1 364 ? 20.625 3.695 -58.781 1 16.94 364 MET B C 1
ATOM 5922 O O . MET B 1 364 ? 20.203 2.746 -58.125 1 16.94 364 MET B O 1
ATOM 5926 N N . GLU B 1 365 ? 21.609 3.412 -59.75 1 15.85 365 GLU B N 1
ATOM 5927 C CA . GLU B 1 365 ? 22.469 2.436 -60.406 1 15.85 365 GLU B CA 1
ATOM 5928 C C . GLU B 1 365 ? 23.359 1.713 -59.406 1 15.85 365 GLU B C 1
ATOM 5930 O O . GLU B 1 365 ? 23.562 0.499 -59.5 1 15.85 365 GLU B O 1
ATOM 5935 N N . GLY B 1 366 ? 24.188 2.299 -58.531 1 16.55 366 GLY B N 1
ATOM 5936 C CA . GLY B 1 366 ? 25.578 1.918 -58.75 1 16.55 366 GLY B CA 1
ATOM 5937 C C . GLY B 1 366 ? 25.875 0.492 -58.312 1 16.55 366 GLY B C 1
ATOM 5938 O O . GLY B 1 366 ? 25.328 0.01 -57.312 1 16.55 366 GLY B O 1
ATOM 5939 N N . ALA B 1 367 ? 26.438 -0.499 -59.219 1 16.42 367 ALA B N 1
ATOM 5940 C CA . ALA B 1 367 ? 26.891 -1.856 -59.531 1 16.42 367 ALA B CA 1
ATOM 5941 C C . ALA B 1 367 ? 28 -2.295 -58.562 1 16.42 367 ALA B C 1
ATOM 5943 O O . ALA B 1 367 ? 28.281 -3.488 -58.469 1 16.42 367 ALA B O 1
ATOM 5944 N N . GLN B 1 368 ? 28.734 -1.649 -57.656 1 16.53 368 GLN B N 1
ATOM 5945 C CA . GLN B 1 368 ? 30.109 -2.094 -57.781 1 16.53 368 GLN B CA 1
ATOM 5946 C C . GLN B 1 368 ? 30.25 -3.568 -57.406 1 16.53 368 GLN B C 1
ATOM 5948 O O . GLN B 1 368 ? 29.562 -4.062 -56.531 1 16.53 368 GLN B O 1
ATOM 5953 N N . THR B 1 369 ? 31.078 -4.473 -58.219 1 15.69 369 THR B N 1
ATOM 5954 C CA . THR B 1 369 ? 31.578 -5.797 -58.562 1 15.69 369 THR B CA 1
ATOM 5955 C C . THR B 1 369 ? 32.438 -6.371 -57.438 1 15.69 369 THR B C 1
ATOM 5957 O O . THR B 1 369 ? 32.844 -7.531 -57.5 1 15.69 369 THR B O 1
ATOM 5960 N N . PHE B 1 370 ? 32.375 -6.27 -56.156 1 16.16 370 PHE B N 1
ATOM 5961 C CA . PHE B 1 370 ? 33.625 -6.676 -55.562 1 16.16 370 PHE B CA 1
ATOM 5962 C C . PHE B 1 370 ? 33.969 -8.125 -55.938 1 16.16 370 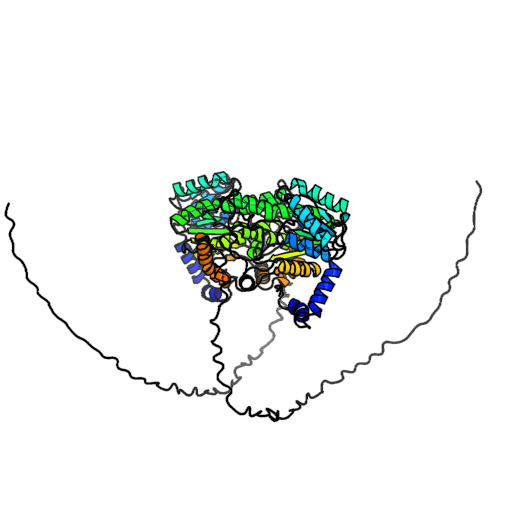PHE B C 1
ATOM 5964 O O . PHE B 1 370 ? 33.062 -8.977 -55.938 1 16.16 370 PHE B O 1
ATOM 5971 N N . ASP B 1 371 ? 35.312 -8.516 -56.375 1 15.62 371 ASP B N 1
ATOM 5972 C CA . ASP B 1 371 ? 36.156 -9.508 -57 1 15.62 371 ASP B CA 1
ATOM 5973 C C . ASP B 1 371 ? 36.219 -10.797 -56.188 1 15.62 371 ASP B C 1
ATOM 5975 O O . ASP B 1 371 ? 35.938 -10.773 -54.969 1 15.62 371 ASP B O 1
ATOM 5979 N N . SER B 1 372 ? 36.781 -12.039 -56.844 1 15.47 372 SER B N 1
ATOM 5980 C CA . SER B 1 372 ? 36.844 -13.477 -57.062 1 15.47 372 SER B CA 1
ATOM 5981 C C . SER B 1 372 ? 37.812 -14.141 -56.094 1 15.47 372 SER B C 1
ATOM 5983 O O . SER B 1 372 ? 37.656 -15.305 -55.75 1 15.47 372 SER B O 1
ATOM 5985 N N . HIS B 1 373 ? 39.125 -13.766 -55.688 1 15.38 373 HIS B N 1
ATOM 5986 C CA . HIS B 1 373 ? 40.219 -14.656 -56.062 1 15.38 373 HIS B CA 1
ATOM 5987 C C . HIS B 1 373 ? 40.25 -15.898 -55.188 1 15.38 373 HIS B C 1
ATOM 5989 O O . HIS B 1 373 ? 40.281 -17.016 -55.688 1 15.38 373 HIS B O 1
ATOM 5995 N N . HIS B 1 374 ? 41.531 -16.219 -54.344 1 15.62 374 HIS B N 1
ATOM 5996 C CA . HIS B 1 374 ? 42.656 -17.141 -54.469 1 15.62 374 HIS B CA 1
ATOM 5997 C C . HIS B 1 374 ? 42.406 -18.438 -53.688 1 15.62 374 HIS B C 1
ATOM 5999 O O . HIS B 1 374 ? 41.688 -18.438 -52.688 1 15.62 374 HIS B O 1
ATOM 6005 N N . ALA B 1 375 ? 43.188 -19.719 -54.094 1 16.27 375 ALA B N 1
ATOM 6006 C CA . ALA B 1 375 ? 43.406 -21.141 -54.312 1 16.27 375 ALA B CA 1
ATOM 6007 C C . ALA B 1 375 ? 43.969 -21.797 -53.031 1 16.27 375 ALA B C 1
ATOM 6009 O O . ALA B 1 375 ? 43.469 -22.859 -52.625 1 16.27 375 ALA B O 1
ATOM 6010 N N . GLY B 1 376 ? 45.281 -21.625 -52.594 1 14.66 376 GLY B N 1
ATOM 6011 C CA . GLY B 1 376 ? 46.312 -22.656 -52.688 1 14.66 376 GLY B CA 1
ATOM 6012 C C . GLY B 1 376 ? 46.25 -23.641 -51.531 1 14.66 376 GLY B C 1
ATOM 6013 O O . GLY B 1 376 ? 45.469 -23.469 -50.594 1 14.66 376 GLY B O 1
ATOM 6014 N N . ASP B 1 377 ? 47.5 -24.062 -50.812 1 14.98 377 ASP B N 1
ATOM 6015 C CA . ASP B 1 377 ? 48.438 -25.172 -50.781 1 14.98 377 ASP B CA 1
ATOM 6016 C C . ASP B 1 377 ? 48.25 -26.016 -49.5 1 14.98 377 ASP B C 1
ATOM 6018 O O . ASP B 1 377 ? 48.156 -27.25 -49.594 1 14.98 377 ASP B O 1
ATOM 6022 N N . LYS B 1 378 ? 49.156 -25.812 -48.312 1 15.67 378 LYS B N 1
ATOM 6023 C CA . LYS B 1 378 ? 50.281 -26.672 -47.906 1 15.67 378 LYS B CA 1
ATOM 6024 C C . LYS B 1 378 ? 49.781 -27.75 -46.938 1 15.67 378 LYS B C 1
ATOM 6026 O O . LYS B 1 378 ? 48.906 -27.516 -46.125 1 15.67 378 LYS B O 1
ATOM 6031 N N . ASP B 1 379 ? 50.281 -29.156 -46.969 1 14.59 379 ASP B N 1
ATOM 6032 C CA . ASP B 1 379 ? 50.281 -30.578 -46.625 1 14.59 379 ASP B CA 1
ATOM 6033 C C . ASP B 1 379 ? 50.875 -30.797 -45.219 1 14.59 379 ASP B C 1
ATOM 6035 O O . ASP B 1 379 ? 51 -31.922 -44.75 1 14.59 379 ASP B O 1
ATOM 6039 N N . LYS B 1 380 ? 51.5 -29.938 -44.438 1 16.03 380 LYS B N 1
ATOM 6040 C CA . LYS B 1 380 ? 52.688 -30.5 -43.75 1 16.03 380 LYS B CA 1
ATOM 6041 C C . LYS B 1 380 ? 52.312 -31.75 -42.969 1 16.03 380 LYS B C 1
ATOM 6043 O O . LYS B 1 380 ? 51.219 -31.844 -42.406 1 16.03 380 LYS B O 1
ATOM 6048 N N . ALA B 1 381 ? 53.344 -32.906 -42.656 1 15.37 381 ALA B N 1
ATOM 6049 C CA . ALA B 1 381 ? 54 -34.188 -42.469 1 15.37 381 ALA B CA 1
ATOM 6050 C C . ALA B 1 381 ? 54 -34.562 -41 1 15.37 381 ALA B C 1
ATOM 6052 O O . ALA B 1 381 ? 54 -35.75 -40.656 1 15.37 381 ALA B O 1
ATOM 6053 N N . GLY B 1 382 ? 54.312 -33.812 -39.875 1 15.56 382 GLY B N 1
ATOM 6054 C CA . GLY B 1 382 ? 55.406 -34.375 -39.094 1 15.56 382 GLY B CA 1
ATOM 6055 C C . GLY B 1 382 ? 55.031 -35.656 -38.406 1 15.56 382 GLY B C 1
ATOM 6056 O O . GLY B 1 382 ? 53.906 -35.812 -37.938 1 15.56 382 GLY B O 1
ATOM 6057 N N . ARG B 1 383 ? 55.875 -36.875 -38.406 1 16.42 383 ARG B N 1
ATOM 6058 C CA . ARG B 1 383 ? 56.25 -38.281 -38.156 1 16.42 383 ARG B CA 1
ATOM 6059 C C . ARG B 1 383 ? 56.406 -38.531 -36.656 1 16.42 383 ARG B C 1
ATOM 6061 O O . ARG B 1 383 ? 55.906 -39.531 -36.156 1 16.42 383 ARG B O 1
ATOM 6068 N N . ALA B 1 384 ? 57.5 -38.062 -35.906 1 15.42 384 ALA B N 1
ATOM 6069 C CA . ALA B 1 384 ? 58.594 -38.906 -35.438 1 15.42 384 ALA B CA 1
ATOM 6070 C C . ALA B 1 384 ? 58.188 -39.656 -34.156 1 15.42 384 ALA B C 1
ATOM 6072 O O . ALA B 1 384 ? 58.312 -40.906 -34.094 1 15.42 384 ALA B O 1
ATOM 6073 N N . ILE B 1 385 ? 58.75 -39.188 -32.906 1 16.56 385 ILE B N 1
ATOM 6074 C CA . ILE B 1 385 ? 59.844 -39.844 -32.188 1 16.56 385 ILE B CA 1
ATOM 6075 C C . ILE B 1 385 ? 59.25 -40.906 -31.25 1 16.56 385 ILE B C 1
ATOM 6077 O O . ILE B 1 385 ? 58.125 -40.812 -30.812 1 16.56 385 ILE B O 1
ATOM 6081 N N . ALA B 1 386 ? 60.188 -41.812 -30.562 1 15.99 386 ALA B N 1
ATOM 6082 C CA . ALA B 1 386 ? 60.875 -43.031 -30.156 1 15.99 386 ALA B CA 1
ATOM 6083 C C . ALA B 1 386 ? 60.469 -43.438 -28.75 1 15.99 386 ALA B C 1
ATOM 6085 O O . ALA B 1 386 ? 60.094 -44.594 -28.516 1 15.99 386 ALA B O 1
ATOM 6086 N N . GLU B 1 387 ? 61.219 -42.938 -27.688 1 16.27 387 GLU B N 1
ATOM 6087 C CA . GLU B 1 387 ? 62.094 -43.844 -26.953 1 16.27 387 GLU B CA 1
ATOM 6088 C C . GLU B 1 387 ? 61.312 -44.594 -25.875 1 16.27 387 GLU B C 1
ATOM 6090 O O . GLU B 1 387 ? 60.156 -44.312 -25.609 1 16.27 387 GLU B O 1
ATOM 6095 N N . GLU B 1 388 ? 61.781 -44.469 -24.531 1 18.86 388 GLU B N 1
ATOM 6096 C CA . GLU B 1 388 ? 62.656 -45.344 -23.75 1 18.86 388 GLU B CA 1
ATOM 6097 C C . GLU B 1 388 ? 61.844 -46.25 -22.828 1 18.86 388 GLU B C 1
ATOM 6099 O O . GLU B 1 388 ? 60.688 -45.969 -22.547 1 18.86 388 GLU B O 1
ATOM 6104 N N . ARG B 1 389 ? 62.5 -46.531 -21.562 1 18.56 389 ARG B N 1
ATOM 6105 C CA . ARG B 1 389 ? 63.438 -47.375 -20.812 1 18.56 389 ARG B CA 1
ATOM 6106 C C . ARG B 1 389 ? 62.75 -48.031 -19.625 1 18.56 389 ARG B C 1
ATOM 6108 O O . ARG B 1 389 ? 61.719 -47.562 -19.141 1 18.56 389 ARG B O 1
ATOM 6115 N N . ARG B 1 390 ? 63.594 -48.875 -18.844 1 19.81 390 ARG B N 1
ATOM 6116 C CA . ARG B 1 390 ? 64.25 -49.875 -17.984 1 19.81 390 ARG B CA 1
ATOM 6117 C C . ARG B 1 390 ? 64.062 -49.531 -16.516 1 19.81 390 ARG B C 1
ATOM 6119 O O . ARG B 1 390 ? 63.656 -50.375 -15.711 1 19.81 390 ARG B O 1
ATOM 6126 N N . ALA B 1 391 ? 65.062 -48.719 -15.938 1 19.38 391 ALA B N 1
ATOM 6127 C CA . ALA B 1 391 ? 65.75 -48.688 -14.641 1 19.38 391 ALA B CA 1
ATOM 6128 C C . ALA B 1 391 ? 64.875 -48.031 -13.578 1 19.38 391 ALA B C 1
ATOM 6130 O O . ALA B 1 391 ? 64.25 -47 -13.836 1 19.38 391 ALA B O 1
#

Sequence (782 aa):
MVVHHGVGMIVDKWEQALSAEEYTEQDALNFSTEHELRGKVVWVTGASSGIGEELSYQLAKLGALLAISARREDELQRVKKKCLQISSLSENDILVLRLDLTDRSSHEAATNSVLKHFGKIDILVNNGGRSQRSLFVDTNLDVYNAIIELNYLGTISLTKHVLNHMIQRRKGKIVTVSSVMGIMGAPLATGYCASKHALQGFFNSLRTELTDYPEISVIQICPGPVQSQIIQNVFTENLAKSLENSGDQSHKMPTDRCARLTLVSVANDVKEAWISDHPYLAVCYLWQYAPTWAWWLMNRMGKRRIQNFKSGIDADASYSRKNNKKPVPNLLPAEGPGQHHLCAKDMHWPGTATLRVTPDLQRMEGAQTFDSHHAGDKDKAGRAIAEERRAMVVHHGVGMIVDKWEQALSAEEYTEQDALNFSTEHELRGKVVWVTGASSGIGEELSYQLAKLGALLAISARREDELQRVKKKCLQISSLSENDILVLRLDLTDRSSHEAATNSVLKHFGKIDILVNNGGRSQRSLFVDTNLDVYNAIIELNYLGTISLTKHVLNHMIQRRKGKIVTVSSVMGIMGAPLATGYCASKHALQGFFNSLRTELTDYPEISVIQICPGPVQSQIIQNVFTENLAKSLENSGDQSHKMPTDRCARLTLVSVANDVKEAWISDHPYLAVCYLWQYAPTWAWWLMNRMGKRRIQNFKSGIDADASYSRKNNKKPVPNLLPAEGPGQHHLCAKDMHWPGTATLRVTPDLQRMEGAQTFDSHHAGDKDKAGRAIAEERRA

Nearest PDB structures (foldseek):
  9av5-assembly1_A  TM=8.954E-01  e=9.437E-21  Homo sapiens
  5b4t-assembly1_A  TM=8.383E-01  e=4.042E-17  Alcaligenes faecalis
  3gdf-assembly1_B  TM=8.384E-01  e=9.721E-16  Cladosporium herbarum
  7do5-assembly2_G  TM=8.012E-01  e=3.348E-15  Azotobacter vinelandii DJ
  7do6-assembly1_B  TM=8.196E-01  e=4.469E-14  Azotobacter vinelandii DJ

pLDDT: mean 75.39, std 31.35, range [14.59, 98.94]

Foldseek 3Di:
DWDPDPPPPCCVVVVVLPPDDPPPSVVVLVVLLLVLAAAAEEEFEPCLWFLNLLLLQVSLQSHHQYEYEEQDQVSVVVSLVNSVVNHVDDPLSYHYDYDDLLPLVCLLVSLVVSCVSSVAHAEYEADDAAFFAEAPVLADVVLLVVRLSGLPVSSVSNVVNRVVRCVVVLAHEYEYEAALLLQDPAGRTNSNSVNSVNVVVVQVVVVVVCPVRVRYFYAYEHEYFEDIPPQQRHHYRYPPDGDDDQADSPQGHYSNQSSSVSSSCRSVRPRYTYHGDPPSVVLSNCCVPPVVVSVVVNVVLRVQLVVCVVVVHHSCVVVPPPPPPDPPPCPVPDDDDDPDPPVPPDPPPDDDPPPCPPPPPPPPDDDDPPDDDDDDDDDDDDDDDDDDDDD/DQDQVPVPPCCVVVVVLPPDDPPPSVVVLVVLLLVLAAAAEEEFEPCLWFLNLLLLLVSLQSHHQYEYEEQDQVSVVVSLVNSVVNHVDDPLSYHYDYDDLLPLVCLLVSLVVSCVSSVAHAEYEADDAAFFAEAPVLADVVLLVVRLSGLPVSSVSNVVNRVVRCVVVLAHEYEYEAALLLQDPAGRTNSNSVNSVNVVVVQVVVVVVCPVRVRYFYAYEHEYFEDIPPQQRHHYRYPPDGDDDQADSPQGHYSNQSSSVSSSCRSVRRRYTYHGDPPSVVLSVCCVPPVVVSVVVNVVLRVQLVVCVVVVHHSCVVVPPPPPDDPPPCPVPDDDDDPPPPPPPDPPPDDDPPPCPPPPPDDPDDDDDPDDDDDDDDDDDDDDDDDDDDD

Organism: NCBI:txid245042

Radius of gyration: 34.74 Å; Cα contacts (8 Å, |Δi|>4): 1305; chains: 2; bounding box: 130×98×104 Å

Secondary structure (DSSP, 8-state):
----SSTTHHIIIIIHHHHS-HHHHHHHHHHHHHHHHTT-EEEEESTTSHHHHHHHHHHHHTT-EEEEEES-HHHHHHHHHHHHHHSS--GGGEEEEE--TT-GGGHHHHHHHHHHHHS--SEEEE-----B-S-GGGS-HHHHHHHHIIIIIIHHHHHHHHHHHHHHHT-EEEEEE--GGGTS--TT-HHHHHHHHHHHHHHHHHHHH-TT-TTEEEEEEEE-SB--S--TT-B-SSTT---------TTSBPHHHHHHHHHHHHHTT-SEEEE--TTHHHHHHHHHH-HHHHHHHHHHHHHHHHHHHHTTS-TTGGGG-----------------------TT----------------------------------------------/--B-S-HHHHIIIIIHHHHS-HHHHHHHHHHHHHHHHTT-EEEEESTTSHHHHHHHHHHHHTT-EEEEEES-HHHHHHHHHHHHHHSS--GGGEEEEE--TT-GGGHHHHHHHHHHHHS--SEEEE-----B-S-GGGS-HHHHHHHHIIIIIIHHHHHHHHHHHHHHHT-EEEEEE--GGGTS--TT-HHHHHHHHHHHHHHHHHHHHTTT-TTEEEEEEEE-SB--S--TT-B-SSTT---------TTSBPHHHHHHHHHHHHHTT-SEEEE--TTHHHHHHHHHH-HHHHHHHHHHHHHHHHHHHHTTS-TTGGGG----------------S------TT----------------------------------------------